Protein AF-A0A135UTM7-F1 (afdb_monomer)

Structure (mmCIF, N/CA/C/O backbone):
data_AF-A0A135UTM7-F1
#
_entry.id   AF-A0A135UTM7-F1
#
loop_
_atom_site.group_PDB
_atom_site.id
_atom_site.type_symbol
_atom_site.label_atom_id
_atom_site.label_alt_id
_atom_site.label_comp_id
_atom_site.label_asym_id
_atom_site.label_entity_id
_atom_site.label_seq_id
_atom_site.pdbx_PDB_ins_code
_atom_site.Cartn_x
_atom_site.Cartn_y
_atom_site.Cartn_z
_atom_site.occupancy
_atom_site.B_iso_or_equiv
_atom_site.auth_seq_id
_atom_site.auth_comp_id
_atom_site.auth_asym_id
_atom_site.auth_atom_id
_atom_site.pdbx_PDB_model_num
ATOM 1 N N . MET A 1 1 ? -27.491 -19.494 -9.020 1.00 25.34 1 MET A N 1
ATOM 2 C CA . MET A 1 1 ? -27.901 -18.731 -7.825 1.00 25.34 1 MET A CA 1
ATOM 3 C C . MET A 1 1 ? -26.887 -19.062 -6.753 1.00 25.34 1 MET A C 1
ATOM 5 O O . MET A 1 1 ? -26.919 -20.177 -6.249 1.00 25.34 1 MET A O 1
ATOM 9 N N . ALA A 1 2 ? -25.905 -18.185 -6.548 1.00 28.70 2 ALA A N 1
ATOM 10 C CA . ALA A 1 2 ? -24.864 -18.401 -5.553 1.00 28.70 2 ALA A CA 1
ATOM 11 C C . ALA A 1 2 ? -25.503 -18.359 -4.160 1.00 28.70 2 ALA A C 1
ATOM 13 O O . ALA A 1 2 ? -26.287 -17.459 -3.862 1.00 28.70 2 ALA A O 1
ATOM 14 N N . THR A 1 3 ? -25.227 -19.368 -3.343 1.00 30.42 3 THR A N 1
ATOM 15 C CA . THR A 1 3 ? -25.544 -19.354 -1.917 1.00 30.42 3 THR A CA 1
ATOM 16 C C . THR A 1 3 ? -24.767 -18.208 -1.286 1.00 30.42 3 THR A C 1
ATOM 18 O O . THR A 1 3 ? -23.543 -18.277 -1.216 1.00 30.42 3 THR A O 1
ATOM 21 N N . VAL A 1 4 ? -25.468 -17.151 -0.880 1.00 45.25 4 VAL A N 1
ATOM 22 C CA . VAL A 1 4 ? -24.912 -16.091 -0.036 1.00 45.25 4 VAL A CA 1
ATOM 23 C C . VAL A 1 4 ? -24.339 -16.777 1.206 1.00 45.25 4 VAL A C 1
ATOM 25 O O . VAL A 1 4 ? -25.068 -17.490 1.900 1.00 45.25 4 VAL A O 1
ATOM 28 N N . SER A 1 5 ? -23.028 -16.666 1.429 1.00 53.22 5 SER A N 1
ATOM 29 C CA . SER A 1 5 ? -22.392 -17.202 2.633 1.00 53.22 5 SER A CA 1
ATOM 30 C C . SER A 1 5 ? -23.008 -16.542 3.864 1.00 53.22 5 SER A C 1
ATOM 32 O O . SER A 1 5 ? -23.357 -15.360 3.821 1.00 53.22 5 SER A O 1
ATOM 34 N N . ALA A 1 6 ? -23.146 -17.285 4.963 1.00 70.12 6 ALA A N 1
ATOM 35 C CA . ALA A 1 6 ? -23.599 -16.712 6.227 1.00 70.12 6 ALA A CA 1
ATOM 36 C C . ALA A 1 6 ? -22.775 -15.448 6.560 1.00 70.12 6 ALA A C 1
ATOM 38 O O . ALA A 1 6 ? -21.557 -15.447 6.419 1.00 70.12 6 ALA A O 1
ATOM 39 N N . GLY A 1 7 ? -23.448 -14.353 6.929 1.00 85.00 7 GLY A N 1
ATOM 40 C CA . GLY A 1 7 ? -22.798 -13.103 7.339 1.00 85.00 7 GLY A CA 1
ATOM 41 C C . GLY A 1 7 ? -22.418 -12.107 6.230 1.00 85.00 7 GLY A C 1
ATOM 42 O O . GLY A 1 7 ? -22.007 -11.004 6.581 1.00 85.00 7 GLY A O 1
ATOM 43 N N . ILE A 1 8 ? -22.595 -12.419 4.937 1.00 95.25 8 ILE A N 1
ATOM 44 C CA . ILE A 1 8 ? -22.481 -11.434 3.836 1.00 95.25 8 ILE A CA 1
ATOM 45 C C . ILE A 1 8 ? -23.877 -11.067 3.328 1.00 95.25 8 ILE A C 1
ATOM 47 O O . ILE A 1 8 ? -24.720 -11.939 3.139 1.00 95.25 8 ILE A O 1
ATOM 51 N N . TYR A 1 9 ? -24.132 -9.786 3.084 1.00 95.50 9 TYR A N 1
ATOM 52 C CA . TYR A 1 9 ? -25.436 -9.272 2.681 1.00 95.50 9 TYR A CA 1
ATOM 53 C C . TYR A 1 9 ? -25.312 -8.274 1.529 1.00 95.50 9 TYR A C 1
ATOM 55 O O . TYR A 1 9 ? -24.349 -7.518 1.451 1.00 95.50 9 TYR A O 1
ATOM 63 N N . THR A 1 10 ? -26.320 -8.238 0.659 1.00 93.31 10 THR A N 1
ATOM 64 C CA . THR A 1 10 ? -26.512 -7.189 -0.362 1.00 93.31 10 THR A CA 1
ATOM 65 C C . THR A 1 10 ? -27.584 -6.171 0.047 1.00 93.31 10 THR A C 1
ATOM 67 O O . THR A 1 10 ? -27.657 -5.076 -0.509 1.00 93.31 10 THR A O 1
ATOM 70 N N . GLU A 1 11 ? -28.401 -6.513 1.044 1.00 91.75 11 GLU A N 1
ATOM 71 C CA . GLU A 1 11 ? -29.414 -5.658 1.661 1.00 91.75 11 GLU A CA 1
ATOM 72 C C . GLU A 1 11 ? -29.211 -5.663 3.176 1.00 91.75 11 GLU A C 1
ATOM 74 O O . GLU A 1 11 ? -28.950 -6.717 3.755 1.00 91.75 11 GLU A O 1
ATOM 79 N N . LEU A 1 12 ? -29.333 -4.500 3.825 1.00 94.25 12 LEU A N 1
ATOM 80 C CA . LEU A 1 12 ? -29.115 -4.378 5.266 1.00 94.25 12 LEU A CA 1
ATOM 81 C C . LEU A 1 12 ? -30.178 -5.180 6.048 1.00 94.25 12 LEU A C 1
ATOM 83 O O . LEU A 1 12 ? -31.363 -4.834 5.991 1.00 94.25 12 LEU A O 1
ATOM 87 N N . PRO A 1 13 ? -29.787 -6.193 6.842 1.00 93.12 13 PRO A N 1
ATOM 88 C CA . PRO A 1 13 ? -30.712 -6.888 7.728 1.00 93.12 13 PRO A CA 1
ATOM 89 C C . PRO A 1 13 ? -31.282 -5.949 8.797 1.00 93.12 13 PRO A C 1
ATOM 91 O O . PRO A 1 13 ? -30.566 -5.136 9.381 1.00 93.12 13 PRO A O 1
ATOM 94 N N . THR A 1 14 ? -32.567 -6.093 9.131 1.00 88.00 14 THR A N 1
ATOM 95 C CA . THR A 1 14 ? -33.247 -5.205 10.095 1.00 88.00 14 THR A CA 1
ATOM 96 C C . THR A 1 14 ? -32.632 -5.233 11.496 1.00 88.00 14 THR A C 1
ATOM 98 O O . THR A 1 14 ? -32.719 -4.249 12.225 1.00 88.00 14 THR A O 1
ATOM 101 N N . ASN A 1 15 ? -32.012 -6.350 11.887 1.00 89.31 15 ASN A N 1
ATOM 102 C CA . ASN A 1 15 ? -31.317 -6.499 13.167 1.00 89.31 15 ASN A CA 1
ATOM 103 C C . ASN A 1 15 ? -29.926 -5.838 13.193 1.00 89.31 15 ASN A C 1
ATOM 105 O O . ASN A 1 15 ? -29.310 -5.820 14.251 1.00 89.31 15 ASN A O 1
ATOM 109 N N . LEU A 1 16 ? -29.447 -5.298 12.066 1.00 95.00 16 LEU A N 1
ATOM 110 C CA . LEU A 1 16 ? -28.157 -4.610 11.941 1.00 95.00 16 LEU A CA 1
ATOM 111 C C . LEU A 1 16 ? -28.304 -3.091 11.767 1.00 95.00 16 LEU A C 1
ATOM 113 O O . LEU A 1 16 ? -27.368 -2.425 11.341 1.00 95.00 16 LEU A O 1
ATOM 117 N N . ALA A 1 17 ? -29.460 -2.516 12.121 1.00 94.69 17 ALA A N 1
ATOM 118 C CA . ALA A 1 17 ? -29.649 -1.061 12.145 1.00 94.69 17 ALA A CA 1
ATOM 119 C C . ALA A 1 17 ? -28.778 -0.354 13.211 1.00 94.69 17 ALA A C 1
ATOM 121 O O . ALA A 1 17 ? -28.575 0.860 13.145 1.00 94.69 17 ALA A O 1
ATOM 122 N N . GLU A 1 18 ? -28.262 -1.102 14.189 1.00 97.75 18 GLU A N 1
ATOM 123 C CA . GLU A 1 18 ? -27.358 -0.616 15.228 1.00 97.75 18 GLU A CA 1
ATOM 124 C C . GLU A 1 18 ? -26.367 -1.716 15.641 1.00 97.75 18 GLU A C 1
ATOM 126 O O . GLU A 1 18 ? -26.767 -2.789 16.098 1.00 97.75 18 GLU A O 1
ATOM 131 N N . VAL A 1 19 ? -25.070 -1.434 15.525 1.00 97.31 19 VAL A N 1
ATOM 132 C CA . VAL A 1 19 ? -23.962 -2.351 15.850 1.00 97.31 19 VAL A CA 1
ATOM 133 C C . VAL A 1 19 ? -22.944 -1.670 16.771 1.00 97.31 19 VAL A C 1
ATOM 135 O O . VAL A 1 19 ? -23.064 -0.480 17.056 1.00 97.31 19 VAL A O 1
ATOM 138 N N . ASP A 1 20 ? -21.952 -2.399 17.280 1.00 89.50 20 ASP A N 1
ATOM 139 C CA . ASP A 1 20 ? -20.900 -1.809 18.117 1.00 89.50 20 ASP A CA 1
ATOM 140 C C . ASP A 1 20 ? -19.867 -1.067 17.279 1.00 89.50 20 ASP A C 1
ATOM 142 O O . ASP A 1 20 ? -19.514 0.068 17.613 1.00 89.50 20 ASP A O 1
ATOM 146 N N . VAL A 1 21 ? -19.423 -1.695 16.189 1.00 95.00 21 VAL A N 1
ATOM 147 C CA . VAL A 1 21 ? -18.366 -1.176 15.320 1.00 95.00 21 VAL A CA 1
ATOM 148 C C . VAL A 1 21 ? -18.820 -1.181 13.865 1.00 95.00 21 VAL A C 1
ATOM 150 O O . VAL A 1 21 ? -19.297 -2.197 13.359 1.00 95.00 21 VAL A O 1
ATOM 153 N N . ILE A 1 22 ? -18.642 -0.052 13.180 1.00 98.75 22 ILE A N 1
ATOM 154 C CA . ILE A 1 22 ? -18.841 0.061 11.730 1.00 98.75 22 ILE A CA 1
ATOM 155 C C . ILE A 1 22 ? -17.487 0.279 11.062 1.00 98.75 22 ILE A C 1
ATOM 157 O O . ILE A 1 22 ? -16.768 1.206 11.427 1.00 98.75 22 ILE A O 1
ATOM 161 N N . ILE A 1 23 ? -17.168 -0.530 10.054 1.00 98.56 23 ILE A N 1
ATOM 162 C CA . ILE A 1 23 ? -16.003 -0.350 9.184 1.00 98.56 23 ILE A CA 1
ATOM 163 C C . ILE A 1 23 ? -16.496 0.129 7.812 1.00 98.56 23 ILE A C 1
ATOM 165 O O . ILE A 1 23 ? -17.133 -0.622 7.072 1.00 98.56 23 ILE A O 1
ATOM 169 N N . ALA A 1 24 ? -16.231 1.389 7.475 1.00 98.44 24 ALA A N 1
ATOM 170 C CA . ALA A 1 24 ? -16.593 1.993 6.197 1.00 98.44 24 ALA A CA 1
ATOM 171 C C . ALA A 1 24 ? -15.480 1.749 5.164 1.00 98.44 24 ALA A C 1
ATOM 173 O O . ALA A 1 24 ? -14.514 2.506 5.087 1.00 98.44 24 ALA A O 1
ATOM 174 N N . GLY A 1 25 ? -15.629 0.689 4.370 1.00 97.94 25 GLY A N 1
ATOM 175 C CA . GLY A 1 25 ? -14.664 0.227 3.374 1.00 97.94 25 GLY A CA 1
ATOM 176 C C . GLY A 1 25 ? -14.127 -1.164 3.705 1.00 97.94 25 GLY A C 1
ATOM 177 O O . GLY A 1 25 ? -13.442 -1.366 4.708 1.00 97.94 25 GLY A O 1
ATOM 178 N N . GLY A 1 26 ? -14.391 -2.129 2.826 1.00 96.88 26 GLY A N 1
ATOM 179 C CA . GLY A 1 26 ? -13.933 -3.514 2.928 1.00 96.88 26 GLY A CA 1
ATOM 180 C C . GLY A 1 26 ? -12.567 -3.743 2.282 1.00 96.88 26 GLY A C 1
ATOM 181 O O . GLY A 1 26 ? -12.312 -4.816 1.744 1.00 96.88 26 GLY A O 1
ATOM 182 N N . GLY A 1 27 ? -11.691 -2.733 2.279 1.00 95.44 27 GLY A N 1
ATOM 183 C CA . GLY A 1 27 ? -10.343 -2.824 1.716 1.00 95.44 27 GLY A CA 1
ATOM 184 C C . GLY A 1 27 ? -9.378 -3.661 2.566 1.00 95.44 27 GLY A C 1
ATOM 185 O O . GLY A 1 27 ? -9.784 -4.324 3.520 1.00 95.44 27 GLY A O 1
ATOM 186 N N . THR A 1 28 ? -8.080 -3.599 2.241 1.00 95.44 28 THR A N 1
ATOM 187 C CA . THR A 1 28 ? -7.017 -4.345 2.942 1.00 95.44 28 THR A CA 1
ATOM 188 C C . THR A 1 28 ? -7.076 -4.182 4.463 1.00 95.44 28 THR A C 1
ATOM 190 O O . THR A 1 28 ? -7.268 -5.157 5.184 1.00 95.44 28 THR A O 1
ATOM 193 N N . ALA A 1 29 ? -6.942 -2.946 4.947 1.00 92.88 29 ALA A N 1
ATOM 194 C CA . ALA A 1 29 ? -6.885 -2.660 6.376 1.00 92.88 29 ALA A CA 1
ATOM 195 C C . ALA A 1 29 ? -8.243 -2.883 7.064 1.00 92.88 29 ALA A C 1
ATOM 197 O O . ALA A 1 29 ? -8.295 -3.554 8.092 1.00 92.88 29 ALA A O 1
ATOM 198 N N . GLY A 1 30 ? -9.345 -2.415 6.464 1.00 95.00 30 GLY A N 1
ATOM 199 C CA . GLY A 1 30 ? -10.694 -2.587 7.019 1.00 95.00 30 GLY A CA 1
ATOM 200 C C . GLY A 1 30 ? -11.085 -4.056 7.218 1.00 95.00 30 GLY A C 1
ATOM 201 O O . GLY A 1 30 ? -11.624 -4.416 8.263 1.00 95.00 30 GLY A O 1
ATOM 202 N N . SER A 1 31 ? -10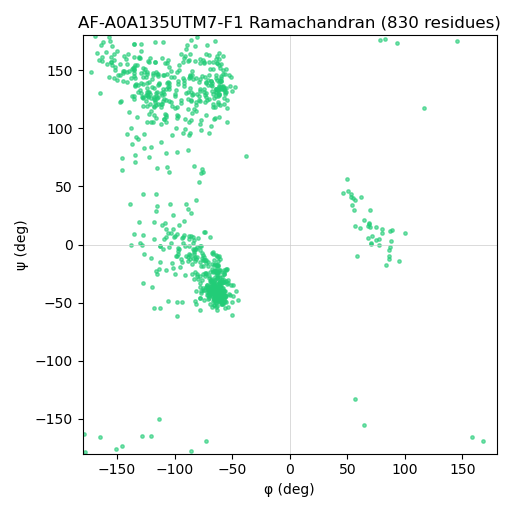.737 -4.926 6.265 1.00 95.56 31 SER A N 1
ATOM 203 C CA . SER A 1 31 ? -10.988 -6.371 6.370 1.00 95.56 31 SER A CA 1
ATOM 204 C C . SER A 1 31 ? -10.213 -7.019 7.517 1.00 95.56 31 SER A C 1
ATOM 206 O O . SER A 1 31 ? -10.767 -7.853 8.234 1.00 95.56 31 SER A O 1
ATOM 208 N N . ILE A 1 32 ? -8.945 -6.638 7.717 1.00 92.62 32 ILE A N 1
ATOM 209 C CA . ILE A 1 32 ? -8.130 -7.183 8.811 1.00 92.62 32 ILE A CA 1
ATOM 210 C C . ILE A 1 32 ? -8.635 -6.663 10.156 1.00 92.62 32 ILE A C 1
ATOM 212 O O . ILE A 1 32 ? -8.833 -7.471 11.056 1.00 92.62 32 ILE A O 1
ATOM 216 N N . VAL A 1 33 ? -8.905 -5.357 10.286 1.00 89.12 33 VAL A N 1
ATOM 217 C CA . VAL A 1 33 ? -9.458 -4.769 11.521 1.00 89.12 33 VAL A CA 1
ATOM 218 C C . VAL A 1 33 ? -10.750 -5.481 11.919 1.00 89.12 33 VAL A C 1
ATOM 220 O O . VAL A 1 33 ? -10.875 -5.921 13.057 1.00 89.12 33 VAL A O 1
ATOM 223 N N . ALA A 1 34 ? -11.685 -5.656 10.980 1.00 93.31 34 ALA A N 1
ATOM 224 C CA . ALA A 1 34 ? -12.944 -6.345 11.245 1.00 93.31 34 ALA A CA 1
ATOM 225 C C . ALA A 1 34 ? -12.735 -7.793 11.709 1.00 93.31 34 ALA A C 1
ATOM 227 O O . ALA A 1 34 ? -13.348 -8.221 12.683 1.00 93.31 34 ALA A O 1
ATOM 228 N N . SER A 1 35 ? -11.848 -8.524 11.030 1.00 89.56 35 SER A N 1
ATOM 229 C CA . SER A 1 35 ? -11.559 -9.927 11.339 1.00 89.56 35 SER A CA 1
ATOM 230 C C . SER A 1 35 ? -10.911 -10.074 12.714 1.00 89.56 35 SER A C 1
ATOM 232 O O . SER A 1 35 ? -11.370 -10.867 13.526 1.00 89.56 35 SER A O 1
ATOM 234 N N . ARG A 1 36 ? -9.901 -9.250 13.020 1.00 83.81 36 ARG A N 1
ATOM 235 C CA . ARG A 1 36 ? -9.210 -9.275 14.316 1.00 83.81 36 ARG A CA 1
ATOM 236 C C . ARG A 1 36 ? -10.121 -8.875 15.468 1.00 83.81 36 ARG A C 1
ATOM 238 O O . ARG A 1 36 ? -10.077 -9.512 16.510 1.00 83.81 36 ARG A O 1
ATOM 245 N N . LEU A 1 37 ? -10.964 -7.858 15.291 1.00 80.44 37 LEU A N 1
ATOM 246 C CA . LEU A 1 37 ? -11.943 -7.483 16.314 1.00 80.44 37 LEU A CA 1
ATOM 247 C C . LEU A 1 37 ? -12.968 -8.595 16.555 1.00 80.44 37 LEU A C 1
ATOM 249 O O . LEU A 1 37 ? -13.348 -8.822 17.699 1.00 80.44 37 LEU A O 1
ATOM 253 N N . ALA A 1 38 ? -13.403 -9.284 15.497 1.00 84.00 38 ALA A N 1
ATOM 254 C CA . ALA A 1 38 ? -14.339 -10.395 15.624 1.00 84.00 38 ALA A CA 1
ATOM 255 C C . ALA A 1 38 ? -13.722 -11.595 16.353 1.00 84.00 38 ALA A C 1
ATOM 257 O O . ALA A 1 38 ? -14.421 -12.242 17.129 1.00 84.00 38 ALA A O 1
ATOM 258 N N . GLU A 1 39 ? -12.438 -11.866 16.105 1.00 78.19 39 GLU A N 1
ATOM 259 C CA . GLU A 1 39 ? -11.661 -12.894 16.801 1.00 78.19 39 GLU A CA 1
ATOM 260 C C . GLU A 1 39 ? -11.465 -12.563 18.283 1.00 78.19 39 GLU A C 1
ATOM 262 O O . GLU A 1 39 ? -11.683 -13.442 19.107 1.00 78.19 39 GLU A O 1
ATOM 267 N N . VAL A 1 40 ? -11.092 -11.315 18.597 1.00 72.12 40 VAL A N 1
ATOM 268 C CA . VAL A 1 40 ? -10.666 -10.905 19.949 1.00 72.12 40 VAL A CA 1
ATOM 269 C C . VAL A 1 40 ? -11.830 -10.631 20.912 1.00 72.12 40 VAL A C 1
ATOM 271 O O . VAL A 1 40 ? -11.692 -10.694 22.133 1.00 72.12 40 VAL A O 1
ATOM 274 N N . ASP A 1 41 ? -12.995 -10.241 20.391 1.00 73.62 41 ASP A N 1
ATOM 275 C CA . ASP A 1 41 ? -14.168 -9.988 21.228 1.00 73.62 41 ASP A CA 1
ATOM 276 C C . ASP A 1 41 ? -15.450 -10.493 20.545 1.00 73.62 41 ASP A C 1
ATOM 278 O O . ASP A 1 41 ? -16.096 -9.761 19.780 1.00 73.62 41 ASP A O 1
ATOM 282 N N . PRO A 1 42 ? -15.889 -11.728 20.860 1.00 78.06 42 PRO A N 1
ATOM 283 C CA . PRO A 1 42 ? -17.103 -12.304 20.286 1.00 78.06 42 PRO A CA 1
ATOM 284 C C . PRO A 1 42 ? -18.386 -11.580 20.729 1.00 78.06 42 PRO A C 1
ATOM 286 O O . PRO A 1 42 ? -19.467 -11.874 20.214 1.00 78.06 42 PRO A O 1
ATOM 289 N N . THR A 1 43 ? -18.308 -10.641 21.682 1.00 79.69 43 THR A N 1
ATOM 290 C CA . THR A 1 43 ? -19.454 -9.834 22.126 1.00 79.69 43 THR A CA 1
ATOM 291 C C . THR A 1 43 ? -19.695 -8.600 21.254 1.00 79.69 43 THR A C 1
ATOM 293 O O . THR A 1 43 ? -20.793 -8.038 21.295 1.00 79.69 43 THR A O 1
ATOM 296 N N . LEU A 1 44 ? -18.714 -8.183 20.442 1.00 82.56 44 LEU A N 1
ATOM 297 C CA . LEU A 1 44 ? -18.854 -7.047 19.532 1.00 82.56 44 LEU A CA 1
ATOM 298 C C . LEU A 1 44 ? -19.646 -7.425 18.291 1.00 82.56 44 LEU A C 1
ATOM 300 O O . LEU A 1 44 ? -19.208 -8.269 17.520 1.00 82.56 44 LEU A O 1
ATOM 304 N N . SER A 1 45 ? -20.732 -6.708 18.015 1.00 93.56 45 SER A N 1
ATOM 305 C CA . SER A 1 45 ? -21.336 -6.719 16.677 1.00 93.56 45 SER A CA 1
ATOM 306 C C . SER A 1 45 ? -20.590 -5.770 15.737 1.00 93.56 45 SER A C 1
ATOM 308 O O . SER A 1 45 ? -20.465 -4.572 16.012 1.00 93.56 45 SER A O 1
ATOM 310 N N . ILE A 1 46 ? -20.096 -6.308 14.624 1.00 96.88 46 ILE 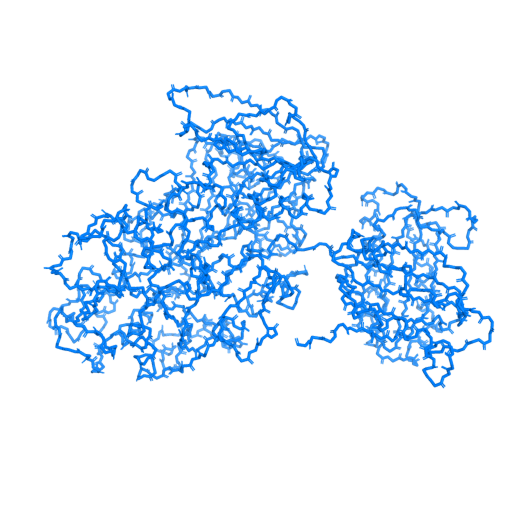A N 1
ATOM 311 C CA . ILE A 1 46 ? -19.216 -5.612 13.684 1.00 96.88 46 ILE A CA 1
ATOM 312 C C . ILE A 1 46 ? -19.850 -5.639 12.296 1.00 96.88 46 ILE A C 1
ATOM 314 O O . ILE A 1 46 ? -20.213 -6.705 11.800 1.00 96.88 46 ILE A O 1
ATOM 318 N N . LEU A 1 47 ? -19.976 -4.473 11.660 1.00 98.69 47 LEU A N 1
ATOM 319 C CA . LEU A 1 47 ? -20.482 -4.345 10.294 1.00 98.69 47 LEU A CA 1
ATOM 320 C C . LEU A 1 47 ? -19.438 -3.699 9.383 1.00 98.69 47 LEU A C 1
ATOM 322 O O . LEU A 1 47 ? -19.131 -2.516 9.523 1.00 98.69 47 LEU A O 1
ATOM 326 N N . VAL A 1 48 ? -18.948 -4.457 8.407 1.00 98.75 48 VAL A N 1
ATOM 327 C CA . VAL A 1 48 ? -18.148 -3.943 7.289 1.00 98.75 48 VAL A CA 1
ATOM 328 C C . VAL A 1 48 ? -19.085 -3.519 6.168 1.00 98.75 48 VAL A C 1
ATOM 330 O O . VAL A 1 48 ? -19.966 -4.286 5.790 1.00 98.75 48 VAL A O 1
ATOM 333 N N . ILE A 1 49 ? -18.910 -2.318 5.624 1.00 98.75 49 ILE A N 1
ATOM 334 C CA . ILE A 1 49 ? -19.712 -1.804 4.509 1.00 98.75 49 ILE A CA 1
ATOM 335 C C . ILE A 1 49 ? -18.788 -1.545 3.325 1.00 98.75 49 ILE A C 1
ATOM 337 O O . ILE A 1 49 ? -17.865 -0.738 3.425 1.00 98.75 49 ILE A O 1
ATOM 341 N N . GLU A 1 50 ? -19.035 -2.225 2.210 1.00 98.56 50 GLU A N 1
ATOM 342 C CA . GLU A 1 50 ? -18.228 -2.163 0.992 1.00 98.56 50 GLU A CA 1
ATOM 343 C C . GLU A 1 50 ? -19.097 -1.762 -0.203 1.00 98.56 50 GLU A C 1
ATOM 345 O O . GLU A 1 50 ? -20.198 -2.279 -0.390 1.00 98.56 50 GLU A O 1
ATOM 350 N N . GLN A 1 51 ? -18.602 -0.838 -1.030 1.00 97.19 51 GLN A N 1
ATOM 351 C CA . GLN A 1 51 ? -19.357 -0.344 -2.181 1.00 97.19 51 GLN A CA 1
ATOM 352 C C . GLN A 1 51 ? -19.351 -1.308 -3.365 1.00 97.19 51 GLN A C 1
ATOM 354 O O . GLN A 1 51 ? -20.275 -1.258 -4.178 1.00 97.19 51 GLN A O 1
ATOM 359 N N . GLY A 1 52 ? -18.319 -2.139 -3.481 1.00 96.81 52 GLY A N 1
ATOM 360 C CA . GLY A 1 52 ? -18.182 -3.177 -4.490 1.00 96.81 52 GLY A CA 1
ATOM 361 C C . GLY A 1 52 ? -18.845 -4.495 -4.112 1.00 96.81 52 GLY A C 1
ATOM 362 O O . GLY A 1 52 ? -19.359 -4.655 -3.008 1.00 96.81 52 GLY A O 1
ATOM 363 N N . GLN A 1 53 ? -18.810 -5.451 -5.038 1.00 96.12 53 GLN A N 1
ATOM 364 C CA . GLN A 1 53 ? -19.307 -6.812 -4.822 1.00 96.12 53 GLN A CA 1
ATOM 365 C C . GLN A 1 53 ? -18.402 -7.646 -3.893 1.00 96.12 53 GLN A C 1
ATOM 367 O O . GLN A 1 53 ? -17.290 -7.246 -3.537 1.00 96.12 53 GLN A O 1
ATOM 372 N N . ASP A 1 54 ? -18.877 -8.831 -3.510 1.00 97.12 54 ASP A N 1
ATOM 373 C CA . ASP A 1 54 ? -18.045 -9.854 -2.869 1.00 97.12 54 ASP A CA 1
ATOM 374 C C . ASP A 1 54 ? -17.022 -10.427 -3.869 1.00 97.12 54 ASP A C 1
ATOM 376 O O . ASP A 1 54 ? -17.332 -10.661 -5.037 1.00 97.12 54 ASP A O 1
ATOM 380 N N . SER A 1 55 ? -15.798 -10.677 -3.409 1.00 96.75 55 SER A N 1
ATOM 381 C CA . SER A 1 55 ? -14.697 -11.180 -4.232 1.00 96.75 55 SER A CA 1
ATOM 382 C C . SER A 1 55 ? -14.614 -12.706 -4.321 1.00 96.75 55 SER A C 1
ATOM 384 O O . SER A 1 55 ? -13.894 -13.207 -5.187 1.00 96.75 55 SER A O 1
ATOM 386 N N . PHE A 1 56 ? -15.366 -13.455 -3.500 1.00 94.94 56 PHE A N 1
ATOM 387 C CA . PHE A 1 56 ? -15.183 -14.906 -3.317 1.00 94.94 56 PHE A CA 1
ATOM 388 C C . PHE A 1 56 ? -15.276 -15.755 -4.599 1.00 94.94 56 PHE A C 1
ATOM 390 O O . PHE A 1 56 ? -14.618 -16.784 -4.721 1.00 94.94 56 PHE A O 1
ATOM 397 N N . ASN A 1 57 ? -16.101 -15.344 -5.567 1.00 91.69 57 ASN A N 1
ATOM 398 C CA . ASN A 1 57 ? -16.343 -16.092 -6.811 1.00 91.69 57 ASN A CA 1
ATOM 399 C C . ASN A 1 57 ? -15.923 -15.324 -8.075 1.00 91.69 57 ASN A C 1
ATOM 401 O O . ASN A 1 57 ? -16.384 -15.637 -9.174 1.00 91.69 57 ASN A O 1
ATOM 405 N N . VAL A 1 58 ? -15.061 -14.313 -7.942 1.00 96.69 58 VAL A N 1
ATOM 406 C CA . VAL A 1 58 ? -14.635 -13.485 -9.076 1.00 96.69 58 VAL A CA 1
ATOM 407 C C . VAL A 1 58 ? -13.378 -14.073 -9.714 1.00 96.69 58 VAL A C 1
ATOM 409 O O . VAL A 1 58 ? -12.281 -14.001 -9.165 1.00 96.69 58 VAL A O 1
ATOM 412 N N . THR A 1 59 ? -13.518 -14.651 -10.908 1.00 96.06 59 THR A N 1
ATOM 413 C CA . THR A 1 59 ? -12.449 -15.388 -11.611 1.00 96.06 59 THR A CA 1
ATOM 414 C C . THR A 1 59 ? -11.136 -14.599 -11.726 1.00 96.06 59 THR A C 1
ATOM 416 O O . THR A 1 59 ? -10.064 -15.145 -11.475 1.00 96.06 59 THR A O 1
ATOM 419 N N . ASN A 1 60 ? -11.203 -13.309 -12.065 1.00 96.00 60 ASN A N 1
ATOM 420 C CA . ASN A 1 60 ? -10.045 -12.414 -12.202 1.00 96.00 60 ASN A CA 1
ATOM 421 C C . ASN A 1 60 ? -9.417 -11.954 -10.875 1.00 96.00 60 ASN A C 1
ATOM 423 O O . ASN A 1 60 ? -8.294 -11.443 -10.882 1.00 96.00 60 ASN A O 1
ATOM 427 N N . VAL A 1 61 ? -10.099 -12.166 -9.748 1.00 97.69 61 VAL A N 1
ATOM 428 C CA . VAL A 1 61 ? -9.496 -12.056 -8.413 1.00 97.69 61 VAL A CA 1
ATOM 429 C C . VAL A 1 61 ? -8.755 -13.350 -8.099 1.00 97.69 61 VAL A C 1
ATOM 431 O O . VAL A 1 61 ? -7.571 -13.330 -7.771 1.00 97.69 61 VAL A O 1
ATOM 434 N N . ILE A 1 62 ? -9.433 -14.486 -8.262 1.00 97.00 62 ILE A N 1
ATOM 435 C CA . ILE A 1 62 ? -8.953 -15.791 -7.807 1.00 97.00 62 ILE A CA 1
ATOM 436 C C . ILE A 1 62 ? -7.682 -16.240 -8.551 1.00 97.00 62 ILE A C 1
ATOM 438 O O . ILE A 1 62 ? -6.776 -16.792 -7.918 1.00 97.00 62 ILE A O 1
ATOM 442 N N . TYR A 1 63 ? -7.620 -16.051 -9.876 1.00 98.19 63 TYR A N 1
ATOM 443 C CA . TYR A 1 63 ? -6.495 -16.483 -10.713 1.00 98.19 63 TYR A CA 1
ATOM 444 C C . TYR A 1 63 ? -5.512 -15.328 -10.980 1.00 98.19 63 TYR A C 1
ATOM 446 O O . TYR A 1 63 ? -5.853 -14.406 -11.727 1.00 98.19 63 TYR A O 1
ATOM 454 N N . PRO A 1 64 ? -4.282 -15.385 -10.432 1.00 98.31 64 PRO A N 1
ATOM 455 C CA . PRO A 1 64 ? -3.247 -14.369 -10.601 1.00 98.31 64 PRO A CA 1
ATOM 456 C C . PRO A 1 64 ? -3.041 -13.852 -12.026 1.00 98.31 64 PRO A C 1
ATOM 458 O O . PRO A 1 64 ? -3.047 -12.640 -12.220 1.00 98.31 64 PRO A O 1
ATOM 461 N N . ALA A 1 65 ? -2.929 -14.725 -13.030 1.00 97.94 65 ALA A N 1
ATOM 462 C CA . ALA A 1 65 ? -2.603 -14.320 -14.405 1.00 97.94 65 ALA A CA 1
ATOM 463 C C . ALA A 1 65 ? -3.698 -13.479 -15.090 1.00 97.94 65 ALA A C 1
ATOM 465 O O . ALA A 1 65 ? -3.509 -12.988 -16.200 1.00 97.94 65 ALA A O 1
ATOM 466 N N . LEU A 1 66 ? -4.856 -13.322 -14.446 1.00 97.25 66 LEU A N 1
ATOM 467 C CA . LEU A 1 66 ? -5.986 -12.546 -14.945 1.00 97.25 66 LEU A CA 1
ATOM 468 C C . LEU A 1 66 ? -6.066 -11.146 -14.336 1.00 97.25 66 LEU A C 1
ATOM 470 O O . LEU A 1 66 ? -7.052 -10.455 -14.587 1.00 97.25 66 LEU A O 1
ATOM 474 N N . PHE A 1 67 ? -5.070 -10.715 -13.552 1.00 96.81 67 PHE A N 1
ATOM 475 C CA . PHE A 1 67 ? -5.157 -9.460 -12.804 1.00 96.81 67 PHE A CA 1
ATOM 476 C C . PHE A 1 67 ? -5.456 -8.239 -13.689 1.00 96.81 67 PHE A C 1
ATOM 478 O O . PHE A 1 67 ? -6.153 -7.332 -13.245 1.00 96.81 67 PHE A O 1
ATOM 485 N N . GLU A 1 68 ? -4.996 -8.227 -14.944 1.00 94.94 68 GLU A N 1
ATOM 486 C CA . GLU A 1 68 ? -5.265 -7.140 -15.893 1.00 94.94 68 GLU A CA 1
ATOM 487 C C . GLU A 1 68 ? -6.760 -6.990 -16.215 1.00 94.94 68 GLU A C 1
ATOM 489 O O . GLU A 1 68 ? -7.223 -5.875 -16.453 1.00 94.94 68 GLU A O 1
ATOM 494 N N . ARG A 1 69 ? -7.551 -8.078 -16.156 1.00 95.25 69 ARG A N 1
ATOM 495 C CA . ARG A 1 69 ? -9.011 -8.022 -16.363 1.00 95.25 69 ARG A CA 1
ATOM 496 C C . ARG A 1 69 ? -9.700 -7.104 -15.360 1.00 95.25 69 ARG A C 1
ATOM 498 O O . ARG A 1 69 ? -10.718 -6.516 -15.707 1.00 95.25 69 ARG A O 1
ATOM 505 N N . ASN A 1 70 ? -9.130 -6.941 -14.163 1.00 95.94 70 ASN A N 1
ATOM 506 C CA . ASN A 1 70 ? -9.700 -6.091 -13.119 1.00 95.94 70 ASN A CA 1
ATOM 507 C C . ASN A 1 70 ? -9.757 -4.607 -13.511 1.00 95.94 70 ASN A C 1
ATOM 509 O O . ASN A 1 70 ? -10.550 -3.865 -12.937 1.00 95.94 70 ASN A O 1
ATOM 513 N N . THR A 1 71 ? -8.932 -4.166 -14.464 1.00 92.81 71 THR A N 1
ATOM 514 C CA . THR A 1 71 ? -8.853 -2.763 -14.904 1.00 92.81 71 THR A CA 1
ATOM 515 C C . THR A 1 71 ? -9.222 -2.582 -16.376 1.00 92.81 71 THR A C 1
ATOM 517 O O . THR A 1 71 ? -9.112 -1.476 -16.903 1.00 92.81 71 THR A O 1
ATOM 520 N N . LEU A 1 72 ? -9.655 -3.646 -17.064 1.00 90.38 72 LEU A N 1
ATOM 521 C CA . LEU A 1 72 ? -10.167 -3.530 -18.429 1.00 90.38 72 LEU A CA 1
ATOM 522 C C . LEU A 1 72 ? -11.482 -2.728 -18.457 1.00 90.38 72 LEU A C 1
ATOM 524 O O . LEU A 1 72 ? -12.205 -2.675 -17.456 1.00 90.38 72 LEU A O 1
ATOM 528 N N . PRO A 1 73 ? -11.837 -2.131 -19.612 1.00 84.44 73 PRO A N 1
ATOM 529 C CA . PRO A 1 73 ? -13.120 -1.458 -19.772 1.00 84.44 73 PRO A CA 1
ATOM 530 C C . PRO A 1 73 ? -14.295 -2.360 -19.370 1.00 84.44 73 PRO A C 1
ATOM 532 O O . PRO A 1 73 ? -14.352 -3.523 -19.771 1.00 84.44 73 PRO A O 1
ATOM 535 N N . ASN A 1 74 ? -15.259 -1.795 -18.637 1.00 82.75 74 ASN A N 1
ATOM 536 C CA . ASN A 1 74 ? -16.435 -2.475 -18.066 1.00 82.75 74 ASN A CA 1
ATOM 537 C C . ASN A 1 74 ? -16.161 -3.420 -16.886 1.00 82.75 74 ASN A C 1
ATOM 539 O O . ASN A 1 74 ? -17.086 -4.104 -16.456 1.00 82.75 74 ASN A O 1
ATOM 543 N N . SER A 1 75 ? -14.936 -3.460 -16.357 1.00 88.06 75 SER A N 1
ATOM 544 C CA . SER A 1 75 ? -14.692 -4.117 -15.075 1.00 88.06 75 SER A CA 1
ATOM 545 C C . SER A 1 75 ? -15.486 -3.433 -13.959 1.00 88.06 75 SER A C 1
ATOM 547 O O . SER A 1 75 ? -15.517 -2.205 -13.868 1.00 88.06 75 SER A O 1
ATOM 549 N N . ASP A 1 76 ? -16.097 -4.238 -13.098 1.00 89.69 76 ASP A N 1
ATOM 550 C CA . ASP A 1 76 ? -16.830 -3.837 -11.897 1.00 89.69 76 ASP A CA 1
ATOM 551 C C . ASP A 1 76 ? -16.020 -4.086 -10.610 1.00 89.69 76 ASP A C 1
ATOM 553 O O . ASP A 1 76 ? -16.551 -3.977 -9.506 1.00 89.69 76 ASP A O 1
ATOM 557 N N . THR A 1 77 ? -14.728 -4.417 -10.736 1.00 95.88 77 THR A N 1
ATOM 558 C CA . THR A 1 77 ? -13.840 -4.711 -9.598 1.00 95.88 77 THR A CA 1
ATOM 559 C C . THR A 1 77 ? -12.949 -3.536 -9.191 1.00 95.88 77 THR A C 1
ATOM 561 O O . THR A 1 77 ? -12.253 -3.612 -8.175 1.00 95.88 77 THR A O 1
ATOM 564 N N . ALA A 1 78 ? -12.901 -2.474 -9.999 1.00 96.31 78 ALA A N 1
ATOM 565 C CA . ALA A 1 78 ? -12.028 -1.320 -9.806 1.00 96.31 78 ALA A CA 1
ATOM 566 C C . ALA A 1 78 ? -12.809 -0.000 -9.836 1.00 96.31 78 ALA A C 1
ATOM 568 O O . ALA A 1 78 ? -13.831 0.130 -10.507 1.00 96.31 78 ALA A O 1
ATOM 569 N N . LEU A 1 79 ? -12.286 0.993 -9.124 1.00 95.50 79 LEU A N 1
ATOM 570 C CA . LEU A 1 79 ? -12.697 2.392 -9.204 1.00 95.50 79 LEU A CA 1
ATOM 571 C C . LEU A 1 79 ? -11.660 3.158 -10.020 1.00 95.50 79 LEU A C 1
ATOM 573 O O . LEU A 1 79 ? -10.466 2.881 -9.910 1.00 95.50 79 LEU A O 1
ATOM 577 N N . PHE A 1 80 ? -12.112 4.132 -10.806 1.00 96.12 80 PHE A N 1
ATOM 578 C CA . PHE A 1 80 ? -11.269 4.901 -11.719 1.00 96.12 80 PHE A CA 1
ATOM 579 C C . PHE A 1 80 ? -11.333 6.387 -11.364 1.00 96.12 80 PHE A C 1
ATOM 581 O O . PHE A 1 80 ? -12.320 7.064 -11.652 1.00 96.12 80 PHE A O 1
ATOM 588 N N . TRP A 1 81 ? -10.265 6.897 -10.755 1.00 96.94 81 TRP A N 1
ATOM 589 C CA . TRP A 1 81 ? -10.145 8.284 -10.317 1.00 96.94 81 TRP A CA 1
ATOM 590 C C . TRP A 1 81 ? -9.479 9.108 -11.412 1.00 96.94 81 TRP A C 1
ATOM 592 O O . TRP A 1 81 ? -8.256 9.133 -11.550 1.00 96.94 81 TRP A O 1
ATOM 602 N N . LYS A 1 82 ? -10.298 9.762 -12.234 1.00 97.44 82 LYS A N 1
ATOM 603 C CA . LYS A 1 82 ? -9.826 10.690 -13.263 1.00 97.44 82 LYS A CA 1
ATOM 604 C C . LYS A 1 82 ? -9.347 11.996 -12.626 1.00 97.44 82 LYS A C 1
ATOM 606 O O . LYS A 1 82 ? -10.127 12.647 -11.941 1.00 97.44 82 LYS A O 1
ATOM 611 N N . ALA A 1 83 ? -8.097 12.370 -12.870 1.00 97.81 83 ALA A N 1
ATOM 612 C CA . ALA A 1 83 ? -7.508 13.625 -12.425 1.00 97.81 83 ALA A CA 1
ATOM 613 C C . ALA A 1 83 ? -7.771 14.772 -13.409 1.00 97.81 83 ALA A C 1
ATOM 615 O O . ALA A 1 83 ? -8.078 14.567 -14.587 1.00 97.81 83 ALA A O 1
ATOM 616 N N . ASN A 1 84 ? -7.567 15.991 -12.922 1.00 97.75 84 ASN A N 1
ATOM 617 C CA . ASN A 1 84 ? -7.542 17.203 -13.717 1.00 97.75 84 ASN A CA 1
ATOM 618 C C . ASN A 1 84 ? -6.453 17.157 -14.792 1.00 97.75 84 ASN A C 1
ATOM 620 O O . ASN A 1 84 ? -5.408 16.513 -14.656 1.00 97.75 84 ASN A O 1
ATOM 624 N N . LYS A 1 85 ? -6.682 17.932 -15.851 1.00 97.06 85 LYS A N 1
ATOM 625 C CA . LYS A 1 85 ? -5.721 18.127 -16.931 1.00 97.06 85 LYS A CA 1
ATOM 626 C C . LYS A 1 85 ? -4.430 18.770 -16.408 1.00 97.06 85 LYS A C 1
ATOM 628 O O . LYS A 1 85 ? -4.484 19.829 -15.786 1.00 97.06 85 LYS A O 1
ATOM 633 N N . SER A 1 86 ? -3.276 18.175 -16.716 1.00 95.75 86 SER A N 1
ATOM 634 C CA . SER A 1 86 ? -1.965 18.681 -16.281 1.00 95.75 86 SER A CA 1
ATOM 635 C C . SER A 1 86 ? -1.065 19.064 -17.465 1.00 95.75 86 SER A C 1
ATOM 637 O O . SER A 1 86 ? -0.676 18.185 -18.241 1.00 95.75 86 SER A O 1
ATOM 639 N N . PRO A 1 87 ? -0.649 20.342 -17.590 1.00 93.62 87 PRO A N 1
ATOM 640 C CA . PRO A 1 87 ? 0.309 20.768 -18.614 1.00 93.62 87 PRO A CA 1
ATOM 641 C C . PRO A 1 87 ? 1.663 20.056 -18.513 1.00 93.62 87 PRO A C 1
ATOM 643 O O . PRO A 1 87 ? 2.276 19.735 -19.531 1.00 93.62 87 PRO A O 1
ATOM 646 N N . GLN A 1 88 ? 2.111 19.749 -17.289 1.00 94.00 88 GLN A N 1
ATOM 647 C CA . GLN A 1 88 ? 3.364 19.028 -17.045 1.00 94.00 88 GLN A CA 1
ATOM 648 C C . GLN A 1 88 ? 3.314 17.592 -17.587 1.00 94.00 88 GLN A C 1
ATOM 650 O O . GLN A 1 88 ? 4.351 17.020 -17.907 1.00 94.00 88 GLN A O 1
ATOM 655 N N . LEU A 1 89 ? 2.116 17.029 -17.759 1.00 96.69 89 LEU A N 1
ATOM 656 C CA . LEU A 1 89 ? 1.883 15.679 -18.276 1.00 96.69 89 LEU A CA 1
ATOM 657 C C . LEU A 1 89 ? 1.407 15.691 -19.731 1.00 96.69 89 LEU A C 1
ATOM 659 O O . LEU A 1 89 ? 0.572 14.873 -20.115 1.00 96.69 89 LEU A O 1
ATOM 663 N N . ALA A 1 90 ? 1.909 16.642 -20.527 1.00 96.56 90 ALA A N 1
ATOM 664 C CA . ALA A 1 90 ? 1.519 16.828 -21.923 1.00 96.56 90 ALA A CA 1
ATOM 665 C C . ALA A 1 90 ? -0.005 16.954 -22.089 1.00 96.56 90 ALA A C 1
ATOM 667 O O . ALA A 1 90 ? -0.597 16.368 -22.995 1.00 96.56 90 ALA A O 1
ATOM 668 N N . ASP A 1 91 ? -0.638 17.727 -21.198 1.00 96.62 91 ASP A N 1
ATOM 669 C CA . ASP A 1 91 ? -2.063 18.042 -21.264 1.00 96.62 91 ASP A CA 1
ATOM 670 C C . ASP A 1 91 ? -2.989 16.813 -21.101 1.00 96.62 91 ASP A C 1
ATOM 672 O O . ASP A 1 91 ? -4.160 16.846 -21.490 1.00 96.62 91 ASP A O 1
ATOM 676 N N . ARG A 1 92 ? -2.490 15.725 -20.501 1.00 97.38 92 ARG A N 1
ATOM 677 C CA . ARG A 1 92 ? -3.292 14.535 -20.181 1.00 97.38 92 ARG A CA 1
ATOM 678 C C . ARG A 1 92 ? -4.149 14.733 -18.933 1.00 97.38 92 ARG A C 1
ATOM 680 O O . ARG A 1 92 ? -3.846 15.560 -18.074 1.00 97.38 92 ARG A O 1
ATOM 687 N N . GLU A 1 93 ? -5.182 13.902 -18.831 1.00 96.69 93 GLU A N 1
ATOM 688 C CA . GLU A 1 93 ? -6.009 13.683 -17.640 1.00 96.69 93 GLU A CA 1
ATOM 689 C C . GLU A 1 93 ? -5.731 12.256 -17.130 1.00 96.69 93 GLU A C 1
ATOM 691 O O . GLU A 1 93 ? -6.373 11.308 -17.594 1.00 96.69 93 GLU A O 1
ATOM 696 N N . PRO A 1 94 ? -4.718 12.057 -16.265 1.00 95.81 94 PRO A N 1
ATOM 697 C CA . PRO A 1 94 ? -4.382 10.733 -15.758 1.00 95.81 94 PRO A CA 1
ATOM 698 C C . PRO A 1 94 ? -5.560 10.079 -15.039 1.00 95.81 94 PRO A C 1
ATOM 700 O O . PRO A 1 94 ? -6.378 10.753 -14.416 1.00 95.81 94 PRO A O 1
ATOM 703 N N . VAL A 1 95 ? -5.613 8.752 -15.084 1.00 95.56 95 VAL A N 1
ATOM 704 C CA . VAL A 1 95 ? -6.558 7.957 -14.301 1.00 95.56 95 VAL A CA 1
ATOM 705 C C . VAL A 1 95 ? -5.759 7.123 -13.314 1.00 95.56 95 VAL A C 1
ATOM 707 O O . VAL A 1 95 ? -4.781 6.485 -13.702 1.00 95.56 95 VAL A O 1
ATOM 710 N N . VAL A 1 96 ? -6.170 7.145 -12.049 1.00 96.56 96 VAL A N 1
ATOM 711 C CA . VAL A 1 96 ? -5.629 6.274 -11.004 1.00 96.56 96 VAL A CA 1
ATOM 712 C C . VAL A 1 96 ? -6.672 5.222 -10.664 1.00 96.56 96 VAL A C 1
ATOM 714 O O . VAL A 1 96 ? -7.806 5.569 -10.340 1.00 96.56 96 VAL A O 1
ATOM 717 N N . GLU A 1 97 ? -6.321 3.941 -10.745 1.00 95.00 97 GLU A N 1
ATOM 718 C CA . GLU A 1 97 ? -7.244 2.858 -10.405 1.00 95.00 97 GLU A CA 1
ATOM 719 C C . GLU A 1 97 ? -7.032 2.351 -8.974 1.00 95.00 97 GLU A C 1
ATOM 721 O O . GLU A 1 97 ? -5.902 2.135 -8.530 1.00 95.00 97 GLU A O 1
ATOM 726 N N . THR A 1 98 ? -8.128 2.092 -8.262 1.00 96.12 98 THR A N 1
ATOM 727 C CA . THR A 1 98 ? -8.118 1.436 -6.943 1.00 96.12 98 THR A CA 1
ATOM 728 C C . THR A 1 98 ? -9.097 0.269 -6.904 1.00 96.12 98 THR A C 1
ATOM 730 O O . THR A 1 98 ? -9.951 0.138 -7.775 1.00 96.12 98 THR A O 1
ATOM 733 N N . GLY A 1 99 ? -9.008 -0.584 -5.880 1.00 96.69 99 GLY A N 1
ATOM 734 C CA . GLY A 1 99 ? -10.006 -1.638 -5.669 1.00 96.69 99 GLY A CA 1
ATOM 735 C C . GLY A 1 99 ? -11.402 -1.058 -5.435 1.00 96.69 99 GLY A C 1
ATOM 736 O O . GLY A 1 99 ? -11.547 -0.102 -4.677 1.00 96.69 99 GLY A O 1
ATOM 737 N N . GLY A 1 100 ? -12.401 -1.643 -6.089 1.00 96.50 100 GLY A N 1
ATOM 738 C CA . GLY A 1 100 ? -13.829 -1.353 -5.934 1.00 96.50 100 GLY A CA 1
ATOM 739 C C . GLY A 1 100 ? -14.611 -2.634 -5.664 1.00 96.50 100 GLY A C 1
ATOM 740 O O . GLY A 1 100 ? -15.618 -2.888 -6.312 1.00 96.50 100 GLY A O 1
ATOM 741 N N . ILE A 1 101 ? -14.069 -3.483 -4.791 1.00 98.06 101 ILE A N 1
ATOM 742 C CA . ILE A 1 101 ? -14.542 -4.832 -4.465 1.00 98.06 101 ILE A CA 1
ATOM 743 C C . ILE A 1 101 ? -14.064 -5.201 -3.054 1.00 98.06 101 ILE A C 1
ATOM 745 O O . ILE A 1 101 ? -13.059 -4.654 -2.589 1.00 98.06 101 ILE A O 1
ATOM 749 N N . LEU A 1 102 ? -14.730 -6.143 -2.380 1.00 98.38 102 LEU A N 1
ATOM 750 C CA . LEU A 1 102 ? -14.288 -6.657 -1.080 1.00 98.38 102 LEU A CA 1
ATOM 751 C C . LEU A 1 102 ? -12.848 -7.206 -1.145 1.00 98.38 102 LEU A C 1
ATOM 753 O O . LEU A 1 102 ? -12.499 -8.000 -2.019 1.00 98.38 102 LEU A O 1
ATOM 757 N N . GLY A 1 103 ? -12.001 -6.769 -0.214 1.00 97.00 103 GLY A N 1
ATOM 758 C CA . GLY A 1 103 ? -10.546 -6.958 -0.218 1.00 97.00 103 GLY A CA 1
ATOM 759 C C . GLY A 1 103 ? -9.774 -5.776 -0.825 1.00 97.00 103 GLY A C 1
ATOM 760 O O . GLY A 1 103 ? -8.558 -5.660 -0.635 1.00 97.00 103 GLY A O 1
ATOM 761 N N . GLY A 1 104 ? -10.452 -4.862 -1.522 1.00 97.31 104 GLY A N 1
ATOM 762 C CA . GLY A 1 104 ? -9.882 -3.648 -2.101 1.00 97.31 104 GLY A CA 1
ATOM 763 C C . GLY A 1 104 ? -8.713 -3.929 -3.045 1.00 97.31 104 GLY A C 1
ATOM 764 O O . GLY A 1 104 ? -8.772 -4.808 -3.903 1.00 97.31 104 GLY A O 1
ATOM 765 N N . GLY A 1 105 ? -7.617 -3.181 -2.884 1.00 97.06 105 GLY A N 1
ATOM 766 C CA . GLY A 1 105 ? -6.421 -3.343 -3.715 1.00 97.06 105 GLY A CA 1
ATOM 767 C C . GLY A 1 105 ? -5.838 -4.760 -3.677 1.00 97.06 105 GLY A C 1
ATOM 768 O O . GLY A 1 105 ? -5.335 -5.226 -4.695 1.00 97.06 105 GLY A O 1
ATOM 769 N N . SER A 1 106 ? -5.948 -5.484 -2.557 1.00 97.88 106 SER A N 1
ATOM 770 C CA . SER A 1 106 ? -5.422 -6.854 -2.459 1.00 97.88 106 SER A CA 1
ATOM 771 C C . SER A 1 106 ? -6.074 -7.828 -3.448 1.00 97.88 106 SER A C 1
ATOM 773 O O . SER A 1 106 ? -5.389 -8.702 -3.982 1.00 97.88 106 SER A O 1
ATOM 775 N N . ALA A 1 107 ? -7.357 -7.619 -3.763 1.00 98.12 107 ALA A N 1
ATOM 776 C CA . ALA A 1 107 ? -8.130 -8.451 -4.679 1.00 98.12 107 ALA A CA 1
ATOM 777 C C . ALA A 1 107 ? -7.771 -8.214 -6.158 1.00 98.12 107 ALA A C 1
ATOM 779 O O . ALA A 1 107 ? -7.928 -9.118 -6.975 1.00 98.12 107 ALA A O 1
ATOM 780 N N . ILE A 1 108 ? -7.253 -7.031 -6.511 1.00 97.56 108 ILE A N 1
ATOM 781 C CA . ILE A 1 108 ? -7.042 -6.647 -7.919 1.00 97.56 108 ILE A CA 1
ATOM 782 C C . ILE A 1 108 ? -5.592 -6.316 -8.296 1.00 97.56 108 ILE A C 1
ATOM 784 O O . ILE A 1 108 ? -5.282 -6.187 -9.478 1.00 97.56 108 ILE A O 1
ATOM 788 N N . ASN A 1 109 ? -4.694 -6.157 -7.318 1.00 97.38 109 ASN A N 1
ATOM 789 C CA . ASN A 1 109 ? -3.312 -5.738 -7.563 1.00 97.38 109 ASN A CA 1
ATOM 790 C C . ASN A 1 109 ? -2.505 -6.768 -8.377 1.00 97.38 109 ASN A C 1
ATOM 792 O O . ASN A 1 109 ? -2.929 -7.899 -8.628 1.00 97.38 109 ASN A O 1
ATOM 796 N N . TRP A 1 110 ? -1.274 -6.392 -8.715 1.00 97.06 110 TRP A N 1
ATOM 797 C CA . TRP A 1 110 ? -0.337 -7.215 -9.486 1.00 97.06 110 TRP A CA 1
ATOM 798 C C . TRP A 1 110 ? 0.379 -8.283 -8.637 1.00 97.06 110 TRP A C 1
ATOM 800 O O . TRP A 1 110 ? 1.287 -8.960 -9.113 1.00 97.06 110 TRP A O 1
ATOM 810 N N . MET A 1 111 ? -0.000 -8.433 -7.363 1.00 98.25 111 MET A N 1
ATOM 811 C CA . MET A 1 111 ? 0.538 -9.396 -6.390 1.00 98.25 111 MET A CA 1
ATOM 812 C C . MET A 1 111 ? 2.048 -9.304 -6.158 1.00 98.25 111 MET A C 1
ATOM 814 O O . MET A 1 111 ? 2.623 -10.227 -5.594 1.00 98.25 111 MET A O 1
ATOM 818 N N . VAL A 1 112 ? 2.702 -8.216 -6.562 1.00 97.56 112 VAL A N 1
ATOM 819 C CA . VAL A 1 112 ? 4.139 -8.019 -6.346 1.00 97.56 112 VAL A CA 1
ATOM 820 C C . VAL A 1 112 ? 4.400 -7.866 -4.847 1.00 97.56 112 VAL A C 1
ATOM 822 O O . VAL A 1 112 ? 3.878 -6.942 -4.221 1.00 97.56 112 VAL A O 1
ATOM 825 N N . TYR A 1 113 ? 5.186 -8.778 -4.273 1.00 97.75 113 TYR A N 1
ATOM 826 C CA . TYR A 1 113 ? 5.595 -8.700 -2.874 1.00 97.75 113 TYR A CA 1
ATOM 827 C C . TYR A 1 113 ? 6.828 -7.814 -2.745 1.00 97.75 113 TYR A C 1
ATOM 829 O O . TYR A 1 113 ? 7.906 -8.170 -3.216 1.00 97.75 113 TYR A O 1
ATOM 837 N N . THR A 1 114 ? 6.659 -6.668 -2.095 1.00 95.94 114 THR A N 1
ATOM 838 C CA . THR A 1 114 ? 7.746 -5.728 -1.826 1.00 95.94 114 THR A CA 1
ATOM 839 C C . THR A 1 114 ? 7.552 -5.144 -0.434 1.00 95.94 114 THR A C 1
ATOM 841 O O . THR A 1 114 ? 6.425 -4.826 -0.052 1.00 95.94 114 THR A O 1
ATOM 844 N N . ARG A 1 115 ? 8.641 -4.986 0.318 1.00 94.81 115 ARG A N 1
ATOM 845 C CA . ARG A 1 115 ? 8.644 -4.354 1.642 1.00 94.81 115 ARG A CA 1
ATOM 846 C C . ARG A 1 115 ? 9.341 -3.007 1.604 1.00 94.81 115 ARG A C 1
ATOM 848 O O . ARG A 1 115 ? 10.297 -2.817 0.840 1.00 94.81 115 ARG A O 1
ATOM 855 N N . GLY A 1 116 ? 8.821 -2.095 2.427 1.00 93.50 116 GLY A N 1
ATOM 856 C CA . GLY A 1 116 ? 9.467 -0.819 2.708 1.00 93.50 116 GLY A CA 1
ATOM 857 C C . GLY A 1 116 ? 10.824 -1.043 3.364 1.00 93.50 116 GLY A C 1
ATOM 858 O O . GLY A 1 116 ? 11.143 -2.143 3.824 1.00 93.50 116 GLY A O 1
ATOM 859 N N . GLN A 1 117 ? 11.627 0.003 3.371 1.00 94.31 117 GLN A N 1
ATOM 860 C CA . GLN A 1 117 ? 12.932 0.016 4.006 1.00 94.31 117 GLN A CA 1
ATOM 861 C C . GLN A 1 117 ? 12.810 0.420 5.465 1.00 94.31 117 GLN A C 1
ATOM 863 O O . GLN A 1 117 ? 11.848 1.073 5.858 1.00 94.31 117 GLN A O 1
ATOM 868 N N . TRP A 1 118 ? 13.812 0.056 6.262 1.00 93.25 118 TRP A N 1
ATOM 869 C CA . TRP A 1 118 ? 13.888 0.434 7.673 1.00 93.25 118 TRP A CA 1
ATOM 870 C C . TRP A 1 118 ? 13.682 1.946 7.854 1.00 93.25 118 TRP A C 1
ATOM 872 O O . TRP A 1 118 ? 12.800 2.377 8.592 1.00 93.25 118 TRP A O 1
ATOM 882 N N . ASP A 1 119 ? 14.413 2.745 7.072 1.00 93.75 119 ASP A N 1
ATOM 883 C CA . ASP A 1 119 ? 14.366 4.211 7.109 1.00 93.75 119 ASP A CA 1
ATOM 884 C C . ASP A 1 119 ? 12.997 4.791 6.708 1.00 93.75 119 ASP A C 1
ATOM 886 O O . ASP A 1 119 ? 12.724 5.957 6.993 1.00 93.75 119 ASP A O 1
ATOM 890 N N . ASP A 1 120 ? 12.133 4.021 6.038 1.00 94.56 120 ASP A N 1
ATOM 891 C CA . ASP A 1 120 ? 10.804 4.497 5.647 1.00 94.56 120 ASP A CA 1
ATOM 892 C C . ASP A 1 120 ? 9.904 4.635 6.873 1.00 94.56 120 ASP A C 1
ATOM 894 O O . ASP A 1 120 ? 9.277 5.675 7.067 1.00 94.56 120 ASP A O 1
ATOM 898 N N . PHE A 1 121 ? 9.886 3.612 7.727 1.00 91.06 121 PHE A N 1
ATOM 899 C CA . PHE A 1 121 ? 9.080 3.599 8.947 1.00 91.06 121 PHE A CA 1
ATOM 900 C C . PHE A 1 121 ? 9.633 4.582 9.986 1.00 91.06 121 PHE A C 1
ATOM 902 O O . PHE A 1 121 ? 8.873 5.349 10.572 1.00 91.06 121 PHE A O 1
ATOM 909 N N . GLU A 1 122 ? 10.962 4.666 10.122 1.00 88.94 122 GLU A N 1
ATOM 910 C CA . GLU A 1 122 ? 11.607 5.681 10.971 1.00 88.94 122 GLU A CA 1
ATOM 911 C C . GLU A 1 122 ? 11.252 7.110 10.533 1.00 88.94 122 GLU A C 1
ATOM 913 O O . GLU A 1 122 ? 11.026 7.991 11.365 1.00 88.94 122 GLU A O 1
ATOM 918 N N . SER A 1 123 ? 11.138 7.354 9.220 1.00 89.44 123 SER A N 1
ATOM 919 C CA . SER A 1 123 ? 10.829 8.690 8.695 1.00 89.44 123 SER A CA 1
ATOM 920 C C . SER A 1 123 ? 9.424 9.191 9.033 1.00 89.44 123 SER A C 1
ATOM 922 O O . SER A 1 123 ? 9.174 10.395 8.956 1.00 89.44 123 SER A O 1
ATOM 924 N N . TRP A 1 124 ? 8.509 8.306 9.444 1.00 87.94 124 TRP A N 1
ATOM 925 C CA . TRP A 1 124 ? 7.186 8.712 9.920 1.00 87.94 124 TRP A CA 1
ATOM 926 C C . TRP A 1 124 ? 7.243 9.396 11.289 1.00 87.94 124 TRP A C 1
ATOM 928 O O . TRP A 1 124 ? 6.297 10.102 11.637 1.00 87.94 124 TRP A O 1
ATOM 938 N N . ASN A 1 125 ? 8.337 9.222 12.046 1.00 82.50 125 ASN A N 1
ATOM 939 C CA . ASN A 1 125 ? 8.622 9.924 13.301 1.00 82.50 125 ASN A CA 1
ATOM 940 C C . ASN A 1 125 ? 7.414 9.965 14.260 1.00 82.50 125 ASN A C 1
ATOM 942 O O . ASN A 1 125 ? 7.058 11.008 14.812 1.00 82.50 125 ASN A O 1
ATOM 946 N N . THR A 1 126 ? 6.742 8.823 14.400 1.00 78.38 126 THR A N 1
ATOM 947 C CA . THR A 1 126 ? 5.523 8.675 15.195 1.00 78.38 126 THR A CA 1
ATOM 948 C C . THR A 1 126 ? 5.656 7.445 16.090 1.00 78.38 126 THR A C 1
ATOM 950 O O . THR A 1 126 ? 6.038 6.376 15.622 1.00 78.38 126 THR A O 1
ATOM 953 N N . SER A 1 127 ? 5.351 7.594 17.382 1.00 76.06 127 SER A N 1
ATOM 954 C CA . SER A 1 127 ? 5.424 6.498 18.363 1.00 76.06 127 SER A CA 1
ATOM 955 C C . SER A 1 127 ? 4.498 5.345 17.977 1.00 76.06 127 SER A C 1
ATOM 957 O O . SER A 1 127 ? 3.348 5.599 17.631 1.00 76.06 127 SER A O 1
ATOM 959 N N . GLY A 1 128 ? 4.962 4.098 18.082 1.00 72.69 128 GLY A N 1
ATOM 960 C CA . GLY A 1 128 ? 4.215 2.909 17.654 1.00 72.69 128 GLY A CA 1
ATOM 961 C C . GLY A 1 128 ? 4.401 2.549 16.176 1.00 72.69 128 GLY A C 1
ATOM 962 O O . GLY A 1 128 ? 3.843 1.552 15.720 1.00 72.69 128 GLY A O 1
ATOM 963 N N . TRP A 1 129 ? 5.168 3.346 15.425 1.00 83.00 129 TRP A N 1
ATOM 964 C CA . TRP A 1 129 ? 5.307 3.234 13.972 1.00 83.00 129 TRP A CA 1
ATOM 965 C C . TRP A 1 129 ? 6.757 3.159 13.483 1.00 83.00 129 TRP A C 1
ATOM 967 O O . TRP A 1 129 ? 6.985 3.203 12.273 1.00 83.00 129 TRP A O 1
ATOM 977 N N . SER A 1 130 ? 7.730 3.035 14.391 1.00 85.12 130 SER A N 1
ATOM 978 C CA . SER A 1 130 ? 9.125 2.765 14.018 1.00 85.12 130 SER A CA 1
ATOM 979 C C . SER A 1 130 ? 9.264 1.406 13.324 1.00 85.12 130 SER A C 1
ATOM 981 O O . SER A 1 130 ? 8.393 0.534 13.424 1.00 85.12 130 SER A O 1
ATOM 983 N N . ALA A 1 131 ? 10.376 1.188 12.618 1.00 85.50 131 ALA A N 1
ATOM 984 C CA . ALA A 1 131 ? 10.610 -0.091 11.951 1.00 85.50 131 ALA A CA 1
ATOM 985 C C . ALA A 1 131 ? 10.677 -1.248 12.961 1.00 85.50 131 ALA A C 1
ATOM 987 O O . ALA A 1 131 ? 10.171 -2.337 12.688 1.00 85.50 131 ALA A O 1
ATOM 988 N N . GLU A 1 132 ? 11.257 -0.996 14.137 1.00 83.75 132 GLU A N 1
ATOM 989 C CA . GLU A 1 132 ? 11.341 -1.964 15.230 1.00 83.75 132 GLU A CA 1
ATOM 990 C C . GLU A 1 132 ? 9.956 -2.333 15.779 1.00 83.75 132 GLU A C 1
ATOM 992 O O . GLU A 1 132 ? 9.657 -3.517 15.943 1.00 83.75 132 GLU A O 1
ATOM 997 N N . GLU A 1 133 ? 9.081 -1.347 15.994 1.00 80.31 133 GLU A N 1
ATOM 998 C CA . GLU A 1 133 ? 7.715 -1.568 16.488 1.00 80.31 133 GLU A CA 1
ATOM 999 C C . GLU A 1 133 ? 6.823 -2.274 15.455 1.00 80.31 133 GLU A C 1
ATOM 1001 O O . GLU A 1 133 ? 5.983 -3.099 15.819 1.00 80.31 133 GLU A O 1
ATOM 1006 N N . LEU A 1 134 ? 7.023 -2.003 14.160 1.00 85.25 134 LEU A N 1
ATOM 1007 C CA . LEU A 1 134 ? 6.245 -2.623 13.086 1.00 85.25 134 LEU A CA 1
ATOM 1008 C C . LEU A 1 134 ? 6.755 -4.014 12.693 1.00 85.25 134 LEU A C 1
ATOM 1010 O O . LEU A 1 134 ? 5.977 -4.813 12.170 1.00 85.25 134 LEU A O 1
ATOM 1014 N N . LEU A 1 135 ? 8.026 -4.351 12.936 1.00 86.56 135 LEU A N 1
ATOM 1015 C CA . LEU A 1 135 ? 8.613 -5.625 12.507 1.00 86.56 135 LEU A CA 1
ATOM 1016 C C . LEU A 1 135 ? 7.848 -6.874 12.989 1.00 86.56 135 LEU A C 1
ATOM 1018 O O . LEU A 1 135 ? 7.616 -7.766 12.167 1.00 86.56 135 LEU A O 1
ATOM 1022 N N . PRO A 1 136 ? 7.397 -6.980 14.253 1.00 82.19 136 PRO A N 1
ATOM 1023 C CA . PRO A 1 136 ? 6.573 -8.105 14.691 1.00 82.19 136 PRO A CA 1
ATOM 1024 C C . PRO A 1 136 ? 5.276 -8.247 13.886 1.00 82.19 136 PRO A C 1
ATOM 1026 O O . PRO A 1 136 ? 4.870 -9.362 13.564 1.00 82.19 136 PRO A O 1
ATOM 1029 N N . LEU A 1 137 ? 4.655 -7.128 13.504 1.00 83.19 137 LEU A N 1
ATOM 1030 C CA . LEU A 1 137 ? 3.441 -7.109 12.686 1.00 83.19 137 LEU A CA 1
ATOM 1031 C C . LEU A 1 137 ? 3.748 -7.520 11.244 1.00 83.19 137 LEU A C 1
ATOM 1033 O O . LEU A 1 137 ? 3.048 -8.380 10.706 1.00 83.19 137 LEU A O 1
ATOM 1037 N N . LEU A 1 138 ? 4.857 -7.004 10.684 1.00 89.12 138 LEU A N 1
ATOM 1038 C CA . LEU A 1 138 ? 5.379 -7.406 9.373 1.00 89.12 138 LEU A CA 1
ATOM 1039 C C . LEU A 1 138 ? 5.466 -8.932 9.266 1.00 89.12 138 LEU A C 1
ATOM 1041 O O . LEU A 1 138 ? 5.022 -9.509 8.276 1.00 89.12 138 LEU A O 1
ATOM 1045 N N . ARG A 1 139 ? 5.978 -9.575 10.321 1.00 87.50 139 ARG A N 1
ATOM 1046 C CA . ARG A 1 139 ? 6.112 -11.033 10.418 1.00 87.50 139 ARG A CA 1
ATOM 1047 C C . ARG A 1 139 ? 4.780 -11.737 10.690 1.00 87.50 139 ARG A C 1
ATOM 1049 O O . ARG A 1 139 ? 4.530 -12.792 10.124 1.00 87.50 139 ARG A O 1
ATOM 1056 N N . LYS A 1 140 ? 3.901 -11.181 11.528 1.00 84.06 140 LYS A N 1
ATOM 1057 C CA . LYS A 1 140 ? 2.626 -11.822 11.914 1.00 84.06 140 LYS A CA 1
ATOM 1058 C C . LYS A 1 140 ? 1.681 -12.052 10.730 1.00 84.06 140 LYS A C 1
ATOM 1060 O O . LYS A 1 140 ? 0.852 -12.959 10.776 1.00 84.06 140 LYS A O 1
ATOM 1065 N N . VAL A 1 141 ? 1.763 -11.228 9.688 1.00 88.62 141 VAL A N 1
ATOM 1066 C CA . VAL A 1 141 ? 0.849 -11.324 8.540 1.00 88.62 141 VAL A CA 1
ATOM 1067 C C . VAL A 1 141 ? 1.275 -12.376 7.515 1.00 88.62 141 VAL A C 1
ATOM 1069 O O . VAL A 1 141 ? 0.413 -12.949 6.848 1.00 88.62 141 VAL A O 1
ATOM 1072 N N . GLU A 1 142 ? 2.569 -12.649 7.370 1.00 93.00 142 GLU A N 1
ATOM 1073 C CA . GLU A 1 142 ? 3.074 -13.453 6.256 1.00 93.00 142 GLU A CA 1
ATOM 1074 C C . GLU A 1 142 ? 3.512 -14.871 6.645 1.00 93.00 142 GLU A C 1
ATOM 1076 O O . GLU A 1 142 ? 4.058 -15.113 7.721 1.00 93.00 142 GLU A O 1
ATOM 1081 N N . THR A 1 143 ? 3.322 -15.802 5.712 1.00 95.50 143 THR A N 1
ATOM 1082 C CA . THR A 1 143 ? 4.140 -17.011 5.590 1.00 95.50 143 THR A CA 1
ATOM 1083 C C . THR A 1 143 ? 5.021 -16.844 4.357 1.00 95.50 143 THR A C 1
ATOM 1085 O O . THR A 1 143 ? 4.553 -16.958 3.217 1.00 95.50 143 THR A O 1
ATOM 1088 N N . TYR A 1 144 ? 6.302 -16.573 4.584 1.00 97.69 144 TYR A N 1
ATOM 1089 C CA . TYR A 1 144 ? 7.311 -16.366 3.557 1.00 97.69 144 TYR A CA 1
ATOM 1090 C C . TYR A 1 144 ? 7.912 -17.701 3.099 1.00 97.69 144 TYR A C 1
ATOM 1092 O O . TYR A 1 144 ? 8.414 -18.485 3.897 1.00 97.69 144 TYR A O 1
ATOM 1100 N N . HIS A 1 145 ? 7.862 -17.971 1.793 1.00 96.81 145 HIS A N 1
ATOM 1101 C CA . HIS A 1 145 ? 8.415 -19.186 1.166 1.00 96.81 145 HIS A CA 1
ATOM 1102 C C . HIS A 1 145 ? 9.712 -18.902 0.398 1.00 96.81 145 HIS A C 1
ATOM 1104 O O . HIS A 1 145 ? 10.152 -19.733 -0.398 1.00 96.81 145 HIS A O 1
ATOM 1110 N N . GLY A 1 146 ? 10.272 -17.700 0.549 1.00 94.19 146 GLY A N 1
ATOM 1111 C CA . GLY A 1 146 ? 11.448 -17.269 -0.190 1.00 94.19 146 GLY A CA 1
ATOM 1112 C C . GLY A 1 146 ? 12.766 -17.544 0.515 1.00 94.19 146 GLY A C 1
ATOM 1113 O O . GLY A 1 146 ? 12.821 -17.733 1.726 1.00 94.19 146 GLY A O 1
ATOM 1114 N N . ALA A 1 147 ? 13.839 -17.541 -0.271 1.00 92.75 147 ALA A N 1
ATOM 1115 C CA . ALA A 1 147 ? 15.197 -17.516 0.254 1.00 92.75 147 ALA A CA 1
ATOM 1116 C C . ALA A 1 147 ? 15.485 -16.162 0.919 1.00 92.75 147 ALA A C 1
ATOM 1118 O O . ALA A 1 147 ? 15.058 -15.115 0.424 1.00 92.75 147 ALA A O 1
ATOM 1119 N N . THR A 1 148 ? 16.193 -16.201 2.042 1.00 92.62 148 THR A N 1
ATOM 1120 C CA . THR A 1 148 ? 16.703 -15.019 2.734 1.00 92.62 148 THR A CA 1
ATOM 1121 C C . THR A 1 148 ? 17.896 -15.410 3.598 1.00 92.62 148 THR A C 1
ATOM 1123 O O . THR A 1 148 ? 17.907 -16.468 4.230 1.00 92.62 148 THR A O 1
ATOM 1126 N N . THR A 1 149 ? 18.884 -14.524 3.695 1.00 85.38 149 THR A N 1
ATOM 1127 C CA . THR A 1 149 ? 19.988 -14.663 4.651 1.00 85.38 149 THR A CA 1
ATOM 1128 C C . THR A 1 149 ? 19.628 -14.145 6.045 1.00 85.38 149 THR A C 1
ATOM 1130 O O . THR A 1 149 ? 20.445 -14.249 6.959 1.00 85.38 149 THR A O 1
ATOM 1133 N N . ASN A 1 150 ? 18.451 -13.530 6.217 1.00 86.75 150 ASN A N 1
ATOM 1134 C CA . ASN A 1 150 ? 18.008 -12.959 7.485 1.00 86.75 150 ASN A CA 1
ATOM 1135 C C . ASN A 1 150 ? 16.551 -13.332 7.796 1.00 86.75 150 ASN A C 1
ATOM 1137 O O . ASN A 1 150 ? 15.636 -12.510 7.700 1.00 86.75 150 ASN A O 1
ATOM 1141 N N . GLU A 1 151 ? 16.356 -14.571 8.247 1.00 87.50 151 GLU A N 1
ATOM 1142 C CA . GLU A 1 151 ? 15.039 -15.115 8.603 1.00 87.50 151 GLU A CA 1
ATOM 1143 C C . GLU A 1 151 ? 14.311 -14.289 9.675 1.00 87.50 151 GLU A C 1
ATOM 1145 O O . GLU A 1 151 ? 13.082 -14.265 9.695 1.00 87.50 151 GLU A O 1
ATOM 1150 N N . SER A 1 152 ? 15.044 -13.549 10.520 1.00 86.00 152 SER A N 1
ATOM 1151 C CA . SER A 1 152 ? 14.453 -12.705 11.570 1.00 86.00 152 SER A CA 1
ATOM 1152 C C . SER A 1 152 ? 13.583 -11.571 11.025 1.00 86.00 152 SER A C 1
ATOM 1154 O O . SER A 1 152 ? 12.757 -11.026 11.757 1.00 86.00 152 SER A O 1
ATOM 1156 N N . THR A 1 153 ? 13.737 -11.233 9.742 1.00 86.69 153 THR A N 1
ATOM 1157 C CA . THR A 1 153 ? 12.952 -10.181 9.097 1.00 86.69 153 THR A CA 1
ATOM 1158 C C . THR A 1 153 ? 11.620 -10.679 8.547 1.00 86.69 153 THR A C 1
ATOM 1160 O O . THR A 1 153 ? 10.773 -9.841 8.250 1.00 86.69 153 THR A O 1
ATOM 1163 N N . HIS A 1 154 ? 11.390 -11.993 8.453 1.00 94.06 154 HIS A N 1
ATOM 1164 C CA . HIS A 1 154 ? 10.208 -12.584 7.818 1.00 94.06 154 HIS A CA 1
ATOM 1165 C C . HIS A 1 154 ? 9.326 -13.390 8.779 1.00 94.06 154 HIS A C 1
ATOM 1167 O O . HIS A 1 154 ? 9.742 -13.818 9.864 1.00 94.06 154 HIS A O 1
ATOM 1173 N N . GLY A 1 155 ? 8.061 -13.532 8.390 1.00 90.69 155 GLY A N 1
ATOM 1174 C CA . GLY A 1 155 ? 7.079 -14.400 9.037 1.00 90.69 155 GLY A CA 1
ATOM 1175 C C . GLY A 1 155 ? 6.960 -15.754 8.349 1.00 90.69 155 GLY A C 1
ATOM 1176 O O . GLY A 1 155 ? 7.143 -15.844 7.138 1.00 90.69 155 GLY A O 1
ATOM 1177 N N . TYR A 1 156 ? 6.617 -16.802 9.101 1.00 92.38 156 TYR A N 1
ATOM 1178 C CA . TYR A 1 156 ? 6.453 -18.160 8.558 1.00 92.38 156 TYR A CA 1
ATOM 1179 C C . TYR A 1 156 ? 5.117 -18.819 8.925 1.00 92.38 156 TYR A C 1
ATOM 1181 O O . TYR A 1 156 ? 4.820 -19.904 8.433 1.00 92.38 156 TYR A O 1
ATOM 1189 N N . ASP A 1 157 ? 4.260 -18.134 9.683 1.00 85.81 157 ASP A N 1
ATOM 1190 C CA . ASP A 1 157 ? 3.005 -18.692 10.211 1.00 85.81 157 ASP A CA 1
ATOM 1191 C C . ASP A 1 157 ? 1.781 -17.796 9.939 1.00 85.81 157 ASP A C 1
ATOM 1193 O O . ASP A 1 157 ? 0.670 -18.105 10.371 1.00 85.81 157 ASP A O 1
ATOM 1197 N N . GLY A 1 158 ? 1.972 -16.663 9.254 1.00 86.81 158 GLY A N 1
ATOM 1198 C CA . GLY A 1 158 ? 0.902 -15.720 8.951 1.00 86.81 158 GLY A CA 1
ATOM 1199 C C . GLY A 1 158 ? -0.043 -16.197 7.835 1.00 86.81 158 GLY A C 1
ATOM 1200 O O . GLY A 1 158 ? 0.324 -16.998 6.981 1.00 86.81 158 GLY A O 1
ATOM 1201 N N . PRO A 1 159 ? -1.282 -15.684 7.776 1.00 87.88 159 PRO A N 1
ATOM 1202 C CA . PRO A 1 159 ? -2.296 -16.177 6.838 1.00 87.88 159 PRO A CA 1
ATOM 1203 C C . PRO A 1 159 ? -2.038 -15.810 5.365 1.00 87.88 159 PRO A C 1
ATOM 1205 O O . PRO A 1 159 ? -2.682 -16.367 4.471 1.00 87.88 159 PRO A O 1
ATOM 1208 N N . ILE A 1 160 ? -1.140 -14.857 5.085 1.00 95.81 160 ILE A N 1
ATOM 1209 C CA . ILE A 1 160 ? -0.816 -14.415 3.724 1.00 95.81 160 ILE A CA 1
ATOM 1210 C C . ILE A 1 160 ? 0.439 -15.134 3.227 1.00 95.81 160 ILE A C 1
ATOM 1212 O O . ILE A 1 160 ? 1.552 -14.843 3.661 1.00 95.81 160 ILE A O 1
ATOM 1216 N N . HIS A 1 161 ? 0.290 -16.029 2.251 1.00 97.50 161 HIS A N 1
ATOM 1217 C CA . HIS A 1 161 ? 1.442 -16.709 1.661 1.00 97.50 161 HIS A CA 1
ATOM 1218 C C . HIS A 1 161 ? 2.194 -15.805 0.670 1.00 97.50 161 HIS A C 1
ATOM 1220 O O . HIS A 1 161 ? 1.608 -15.199 -0.230 1.00 97.50 161 HIS A O 1
ATOM 1226 N N . VAL A 1 162 ? 3.519 -15.772 0.787 1.00 98.31 162 VAL A N 1
ATOM 1227 C CA . VAL A 1 162 ? 4.419 -15.090 -0.151 1.00 98.31 162 VAL A CA 1
ATOM 1228 C C . VAL A 1 162 ? 5.332 -16.127 -0.786 1.00 98.31 162 VAL A C 1
ATOM 1230 O O . VAL A 1 162 ? 6.171 -16.713 -0.110 1.00 98.31 162 VAL A O 1
ATOM 1233 N N . SER A 1 163 ? 5.170 -16.392 -2.081 1.00 98.19 163 SER A N 1
ATOM 1234 C CA . SER A 1 163 ? 5.884 -17.484 -2.754 1.00 98.19 163 SER A CA 1
ATOM 1235 C C . SER A 1 163 ? 6.241 -17.150 -4.203 1.00 98.19 163 SER A C 1
ATOM 1237 O O . SER A 1 163 ? 6.057 -16.019 -4.645 1.00 98.19 163 SER A O 1
ATOM 1239 N N . LYS A 1 164 ? 6.779 -18.120 -4.949 1.00 97.44 164 LYS A N 1
ATOM 1240 C CA . LYS A 1 164 ? 6.916 -18.052 -6.413 1.00 97.44 164 LYS A CA 1
ATOM 1241 C C . LYS A 1 164 ? 5.626 -18.471 -7.148 1.00 97.44 164 LYS A C 1
ATOM 1243 O O . LYS A 1 164 ? 5.594 -18.496 -8.372 1.00 97.44 164 LYS A O 1
ATOM 1248 N N . GLY A 1 165 ? 4.533 -18.758 -6.445 1.00 97.12 165 GLY A N 1
ATOM 1249 C CA . GLY A 1 165 ? 3.304 -19.277 -7.048 1.00 97.12 165 GLY A CA 1
ATOM 1250 C C . GLY A 1 165 ? 3.508 -20.662 -7.667 1.00 97.12 165 GLY A C 1
ATOM 1251 O O . GLY A 1 165 ? 4.402 -21.406 -7.268 1.00 97.12 165 GLY A O 1
ATOM 1252 N N . THR A 1 166 ? 2.677 -21.016 -8.647 1.00 97.88 166 THR A N 1
ATOM 1253 C CA . THR A 1 166 ? 2.705 -22.349 -9.282 1.00 97.88 166 THR A CA 1
ATOM 1254 C C . THR A 1 166 ? 3.489 -22.401 -10.592 1.00 97.88 166 THR A C 1
ATOM 1256 O O . THR A 1 166 ? 3.649 -23.487 -11.153 1.00 97.88 166 THR A O 1
ATOM 1259 N N . HIS A 1 167 ? 3.964 -21.254 -11.088 1.00 98.31 167 HIS A N 1
ATOM 1260 C CA . HIS A 1 167 ? 4.664 -21.120 -12.367 1.00 98.31 167 HIS A CA 1
ATOM 1261 C C . HIS A 1 167 ? 5.648 -19.939 -12.360 1.00 98.31 167 HIS A C 1
ATOM 1263 O O . HIS A 1 167 ? 5.459 -18.980 -11.611 1.00 98.31 167 HIS A O 1
ATOM 1269 N N . GLN A 1 168 ? 6.702 -20.028 -13.176 1.00 97.25 168 GLN A N 1
ATOM 1270 C CA . GLN A 1 168 ? 7.803 -19.059 -13.291 1.00 97.25 168 GLN A CA 1
ATOM 1271 C C . GLN A 1 168 ? 8.414 -19.111 -14.701 1.00 97.25 168 GLN A C 1
ATOM 1273 O O . GLN A 1 168 ? 8.273 -20.117 -15.399 1.00 97.25 168 GLN A O 1
ATOM 1278 N N . ALA A 1 169 ? 9.183 -18.086 -15.070 1.00 98.25 169 ALA A N 1
ATOM 1279 C CA . ALA A 1 169 ? 10.003 -18.029 -16.279 1.00 98.25 169 ALA A CA 1
ATOM 1280 C C . ALA A 1 169 ? 11.501 -17.833 -15.936 1.00 98.25 169 ALA A C 1
ATOM 1282 O O . ALA A 1 169 ? 12.007 -16.706 -15.965 1.00 98.25 169 ALA A O 1
ATOM 1283 N N . PRO A 1 170 ? 12.253 -18.914 -15.634 1.00 98.19 170 PRO A N 1
ATOM 1284 C CA . PRO A 1 170 ? 13.642 -18.819 -15.172 1.00 98.19 170 PRO A CA 1
ATOM 1285 C C . PRO A 1 170 ? 14.592 -18.100 -16.138 1.00 98.19 170 PRO A C 1
ATOM 1287 O O . PRO A 1 170 ? 15.523 -17.436 -15.690 1.00 98.19 170 PRO A O 1
ATOM 1290 N N . ARG A 1 171 ? 14.365 -18.197 -17.458 1.00 98.44 171 ARG A N 1
ATOM 1291 C CA . ARG A 1 171 ? 15.185 -17.497 -18.463 1.00 98.44 171 ARG A CA 1
ATOM 1292 C C . ARG A 1 171 ? 15.041 -15.980 -18.364 1.00 98.44 171 ARG A C 1
ATOM 1294 O O . ARG A 1 171 ? 16.036 -15.269 -18.461 1.00 98.44 171 ARG A O 1
ATOM 1301 N N . ALA A 1 172 ? 13.824 -15.491 -18.139 1.00 98.44 172 ALA A N 1
ATOM 1302 C CA . ALA A 1 172 ? 13.563 -14.069 -17.948 1.00 98.44 172 ALA A CA 1
ATOM 1303 C C . ALA A 1 172 ? 14.074 -13.570 -16.591 1.00 98.44 172 ALA A C 1
ATOM 1305 O O . ALA A 1 172 ? 14.730 -12.532 -16.540 1.00 98.44 172 ALA A O 1
ATOM 1306 N N . GLU A 1 173 ? 13.839 -14.342 -15.520 1.00 98.44 173 GLU A N 1
ATOM 1307 C CA . GLU A 1 173 ? 14.365 -14.050 -14.179 1.00 98.44 173 GLU A CA 1
ATOM 1308 C C . GLU A 1 173 ? 15.887 -13.872 -14.228 1.00 98.44 173 GLU A C 1
ATOM 1310 O O . GLU A 1 173 ? 16.417 -12.831 -13.840 1.00 98.44 173 GLU A O 1
ATOM 1315 N N . ARG A 1 174 ? 16.589 -14.862 -14.792 1.00 98.19 174 ARG A N 1
ATOM 1316 C CA . ARG A 1 174 ? 18.045 -14.843 -14.902 1.00 98.19 174 ARG A CA 1
ATOM 1317 C C . ARG A 1 174 ? 18.543 -13.766 -15.861 1.00 98.19 174 ARG A C 1
ATOM 1319 O O . ARG A 1 174 ? 19.510 -13.082 -15.546 1.00 98.19 174 ARG A O 1
ATOM 1326 N N . GLY A 1 175 ? 17.856 -13.573 -16.989 1.00 98.25 175 GLY A N 1
ATOM 1327 C CA . GLY A 1 175 ? 18.190 -12.549 -17.976 1.00 98.25 175 GLY A CA 1
ATOM 1328 C C . GLY A 1 175 ? 18.222 -11.141 -17.381 1.00 98.25 175 GLY A C 1
ATOM 1329 O O . GLY A 1 175 ? 19.176 -10.409 -17.636 1.00 98.25 175 GLY A O 1
ATOM 1330 N N . TRP A 1 176 ? 17.233 -10.779 -16.556 1.00 98.62 176 TRP A N 1
ATOM 1331 C CA . TRP A 1 176 ? 17.201 -9.478 -15.878 1.00 98.62 176 TRP A CA 1
ATOM 1332 C C . TRP A 1 176 ? 18.358 -9.305 -14.893 1.00 98.62 176 TRP A C 1
ATOM 1334 O O . TRP A 1 176 ? 19.069 -8.300 -14.946 1.00 98.62 176 TRP A O 1
ATOM 1344 N N . ILE A 1 177 ? 18.563 -10.290 -14.013 1.00 98.69 177 ILE A N 1
ATOM 1345 C CA . ILE A 1 177 ? 19.572 -10.201 -12.952 1.00 98.69 177 ILE A CA 1
ATOM 1346 C C . ILE A 1 177 ? 20.985 -10.209 -13.560 1.00 98.69 177 ILE A C 1
ATOM 1348 O O . ILE A 1 177 ? 21.802 -9.365 -13.200 1.00 98.69 177 ILE A O 1
ATOM 1352 N N . ASP A 1 178 ? 21.265 -11.073 -14.543 1.00 98.50 178 ASP A N 1
ATOM 1353 C CA . ASP A 1 178 ? 22.555 -11.089 -15.251 1.00 98.50 178 ASP A CA 1
ATOM 1354 C C . ASP A 1 178 ? 22.795 -9.795 -16.026 1.00 98.50 178 ASP A C 1
ATOM 1356 O O . ASP A 1 178 ? 23.893 -9.243 -15.972 1.00 98.50 178 ASP A O 1
ATOM 1360 N N . GLY A 1 179 ? 21.764 -9.266 -16.694 1.00 98.00 179 GLY A N 1
ATOM 1361 C CA . GLY A 1 179 ? 21.851 -7.979 -17.379 1.00 98.00 179 GLY A CA 1
ATOM 1362 C C . GLY A 1 179 ? 22.169 -6.828 -16.420 1.00 98.00 179 GLY A C 1
ATOM 1363 O O . GLY A 1 179 ? 22.928 -5.925 -16.774 1.00 98.00 179 GLY A O 1
ATOM 1364 N N . ALA A 1 180 ? 21.636 -6.868 -15.194 1.00 98.06 180 ALA A N 1
ATOM 1365 C CA . ALA A 1 180 ? 21.944 -5.899 -14.146 1.00 98.06 180 ALA A CA 1
ATOM 1366 C C . ALA A 1 180 ? 23.377 -6.058 -13.621 1.00 98.06 180 ALA A C 1
ATOM 1368 O O . ALA A 1 180 ? 24.076 -5.056 -13.459 1.00 98.06 180 ALA A O 1
ATOM 1369 N N . VAL A 1 181 ? 23.838 -7.295 -13.417 1.00 98.19 181 VAL A N 1
ATOM 1370 C CA . VAL A 1 181 ? 25.216 -7.592 -13.000 1.00 98.19 181 VAL A CA 1
ATOM 1371 C C . VAL A 1 181 ? 26.227 -7.139 -14.049 1.00 98.19 181 VAL A C 1
ATOM 1373 O O . VAL A 1 181 ? 27.201 -6.463 -13.720 1.00 98.19 181 VAL A O 1
ATOM 1376 N N . GLU A 1 182 ? 25.976 -7.423 -15.325 1.00 96.88 182 GLU A N 1
ATOM 1377 C CA . GLU A 1 182 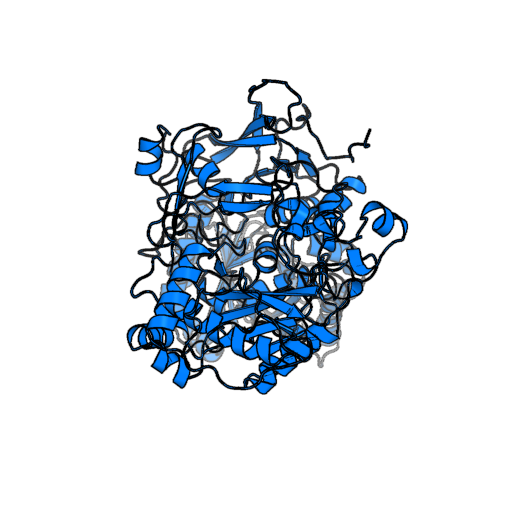? 26.818 -6.949 -16.426 1.00 96.88 182 GLU A CA 1
ATOM 1378 C C . GLU A 1 182 ? 26.786 -5.414 -16.556 1.00 96.88 182 GLU A C 1
ATOM 1380 O O . GLU A 1 182 ? 27.783 -4.798 -16.937 1.00 96.88 182 GLU A O 1
ATOM 1385 N N . ALA A 1 183 ? 25.672 -4.773 -16.189 1.00 94.31 183 ALA A N 1
ATOM 1386 C CA . ALA A 1 183 ? 25.565 -3.316 -16.094 1.00 94.31 183 ALA A CA 1
ATOM 1387 C C . ALA A 1 183 ? 26.230 -2.719 -14.832 1.00 94.31 183 ALA A C 1
ATOM 1389 O O . ALA A 1 183 ? 26.248 -1.497 -14.686 1.00 94.31 183 ALA A O 1
ATOM 1390 N N . GLY A 1 184 ? 26.805 -3.545 -13.949 1.00 94.38 184 GLY A N 1
ATOM 1391 C CA . GLY A 1 184 ? 27.591 -3.113 -12.789 1.00 94.38 184 GLY A CA 1
ATOM 1392 C C . GLY A 1 184 ? 26.856 -3.122 -11.445 1.00 94.38 184 GLY A C 1
ATOM 1393 O O . GLY A 1 184 ? 27.397 -2.599 -10.470 1.00 94.38 184 GLY A O 1
ATOM 1394 N N . TRP A 1 185 ? 25.655 -3.699 -11.366 1.00 96.44 185 TRP A N 1
ATOM 1395 C CA . TRP A 1 185 ? 24.914 -3.862 -10.110 1.00 96.44 185 TRP A CA 1
ATOM 1396 C C . TRP A 1 185 ? 25.223 -5.196 -9.424 1.00 96.44 185 TRP A C 1
ATOM 1398 O O . TRP A 1 185 ? 25.722 -6.134 -10.037 1.00 96.44 185 TRP A O 1
ATOM 1408 N N . SER A 1 186 ? 24.907 -5.299 -8.136 1.00 96.69 186 SER A N 1
ATOM 1409 C CA . SER A 1 186 ? 25.042 -6.556 -7.397 1.00 96.69 186 SER A CA 1
ATOM 1410 C C . SER A 1 186 ? 23.796 -7.425 -7.540 1.00 96.69 186 SER A C 1
ATOM 1412 O O . SER A 1 186 ? 22.675 -6.912 -7.556 1.00 96.69 186 SER A O 1
ATOM 1414 N N . GLU A 1 187 ? 23.990 -8.742 -7.565 1.00 97.69 187 GLU A N 1
ATOM 1415 C CA . GLU A 1 187 ? 22.915 -9.691 -7.286 1.00 97.69 187 GLU A CA 1
ATOM 1416 C C . GLU A 1 187 ? 22.677 -9.772 -5.772 1.00 97.69 187 GLU A C 1
ATOM 1418 O O . GLU A 1 187 ? 23.622 -9.903 -4.989 1.00 97.69 187 GLU A O 1
ATOM 1423 N N . THR A 1 188 ? 21.414 -9.692 -5.366 1.00 95.38 188 THR A N 1
ATOM 1424 C CA . THR A 1 188 ? 20.974 -9.733 -3.971 1.00 95.38 188 THR A CA 1
ATOM 1425 C C . THR A 1 188 ? 19.883 -10.786 -3.825 1.00 95.38 188 THR A C 1
ATOM 1427 O O . THR A 1 188 ? 18.881 -10.733 -4.530 1.00 95.38 188 THR A O 1
ATOM 1430 N N . GLU A 1 189 ? 20.052 -11.719 -2.887 1.00 93.56 189 GLU A N 1
ATOM 1431 C CA . GLU A 1 189 ? 19.085 -12.803 -2.656 1.00 93.56 189 GLU A CA 1
ATOM 1432 C C . GLU A 1 189 ? 17.724 -12.278 -2.174 1.00 93.56 189 GLU A C 1
ATOM 1434 O O . GLU A 1 189 ? 16.686 -12.703 -2.679 1.00 93.56 189 GLU A O 1
ATOM 1439 N N . ASP A 1 190 ? 17.738 -11.325 -1.235 1.00 95.12 190 ASP A N 1
ATOM 1440 C CA . ASP A 1 190 ? 16.535 -10.781 -0.607 1.00 95.12 190 ASP A CA 1
ATOM 1441 C C . ASP A 1 190 ? 16.592 -9.252 -0.436 1.00 95.12 190 ASP A C 1
ATOM 1443 O O . ASP A 1 190 ? 17.182 -8.688 0.495 1.00 95.12 190 ASP A O 1
ATOM 1447 N N . LEU A 1 191 ? 15.910 -8.571 -1.357 1.00 95.25 191 LEU A N 1
ATOM 1448 C CA . LEU A 1 191 ? 15.713 -7.121 -1.356 1.00 95.25 191 LEU A CA 1
ATOM 1449 C C . LEU A 1 191 ? 14.529 -6.668 -0.477 1.00 95.25 191 LEU A C 1
ATOM 1451 O O . LEU A 1 191 ? 14.243 -5.471 -0.412 1.00 95.25 191 LEU A O 1
ATOM 1455 N N . GLN A 1 192 ? 13.843 -7.598 0.197 1.00 94.81 192 GLN A N 1
ATOM 1456 C CA . GLN A 1 192 ? 12.697 -7.353 1.085 1.00 94.81 192 GLN A CA 1
ATOM 1457 C C . GLN A 1 192 ? 13.049 -7.537 2.572 1.00 94.81 192 GLN A C 1
ATOM 1459 O O . GLN A 1 192 ? 12.163 -7.523 3.428 1.00 94.81 192 GLN A O 1
ATOM 1464 N N . SER A 1 193 ? 14.346 -7.608 2.880 1.00 91.12 193 SER A N 1
ATOM 1465 C CA . SER A 1 193 ? 14.928 -7.708 4.226 1.00 91.12 193 SER A CA 1
ATOM 1466 C C . SER A 1 193 ? 14.892 -6.404 5.044 1.00 91.12 193 SER A C 1
ATOM 1468 O O . SER A 1 193 ? 15.574 -6.297 6.059 1.00 91.12 193 SER A O 1
ATOM 1470 N N . LEU A 1 194 ? 14.161 -5.379 4.584 1.00 91.00 194 LEU A N 1
ATOM 1471 C CA . LEU A 1 194 ? 14.152 -3.982 5.061 1.00 91.00 194 LEU A CA 1
ATOM 1472 C C . LEU A 1 194 ? 15.491 -3.230 5.025 1.00 91.00 194 LEU A C 1
ATOM 1474 O O . LEU A 1 194 ? 15.485 -2.036 5.299 1.00 91.00 194 LEU A O 1
ATOM 1478 N N . HIS A 1 195 ? 16.622 -3.890 4.766 1.00 89.62 195 HIS A N 1
ATOM 1479 C CA . HIS A 1 195 ? 17.960 -3.280 4.817 1.00 89.62 195 HIS A CA 1
ATOM 1480 C C . HIS A 1 195 ? 18.654 -3.184 3.459 1.00 89.62 195 HIS A C 1
ATOM 1482 O O . HIS A 1 195 ? 19.593 -2.407 3.279 1.00 89.62 195 HIS A O 1
ATOM 1488 N N . SER A 1 196 ? 18.213 -4.000 2.504 1.00 89.00 196 SER A N 1
ATOM 1489 C CA . SER A 1 196 ? 18.855 -4.125 1.202 1.00 89.00 196 SER A CA 1
ATOM 1490 C C . SER A 1 196 ? 18.184 -3.206 0.175 1.00 89.00 196 SER A C 1
ATOM 1492 O O . SER A 1 196 ? 16.974 -3.264 -0.055 1.00 89.00 196 SER A O 1
ATOM 1494 N N . SER A 1 197 ? 18.980 -2.344 -0.461 1.00 88.62 197 SER A N 1
ATOM 1495 C CA . SER A 1 197 ? 18.478 -1.197 -1.236 1.00 88.62 197 SER A CA 1
ATOM 1496 C C . SER A 1 197 ? 19.195 -0.950 -2.568 1.00 88.62 197 SER A C 1
ATOM 1498 O O . SER A 1 197 ? 18.848 -0.002 -3.272 1.00 88.62 197 SER A O 1
ATOM 1500 N N . ASN A 1 198 ? 20.204 -1.756 -2.916 1.00 95.50 198 ASN A N 1
ATOM 1501 C CA . ASN A 1 198 ? 21.041 -1.501 -4.088 1.00 95.50 198 ASN A CA 1
ATOM 1502 C C . ASN A 1 198 ? 21.516 -2.783 -4.793 1.00 95.50 198 ASN A C 1
ATOM 1504 O O . ASN A 1 198 ? 22.676 -3.178 -4.672 1.00 95.50 198 ASN A O 1
ATOM 1508 N N . GLY A 1 199 ? 20.612 -3.435 -5.517 1.00 96.56 199 GLY A N 1
ATOM 1509 C CA . GLY A 1 199 ? 20.885 -4.665 -6.253 1.00 96.56 199 GLY A CA 1
ATOM 1510 C C . GLY A 1 199 ? 19.680 -5.165 -7.047 1.00 96.56 199 GLY A C 1
ATOM 1511 O O . GLY A 1 199 ? 18.614 -4.543 -7.057 1.00 96.56 199 GLY A O 1
ATOM 1512 N N . SER A 1 200 ? 19.865 -6.305 -7.705 1.00 98.25 200 SER A N 1
ATOM 1513 C CA . SER A 1 200 ? 18.840 -7.030 -8.459 1.00 98.25 200 SER A CA 1
ATOM 1514 C C . SER A 1 200 ? 18.715 -8.459 -7.947 1.00 98.25 200 SER A C 1
ATOM 1516 O O . SER A 1 200 ? 19.709 -9.040 -7.521 1.00 98.25 200 SER A O 1
ATOM 1518 N N . GLY A 1 201 ? 17.519 -9.038 -7.981 1.00 97.44 201 GLY A N 1
ATOM 1519 C CA . GLY A 1 201 ? 17.334 -10.396 -7.488 1.00 97.44 201 GLY A CA 1
ATOM 1520 C C . GLY A 1 201 ? 15.986 -11.024 -7.820 1.00 97.44 201 GLY A C 1
ATOM 1521 O O . GLY A 1 201 ? 15.122 -10.388 -8.442 1.00 97.44 201 GLY A O 1
ATOM 1522 N N . PRO A 1 202 ? 15.791 -12.282 -7.389 1.00 97.19 202 PRO A N 1
ATOM 1523 C CA . PRO A 1 202 ? 14.520 -12.974 -7.518 1.00 97.19 202 PRO A CA 1
ATOM 1524 C C . PRO A 1 202 ? 13.421 -12.219 -6.760 1.00 97.19 202 PRO A C 1
ATOM 1526 O O . PRO A 1 202 ? 13.624 -11.740 -5.648 1.00 97.19 202 PRO A O 1
ATOM 1529 N N . TRP A 1 203 ? 12.225 -12.155 -7.338 1.00 97.44 203 TRP A N 1
ATOM 1530 C CA . TRP A 1 203 ? 11.064 -11.528 -6.710 1.00 97.44 203 TRP A CA 1
ATOM 1531 C C . TRP A 1 203 ? 9.957 -12.534 -6.428 1.00 97.44 203 TRP A C 1
ATOM 1533 O O . TRP A 1 203 ? 9.759 -13.496 -7.177 1.00 97.44 203 TRP A O 1
ATOM 1543 N N . TYR A 1 204 ? 9.232 -12.290 -5.341 1.00 97.81 204 TYR A N 1
ATOM 1544 C CA . TYR A 1 204 ? 8.137 -13.128 -4.867 1.00 97.81 204 TYR A CA 1
ATOM 1545 C C . TYR A 1 204 ? 6.797 -12.414 -5.048 1.00 97.81 204 TYR A C 1
ATOM 1547 O O . TYR A 1 204 ? 6.721 -11.257 -5.481 1.00 97.81 204 TYR A O 1
ATOM 1555 N N . ARG A 1 205 ? 5.716 -13.134 -4.756 1.00 98.00 205 ARG A N 1
ATOM 1556 C CA . ARG A 1 205 ? 4.352 -12.670 -4.988 1.00 98.00 205 ARG A CA 1
ATOM 1557 C C . ARG A 1 205 ? 3.371 -13.196 -3.952 1.00 98.00 205 ARG A C 1
ATOM 1559 O O . ARG A 1 205 ? 3.571 -14.261 -3.373 1.00 98.00 205 ARG A O 1
ATOM 1566 N N . TYR A 1 206 ? 2.279 -12.459 -3.785 1.00 98.56 206 TYR A N 1
ATOM 1567 C CA . TYR A 1 206 ? 1.120 -12.812 -2.962 1.00 98.56 206 TYR A CA 1
ATOM 1568 C C . TYR A 1 206 ? 0.256 -13.882 -3.643 1.00 98.56 206 TYR A C 1
ATOM 1570 O O . TYR A 1 206 ? -0.897 -13.648 -4.015 1.00 98.56 206 TYR A O 1
ATOM 1578 N N . VAL A 1 207 ? 0.848 -15.054 -3.860 1.00 98.62 207 VAL A N 1
ATOM 1579 C CA . VAL A 1 207 ? 0.219 -16.219 -4.484 1.00 98.62 207 VAL A CA 1
ATOM 1580 C C . VAL A 1 207 ? 0.568 -17.450 -3.666 1.00 98.62 207 VAL A C 1
ATOM 1582 O O . VAL A 1 207 ? 1.710 -17.627 -3.240 1.00 98.62 207 VAL A O 1
ATOM 1585 N N . SER A 1 208 ? -0.420 -18.308 -3.455 1.00 97.19 208 SER A N 1
ATOM 1586 C CA . SER A 1 208 ? -0.237 -19.582 -2.773 1.00 97.19 208 SER A CA 1
ATOM 1587 C C . SER A 1 208 ? 0.692 -20.510 -3.571 1.00 97.19 208 SER A C 1
ATOM 1589 O O . SER A 1 208 ? 0.503 -20.675 -4.782 1.00 97.19 208 SER A O 1
ATOM 1591 N N . PRO A 1 209 ? 1.676 -21.152 -2.915 1.00 96.19 209 PRO A N 1
ATOM 1592 C CA . PRO A 1 209 ? 2.581 -22.086 -3.581 1.00 96.19 209 PRO A CA 1
ATOM 1593 C C . PRO A 1 209 ? 1.915 -23.424 -3.938 1.00 96.19 209 PRO A C 1
ATOM 1595 O O . PRO A 1 209 ? 2.472 -24.192 -4.720 1.00 96.19 209 PRO A O 1
ATOM 1598 N N . THR A 1 210 ? 0.754 -23.742 -3.355 1.00 93.12 210 THR A N 1
ATOM 1599 C CA . THR A 1 210 ? 0.120 -25.063 -3.490 1.00 93.12 210 THR A CA 1
ATOM 1600 C C . THR A 1 210 ? -0.967 -25.087 -4.558 1.00 93.12 210 THR A C 1
ATOM 1602 O O . THR A 1 210 ? -0.963 -25.963 -5.419 1.00 93.12 210 THR A O 1
ATOM 1605 N N . ASP A 1 211 ? -1.890 -24.129 -4.514 1.00 94.25 211 ASP A N 1
ATOM 1606 C CA . ASP A 1 211 ? -3.078 -24.075 -5.376 1.00 94.25 211 ASP A CA 1
ATOM 1607 C C . ASP A 1 211 ? -3.060 -22.911 -6.381 1.00 94.25 211 ASP A C 1
ATOM 1609 O O . ASP A 1 211 ? -3.987 -22.779 -7.182 1.00 94.25 211 ASP A O 1
ATOM 1613 N N . GLY A 1 212 ? -2.012 -22.077 -6.359 1.00 97.50 212 GLY A N 1
ATOM 1614 C CA . GLY A 1 212 ? -1.823 -20.975 -7.303 1.00 97.50 212 GLY A CA 1
ATOM 1615 C C . GLY A 1 212 ? -2.834 -19.840 -7.146 1.00 97.50 212 GLY A C 1
ATOM 1616 O O . GLY A 1 212 ? -2.976 -19.024 -8.053 1.00 97.50 212 GLY A O 1
ATOM 1617 N N . ARG A 1 213 ? -3.561 -19.776 -6.025 1.00 97.69 213 ARG A N 1
ATOM 1618 C CA . ARG A 1 213 ? -4.585 -18.752 -5.783 1.00 97.69 213 ARG A CA 1
ATOM 1619 C C . ARG A 1 213 ? -3.972 -17.475 -5.222 1.00 97.69 213 ARG A C 1
ATOM 1621 O O . ARG A 1 213 ? -3.016 -17.518 -4.438 1.00 97.69 213 ARG A O 1
ATOM 1628 N N . ARG A 1 214 ? -4.551 -16.333 -5.596 1.00 98.56 214 ARG A N 1
ATOM 1629 C CA . ARG A 1 214 ? -4.233 -15.021 -5.014 1.00 98.56 214 ARG A CA 1
ATOM 1630 C C . ARG A 1 214 ? -4.337 -15.050 -3.482 1.00 98.56 214 ARG A C 1
ATOM 1632 O O . ARG A 1 214 ? -5.174 -15.751 -2.922 1.00 98.56 214 ARG A O 1
ATOM 1639 N N . GLN A 1 215 ? -3.478 -14.283 -2.813 1.00 97.94 215 GLN A N 1
ATOM 1640 C CA . GLN A 1 215 ? -3.472 -14.106 -1.357 1.00 97.94 215 GLN A CA 1
ATOM 1641 C C . GLN A 1 215 ? -3.997 -12.712 -0.975 1.00 97.94 215 GLN A C 1
ATOM 1643 O O . GLN A 1 215 ? -3.253 -11.846 -0.505 1.00 97.94 215 GLN A O 1
ATOM 1648 N N . ASP A 1 216 ? -5.281 -12.471 -1.238 1.00 97.56 216 ASP A N 1
ATOM 1649 C CA . ASP A 1 216 ? -5.984 -11.250 -0.832 1.00 97.56 216 ASP A CA 1
ATOM 1650 C C . ASP A 1 216 ? -6.589 -11.373 0.572 1.00 97.56 216 ASP A C 1
ATOM 1652 O O . ASP A 1 216 ? -6.848 -12.472 1.068 1.00 97.56 216 ASP A O 1
ATOM 1656 N N . VAL A 1 217 ? -6.836 -10.237 1.226 1.00 95.81 217 VAL A N 1
ATOM 1657 C CA . VAL A 1 217 ? -7.287 -10.253 2.624 1.00 95.81 217 VAL A CA 1
ATOM 1658 C C . VAL A 1 217 ? -8.707 -10.775 2.801 1.00 95.81 217 VAL A C 1
ATOM 1660 O O . VAL A 1 217 ? -9.005 -11.318 3.860 1.00 95.81 217 VAL A O 1
ATOM 1663 N N . ALA A 1 218 ? -9.587 -10.646 1.804 1.00 96.12 218 ALA A N 1
ATOM 1664 C CA . ALA A 1 218 ? -10.960 -11.118 1.947 1.00 96.12 218 ALA A CA 1
ATOM 1665 C C . ALA A 1 218 ? -10.955 -12.646 2.062 1.00 96.12 218 ALA A C 1
ATOM 1667 O O . ALA A 1 218 ? -11.466 -13.190 3.039 1.00 96.12 218 ALA A O 1
ATOM 1668 N N . HIS A 1 219 ? -10.242 -13.322 1.158 1.00 95.75 219 HIS A N 1
ATOM 1669 C CA . HIS A 1 219 ? -10.116 -14.778 1.176 1.00 95.75 219 HIS A CA 1
ATOM 1670 C C . HIS A 1 219 ? -9.283 -15.320 2.338 1.00 95.75 219 HIS A C 1
ATOM 1672 O O . HIS A 1 219 ? -9.402 -16.506 2.645 1.00 95.75 219 HIS A O 1
ATOM 1678 N N . ARG A 1 220 ? -8.374 -14.522 2.915 1.00 94.31 220 ARG A N 1
ATOM 1679 C CA . ARG A 1 220 ? -7.453 -14.979 3.973 1.00 94.31 220 ARG A CA 1
ATOM 1680 C C . ARG A 1 220 ? -7.885 -14.612 5.393 1.00 94.31 220 ARG A C 1
ATOM 1682 O O . ARG A 1 220 ? -7.506 -15.326 6.311 1.00 94.31 220 ARG A O 1
ATOM 1689 N N . TYR A 1 221 ? -8.680 -13.557 5.566 1.00 90.00 221 TYR A N 1
ATOM 1690 C CA . TYR A 1 221 ? -9.158 -13.097 6.874 1.00 90.00 221 TYR A CA 1
ATOM 1691 C C . TYR A 1 221 ? -10.686 -13.164 6.993 1.00 90.00 221 TYR A C 1
ATOM 1693 O O . TYR A 1 221 ? -11.189 -13.821 7.893 1.00 90.00 221 TYR A O 1
ATOM 1701 N N . LEU A 1 222 ? -11.442 -12.549 6.077 1.00 93.31 222 LEU A N 1
ATOM 1702 C CA . LEU A 1 222 ? -12.899 -12.411 6.238 1.00 93.31 222 LEU A CA 1
ATOM 1703 C C . LEU A 1 222 ? -13.682 -13.687 5.910 1.00 93.31 222 LEU A C 1
ATOM 1705 O O . LEU A 1 222 ? -14.469 -14.167 6.725 1.00 93.31 222 LEU A O 1
ATOM 1709 N N . HIS A 1 223 ? -13.513 -14.230 4.700 1.00 95.25 223 HIS A N 1
ATOM 1710 C CA . HIS A 1 223 ? -14.309 -15.363 4.220 1.00 95.25 223 HIS A CA 1
ATOM 1711 C C . HIS A 1 223 ? -14.191 -16.602 5.115 1.00 95.25 223 HIS A C 1
ATOM 1713 O O . HIS A 1 223 ? -15.237 -17.191 5.385 1.00 95.25 223 HIS A O 1
ATOM 1719 N N . PRO A 1 224 ? -13.000 -16.992 5.625 1.00 91.31 224 PRO A N 1
ATOM 1720 C CA . PRO A 1 224 ? -12.892 -18.129 6.537 1.00 91.31 224 PRO A CA 1
ATOM 1721 C C . PRO A 1 224 ? -13.744 -17.973 7.806 1.00 91.31 224 PRO A C 1
ATOM 1723 O O . PRO A 1 224 ? -14.448 -18.913 8.173 1.00 91.31 224 PRO A O 1
ATOM 1726 N N . LEU A 1 225 ? -13.745 -16.786 8.428 1.00 90.19 225 LEU A N 1
ATOM 1727 C CA . LEU A 1 225 ? -14.524 -16.506 9.643 1.00 90.19 225 LEU A CA 1
ATOM 1728 C C . LEU A 1 225 ? -16.035 -16.527 9.369 1.00 90.19 225 LEU A C 1
ATOM 1730 O O . LEU A 1 225 ? -16.813 -17.106 10.124 1.00 90.19 225 LEU A O 1
ATOM 1734 N N . LEU A 1 226 ? -16.459 -15.932 8.253 1.00 93.25 226 LEU A N 1
ATOM 1735 C CA . LEU A 1 226 ? -17.869 -15.881 7.853 1.00 93.25 226 LEU A CA 1
ATOM 1736 C C . LEU A 1 226 ? -18.410 -17.273 7.483 1.00 93.25 226 LEU A C 1
ATOM 1738 O O . LEU A 1 226 ? -19.546 -17.620 7.805 1.00 93.25 226 LEU A O 1
ATOM 1742 N N . GLN A 1 227 ? -17.594 -18.092 6.815 1.00 90.44 227 GLN A N 1
ATOM 1743 C CA . GLN A 1 227 ? -17.985 -19.423 6.345 1.00 90.44 227 GLN A CA 1
ATOM 1744 C C . GLN A 1 227 ? -17.939 -20.495 7.436 1.00 90.44 227 GLN A C 1
ATOM 1746 O O . GLN A 1 227 ? -18.672 -21.479 7.318 1.00 90.44 227 GLN A O 1
ATOM 1751 N N . SER A 1 228 ? -17.125 -20.326 8.486 1.00 88.75 228 SER A N 1
ATOM 1752 C CA . SER A 1 228 ? -17.103 -21.268 9.614 1.00 88.75 228 SER A CA 1
ATOM 1753 C C . SER A 1 228 ? -18.426 -21.266 10.386 1.00 88.75 228 SER A C 1
ATOM 1755 O O . SER A 1 228 ? -18.840 -22.296 10.916 1.00 88.75 228 SER A O 1
ATOM 1757 N N . GLY A 1 229 ? -19.110 -20.116 10.427 1.00 85.62 229 GLY A N 1
ATOM 1758 C CA . GLY A 1 229 ? -20.304 -19.900 11.244 1.00 85.62 229 GLY A CA 1
ATOM 1759 C C . GLY A 1 229 ? -20.010 -19.725 12.739 1.00 85.62 229 GLY A C 1
ATOM 1760 O O . GLY A 1 229 ? -20.948 -19.587 13.522 1.00 85.62 229 GLY A O 1
ATOM 1761 N N . GLU A 1 230 ? -18.733 -19.712 13.136 1.00 86.50 230 GLU A N 1
ATOM 1762 C CA . GLU A 1 230 ? -18.287 -19.551 14.528 1.00 86.50 230 GLU A CA 1
ATOM 1763 C C . GLU A 1 230 ? -18.249 -18.081 14.973 1.00 86.50 230 GLU A C 1
ATOM 1765 O O . GLU A 1 230 ? -18.241 -17.807 16.170 1.00 86.50 230 GLU A O 1
ATOM 1770 N N . TYR A 1 231 ? -18.316 -17.145 14.019 1.00 89.75 231 TYR A N 1
ATOM 1771 C CA . TYR A 1 231 ? -18.259 -15.697 14.244 1.00 89.75 231 TYR A CA 1
ATOM 1772 C C . TYR A 1 231 ? -19.583 -15.016 13.858 1.00 89.75 231 TYR A C 1
ATOM 1774 O O . TYR A 1 231 ? -19.636 -14.233 12.905 1.00 89.75 231 TYR A O 1
ATOM 1782 N N . PRO A 1 232 ? -20.698 -15.298 14.567 1.00 92.56 232 PRO A N 1
ATOM 1783 C CA . PRO A 1 232 ? -22.008 -14.721 14.255 1.00 92.56 232 PRO A CA 1
ATOM 1784 C C . PRO A 1 232 ? -22.077 -13.209 14.507 1.00 92.56 232 PRO A C 1
ATOM 1786 O O . PRO A 1 232 ? -23.091 -12.587 14.203 1.00 92.56 232 PRO A O 1
ATOM 1789 N N . ASN A 1 233 ? -21.032 -12.639 15.100 1.00 92.12 233 ASN A N 1
ATOM 1790 C CA . ASN A 1 233 ? -20.884 -11.243 15.470 1.00 92.12 233 ASN A CA 1
ATOM 1791 C C . ASN A 1 233 ? -20.242 -10.388 14.352 1.00 92.12 233 ASN A C 1
ATOM 1793 O O . ASN A 1 233 ? -20.273 -9.159 14.428 1.00 92.12 233 ASN A O 1
ATOM 1797 N N . LEU A 1 234 ? -19.715 -11.021 13.295 1.00 96.00 234 LEU A N 1
ATOM 1798 C CA . LEU A 1 234 ? -19.139 -10.367 12.120 1.00 96.00 234 LEU A CA 1
ATOM 1799 C C . LEU A 1 234 ? -20.128 -10.346 10.946 1.00 96.00 234 LEU A C 1
ATOM 1801 O O . LEU A 1 234 ? -20.694 -11.367 10.547 1.00 96.00 234 LEU A O 1
ATOM 1805 N N . HIS A 1 235 ? -20.312 -9.168 10.357 1.00 98.12 235 HIS A N 1
ATOM 1806 C CA . HIS A 1 235 ? -21.222 -8.944 9.242 1.00 98.12 235 HIS A CA 1
ATOM 1807 C C . HIS A 1 235 ? -20.566 -8.102 8.150 1.00 98.12 235 HIS A C 1
ATOM 1809 O O . HIS A 1 235 ? -19.848 -7.146 8.437 1.00 98.12 235 HIS A O 1
ATOM 1815 N N . VAL A 1 236 ? -20.862 -8.415 6.889 1.00 98.50 236 VAL A N 1
ATOM 1816 C CA . VAL A 1 236 ? -20.393 -7.661 5.721 1.00 98.50 236 VAL A CA 1
ATOM 1817 C C . VAL A 1 236 ? -21.586 -7.285 4.851 1.00 98.50 236 VAL A C 1
ATOM 1819 O O . VAL A 1 236 ? -22.364 -8.145 4.451 1.00 98.50 236 VAL A O 1
ATOM 1822 N N . LEU A 1 237 ? -21.730 -6.004 4.538 1.00 98.31 237 LEU A N 1
ATOM 1823 C CA . LEU A 1 237 ? -22.724 -5.463 3.620 1.00 98.31 237 LEU A CA 1
ATOM 1824 C C . LEU A 1 237 ? -22.006 -4.944 2.371 1.00 98.31 237 LEU A C 1
ATOM 1826 O O . LEU A 1 237 ? -21.373 -3.891 2.406 1.00 98.31 237 LEU A O 1
ATOM 1830 N N . VAL A 1 238 ? -22.089 -5.702 1.281 1.00 98.06 238 VAL A N 1
ATOM 1831 C CA . VAL A 1 238 ? -21.479 -5.360 -0.013 1.00 98.06 238 VAL A CA 1
ATOM 1832 C C . VAL A 1 238 ? -22.431 -4.527 -0.875 1.00 98.06 238 VAL A C 1
ATOM 1834 O O . VAL A 1 238 ? -23.608 -4.345 -0.544 1.00 98.06 238 VAL A O 1
ATOM 1837 N N . GLU A 1 239 ? -21.923 -4.021 -2.000 1.00 96.19 239 GLU A N 1
ATOM 1838 C CA . GLU A 1 239 ? -22.674 -3.264 -3.006 1.00 96.19 239 GLU A CA 1
ATOM 1839 C C . GLU A 1 239 ? -23.425 -2.057 -2.403 1.00 96.19 239 GLU A C 1
ATOM 1841 O O . GLU A 1 239 ? -24.529 -1.695 -2.825 1.00 96.19 239 GLU A O 1
ATOM 1846 N N . THR A 1 240 ? -22.831 -1.441 -1.377 1.00 97.00 240 THR A N 1
ATOM 1847 C CA . THR A 1 240 ? -23.444 -0.398 -0.549 1.00 97.00 240 THR A CA 1
ATOM 1848 C C . THR A 1 240 ? -22.470 0.753 -0.324 1.00 97.00 240 THR A C 1
ATOM 1850 O O . THR A 1 240 ? -21.360 0.580 0.169 1.00 97.00 240 THR A O 1
ATOM 1853 N N . GLN A 1 241 ? -22.891 1.965 -0.667 1.00 97.81 241 GLN A N 1
ATOM 1854 C CA . GLN A 1 241 ? -22.086 3.170 -0.505 1.00 97.81 241 GLN A CA 1
ATOM 1855 C C . GLN A 1 241 ? -22.321 3.807 0.863 1.00 97.81 241 GLN A C 1
ATOM 1857 O O . GLN A 1 241 ? -23.466 4.078 1.232 1.00 97.81 241 GLN A O 1
ATOM 1862 N N . VAL A 1 242 ? -21.233 4.121 1.568 1.00 98.56 242 VAL A N 1
ATOM 1863 C CA . VAL A 1 242 ? -21.251 5.003 2.740 1.00 98.56 242 VAL A CA 1
ATOM 1864 C C . VAL A 1 242 ? -21.208 6.453 2.266 1.00 98.56 242 VAL A C 1
ATOM 1866 O O . VAL A 1 242 ? -20.253 6.888 1.624 1.00 98.56 242 VAL A O 1
ATOM 1869 N N . LEU A 1 243 ? -22.268 7.204 2.555 1.00 98.25 243 LEU A N 1
ATOM 1870 C CA . LEU A 1 243 ? -22.447 8.570 2.070 1.00 98.25 243 LEU A CA 1
ATOM 1871 C C . LEU A 1 243 ? -21.693 9.576 2.938 1.00 98.25 243 LEU A C 1
ATOM 1873 O O . LEU A 1 243 ? -20.973 10.423 2.404 1.00 98.25 243 LEU A O 1
ATOM 1877 N N . ARG A 1 244 ? -21.866 9.454 4.259 1.00 98.44 244 ARG A N 1
ATOM 1878 C CA . ARG A 1 244 ? -21.278 10.305 5.301 1.00 98.44 244 ARG A CA 1
ATOM 1879 C C . ARG A 1 244 ? -21.352 9.632 6.671 1.00 98.44 244 ARG A C 1
ATOM 1881 O O . ARG A 1 244 ? -22.205 8.772 6.910 1.00 98.44 244 ARG A O 1
ATOM 1888 N N . ILE A 1 245 ? -20.486 10.076 7.566 1.00 98.81 245 ILE A N 1
ATOM 1889 C CA . ILE A 1 245 ? -20.475 9.764 8.992 1.00 98.81 245 ILE A CA 1
ATOM 1890 C C . ILE A 1 245 ? -21.444 10.716 9.701 1.00 98.81 245 ILE A C 1
ATOM 1892 O O . ILE A 1 245 ? -21.599 11.878 9.324 1.00 98.81 245 ILE A O 1
ATOM 1896 N N . LEU A 1 246 ? -22.147 10.197 10.702 1.00 98.56 246 LEU A N 1
ATOM 1897 C CA . LEU A 1 246 ? -23.116 10.938 11.498 1.00 98.56 246 LEU A CA 1
ATOM 1898 C C . LEU A 1 246 ? -22.490 11.288 12.847 1.00 98.56 246 LEU A C 1
ATOM 1900 O O . LEU A 1 246 ? -22.087 10.388 13.581 1.00 98.56 246 LEU A O 1
ATOM 1904 N N . PHE A 1 247 ? -22.448 12.577 13.173 1.00 98.12 247 PHE A N 1
ATOM 1905 C CA . PHE A 1 247 ? -21.922 13.084 14.439 1.00 98.12 247 PHE A CA 1
ATOM 1906 C C . PHE A 1 247 ? -23.054 13.516 15.378 1.00 98.12 247 PHE A C 1
ATOM 1908 O O . PHE A 1 247 ? -24.038 14.117 14.939 1.00 98.12 247 PHE A O 1
ATOM 1915 N N . GLU A 1 248 ? -22.926 13.196 16.667 1.00 92.69 248 GLU A N 1
ATOM 1916 C CA . GLU A 1 248 ? -23.895 13.535 17.715 1.00 92.69 248 GLU A CA 1
ATOM 1917 C C . GLU A 1 248 ? -23.194 14.081 18.974 1.00 92.69 248 GLU A C 1
ATOM 1919 O O . GLU A 1 248 ? -22.072 13.691 19.297 1.00 92.69 248 GLU A O 1
ATOM 1924 N N . GLY A 1 249 ? -23.895 14.939 19.724 1.00 88.56 249 GLY A N 1
ATOM 1925 C CA . GLY A 1 249 ? -23.408 15.509 20.987 1.00 88.56 249 GLY A CA 1
ATOM 1926 C C . GLY A 1 249 ? -22.497 16.729 20.820 1.00 88.56 249 GLY A C 1
ATOM 1927 O O . GLY A 1 249 ? -22.203 17.150 19.707 1.00 88.56 249 GLY A O 1
ATOM 1928 N N . GLU A 1 250 ? -22.082 17.317 21.945 1.00 82.44 250 GLU A N 1
ATOM 1929 C CA . GLU A 1 250 ? -21.224 18.516 21.967 1.00 82.44 250 GLU A CA 1
ATOM 1930 C C . GLU A 1 250 ? -19.773 18.218 21.555 1.00 82.44 250 GLU A C 1
ATOM 1932 O O . GLU A 1 250 ? -19.085 19.099 21.052 1.00 82.44 250 GLU A O 1
ATOM 1937 N N . GLU A 1 251 ? -19.329 16.970 21.715 1.00 82.38 251 GLU A N 1
ATOM 1938 C CA . GLU A 1 251 ? -17.978 16.502 21.369 1.00 82.38 251 GLU A CA 1
ATOM 1939 C C . GLU A 1 251 ? -17.868 15.947 19.941 1.00 82.38 251 GLU A C 1
ATOM 1941 O O . GLU A 1 251 ? -16.852 15.351 19.590 1.00 82.38 251 GLU A O 1
ATOM 1946 N N . ASN A 1 252 ? -18.920 16.084 19.121 1.00 93.19 252 ASN A N 1
ATOM 1947 C CA . ASN A 1 252 ? -18.971 15.523 17.769 1.00 93.19 252 ASN A CA 1
ATOM 1948 C C . ASN A 1 252 ? -18.564 14.036 17.741 1.00 93.19 252 ASN A C 1
ATOM 1950 O O . ASN A 1 252 ? -17.648 13.635 17.022 1.00 93.19 252 ASN A O 1
ATOM 1954 N N . ARG A 1 253 ? -19.242 13.191 18.526 1.00 95.44 253 ARG A N 1
ATOM 1955 C CA . ARG A 1 253 ? -18.973 11.747 18.530 1.00 95.44 253 ARG A CA 1
ATOM 1956 C C . ARG A 1 253 ? -19.529 11.110 17.263 1.00 95.44 253 ARG A C 1
ATOM 1958 O O . ARG A 1 253 ? -20.719 11.264 16.978 1.00 95.44 253 ARG A O 1
ATOM 1965 N N . ALA A 1 254 ? -18.723 10.340 16.536 1.00 96.19 254 ALA A N 1
ATOM 1966 C CA . ALA A 1 254 ? -19.200 9.524 15.425 1.00 96.19 254 ALA A CA 1
ATOM 1967 C C . ALA A 1 254 ? -20.159 8.438 15.945 1.00 96.19 254 ALA A C 1
ATOM 1969 O O . ALA A 1 254 ? -19.770 7.488 16.624 1.00 96.19 254 ALA A O 1
ATOM 1970 N N . ALA A 1 255 ? -21.443 8.604 15.641 1.00 96.56 255 ALA A N 1
ATOM 1971 C CA . ALA A 1 255 ? -22.541 7.793 16.160 1.00 96.56 255 ALA A CA 1
ATOM 1972 C C . ALA A 1 255 ? -23.101 6.802 15.130 1.00 96.56 255 ALA A C 1
ATOM 1974 O O . ALA A 1 255 ? -24.011 6.031 15.438 1.00 96.56 255 ALA A O 1
ATOM 1975 N N . GLY A 1 256 ? -22.589 6.815 13.900 1.00 98.31 256 GLY A N 1
ATOM 1976 C CA . GLY A 1 256 ? -23.039 5.933 12.834 1.00 98.31 256 GLY A CA 1
ATOM 1977 C C . GLY A 1 256 ? -22.716 6.463 11.446 1.00 98.31 256 GLY A C 1
ATOM 1978 O O . GLY A 1 256 ? -21.944 7.406 11.284 1.00 98.31 256 GLY A O 1
ATOM 1979 N N . VAL A 1 257 ? -23.348 5.869 10.440 1.00 98.81 257 VAL A N 1
ATOM 1980 C CA . VAL A 1 257 ? -23.195 6.247 9.033 1.00 98.81 257 VAL A CA 1
ATOM 1981 C C . VAL A 1 257 ? -24.541 6.306 8.321 1.00 98.81 257 VAL A C 1
ATOM 1983 O O . VAL A 1 257 ? -25.492 5.606 8.679 1.00 98.81 257 VAL A O 1
ATOM 1986 N N . GLU A 1 258 ? -24.618 7.135 7.286 1.00 98.62 258 GLU A N 1
ATOM 1987 C CA . GLU A 1 258 ? -25.695 7.094 6.300 1.00 98.62 258 GLU A CA 1
ATOM 1988 C C . GLU A 1 258 ? -25.226 6.337 5.056 1.00 98.62 258 GLU A C 1
ATOM 1990 O O . GLU A 1 258 ? -24.135 6.589 4.544 1.00 98.62 258 GLU A O 1
ATOM 1995 N N . ILE A 1 259 ? -26.052 5.413 4.569 1.00 98.00 259 ILE A N 1
ATOM 1996 C CA . ILE A 1 259 ? -25.730 4.510 3.463 1.00 98.00 259 ILE A CA 1
ATOM 1997 C C . ILE A 1 259 ? -26.818 4.502 2.394 1.00 98.00 259 ILE A C 1
ATOM 1999 O O . ILE A 1 259 ? -27.974 4.828 2.674 1.00 98.00 259 ILE A O 1
ATOM 2003 N N . ARG A 1 260 ? -26.462 4.053 1.189 1.00 95.19 260 ARG A N 1
ATOM 2004 C CA . ARG A 1 260 ? -27.413 3.650 0.142 1.00 95.19 260 ARG A CA 1
ATOM 2005 C C . ARG A 1 260 ? -26.902 2.435 -0.629 1.00 95.19 260 ARG A C 1
ATOM 2007 O O . ARG A 1 260 ? -25.694 2.206 -0.693 1.00 95.19 260 ARG A O 1
ATOM 2014 N N . ARG A 1 261 ? -27.807 1.719 -1.297 1.00 94.00 261 ARG A N 1
ATOM 2015 C CA . ARG A 1 261 ? -27.448 0.714 -2.310 1.00 94.00 261 ARG A CA 1
ATOM 2016 C C . ARG A 1 261 ? -26.611 1.379 -3.409 1.00 94.00 261 ARG A C 1
ATOM 2018 O O . ARG A 1 261 ? -26.984 2.444 -3.896 1.00 94.00 261 ARG A O 1
ATOM 2025 N N . ASN A 1 262 ? -25.494 0.776 -3.805 1.00 93.69 262 ASN A N 1
ATOM 2026 C CA . ASN A 1 262 ? -24.673 1.315 -4.883 1.00 93.69 262 ASN A CA 1
ATOM 2027 C C . ASN A 1 262 ? -25.445 1.228 -6.219 1.00 93.69 262 ASN A C 1
ATOM 2029 O O . ASN A 1 262 ? -25.798 0.120 -6.642 1.00 93.69 262 ASN A O 1
ATOM 2033 N N . PRO A 1 263 ? -25.688 2.358 -6.917 1.00 90.81 263 PRO A N 1
ATOM 2034 C CA . PRO A 1 263 ? -26.419 2.363 -8.184 1.00 90.81 263 PRO A CA 1
ATOM 2035 C C . PRO A 1 263 ? -25.801 1.475 -9.272 1.00 90.81 263 PRO A C 1
ATOM 2037 O O . PRO A 1 263 ? -26.530 0.996 -10.139 1.00 90.81 263 PRO A O 1
ATOM 2040 N N . ALA A 1 264 ? -24.490 1.209 -9.217 1.00 89.06 264 ALA A N 1
ATOM 2041 C CA . ALA A 1 264 ? -23.811 0.311 -10.155 1.00 89.06 264 ALA A CA 1
ATOM 2042 C C . ALA A 1 264 ? -24.320 -1.145 -10.079 1.00 89.06 264 ALA A C 1
ATOM 2044 O O . ALA A 1 264 ? -24.285 -1.854 -11.081 1.00 89.06 264 ALA A O 1
ATOM 2045 N N . PHE A 1 265 ? -24.853 -1.570 -8.926 1.00 89.25 265 PHE A N 1
ATOM 2046 C CA . PHE A 1 265 ? -25.321 -2.941 -8.669 1.00 89.25 265 PHE A CA 1
ATOM 2047 C C . PHE A 1 265 ? -26.850 -3.041 -8.493 1.00 89.25 265 PHE A C 1
ATOM 2049 O O . PHE A 1 265 ? -27.417 -4.123 -8.313 1.00 89.25 265 PHE A O 1
ATOM 2056 N N . ALA A 1 266 ? -27.563 -1.916 -8.566 1.00 75.50 266 ALA A N 1
ATOM 2057 C CA . ALA A 1 266 ? -29.014 -1.852 -8.437 1.00 75.50 266 ALA A CA 1
ATOM 2058 C C . ALA A 1 266 ? -29.686 -2.052 -9.811 1.00 75.50 266 ALA A C 1
ATOM 2060 O O . ALA A 1 266 ? -30.053 -1.077 -10.454 1.00 75.50 266 ALA A O 1
ATOM 2061 N N . GLN A 1 267 ? -29.835 -3.306 -10.274 1.00 65.56 267 GLN A N 1
ATOM 2062 C CA . GLN A 1 267 ? -30.393 -3.744 -11.580 1.00 65.56 267 GLN A CA 1
ATOM 2063 C C . GLN A 1 267 ? -31.608 -2.930 -12.110 1.00 65.56 267 GLN A C 1
ATOM 2065 O O . GLN A 1 267 ? -32.754 -3.371 -12.049 1.00 65.56 267 GLN A O 1
ATOM 2070 N N . GLY A 1 268 ? -31.382 -1.727 -12.646 1.00 56.31 268 GLY A N 1
ATOM 2071 C CA . GLY A 1 268 ? -32.433 -0.813 -13.109 1.00 56.31 268 GLY A CA 1
ATOM 2072 C C . GLY A 1 268 ? -33.289 -0.156 -12.012 1.00 56.31 268 GLY A C 1
ATOM 2073 O O . GLY A 1 268 ? -34.189 0.619 -12.344 1.00 56.31 268 GLY A O 1
ATOM 2074 N N . SER A 1 269 ? -33.022 -0.416 -10.727 1.00 58.41 269 SER A N 1
ATOM 2075 C CA . SER A 1 269 ? -33.696 0.261 -9.615 1.00 58.41 269 SER A CA 1
ATOM 2076 C C . SER A 1 269 ? -33.047 1.624 -9.380 1.00 58.41 269 SER A C 1
ATOM 2078 O O . SER A 1 269 ? -31.862 1.707 -9.076 1.00 58.41 269 SER A O 1
ATOM 2080 N N . ARG A 1 270 ? -33.825 2.706 -9.502 1.00 57.81 270 ARG A N 1
ATOM 2081 C CA . ARG A 1 270 ? -33.407 4.066 -9.105 1.00 57.81 270 ARG A CA 1
ATOM 2082 C C . ARG A 1 270 ? -33.672 4.340 -7.622 1.00 57.81 270 ARG A C 1
ATOM 2084 O O . ARG A 1 270 ? -33.955 5.480 -7.253 1.00 57.81 270 ARG A O 1
ATOM 2091 N N . ASP A 1 271 ? -33.691 3.298 -6.797 1.00 65.12 271 ASP A N 1
ATOM 2092 C CA . ASP A 1 271 ? -33.899 3.464 -5.367 1.00 65.12 271 ASP A CA 1
ATOM 2093 C C . ASP A 1 271 ? -32.672 4.137 -4.738 1.00 65.12 271 ASP A C 1
ATOM 2095 O O . ASP A 1 271 ? -31.671 3.500 -4.427 1.00 65.12 271 ASP A O 1
ATOM 2099 N N . ASN A 1 272 ? -32.772 5.458 -4.599 1.00 76.50 272 ASN A N 1
ATOM 2100 C CA . ASN A 1 272 ? -31.812 6.311 -3.906 1.00 76.50 272 ASN A CA 1
ATOM 2101 C C . ASN A 1 272 ? -32.194 6.500 -2.428 1.00 76.50 272 ASN A C 1
ATOM 2103 O O . ASN A 1 272 ? -31.792 7.492 -1.816 1.00 76.50 272 ASN A O 1
ATOM 2107 N N . SER A 1 273 ? -33.015 5.610 -1.858 1.00 88.12 273 SER A N 1
ATOM 2108 C CA . SER A 1 273 ? -33.319 5.663 -0.434 1.00 88.12 273 SER A CA 1
ATOM 2109 C C . SER A 1 273 ? -32.040 5.518 0.384 1.00 88.12 273 SER A C 1
ATOM 2111 O O . SER A 1 273 ? -31.166 4.691 0.108 1.00 88.12 273 SER A O 1
ATOM 2113 N N . THR A 1 274 ? -31.920 6.378 1.391 1.00 94.81 274 THR A N 1
ATOM 2114 C CA . THR A 1 274 ? -30.825 6.319 2.346 1.00 94.81 274 THR A CA 1
ATOM 2115 C C . THR A 1 274 ? -31.302 5.654 3.625 1.00 94.81 274 THR A C 1
ATOM 2117 O O . THR A 1 274 ? -32.448 5.812 4.051 1.00 94.81 274 THR A O 1
ATOM 2120 N N . THR A 1 275 ? -30.412 4.890 4.245 1.00 95.88 275 THR A N 1
ATOM 2121 C CA . THR A 1 275 ? -30.635 4.261 5.548 1.00 95.88 275 THR A CA 1
ATOM 2122 C C . THR A 1 275 ? -29.530 4.693 6.498 1.00 95.88 275 THR A C 1
ATOM 2124 O O . THR A 1 275 ? -28.409 4.962 6.074 1.00 95.88 275 THR A O 1
ATOM 2127 N N . ARG A 1 276 ? -29.838 4.789 7.792 1.00 98.00 276 ARG A N 1
ATOM 2128 C CA . ARG A 1 276 ? -28.848 5.091 8.829 1.00 98.00 276 ARG A CA 1
ATOM 2129 C C . ARG A 1 276 ? -28.534 3.833 9.616 1.00 98.00 276 ARG A C 1
ATOM 2131 O O . ARG A 1 276 ? -29.459 3.129 10.015 1.00 98.00 276 ARG A O 1
ATOM 2138 N N . VAL A 1 277 ? -27.252 3.604 9.869 1.00 98.62 277 VAL A N 1
ATOM 2139 C CA . VAL A 1 277 ? -26.767 2.538 10.746 1.00 98.62 277 VAL A CA 1
ATOM 2140 C C . VAL A 1 277 ? -26.026 3.177 11.905 1.00 98.62 277 VAL A C 1
ATOM 2142 O O . VAL A 1 277 ? -25.121 3.980 11.686 1.00 98.62 277 VAL A O 1
ATOM 2145 N N . LYS A 1 278 ? -26.423 2.854 13.134 1.00 98.50 278 LYS A N 1
ATOM 2146 C CA . LYS A 1 278 ? -25.807 3.399 14.347 1.00 98.50 278 LYS A CA 1
ATOM 2147 C C . LYS A 1 278 ? -24.608 2.566 14.797 1.00 98.50 278 LYS A C 1
ATOM 2149 O O . LYS A 1 278 ? -24.644 1.340 14.723 1.00 98.50 278 LYS A O 1
ATOM 2154 N N . ALA A 1 279 ? -23.589 3.245 15.312 1.00 95.44 279 ALA A N 1
ATOM 2155 C CA . ALA A 1 279 ? -22.434 2.659 15.977 1.00 95.44 279 ALA A CA 1
ATOM 2156 C C . ALA A 1 279 ? -22.477 2.993 17.476 1.00 95.44 279 ALA A C 1
ATOM 2158 O O . ALA A 1 279 ? -22.466 4.164 17.877 1.00 95.44 279 ALA A O 1
ATOM 2159 N N . ARG A 1 280 ? -22.512 1.963 18.326 1.00 93.00 280 ARG A N 1
ATOM 2160 C CA . ARG A 1 280 ? -22.478 2.146 19.783 1.00 93.00 280 ARG A CA 1
ATOM 2161 C C . ARG A 1 280 ? -21.100 2.592 20.245 1.00 93.00 280 ARG A C 1
ATOM 2163 O O . ARG A 1 280 ? -21.021 3.489 21.079 1.00 93.00 280 ARG A O 1
ATOM 2170 N N . LYS A 1 281 ? -20.032 2.021 19.680 1.00 84.25 281 LYS A N 1
ATOM 2171 C CA . LYS A 1 281 ? -18.660 2.218 20.162 1.00 84.25 281 LYS A CA 1
ATOM 2172 C C . LYS A 1 281 ? -17.787 2.996 19.179 1.00 84.25 281 LYS A C 1
ATOM 2174 O O . LYS A 1 281 ? -17.208 3.999 19.582 1.00 84.25 281 LYS A O 1
ATOM 2179 N N . LEU A 1 282 ? -17.687 2.552 17.923 1.00 90.50 282 LEU A N 1
ATOM 2180 C CA . LEU A 1 282 ? -16.648 3.041 17.010 1.00 90.50 282 LEU A CA 1
ATOM 2181 C C . LEU A 1 282 ? -17.087 3.030 15.540 1.00 90.50 282 LEU A C 1
ATOM 2183 O O . LEU A 1 282 ? -17.708 2.077 15.068 1.00 90.50 282 LEU A O 1
ATOM 2187 N N . VAL A 1 283 ? -16.687 4.060 14.799 1.00 97.88 283 VAL A N 1
ATOM 2188 C CA . VAL A 1 283 ? -16.648 4.060 13.333 1.00 97.88 283 VAL A CA 1
ATOM 2189 C C . VAL A 1 283 ? -15.185 4.057 12.886 1.00 97.88 283 VAL A C 1
ATOM 2191 O O . VAL A 1 283 ? -14.373 4.828 13.392 1.00 97.88 283 VAL A O 1
ATOM 2194 N N . VAL A 1 284 ? -14.839 3.198 11.931 1.00 97.81 284 VAL A N 1
ATOM 2195 C CA . VAL A 1 284 ? -13.517 3.162 11.293 1.00 97.81 284 VAL A CA 1
ATOM 2196 C C . VAL A 1 284 ? -13.680 3.472 9.810 1.00 97.81 284 VAL A C 1
ATOM 2198 O O . VAL A 1 284 ? -14.409 2.770 9.110 1.00 97.81 284 VAL A O 1
ATOM 2201 N N . SER A 1 285 ? -13.006 4.511 9.321 1.00 97.88 285 SER A N 1
ATOM 2202 C CA . SER A 1 285 ? -12.896 4.784 7.887 1.00 97.88 285 SER A CA 1
ATOM 2203 C C . SER A 1 285 ? -11.734 3.993 7.291 1.00 97.88 285 SER A C 1
ATOM 2205 O O . SER A 1 285 ? -10.591 4.136 7.724 1.00 97.88 285 SER A O 1
ATOM 2207 N N . SER A 1 286 ? -12.033 3.179 6.283 1.00 97.25 286 SER A N 1
ATOM 2208 C CA . SER A 1 286 ? -11.083 2.327 5.558 1.00 97.25 286 SER A CA 1
ATOM 2209 C C . SER A 1 286 ? -11.367 2.338 4.048 1.00 97.25 286 SER A C 1
ATOM 2211 O O . SER A 1 286 ? -11.212 1.326 3.358 1.00 97.25 286 SER A O 1
ATOM 2213 N N . ALA A 1 287 ? -11.811 3.483 3.523 1.00 96.94 287 ALA A N 1
ATOM 2214 C CA . ALA A 1 287 ? -12.194 3.680 2.124 1.00 96.94 287 ALA A CA 1
ATOM 2215 C C . ALA A 1 287 ? -11.002 4.029 1.203 1.00 96.94 287 ALA A C 1
ATOM 2217 O O . ALA A 1 287 ? -11.181 4.325 0.018 1.00 96.94 287 ALA A O 1
ATOM 2218 N N . GLY A 1 288 ? -9.777 3.965 1.730 1.00 96.38 288 GLY A N 1
ATOM 2219 C CA . GLY A 1 288 ? -8.531 4.176 1.003 1.00 96.38 288 GLY A CA 1
ATOM 2220 C C . GLY A 1 288 ? -8.216 5.649 0.755 1.00 96.38 288 GLY A C 1
ATOM 2221 O O . GLY A 1 288 ? -9.020 6.539 1.020 1.00 96.38 288 GLY A O 1
ATOM 2222 N N . SER A 1 289 ? -7.044 5.905 0.173 1.00 97.00 289 SER A N 1
ATOM 2223 C CA . SER A 1 289 ? -6.467 7.248 -0.000 1.00 97.00 289 SER A CA 1
ATOM 2224 C C . SER A 1 289 ? -7.295 8.206 -0.868 1.00 97.00 289 SER A C 1
ATOM 2226 O O . SER A 1 289 ? -7.024 9.398 -0.884 1.00 97.00 289 SER A O 1
ATOM 2228 N N . PHE A 1 290 ? -8.316 7.712 -1.566 1.00 98.00 290 PHE A N 1
ATOM 2229 C CA . PHE A 1 290 ? -9.286 8.538 -2.288 1.00 98.00 290 PHE A CA 1
ATOM 2230 C C . PHE A 1 290 ? -10.640 8.596 -1.576 1.00 98.00 290 PHE A C 1
ATOM 2232 O O . PHE A 1 290 ? -11.201 9.671 -1.385 1.00 98.00 290 PHE A O 1
ATOM 2239 N N . GLY A 1 291 ? -11.179 7.443 -1.168 1.00 97.81 291 GLY A N 1
ATOM 2240 C CA . GLY A 1 291 ? -12.516 7.371 -0.585 1.00 97.81 291 GLY A CA 1
ATOM 2241 C C . GLY A 1 291 ? -12.604 7.976 0.815 1.00 97.81 291 GLY A C 1
ATOM 2242 O O . GLY A 1 291 ? -13.596 8.635 1.119 1.00 97.81 291 GLY A O 1
ATOM 2243 N N . THR A 1 292 ? -11.576 7.789 1.648 1.00 98.50 292 THR A N 1
ATOM 2244 C CA . THR A 1 292 ? -11.542 8.282 3.033 1.00 98.50 292 THR A CA 1
ATOM 2245 C C . THR A 1 292 ? -11.595 9.811 3.131 1.00 98.50 292 THR A C 1
ATOM 2247 O O . THR A 1 292 ? -12.506 10.293 3.806 1.00 98.50 292 THR A O 1
ATOM 2250 N N . PRO A 1 293 ? -10.731 10.604 2.460 1.00 98.50 293 PRO A N 1
ATOM 2251 C CA . PRO A 1 293 ? -10.816 12.064 2.561 1.00 98.50 293 PRO A CA 1
ATOM 2252 C C . PRO A 1 293 ? -12.163 12.600 2.060 1.00 98.50 293 PRO A C 1
ATOM 2254 O O . PRO A 1 293 ? -12.802 13.392 2.744 1.00 98.50 293 PRO A O 1
ATOM 2257 N N . LEU A 1 294 ? -12.674 12.076 0.939 1.00 98.62 294 LEU A N 1
ATOM 2258 C CA . LEU A 1 294 ? -13.985 12.470 0.414 1.00 98.62 294 LEU A CA 1
ATOM 2259 C C . LEU A 1 294 ? -15.140 12.110 1.365 1.00 98.62 294 LEU A C 1
ATOM 2261 O O . LEU A 1 294 ? -16.139 12.828 1.431 1.00 98.62 294 LEU A O 1
ATOM 2265 N N . LEU A 1 295 ? -15.041 10.985 2.082 1.00 98.69 295 LEU A N 1
ATOM 2266 C CA . LEU A 1 295 ? -16.015 10.607 3.104 1.00 98.69 295 LEU A CA 1
ATOM 2267 C C . LEU A 1 295 ? -15.981 11.585 4.282 1.00 98.69 295 LEU A C 1
ATOM 2269 O O . LEU A 1 295 ? -17.044 12.024 4.722 1.00 98.69 295 LEU A O 1
ATOM 2273 N N . LEU A 1 296 ? -14.794 11.937 4.778 1.00 98.75 296 LEU A N 1
ATOM 2274 C CA . LEU A 1 296 ? -14.632 12.894 5.875 1.00 98.75 296 LEU A CA 1
ATOM 2275 C C . LEU A 1 296 ? -15.172 14.274 5.500 1.00 98.75 296 LEU A C 1
ATOM 2277 O O . LEU A 1 296 ? -15.996 14.820 6.236 1.00 98.75 296 LEU A O 1
ATOM 2281 N N . GLU A 1 297 ? -14.820 14.781 4.319 1.00 98.69 297 GLU A N 1
ATOM 2282 C CA . GLU A 1 297 ? -15.266 16.096 3.864 1.00 98.69 297 GLU A CA 1
ATOM 2283 C C . GLU A 1 297 ? -16.787 16.159 3.730 1.00 98.69 297 GLU A C 1
ATOM 2285 O O . GLU A 1 297 ? -17.408 17.055 4.293 1.00 98.69 297 GLU A O 1
ATOM 2290 N N . ARG A 1 298 ? -17.43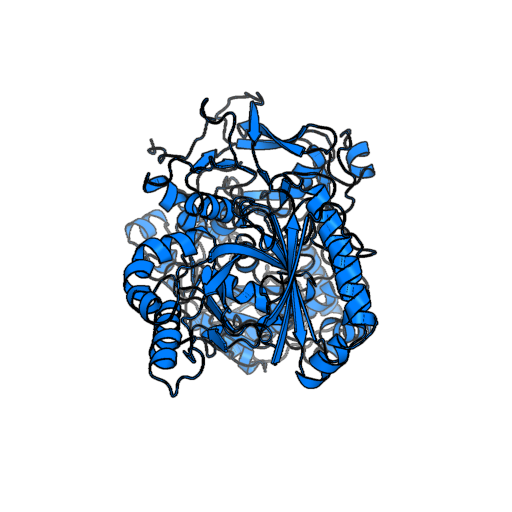1 15.163 3.097 1.00 98.56 298 ARG A N 1
ATOM 2291 C CA . ARG A 1 298 ? -18.910 15.073 3.045 1.00 98.56 298 ARG A CA 1
ATOM 2292 C C . ARG A 1 298 ? -19.566 14.920 4.420 1.00 98.56 298 ARG A C 1
ATOM 2294 O O . ARG A 1 298 ? -20.769 15.150 4.556 1.00 98.56 298 ARG A O 1
ATOM 2301 N N . SER A 1 299 ? -18.796 14.531 5.432 1.00 98.62 299 SER A N 1
ATOM 2302 C CA . SER A 1 299 ? -19.232 14.442 6.828 1.00 98.62 299 SER A CA 1
ATOM 2303 C C . SER A 1 299 ? -18.982 15.733 7.617 1.00 98.62 299 SER A C 1
ATOM 2305 O O . SER A 1 299 ? -19.348 15.797 8.787 1.00 98.62 299 SER A O 1
ATOM 2307 N N . GLY A 1 300 ? -18.393 16.758 6.991 1.00 98.25 300 GLY A N 1
ATOM 2308 C CA . GLY A 1 300 ? -18.074 18.043 7.610 1.00 98.25 300 GLY A CA 1
ATOM 2309 C C . GLY A 1 300 ? -16.700 18.107 8.279 1.00 98.25 300 GLY A C 1
ATOM 2310 O O . GLY A 1 300 ? -16.450 19.049 9.025 1.00 98.25 300 GLY A O 1
ATOM 2311 N N . VAL A 1 301 ? -15.815 17.138 8.041 1.00 98.12 301 VAL A N 1
ATOM 2312 C CA . VAL A 1 301 ? -14.456 17.108 8.601 1.00 98.12 301 VAL A CA 1
ATOM 2313 C C . VAL A 1 301 ? -13.447 17.368 7.484 1.00 98.12 301 VAL A C 1
ATOM 2315 O O . VAL A 1 301 ? -13.261 16.518 6.617 1.00 98.12 301 VAL A O 1
ATOM 2318 N N . GLY A 1 302 ? -12.821 18.545 7.479 1.00 97.00 302 GLY A N 1
ATOM 2319 C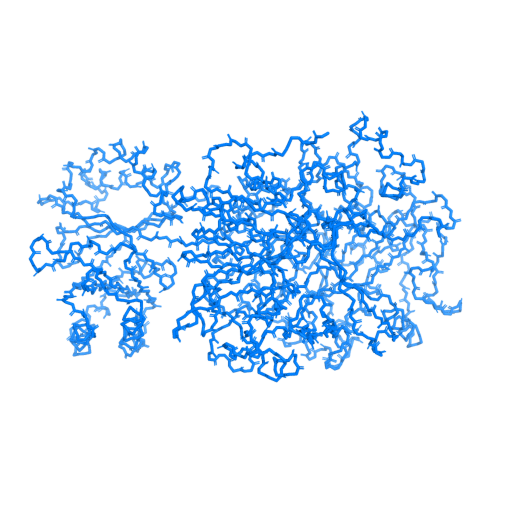 CA . GLY A 1 302 ? -11.891 18.953 6.419 1.00 97.00 302 GLY A CA 1
ATOM 2320 C C . GLY A 1 302 ? -11.522 20.437 6.466 1.00 97.00 302 GLY A C 1
ATOM 2321 O O . GLY A 1 302 ? -11.847 21.123 7.439 1.00 97.00 302 GLY A O 1
ATOM 2322 N N . ASP A 1 303 ? -10.864 20.943 5.417 1.00 96.12 303 ASP A N 1
ATOM 2323 C CA . ASP A 1 303 ? -10.555 22.373 5.272 1.00 96.12 303 ASP A CA 1
ATOM 2324 C C . ASP A 1 303 ? -11.862 23.190 5.200 1.00 96.12 303 ASP A C 1
ATOM 2326 O O . ASP A 1 303 ? -12.659 22.987 4.274 1.00 96.12 303 ASP A O 1
ATOM 2330 N N . PRO A 1 304 ? -12.100 24.150 6.116 1.00 96.25 304 PRO A N 1
ATOM 2331 C CA . PRO A 1 304 ? -13.285 25.003 6.082 1.00 96.25 304 PRO A CA 1
ATOM 2332 C C . PRO A 1 304 ? -13.547 25.674 4.727 1.00 96.25 304 PRO A C 1
ATOM 2334 O O . PRO A 1 304 ? -14.707 25.812 4.344 1.00 96.25 304 PRO A O 1
ATOM 2337 N N . ALA A 1 305 ? -12.508 26.054 3.978 1.00 96.62 305 ALA A N 1
ATOM 2338 C CA . ALA A 1 305 ? -12.656 26.668 2.660 1.00 96.62 305 ALA A CA 1
ATOM 2339 C C . ALA A 1 305 ? -13.152 25.668 1.601 1.00 96.62 305 ALA A C 1
ATOM 2341 O O . ALA A 1 305 ? -13.979 26.020 0.752 1.00 96.62 305 ALA A O 1
ATOM 2342 N N . VAL A 1 306 ? -12.681 24.418 1.659 1.00 97.69 306 VAL A N 1
ATOM 2343 C CA . VAL A 1 306 ? -13.172 23.324 0.805 1.00 97.69 306 VAL A CA 1
ATOM 2344 C C . VAL A 1 306 ? -14.630 23.017 1.142 1.00 97.69 306 VAL A C 1
ATOM 2346 O O . VAL A 1 306 ? -15.475 22.984 0.245 1.00 97.69 306 VAL A O 1
ATOM 2349 N N . LEU A 1 307 ? -14.943 22.873 2.433 1.00 98.44 307 LEU A N 1
ATOM 2350 C CA . LEU A 1 307 ? -16.293 22.569 2.913 1.00 98.44 307 LEU A CA 1
ATOM 2351 C C . LEU A 1 307 ? -17.294 23.674 2.549 1.00 98.44 307 LEU A C 1
ATOM 2353 O O . LEU A 1 307 ? -18.367 23.376 2.020 1.00 98.44 307 LEU A O 1
ATOM 2357 N N . GLU A 1 308 ? -16.936 24.945 2.753 1.00 98.00 308 GLU A N 1
ATOM 2358 C CA . GLU A 1 308 ? -17.775 26.093 2.388 1.00 98.00 308 GLU A CA 1
ATOM 2359 C C . GLU A 1 308 ? -18.061 26.111 0.882 1.00 98.00 308 GLU A C 1
ATOM 2361 O O . GLU A 1 308 ? -19.218 26.231 0.470 1.00 98.00 308 GLU A O 1
ATOM 2366 N N . LYS A 1 309 ? -17.026 25.929 0.049 1.00 97.75 309 LYS A N 1
ATOM 2367 C CA . LYS A 1 309 ? -17.164 25.884 -1.415 1.00 97.75 309 LYS A CA 1
ATOM 2368 C C . LYS A 1 309 ? -18.068 24.737 -1.875 1.00 97.75 309 LYS A C 1
ATOM 2370 O O . LYS A 1 309 ? -18.816 24.910 -2.837 1.00 97.75 309 LYS A O 1
ATOM 2375 N N . ALA A 1 310 ? -18.013 23.597 -1.190 1.00 98.12 310 ALA A N 1
ATOM 2376 C CA . ALA A 1 310 ? -18.854 22.435 -1.450 1.00 98.12 310 ALA A CA 1
ATOM 2377 C C . ALA A 1 310 ? -20.258 22.530 -0.818 1.00 98.12 310 ALA A C 1
ATOM 2379 O O . ALA A 1 310 ? -21.086 21.646 -1.034 1.00 98.12 310 ALA A O 1
ATOM 2380 N N . GLY A 1 311 ? -20.562 23.582 -0.048 1.00 98.12 311 GLY A N 1
ATOM 2381 C CA . GLY A 1 311 ? -21.853 23.745 0.626 1.00 98.12 311 GLY A CA 1
ATOM 2382 C C . GLY A 1 311 ? -22.079 22.761 1.780 1.00 98.12 311 GLY A C 1
ATOM 2383 O O . GLY A 1 311 ? -23.222 22.388 2.052 1.00 98.12 311 GLY A O 1
ATOM 2384 N N . ILE A 1 312 ? -21.006 22.329 2.444 1.00 98.44 312 ILE A N 1
ATOM 2385 C CA . ILE A 1 312 ? -21.026 21.389 3.567 1.00 98.44 312 ILE A CA 1
ATOM 2386 C C . ILE A 1 312 ? -20.795 22.155 4.872 1.00 98.44 312 ILE A C 1
ATOM 2388 O O . ILE A 1 312 ? -19.904 22.993 4.972 1.00 98.44 312 ILE A O 1
ATOM 2392 N N . ALA A 1 313 ? -21.604 21.865 5.892 1.00 96.94 313 ALA A N 1
ATOM 2393 C CA . ALA A 1 313 ? -21.413 22.443 7.216 1.00 96.94 313 ALA A CA 1
ATOM 2394 C C . ALA A 1 313 ? -20.186 21.825 7.903 1.00 96.94 313 ALA A C 1
ATOM 2396 O O . ALA A 1 313 ? -20.069 20.602 7.977 1.00 96.94 313 ALA A O 1
ATOM 2397 N N . THR A 1 314 ? -19.305 22.670 8.437 1.00 97.50 314 THR A N 1
ATOM 2398 C CA . THR A 1 314 ? -18.129 22.229 9.191 1.00 97.50 314 THR A CA 1
ATOM 2399 C C . THR A 1 314 ? -18.534 21.631 10.538 1.00 97.50 314 THR A C 1
ATOM 2401 O O . THR A 1 314 ? -19.216 22.277 11.334 1.00 97.50 314 THR A O 1
ATOM 2404 N N . VAL A 1 315 ? -18.085 20.403 10.777 1.00 97.12 315 VAL A N 1
ATOM 2405 C CA . VAL A 1 315 ? -18.091 19.697 12.064 1.00 97.12 315 VAL A CA 1
ATOM 2406 C C . VAL A 1 315 ? -16.754 19.912 12.764 1.00 97.12 315 VAL A C 1
ATOM 2408 O O . VAL A 1 315 ? -16.745 20.326 13.917 1.00 97.12 315 VAL A O 1
ATOM 2411 N N . GLU A 1 316 ? -15.645 19.692 12.052 1.00 95.69 316 GLU A N 1
ATOM 2412 C CA . GLU A 1 316 ? -14.292 19.942 12.555 1.00 95.69 316 GLU A CA 1
ATOM 2413 C C . GLU A 1 316 ? -13.381 20.450 11.433 1.00 95.69 316 GLU A C 1
ATOM 2415 O O . GLU A 1 316 ? -13.455 20.000 10.286 1.00 95.69 316 GLU A O 1
ATOM 2420 N N . SER A 1 317 ? -12.521 21.407 11.780 1.00 94.50 317 SER A N 1
ATOM 2421 C CA . SER A 1 317 ? -11.557 22.014 10.863 1.00 94.50 317 SER A CA 1
ATOM 2422 C C . SER A 1 317 ? -10.265 21.199 10.833 1.00 94.50 317 SER A C 1
ATOM 2424 O O . SER A 1 317 ? -9.450 21.310 11.749 1.00 94.50 317 SER A O 1
ATOM 2426 N N . LEU A 1 318 ? -10.052 20.447 9.754 1.00 93.06 318 LEU A N 1
ATOM 2427 C CA . LEU A 1 318 ? -8.822 19.693 9.494 1.00 93.06 318 LEU A CA 1
ATOM 2428 C C . LEU A 1 318 ? -8.367 19.935 8.054 1.00 93.06 318 LEU A C 1
ATOM 2430 O O . LEU A 1 318 ? -8.789 19.244 7.130 1.00 93.06 318 LEU A O 1
ATOM 2434 N N . ASP A 1 319 ? -7.501 20.926 7.870 1.00 88.25 319 ASP A N 1
ATOM 2435 C CA . ASP A 1 319 ? -6.961 21.321 6.566 1.00 88.25 319 ASP A CA 1
ATOM 2436 C C . ASP A 1 319 ? -6.151 20.216 5.880 1.00 88.25 319 ASP A C 1
ATOM 2438 O O . ASP A 1 319 ? -6.082 20.175 4.654 1.00 88.25 319 ASP A O 1
ATOM 2442 N N . GLY A 1 320 ? -5.613 19.257 6.636 1.00 89.44 320 GLY A N 1
ATOM 2443 C CA . GLY A 1 320 ? -4.880 18.142 6.048 1.00 89.44 320 GLY A CA 1
ATOM 2444 C C . GLY A 1 320 ? -5.709 17.052 5.374 1.00 89.44 320 GLY A C 1
ATOM 2445 O O . GLY A 1 320 ? -5.138 16.185 4.711 1.00 89.44 320 GLY A O 1
ATOM 2446 N N . VAL A 1 321 ? -7.037 17.070 5.502 1.00 97.19 321 VAL A N 1
ATOM 2447 C CA . VAL A 1 321 ? -7.903 16.096 4.823 1.00 97.19 321 VAL A CA 1
ATOM 2448 C C . VAL A 1 321 ? -7.938 16.390 3.321 1.00 97.19 321 VAL A C 1
ATOM 2450 O O . VAL A 1 321 ? -8.277 17.489 2.900 1.00 97.19 321 VAL A O 1
ATOM 2453 N N . GLY A 1 322 ? -7.593 15.390 2.509 1.00 97.38 322 GLY A N 1
ATOM 2454 C CA . GLY A 1 322 ? -7.595 15.471 1.045 1.00 97.38 322 GLY A CA 1
ATOM 2455 C C . GLY A 1 322 ? -6.306 16.027 0.438 1.00 97.38 322 GLY A C 1
ATOM 2456 O O . GLY A 1 322 ? -6.086 15.866 -0.761 1.00 97.38 322 GLY A O 1
ATOM 2457 N N . ASN A 1 323 ? -5.420 16.608 1.245 1.00 95.56 323 ASN A N 1
ATOM 2458 C CA . ASN A 1 323 ? -4.164 17.205 0.794 1.00 95.56 323 ASN A CA 1
ATOM 2459 C C . ASN A 1 323 ? -2.991 16.215 0.785 1.00 95.56 323 ASN A C 1
ATOM 2461 O O . ASN A 1 323 ? -3.081 15.108 1.304 1.00 95.56 323 ASN A O 1
ATOM 2465 N N . ASP A 1 324 ? -1.882 16.623 0.165 1.00 93.75 324 ASP A N 1
ATOM 2466 C CA . ASP A 1 324 ? -0.619 15.877 0.099 1.00 93.75 324 ASP A CA 1
ATOM 2467 C C . ASP A 1 324 ? -0.742 14.447 -0.452 1.00 93.75 324 ASP A C 1
ATOM 2469 O O . ASP A 1 324 ? -0.076 13.517 0.005 1.00 93.75 324 ASP A O 1
ATOM 2473 N N . PHE A 1 325 ? -1.573 14.272 -1.482 1.00 96.94 325 PHE A N 1
ATOM 2474 C CA . PHE A 1 325 ? -1.646 13.019 -2.226 1.00 96.94 325 PHE A CA 1
ATOM 2475 C C . PHE A 1 325 ? -0.253 12.632 -2.736 1.00 96.94 325 PHE A C 1
ATOM 2477 O O . PHE A 1 325 ? 0.396 13.390 -3.465 1.00 96.94 325 PHE A O 1
ATOM 2484 N N . GLN A 1 326 ? 0.177 11.428 -2.373 1.00 96.88 326 GLN A N 1
ATOM 2485 C CA . GLN A 1 326 ? 1.423 10.807 -2.800 1.00 96.88 326 GLN A CA 1
ATOM 2486 C C . GLN A 1 326 ? 1.114 9.525 -3.563 1.00 96.88 326 GLN A C 1
ATOM 2488 O O . GLN A 1 326 ? 0.190 8.793 -3.221 1.00 96.88 326 GLN A O 1
ATOM 2493 N N . ASP A 1 327 ? 1.927 9.214 -4.566 1.00 97.62 327 ASP A N 1
ATOM 2494 C CA . ASP A 1 327 ? 1.861 7.953 -5.298 1.00 97.62 327 ASP A CA 1
ATOM 2495 C C . ASP A 1 327 ? 3.230 7.653 -5.898 1.00 97.62 327 ASP A C 1
ATOM 2497 O O . ASP A 1 327 ? 4.000 8.565 -6.194 1.00 97.62 327 ASP A O 1
ATOM 2501 N N . HIS A 1 328 ? 3.513 6.379 -6.125 1.00 97.56 328 HIS A N 1
ATOM 2502 C CA . HIS A 1 328 ? 4.573 6.006 -7.046 1.00 97.56 328 HIS A CA 1
ATOM 2503 C C . HIS A 1 328 ? 4.060 6.150 -8.475 1.00 97.56 328 HIS A C 1
ATOM 2505 O O . HIS A 1 328 ? 2.921 5.798 -8.781 1.00 97.56 328 HIS A O 1
ATOM 2511 N N . HIS A 1 329 ? 4.919 6.612 -9.372 1.00 94.56 329 HIS A N 1
ATOM 2512 C CA . HIS A 1 329 ? 4.572 6.754 -10.778 1.00 94.56 329 HIS A CA 1
ATOM 2513 C C . HIS A 1 329 ? 5.689 6.226 -11.674 1.00 94.56 329 HIS A C 1
ATOM 2515 O O . HIS A 1 329 ? 6.877 6.333 -11.348 1.00 94.56 329 HIS A O 1
ATOM 2521 N N . PHE A 1 330 ? 5.300 5.632 -12.800 1.00 95.19 330 PHE A N 1
ATOM 2522 C CA . PHE A 1 330 ? 6.181 4.843 -13.658 1.00 95.19 330 PHE A CA 1
ATOM 2523 C C . PHE A 1 330 ? 5.859 5.026 -15.141 1.00 95.19 330 PHE A C 1
ATOM 2525 O O . PHE A 1 330 ? 4.775 5.483 -15.505 1.00 95.19 330 PHE A O 1
ATOM 2532 N N . VAL A 1 331 ? 6.808 4.649 -15.995 1.00 97.00 331 VAL A N 1
ATOM 2533 C CA . VAL A 1 331 ? 6.611 4.483 -17.442 1.00 97.00 331 VAL A CA 1
ATOM 2534 C C . VAL A 1 331 ? 7.012 3.054 -17.791 1.00 97.00 331 VAL A C 1
ATOM 2536 O O . VAL A 1 331 ? 8.067 2.603 -17.354 1.00 97.00 331 VAL A O 1
ATOM 2539 N N . GLY A 1 332 ? 6.176 2.333 -18.538 1.00 97.38 332 GLY A N 1
ATOM 2540 C CA . GLY A 1 332 ? 6.503 0.988 -19.014 1.00 97.38 332 GLY A CA 1
ATOM 2541 C C . GLY A 1 332 ? 7.285 1.029 -20.328 1.00 97.38 332 GLY A C 1
ATOM 2542 O O . GLY A 1 332 ? 6.846 1.701 -21.259 1.00 97.38 332 GLY A O 1
ATOM 2543 N N . TYR A 1 333 ? 8.395 0.292 -20.425 1.00 98.38 333 TYR A N 1
ATOM 2544 C CA . TYR A 1 333 ? 9.192 0.175 -21.656 1.00 98.38 333 TYR A CA 1
ATOM 2545 C C . TYR A 1 333 ? 9.187 -1.264 -22.164 1.00 98.38 333 TYR A C 1
ATOM 2547 O O . TYR A 1 333 ? 9.423 -2.195 -21.395 1.00 98.38 333 TYR A O 1
ATOM 2555 N N . VAL A 1 334 ? 8.889 -1.455 -23.449 1.00 98.31 334 VAL A N 1
ATOM 2556 C CA . VAL A 1 334 ? 8.516 -2.767 -23.996 1.00 98.31 334 VAL A CA 1
ATOM 2557 C C . VAL A 1 334 ? 9.603 -3.316 -24.911 1.00 98.31 334 VAL A C 1
ATOM 2559 O O . VAL A 1 334 ? 10.046 -2.651 -25.847 1.00 98.31 334 VAL A O 1
ATOM 2562 N N . TYR A 1 335 ? 9.976 -4.573 -24.688 1.00 98.56 335 TYR A N 1
ATOM 2563 C CA . TYR A 1 335 ? 11.049 -5.255 -25.399 1.00 98.56 335 TYR A CA 1
ATOM 2564 C C . TYR A 1 335 ? 10.556 -6.537 -26.053 1.00 98.56 335 TYR A C 1
ATOM 2566 O O . TYR A 1 335 ? 9.792 -7.306 -25.467 1.00 98.56 335 TYR A O 1
ATOM 2574 N N . ARG A 1 336 ? 11.030 -6.770 -27.275 1.00 98.44 336 ARG A N 1
ATOM 2575 C CA . ARG A 1 336 ? 10.831 -8.005 -28.030 1.00 98.44 336 ARG A CA 1
ATOM 2576 C C . ARG A 1 336 ? 11.790 -9.069 -27.511 1.00 98.44 336 ARG A C 1
ATOM 2578 O O . ARG A 1 336 ? 12.956 -8.763 -27.250 1.00 98.44 336 ARG A O 1
ATOM 2585 N N . THR A 1 337 ? 11.339 -10.317 -27.400 1.00 98.62 337 THR A N 1
ATOM 2586 C CA . THR A 1 337 ? 12.156 -11.412 -26.854 1.00 98.62 337 THR A CA 1
ATOM 2587 C C . THR A 1 337 ? 12.078 -12.695 -27.678 1.00 98.62 337 THR A C 1
ATOM 2589 O O . THR A 1 337 ? 11.297 -12.796 -28.621 1.00 98.62 337 THR A O 1
ATOM 2592 N N . ASN A 1 338 ? 12.909 -13.681 -27.331 1.00 98.00 338 ASN A N 1
ATOM 2593 C CA . ASN A 1 338 ? 12.797 -15.067 -27.801 1.00 98.00 338 ASN A CA 1
ATOM 2594 C C . ASN A 1 338 ? 12.166 -16.002 -26.743 1.00 98.00 338 ASN A C 1
ATOM 2596 O O . ASN A 1 338 ? 12.492 -17.194 -26.701 1.00 98.00 338 ASN A O 1
ATOM 2600 N N . LEU A 1 339 ? 11.353 -15.456 -25.837 1.00 98.38 339 LEU A N 1
ATOM 2601 C CA . LEU A 1 339 ? 10.591 -16.249 -24.875 1.00 98.38 339 LEU A CA 1
ATOM 2602 C C . LEU A 1 339 ? 9.468 -17.025 -25.573 1.00 98.38 339 LEU A C 1
ATOM 2604 O O . LEU A 1 339 ? 9.009 -16.657 -26.655 1.00 98.38 339 LEU A O 1
ATOM 2608 N N . GLU A 1 340 ? 9.024 -18.099 -24.933 1.00 97.44 340 GLU A N 1
ATOM 2609 C CA . GLU A 1 340 ? 7.878 -18.896 -25.374 1.00 97.44 340 GLU A CA 1
ATOM 2610 C C . GLU A 1 340 ? 6.572 -18.447 -24.686 1.00 97.44 340 GLU A C 1
ATOM 2612 O O . GLU A 1 340 ? 6.590 -17.760 -23.665 1.00 97.44 340 GLU A O 1
ATOM 2617 N N . GLN A 1 341 ? 5.405 -18.850 -25.210 1.00 95.12 341 GLN A N 1
ATOM 2618 C CA . GLN A 1 341 ? 4.099 -18.462 -24.640 1.00 95.12 341 GLN A CA 1
ATOM 2619 C C . GLN A 1 341 ? 3.913 -18.897 -23.174 1.00 95.12 341 GLN A C 1
ATOM 2621 O O . GLN A 1 341 ? 3.201 -18.249 -22.405 1.00 95.12 341 GLN A O 1
ATOM 2626 N N . ASN A 1 342 ? 4.523 -20.005 -22.753 1.00 96.12 342 ASN A N 1
ATOM 2627 C CA . ASN A 1 342 ? 4.510 -20.428 -21.350 1.00 96.12 342 ASN A CA 1
ATOM 2628 C C . ASN A 1 342 ? 5.441 -19.572 -20.469 1.00 96.12 342 ASN A C 1
ATOM 2630 O O . ASN A 1 342 ? 5.357 -19.662 -19.253 1.00 96.12 342 ASN A O 1
ATOM 2634 N N . GLU A 1 343 ? 6.298 -18.731 -21.042 1.00 98.12 343 GLU A N 1
ATOM 2635 C CA . GLU A 1 343 ? 7.213 -17.835 -20.329 1.00 98.12 343 GLU A CA 1
ATOM 2636 C C . GLU A 1 343 ? 6.704 -16.384 -20.272 1.00 98.12 343 GLU A C 1
ATOM 2638 O O . GLU A 1 343 ? 7.417 -15.514 -19.775 1.00 98.12 343 GLU A O 1
ATOM 2643 N N . THR A 1 344 ? 5.479 -16.106 -20.735 1.00 97.56 344 THR A N 1
ATOM 2644 C CA . THR A 1 344 ? 4.808 -14.796 -20.639 1.00 97.56 344 THR A CA 1
ATOM 2645 C C . THR A 1 344 ? 3.325 -14.939 -20.316 1.00 97.56 344 THR A C 1
ATOM 2647 O O . THR A 1 344 ? 2.742 -16.006 -20.473 1.00 97.56 344 THR A O 1
ATOM 2650 N N . ILE A 1 345 ? 2.670 -13.862 -19.890 1.00 97.12 345 ILE A N 1
ATOM 2651 C CA . ILE A 1 345 ? 1.205 -13.826 -19.728 1.00 97.12 345 ILE A CA 1
ATOM 2652 C C . ILE A 1 345 ? 0.488 -13.108 -20.883 1.00 97.12 345 ILE A C 1
ATOM 2654 O O . ILE A 1 345 ? -0.706 -12.815 -20.797 1.00 97.12 345 ILE A O 1
ATOM 2658 N N . ASN A 1 346 ? 1.192 -12.864 -21.994 1.00 95.69 346 ASN A N 1
ATOM 2659 C CA . ASN A 1 346 ? 0.656 -12.156 -23.154 1.00 95.69 346 ASN A CA 1
ATOM 2660 C C . ASN A 1 346 ? -0.600 -12.848 -23.706 1.00 95.69 346 ASN A C 1
ATOM 2662 O O . ASN A 1 346 ? -0.598 -14.039 -24.015 1.00 95.69 346 ASN A O 1
ATOM 2666 N N . GLY A 1 347 ? -1.689 -12.087 -23.835 1.00 93.69 347 GLY A N 1
ATOM 2667 C CA . GLY A 1 347 ? -2.966 -12.564 -24.378 1.00 93.69 347 GLY A CA 1
ATOM 2668 C C . GLY A 1 347 ? -3.886 -13.288 -23.385 1.00 93.69 347 GLY A C 1
ATOM 2669 O O . GLY A 1 347 ? -5.090 -13.327 -23.635 1.00 93.69 347 GLY A O 1
ATOM 2670 N N . ILE A 1 348 ? -3.395 -13.773 -22.232 1.00 95.69 348 ILE A N 1
ATOM 2671 C CA . ILE A 1 348 ? -4.218 -14.525 -21.256 1.00 95.69 348 ILE A CA 1
ATOM 2672 C C . ILE A 1 348 ? -5.405 -13.675 -20.775 1.00 95.69 348 ILE A C 1
ATOM 2674 O O . ILE A 1 348 ? -6.568 -14.080 -20.862 1.00 95.69 348 ILE A O 1
ATOM 2678 N N . ALA A 1 349 ? -5.139 -12.448 -20.320 1.00 92.44 349 ALA A N 1
ATOM 2679 C CA . ALA A 1 349 ? -6.181 -11.567 -19.800 1.00 92.44 349 ALA A CA 1
ATOM 2680 C C . ALA A 1 349 ? -7.264 -11.226 -20.841 1.00 92.44 349 ALA A C 1
ATOM 2682 O O . ALA A 1 349 ? -8.392 -10.921 -20.461 1.00 92.44 349 ALA A O 1
ATOM 2683 N N . ARG A 1 350 ? -6.975 -11.335 -22.141 1.00 92.38 350 ARG A N 1
ATOM 2684 C CA . ARG A 1 350 ? -7.900 -10.976 -23.228 1.00 92.38 350 ARG A CA 1
ATOM 2685 C C . ARG A 1 350 ? -8.458 -12.173 -24.007 1.00 92.38 350 ARG A C 1
ATOM 2687 O O . ARG A 1 350 ? -9.211 -11.954 -24.948 1.00 92.38 350 ARG A O 1
ATOM 2694 N N . ASN A 1 351 ? -8.151 -13.409 -23.599 1.00 94.12 351 ASN A N 1
ATOM 2695 C CA . ASN A 1 351 ? -8.461 -14.624 -24.367 1.00 94.12 351 ASN A CA 1
ATOM 2696 C C . ASN A 1 351 ? -7.927 -14.569 -25.813 1.00 94.12 351 ASN A C 1
ATOM 2698 O O . ASN A 1 351 ? -8.610 -14.953 -26.761 1.00 94.12 351 ASN A O 1
ATOM 2702 N N . ASP A 1 352 ? -6.718 -14.044 -25.981 1.00 93.50 352 ASP A N 1
ATOM 2703 C CA . ASP A 1 352 ? -6.089 -13.811 -27.281 1.00 93.50 352 ASP A CA 1
ATOM 2704 C C . ASP A 1 352 ? -4.810 -14.651 -27.430 1.00 93.50 352 ASP A C 1
ATOM 2706 O O . ASP A 1 352 ? -4.403 -15.341 -26.497 1.00 93.50 352 ASP A O 1
ATOM 2710 N N . ARG A 1 353 ? -4.171 -14.640 -28.606 1.00 92.12 353 ARG A N 1
ATOM 2711 C CA . ARG A 1 353 ? -2.915 -15.357 -28.906 1.00 92.12 353 ARG A CA 1
ATOM 2712 C C . ARG A 1 353 ? -2.990 -16.867 -28.624 1.00 92.12 353 ARG A C 1
ATOM 2714 O O . ARG A 1 353 ? -1.990 -17.504 -28.305 1.00 92.12 353 ARG A O 1
ATOM 2721 N N . GLY A 1 354 ? -4.188 -17.444 -28.754 1.00 92.31 354 GLY A N 1
ATOM 2722 C CA . GLY A 1 354 ? -4.457 -18.863 -28.489 1.00 92.31 354 GLY A CA 1
ATOM 2723 C C . GLY A 1 354 ? -4.632 -19.218 -27.007 1.00 92.31 354 GLY A C 1
ATOM 2724 O O . GLY A 1 354 ? -4.609 -20.398 -26.665 1.00 92.31 354 GLY A O 1
ATOM 2725 N N . ARG A 1 355 ? -4.803 -18.226 -26.124 1.00 93.81 355 ARG A N 1
ATOM 2726 C CA . ARG A 1 355 ? -4.893 -18.399 -24.667 1.00 93.81 355 ARG A CA 1
ATOM 2727 C C . ARG A 1 355 ? -6.347 -18.426 -24.187 1.00 93.81 355 ARG A C 1
ATOM 2729 O O . ARG A 1 355 ? -6.856 -17.426 -23.699 1.00 93.81 355 ARG A O 1
ATOM 2736 N N . ASP A 1 356 ? -7.024 -19.563 -24.325 1.00 96.31 356 ASP A N 1
ATOM 2737 C CA . ASP A 1 356 ? -8.391 -19.745 -23.811 1.00 96.31 356 ASP A CA 1
ATOM 2738 C C . ASP A 1 356 ? -8.377 -19.979 -22.290 1.00 96.31 356 ASP A C 1
ATOM 2740 O O . ASP A 1 356 ? -7.983 -21.046 -21.814 1.00 96.31 356 ASP A O 1
ATOM 2744 N N . VAL A 1 357 ? -8.812 -18.979 -21.518 1.00 97.00 357 VAL A N 1
ATOM 2745 C CA . VAL A 1 357 ? -8.791 -19.045 -20.051 1.00 97.00 357 VAL A CA 1
ATOM 2746 C C . VAL A 1 357 ? -9.736 -20.100 -19.487 1.00 97.00 357 VAL A C 1
ATOM 2748 O O . VAL A 1 357 ? -9.381 -20.729 -18.493 1.00 97.00 357 VAL A O 1
ATOM 2751 N N . ASP A 1 358 ? -10.892 -20.350 -20.103 1.00 97.50 358 ASP A N 1
ATOM 2752 C CA . ASP A 1 358 ? -11.815 -21.377 -19.608 1.00 97.50 358 ASP A CA 1
ATOM 2753 C C . ASP A 1 358 ? -11.200 -22.770 -19.791 1.00 97.50 358 ASP A C 1
ATOM 2755 O O . ASP A 1 358 ? -11.269 -23.613 -18.891 1.00 97.50 358 ASP A O 1
ATOM 2759 N N . ALA A 1 359 ? -10.513 -22.990 -20.916 1.00 98.00 359 ALA A N 1
ATOM 2760 C CA . ALA A 1 359 ? -9.748 -24.211 -21.150 1.00 98.00 359 ALA A CA 1
ATOM 2761 C C . ALA A 1 359 ? -8.562 -24.352 -20.178 1.00 98.00 359 ALA A C 1
ATOM 2763 O O . ALA A 1 359 ? -8.348 -25.436 -19.631 1.00 98.00 359 ALA A O 1
ATOM 2764 N N . MET A 1 360 ? -7.820 -23.269 -19.917 1.00 98.00 360 MET A N 1
ATOM 2765 C CA . MET A 1 360 ? -6.716 -23.259 -18.946 1.00 98.00 360 MET A CA 1
ATOM 2766 C C . MET A 1 360 ? -7.208 -23.575 -17.526 1.00 98.00 360 MET A C 1
ATOM 2768 O O . MET A 1 360 ? -6.600 -24.385 -16.824 1.00 98.00 360 MET A O 1
ATOM 2772 N N . ILE A 1 361 ? -8.341 -22.996 -17.112 1.00 97.81 361 ILE A N 1
ATOM 2773 C CA . ILE A 1 361 ? -8.976 -23.284 -15.821 1.00 97.81 361 ILE A CA 1
ATOM 2774 C C . ILE A 1 361 ? -9.387 -24.758 -15.752 1.00 97.81 361 ILE A C 1
ATOM 2776 O O . ILE A 1 361 ? -9.057 -25.438 -14.781 1.00 97.81 361 ILE A O 1
ATOM 2780 N N . ALA A 1 362 ? -10.058 -25.275 -16.785 1.00 98.00 362 ALA A N 1
ATOM 2781 C CA . ALA A 1 362 ? -10.484 -26.673 -16.837 1.00 98.00 362 ALA A CA 1
ATOM 2782 C C . ALA A 1 362 ? -9.300 -27.658 -16.778 1.00 98.00 362 ALA A C 1
ATOM 2784 O O . ALA A 1 362 ? -9.431 -28.754 -16.231 1.00 98.00 362 ALA A O 1
ATOM 2785 N N . ALA A 1 363 ? -8.141 -27.260 -17.307 1.00 97.62 363 ALA A N 1
ATOM 2786 C CA . ALA A 1 363 ? -6.908 -28.039 -17.276 1.00 97.62 363 ALA A CA 1
ATOM 2787 C C . ALA A 1 363 ? -6.103 -27.899 -15.968 1.00 97.62 363 ALA A C 1
ATOM 2789 O O . ALA A 1 363 ? -5.100 -28.595 -15.813 1.00 97.62 363 ALA A O 1
ATOM 2790 N N . ASN A 1 364 ? -6.521 -27.037 -15.030 1.00 96.69 364 ASN A N 1
ATOM 2791 C CA . ASN A 1 364 ? -5.711 -26.606 -13.883 1.00 96.69 364 ASN A CA 1
ATOM 2792 C C . ASN A 1 364 ? -4.313 -26.129 -14.314 1.00 96.69 364 ASN A C 1
ATOM 2794 O O . ASN A 1 364 ? -3.297 -26.530 -13.739 1.00 96.69 364 ASN A O 1
ATOM 2798 N N . ASP A 1 365 ? -4.264 -25.308 -15.364 1.00 97.81 365 ASP A N 1
ATOM 2799 C CA . ASP A 1 365 ? -3.014 -24.778 -15.890 1.00 97.81 365 ASP A CA 1
ATOM 2800 C C . ASP A 1 365 ? -2.293 -23.946 -14.820 1.00 97.81 365 ASP A C 1
ATOM 2802 O O . ASP A 1 365 ? -2.804 -22.941 -14.315 1.00 97.81 365 ASP A O 1
ATOM 2806 N N . LYS A 1 366 ? -1.073 -24.373 -14.480 1.00 97.81 366 LYS A N 1
ATOM 2807 C CA . LYS A 1 366 ? -0.245 -23.752 -13.444 1.00 97.81 366 LYS A CA 1
ATOM 2808 C C . LYS A 1 366 ? 0.132 -22.314 -13.770 1.00 97.81 366 LYS A C 1
ATOM 2810 O O . LYS A 1 366 ? 0.391 -21.547 -12.842 1.00 97.81 366 LYS A O 1
ATOM 2815 N N . GLN A 1 367 ? 0.141 -21.940 -15.046 1.00 97.88 367 GLN A N 1
ATOM 2816 C CA . GLN A 1 367 ? 0.457 -20.586 -15.475 1.00 97.88 367 GLN A CA 1
ATOM 2817 C C . GLN A 1 367 ? -0.575 -19.563 -14.989 1.00 97.88 367 GLN A C 1
ATOM 2819 O O . GLN A 1 367 ? -0.243 -18.390 -14.844 1.00 97.88 367 GLN A O 1
ATOM 2824 N N . LEU A 1 368 ? -1.801 -19.993 -14.660 1.00 98.12 368 LEU A N 1
ATOM 2825 C CA . LEU A 1 368 ? -2.806 -19.111 -14.064 1.00 98.12 368 LEU A CA 1
ATOM 2826 C C . LEU A 1 368 ? -2.432 -18.641 -12.651 1.00 98.12 368 LEU A C 1
ATOM 2828 O O . LEU A 1 368 ? -2.900 -17.584 -12.235 1.00 98.12 368 LEU A O 1
ATOM 2832 N N . GLY A 1 369 ? -1.576 -19.381 -11.938 1.00 98.12 369 GLY A N 1
ATOM 2833 C CA . GLY A 1 369 ? -1.057 -19.026 -10.613 1.00 98.12 369 GLY A CA 1
ATOM 2834 C C . GLY A 1 369 ? 0.242 -18.218 -10.648 1.00 98.12 369 GLY A C 1
ATOM 2835 O O . GLY A 1 369 ? 1.112 -18.395 -9.793 1.00 98.12 369 GLY A O 1
ATOM 2836 N N . TRP A 1 370 ? 0.395 -17.353 -11.651 1.00 98.19 370 TRP A N 1
ATOM 2837 C CA . TRP A 1 370 ? 1.562 -16.497 -11.857 1.00 98.19 370 TRP A CA 1
ATOM 2838 C C . TRP A 1 370 ? 1.147 -15.078 -12.253 1.00 98.19 370 TRP A C 1
ATOM 2840 O O . TRP A 1 370 ? 0.100 -14.876 -12.855 1.00 98.19 370 TRP A O 1
ATOM 2850 N N . ASN A 1 371 ? 1.964 -14.083 -11.904 1.00 97.50 371 ASN A N 1
ATOM 2851 C CA . ASN A 1 371 ? 1.717 -12.669 -12.211 1.00 97.50 371 ASN A CA 1
ATOM 2852 C C . ASN A 1 371 ? 2.647 -12.112 -13.302 1.00 97.50 371 ASN A C 1
ATOM 2854 O O . ASN A 1 371 ? 2.659 -10.906 -13.531 1.00 97.50 371 ASN A O 1
ATOM 2858 N N . GLY A 1 372 ? 3.463 -12.961 -13.933 1.00 97.75 372 GLY A N 1
ATOM 2859 C CA . GLY A 1 372 ? 4.418 -12.523 -14.947 1.00 97.75 372 GLY A CA 1
ATOM 2860 C C . GLY A 1 372 ? 5.685 -11.860 -14.394 1.00 97.75 372 GLY A C 1
ATOM 2861 O O . GLY A 1 372 ? 6.463 -11.363 -15.191 1.00 97.75 372 GLY A O 1
ATOM 2862 N N . HIS A 1 373 ? 5.916 -11.792 -13.078 1.00 98.00 373 HIS A N 1
ATOM 2863 C CA . HIS A 1 373 ? 6.988 -10.966 -12.499 1.00 98.00 373 HIS A CA 1
ATOM 2864 C C . HIS A 1 373 ? 7.919 -11.765 -11.584 1.00 98.00 373 HIS A C 1
ATOM 2866 O O . HIS A 1 373 ? 7.629 -11.931 -10.395 1.00 98.00 373 HIS A O 1
ATOM 2872 N N . ASP A 1 374 ? 9.037 -12.251 -12.129 1.00 98.06 374 ASP A N 1
ATOM 2873 C CA . ASP A 1 374 ? 9.979 -13.149 -11.441 1.00 98.06 374 ASP A CA 1
ATOM 2874 C C . ASP A 1 374 ? 11.252 -12.481 -10.905 1.00 98.06 374 ASP A C 1
ATOM 2876 O O . ASP A 1 374 ? 11.847 -13.014 -9.968 1.00 98.06 374 ASP A O 1
ATOM 2880 N N . ALA A 1 375 ? 11.631 -11.309 -11.421 1.00 97.75 375 ALA A N 1
ATOM 2881 C CA . ALA A 1 375 ? 12.806 -10.555 -10.983 1.00 97.75 375 ALA A CA 1
ATOM 2882 C C . ALA A 1 375 ? 12.524 -9.051 -10.913 1.00 97.75 375 ALA A C 1
ATOM 2884 O O . ALA A 1 375 ? 11.733 -8.511 -11.689 1.00 97.75 375 ALA A O 1
ATOM 2885 N N . SER A 1 376 ? 13.199 -8.372 -9.988 1.00 97.69 376 SER A N 1
ATOM 2886 C CA . SER A 1 376 ? 13.172 -6.913 -9.873 1.00 97.69 376 SER A CA 1
ATOM 2887 C C . SER A 1 376 ? 14.415 -6.415 -9.143 1.00 97.69 376 SER A C 1
ATOM 2889 O O . SER A 1 376 ? 15.298 -7.188 -8.759 1.00 97.69 376 SER A O 1
ATOM 2891 N N . SER A 1 377 ? 14.509 -5.102 -9.006 1.00 98.19 377 SER A N 1
ATOM 2892 C CA . SER A 1 377 ? 15.685 -4.412 -8.507 1.00 98.19 377 SER A CA 1
ATOM 2893 C C . SER A 1 377 ? 15.311 -3.206 -7.664 1.00 98.19 377 SER A C 1
ATOM 2895 O O . SER A 1 377 ? 14.326 -2.531 -7.945 1.00 98.19 377 SER A O 1
ATOM 2897 N N . LYS A 1 378 ? 16.152 -2.887 -6.682 1.00 98.19 378 LYS A N 1
ATOM 2898 C CA . LYS A 1 378 ? 16.168 -1.607 -5.962 1.00 98.19 378 LYS A CA 1
ATOM 2899 C C . LYS A 1 378 ? 17.516 -0.961 -6.250 1.00 98.19 378 LYS A C 1
ATOM 2901 O O . LYS A 1 378 ? 18.532 -1.608 -6.024 1.00 98.19 378 LYS A O 1
ATOM 2906 N N . PHE A 1 379 ? 17.541 0.266 -6.764 1.00 97.88 379 PHE A N 1
ATOM 2907 C CA . PHE A 1 379 ? 18.780 0.892 -7.227 1.00 97.88 379 PHE A CA 1
ATOM 2908 C C . PHE A 1 379 ? 19.007 2.288 -6.659 1.00 97.88 379 PHE A C 1
ATOM 2910 O O . PHE A 1 379 ? 18.074 3.071 -6.451 1.00 97.88 379 PHE A O 1
ATOM 2917 N N . ARG A 1 380 ? 20.288 2.609 -6.471 1.00 97.69 380 ARG A N 1
ATOM 2918 C CA . ARG A 1 380 ? 20.808 3.917 -6.071 1.00 97.69 380 ARG A CA 1
ATOM 2919 C C . ARG A 1 380 ? 21.809 4.410 -7.121 1.00 97.69 380 ARG A C 1
ATOM 2921 O O . ARG A 1 380 ? 22.751 3.676 -7.399 1.00 97.69 380 ARG A O 1
ATOM 2928 N N . PRO A 1 381 ? 21.662 5.625 -7.674 1.00 97.19 381 PRO A N 1
ATOM 2929 C CA . PRO A 1 381 ? 22.579 6.156 -8.681 1.00 97.19 381 PRO A CA 1
ATOM 2930 C C . PRO A 1 381 ? 24.023 6.215 -8.162 1.00 97.19 381 PRO A C 1
ATOM 2932 O O . PRO A 1 381 ? 24.272 6.470 -6.981 1.00 97.19 381 PRO A O 1
ATOM 2935 N N . SER A 1 382 ? 24.987 5.999 -9.056 1.00 96.19 382 SER A N 1
ATOM 2936 C CA . SER A 1 382 ? 26.405 6.175 -8.738 1.00 96.19 382 SER A CA 1
ATOM 2937 C C . SER A 1 382 ? 26.750 7.663 -8.545 1.00 96.19 382 SER A C 1
ATOM 2939 O O . SER A 1 382 ? 26.025 8.534 -9.029 1.00 96.19 382 SER A O 1
ATOM 2941 N N . PRO A 1 383 ? 27.892 8.011 -7.919 1.00 96.81 383 PRO A N 1
ATOM 2942 C CA . PRO A 1 383 ? 28.351 9.402 -7.860 1.00 96.81 383 PRO A CA 1
ATOM 2943 C C . PRO A 1 383 ? 28.460 10.082 -9.234 1.00 96.81 383 PRO A C 1
ATOM 2945 O O . PRO A 1 383 ? 28.213 11.281 -9.350 1.00 96.81 383 PRO A O 1
ATOM 2948 N N . ALA A 1 384 ? 28.801 9.321 -10.281 1.00 96.44 384 ALA A N 1
ATOM 2949 C CA . ALA A 1 384 ? 28.847 9.832 -11.647 1.00 96.44 384 ALA A CA 1
ATOM 2950 C C . ALA A 1 384 ? 27.441 10.144 -12.183 1.00 96.44 384 ALA A C 1
ATOM 2952 O O . ALA A 1 384 ? 27.246 11.206 -12.771 1.00 96.44 384 ALA A O 1
ATOM 2953 N N . ASP A 1 385 ? 26.462 9.272 -11.921 1.00 96.81 385 ASP A N 1
ATOM 2954 C CA . ASP A 1 385 ? 25.061 9.500 -12.296 1.00 96.81 385 ASP A CA 1
ATOM 2955 C C . ASP A 1 385 ? 24.493 10.736 -11.593 1.00 96.81 385 ASP A C 1
ATOM 2957 O O . ASP A 1 385 ? 23.908 11.603 -12.238 1.00 96.81 385 ASP A O 1
ATOM 2961 N N . ILE A 1 386 ? 24.720 10.863 -10.280 1.00 97.88 386 ILE A N 1
ATOM 2962 C CA . ILE A 1 386 ? 24.253 12.009 -9.485 1.00 97.88 386 ILE A CA 1
ATOM 2963 C C . ILE A 1 386 ? 24.852 13.307 -10.041 1.00 97.88 386 ILE A C 1
ATOM 2965 O O . ILE A 1 386 ? 24.128 14.276 -10.269 1.00 97.88 386 ILE A O 1
ATOM 2969 N N . SER A 1 387 ? 26.158 13.313 -10.335 1.00 97.38 387 SER A N 1
ATOM 2970 C CA . SER A 1 387 ? 26.814 14.475 -10.935 1.00 97.38 387 SER A CA 1
ATOM 2971 C C . SER A 1 387 ? 26.272 14.798 -12.332 1.00 97.38 387 SER A C 1
ATOM 2973 O O . SER A 1 387 ? 26.182 15.977 -12.678 1.00 97.38 387 SER A O 1
ATOM 2975 N N . ALA A 1 388 ? 25.925 13.788 -13.134 1.00 95.94 388 ALA A N 1
ATOM 2976 C CA . ALA A 1 388 ? 25.369 13.968 -14.475 1.00 95.94 388 ALA A CA 1
ATOM 2977 C C . ALA A 1 388 ? 23.936 14.531 -14.456 1.00 95.94 388 ALA A C 1
ATOM 2979 O O . ALA A 1 388 ? 23.555 15.253 -15.375 1.00 95.94 388 ALA A O 1
ATOM 2980 N N . LEU A 1 389 ? 23.162 14.262 -13.399 1.00 96.62 389 LEU A N 1
ATOM 2981 C CA . LEU A 1 389 ? 21.816 14.820 -13.193 1.00 96.62 389 LEU A CA 1
ATOM 2982 C C . LEU A 1 389 ? 21.825 16.287 -12.717 1.00 96.62 389 LEU A C 1
ATOM 2984 O O . LEU A 1 389 ? 20.779 16.945 -12.682 1.00 96.62 389 LEU A O 1
ATOM 2988 N N . GLY A 1 390 ? 23.007 16.825 -12.414 1.00 97.12 390 GLY A N 1
ATOM 2989 C CA . GLY A 1 390 ? 23.238 18.244 -12.170 1.00 97.12 390 GLY A CA 1
ATOM 2990 C C . GLY A 1 390 ? 23.155 18.668 -10.697 1.00 97.12 390 GLY A C 1
ATOM 2991 O O . GLY A 1 390 ? 22.789 17.886 -9.818 1.00 97.12 390 GLY A O 1
ATOM 2992 N N . PRO A 1 391 ? 23.499 19.935 -10.405 1.00 97.75 391 PRO A N 1
ATOM 2993 C CA . PRO A 1 391 ? 23.707 20.416 -9.037 1.00 97.75 391 PRO A CA 1
ATOM 2994 C C . PRO A 1 391 ? 22.439 20.410 -8.177 1.00 97.75 391 PRO A C 1
ATOM 2996 O O . PRO A 1 391 ? 22.524 20.121 -6.988 1.00 97.75 391 PRO A O 1
ATOM 2999 N N . ASP A 1 392 ? 21.266 20.679 -8.760 1.00 97.94 392 ASP A N 1
ATOM 3000 C CA . ASP A 1 392 ? 20.003 20.623 -8.011 1.00 97.94 392 ASP A CA 1
ATOM 3001 C C . ASP A 1 392 ? 19.684 19.189 -7.561 1.00 97.94 392 ASP A C 1
ATOM 3003 O O . ASP A 1 392 ? 19.238 18.973 -6.437 1.00 97.94 392 ASP A O 1
ATOM 3007 N N . PHE A 1 393 ? 19.962 18.198 -8.419 1.00 98.06 393 PHE A N 1
ATOM 3008 C CA . PHE A 1 393 ? 19.781 16.790 -8.071 1.00 98.06 393 PHE A CA 1
ATOM 3009 C C . PHE A 1 393 ? 20.789 16.344 -7.017 1.00 98.06 393 PHE A C 1
ATOM 3011 O O . PHE A 1 393 ? 20.410 15.683 -6.057 1.00 98.06 393 PHE A O 1
ATOM 3018 N N . GLN A 1 394 ? 22.052 16.760 -7.145 1.00 98.19 394 GLN A N 1
ATOM 3019 C CA . GLN A 1 394 ? 23.068 16.529 -6.117 1.00 98.19 394 GLN A CA 1
ATOM 3020 C C . GLN A 1 394 ? 22.633 17.092 -4.757 1.00 98.19 394 GLN A C 1
ATOM 3022 O O . GLN A 1 394 ? 22.799 16.418 -3.747 1.00 98.19 394 GLN A O 1
ATOM 3027 N N . ALA A 1 395 ? 22.058 18.297 -4.718 1.00 98.06 395 ALA A N 1
ATOM 3028 C CA . ALA A 1 395 ? 21.586 18.901 -3.475 1.00 98.06 395 ALA A CA 1
ATOM 3029 C C . ALA A 1 395 ? 20.421 18.114 -2.848 1.00 98.06 395 ALA A C 1
ATOM 3031 O O . ALA A 1 395 ? 20.424 17.883 -1.640 1.00 98.06 395 ALA A O 1
ATOM 3032 N N . ALA A 1 396 ? 19.456 17.666 -3.658 1.00 97.50 396 ALA A N 1
ATOM 3033 C CA . ALA A 1 396 ? 18.359 16.815 -3.192 1.00 97.50 396 ALA A CA 1
ATOM 3034 C C . ALA A 1 396 ? 18.867 15.446 -2.699 1.00 97.50 396 ALA A C 1
ATOM 3036 O O . ALA A 1 396 ? 18.481 14.979 -1.630 1.00 97.50 396 ALA A O 1
ATOM 3037 N N . TRP A 1 397 ? 19.798 14.833 -3.434 1.00 97.75 397 TRP A N 1
ATOM 3038 C CA . TRP A 1 397 ? 20.453 13.585 -3.047 1.00 97.75 397 TRP A CA 1
ATOM 3039 C C . TRP A 1 397 ? 21.196 13.707 -1.713 1.00 97.75 397 TRP A C 1
ATOM 3041 O O . TRP A 1 397 ? 21.041 12.859 -0.833 1.00 97.75 397 TRP A O 1
ATOM 3051 N N . ASP A 1 398 ? 21.993 14.765 -1.557 1.00 97.94 398 ASP A N 1
ATOM 3052 C CA . ASP A 1 398 ? 22.761 15.029 -0.342 1.00 97.94 398 ASP A CA 1
ATOM 3053 C C . ASP A 1 398 ? 21.855 15.223 0.877 1.00 97.94 398 ASP A C 1
ATOM 3055 O O . ASP A 1 398 ? 22.239 14.822 1.972 1.00 97.94 398 ASP A O 1
ATOM 3059 N N . ARG A 1 399 ? 20.661 15.798 0.685 1.00 96.44 399 ARG A N 1
ATOM 3060 C CA . ARG A 1 399 ? 19.672 16.009 1.746 1.00 96.44 399 ARG A CA 1
ATOM 3061 C C . ARG A 1 399 ? 18.957 14.718 2.152 1.00 96.44 399 ARG A C 1
ATOM 3063 O O . ARG A 1 399 ? 18.860 14.450 3.343 1.00 96.44 399 ARG A O 1
ATOM 3070 N N . ASP A 1 400 ? 18.471 13.938 1.182 1.00 95.19 400 ASP A N 1
ATOM 3071 C CA . ASP A 1 400 ? 17.450 12.910 1.454 1.00 95.19 400 ASP A CA 1
ATOM 3072 C C . ASP A 1 400 ? 17.933 11.460 1.284 1.00 95.19 400 ASP A C 1
ATOM 3074 O O . ASP A 1 400 ? 17.267 10.527 1.733 1.00 95.19 400 ASP A O 1
ATOM 3078 N N . PHE A 1 401 ? 19.079 11.236 0.630 1.00 96.06 401 PHE A N 1
ATOM 3079 C CA . PHE A 1 401 ? 19.543 9.886 0.276 1.00 96.06 401 PHE A CA 1
ATOM 3080 C C . PHE A 1 401 ? 20.964 9.571 0.732 1.00 96.06 401 PHE A C 1
ATOM 3082 O O . PHE A 1 401 ? 21.270 8.408 1.017 1.00 96.06 401 PHE A O 1
ATOM 3089 N N . LYS A 1 402 ? 21.859 10.563 0.761 1.00 95.12 402 LYS A N 1
ATOM 3090 C CA . LYS A 1 402 ? 23.288 10.358 1.029 1.00 95.12 402 LYS A CA 1
ATOM 3091 C C . LYS A 1 402 ? 23.546 9.688 2.376 1.00 95.12 402 LYS A C 1
ATOM 3093 O O . LYS A 1 402 ? 24.286 8.707 2.413 1.00 95.12 402 LYS A O 1
ATOM 3098 N N . ASP A 1 403 ? 22.892 10.177 3.425 1.00 94.38 403 ASP A N 1
ATOM 3099 C CA . ASP A 1 403 ? 23.055 9.683 4.796 1.00 94.38 403 ASP A CA 1
ATOM 3100 C C . ASP A 1 403 ? 22.024 8.597 5.172 1.00 94.38 403 ASP A C 1
ATOM 3102 O O . ASP A 1 403 ? 22.010 8.111 6.299 1.00 94.38 403 ASP A O 1
ATOM 3106 N N . SER A 1 404 ? 21.211 8.154 4.204 1.00 93.19 404 SER A N 1
ATOM 3107 C CA . SER A 1 404 ? 20.208 7.090 4.348 1.00 93.19 404 SER A CA 1
ATOM 3108 C C . SER A 1 404 ? 20.493 5.965 3.346 1.00 93.19 404 SER A C 1
ATOM 3110 O O . SER A 1 404 ? 19.835 5.873 2.303 1.00 93.19 404 SER A O 1
ATOM 3112 N N . PRO A 1 405 ? 21.513 5.115 3.586 1.00 91.25 405 PRO A N 1
ATOM 3113 C CA . PRO A 1 405 ? 21.979 4.114 2.620 1.00 91.25 405 PRO A CA 1
ATOM 3114 C C . PRO A 1 405 ? 20.917 3.058 2.278 1.00 91.25 405 PRO A C 1
ATOM 3116 O O . PRO A 1 405 ? 21.003 2.409 1.235 1.00 91.25 405 PRO A O 1
ATOM 3119 N N . ASN A 1 406 ? 19.892 2.910 3.115 1.00 91.44 406 ASN A N 1
ATOM 3120 C CA . ASN A 1 406 ? 18.802 1.966 2.924 1.00 91.44 406 ASN A CA 1
ATOM 3121 C C . ASN A 1 406 ? 17.717 2.473 1.953 1.00 91.44 406 ASN A C 1
ATOM 3123 O O . ASN A 1 406 ? 16.901 1.702 1.470 1.00 91.44 406 ASN A O 1
ATOM 3127 N N . ARG A 1 407 ? 17.719 3.758 1.587 1.00 95.31 407 ARG A N 1
ATOM 3128 C CA . ARG A 1 407 ? 16.706 4.333 0.688 1.00 95.31 407 ARG A CA 1
ATOM 3129 C C . ARG A 1 407 ? 17.094 4.139 -0.789 1.00 95.31 407 ARG A C 1
ATOM 3131 O O . ARG A 1 407 ? 18.026 4.799 -1.250 1.00 95.31 407 ARG A O 1
ATOM 3138 N N . PRO A 1 408 ? 16.462 3.251 -1.578 1.00 97.19 408 PRO A N 1
ATOM 3139 C CA . PRO A 1 408 ? 16.688 3.211 -3.026 1.00 97.19 408 PRO A CA 1
ATOM 3140 C C . PRO A 1 408 ? 16.098 4.458 -3.690 1.00 97.19 408 PRO A C 1
ATOM 3142 O O . PRO A 1 408 ? 15.100 4.972 -3.205 1.00 97.19 408 PRO A O 1
ATOM 3145 N N . LEU A 1 409 ? 16.647 4.919 -4.816 1.00 97.50 409 LEU A N 1
ATOM 3146 C CA . LEU A 1 409 ? 16.007 5.970 -5.626 1.00 97.50 409 LEU A CA 1
ATOM 3147 C C . LEU A 1 409 ? 14.852 5.409 -6.468 1.00 97.50 409 LEU A C 1
ATOM 3149 O O . LEU A 1 409 ? 13.880 6.104 -6.769 1.00 97.50 409 LEU A O 1
ATOM 3153 N N . MET A 1 410 ? 14.995 4.159 -6.907 1.00 97.81 410 MET A N 1
ATOM 3154 C CA . MET A 1 410 ? 14.094 3.559 -7.880 1.00 97.81 410 MET A CA 1
ATOM 3155 C C . MET A 1 410 ? 13.969 2.061 -7.667 1.00 97.81 410 MET A C 1
ATOM 3157 O O . MET A 1 410 ? 14.944 1.387 -7.325 1.00 97.81 410 MET A O 1
ATOM 3161 N N . ILE A 1 411 ? 12.772 1.549 -7.933 1.00 98.00 411 ILE A N 1
ATOM 3162 C CA . ILE A 1 411 ? 12.535 0.123 -8.141 1.00 98.00 411 ILE A CA 1
ATOM 3163 C C . ILE A 1 411 ? 12.312 -0.110 -9.634 1.00 98.00 411 ILE A C 1
ATOM 3165 O O . ILE A 1 411 ? 11.669 0.703 -10.297 1.00 98.00 411 ILE A O 1
ATOM 3169 N N . MET A 1 412 ? 12.863 -1.200 -10.167 1.00 97.12 412 MET A N 1
ATOM 3170 C CA . MET A 1 412 ? 12.721 -1.584 -11.574 1.00 97.12 412 MET A CA 1
ATOM 3171 C C . MET A 1 412 ? 12.364 -3.064 -11.679 1.00 97.12 412 MET A C 1
ATOM 3173 O O . MET A 1 412 ? 13.210 -3.918 -11.413 1.00 97.12 412 MET A O 1
ATOM 3177 N N . GLY A 1 413 ? 11.127 -3.358 -12.075 1.00 92.94 413 GLY A N 1
ATOM 3178 C CA . GLY A 1 413 ? 10.658 -4.729 -12.297 1.00 92.94 413 GLY A CA 1
ATOM 3179 C C . GLY A 1 413 ? 10.706 -5.146 -13.764 1.00 92.94 413 GLY A C 1
ATOM 3180 O O . GLY A 1 413 ? 10.483 -4.308 -14.644 1.00 92.94 413 GLY A O 1
ATOM 3181 N N . LEU A 1 414 ? 10.939 -6.439 -14.015 1.00 98.06 414 LEU A N 1
ATOM 3182 C CA . LEU A 1 414 ? 10.693 -7.074 -15.311 1.00 98.06 414 LEU A CA 1
ATOM 3183 C C . LEU A 1 414 ? 9.358 -7.825 -15.256 1.00 98.06 414 LEU A C 1
ATOM 3185 O O . LEU A 1 414 ? 9.197 -8.778 -14.494 1.00 98.06 414 LEU A O 1
ATOM 3189 N N . PHE A 1 415 ? 8.412 -7.407 -16.090 1.00 98.19 415 PHE A N 1
ATOM 3190 C CA . PHE A 1 415 ? 7.142 -8.090 -16.289 1.00 98.19 415 PHE A CA 1
ATOM 3191 C C . PHE A 1 415 ? 7.162 -8.832 -17.618 1.00 98.19 415 PHE A C 1
ATOM 3193 O O . PHE A 1 415 ? 7.319 -8.231 -18.678 1.00 98.19 415 PHE A O 1
ATOM 3200 N N . ASN A 1 416 ? 6.918 -10.133 -17.580 1.00 98.31 416 ASN A N 1
ATOM 3201 C CA . ASN A 1 416 ? 6.768 -10.991 -18.745 1.00 98.31 416 ASN A CA 1
ATOM 3202 C C . ASN A 1 416 ? 5.370 -10.834 -19.358 1.00 98.31 416 ASN A C 1
ATOM 3204 O O . ASN A 1 416 ? 4.604 -11.791 -19.489 1.00 98.31 416 ASN A O 1
ATOM 3208 N N . ALA A 1 417 ? 5.025 -9.589 -19.654 1.00 96.25 417 ALA A N 1
ATOM 3209 C CA . ALA A 1 417 ? 3.729 -9.146 -20.119 1.00 96.25 417 ALA A CA 1
ATOM 3210 C C . ALA A 1 417 ? 3.897 -7.885 -20.972 1.00 96.25 417 ALA A C 1
ATOM 3212 O O . ALA A 1 417 ? 4.780 -7.059 -20.722 1.00 96.25 417 ALA A O 1
ATOM 3213 N N . TYR A 1 418 ? 3.001 -7.708 -21.932 1.00 95.62 418 TYR A N 1
ATOM 3214 C CA . TYR A 1 418 ? 2.745 -6.471 -22.644 1.00 95.62 418 TYR A CA 1
ATOM 3215 C C . TYR A 1 418 ? 1.404 -5.897 -22.179 1.00 95.62 418 TYR A C 1
ATOM 3217 O O . TYR A 1 418 ? 0.347 -6.437 -22.497 1.00 95.62 418 TYR A O 1
ATOM 3225 N N . PHE A 1 419 ? 1.449 -4.770 -21.466 1.00 90.88 419 PHE A N 1
ATOM 3226 C CA . PHE A 1 419 ? 0.275 -4.120 -20.864 1.00 90.88 419 PHE A CA 1
ATOM 3227 C C . PHE A 1 419 ? -0.532 -3.250 -21.843 1.00 90.88 419 PHE A C 1
ATOM 3229 O O . PHE A 1 419 ? -1.009 -2.169 -21.498 1.00 90.88 419 PHE A O 1
ATOM 3236 N N . GLY A 1 420 ? -0.668 -3.705 -23.086 1.00 89.00 420 GLY A N 1
ATOM 3237 C CA . GLY A 1 420 ? -1.425 -3.028 -24.134 1.00 89.00 420 GLY A CA 1
ATOM 3238 C C . GLY A 1 420 ? -2.431 -3.952 -24.808 1.00 89.00 420 GLY A C 1
ATOM 3239 O O . GLY A 1 420 ? -2.784 -5.013 -24.297 1.00 89.00 420 GLY A O 1
ATOM 3240 N N . ASP A 1 421 ? -2.930 -3.533 -25.967 1.00 88.88 421 ASP A N 1
ATOM 3241 C CA . ASP A 1 421 ? -3.741 -4.406 -26.809 1.00 88.88 421 ASP A CA 1
ATOM 3242 C C . ASP A 1 421 ? -2.819 -5.323 -27.624 1.00 88.88 421 ASP A C 1
ATOM 3244 O O . ASP A 1 421 ? -2.078 -4.797 -28.455 1.00 88.88 421 ASP A O 1
ATOM 3248 N N . PRO A 1 422 ? -2.827 -6.657 -27.437 1.00 88.31 422 PRO A N 1
ATOM 3249 C CA . PRO A 1 422 ? -1.937 -7.548 -28.176 1.00 88.31 422 PRO A CA 1
ATOM 3250 C C . PRO A 1 422 ? -2.080 -7.436 -29.700 1.00 88.31 422 PRO A C 1
ATOM 3252 O O . PRO A 1 422 ? -1.124 -7.736 -30.410 1.00 88.31 422 PRO A O 1
ATOM 3255 N N . ALA A 1 423 ? -3.213 -6.934 -30.210 1.00 87.50 423 ALA A N 1
ATOM 3256 C CA . ALA A 1 423 ? -3.396 -6.633 -31.630 1.00 87.50 423 ALA A CA 1
ATOM 3257 C C . ALA A 1 423 ? -2.481 -5.503 -32.153 1.00 87.50 423 ALA A C 1
ATOM 3259 O O . ALA A 1 423 ? -2.329 -5.351 -33.364 1.00 87.50 423 ALA A O 1
ATOM 3260 N N . ALA A 1 424 ? -1.886 -4.701 -31.265 1.00 90.12 424 ALA A N 1
ATOM 3261 C CA . ALA A 1 424 ? -0.906 -3.671 -31.601 1.00 90.12 424 ALA A CA 1
ATOM 3262 C C . ALA A 1 424 ? 0.527 -4.218 -31.747 1.00 90.12 424 ALA A C 1
ATOM 3264 O O . ALA A 1 424 ? 1.417 -3.473 -32.163 1.00 90.12 424 ALA A O 1
ATOM 3265 N N . LEU A 1 425 ? 0.768 -5.487 -31.398 1.00 93.25 425 LEU A N 1
ATOM 3266 C CA . LEU A 1 425 ? 2.078 -6.112 -31.563 1.00 93.25 425 LEU A CA 1
ATOM 3267 C C . LEU A 1 425 ? 2.353 -6.390 -33.054 1.00 93.25 425 LEU A C 1
ATOM 3269 O O . LEU A 1 425 ? 1.450 -6.812 -33.778 1.00 93.25 425 LEU A O 1
ATOM 3273 N N . PRO A 1 426 ? 3.587 -6.157 -33.536 1.00 93.62 426 PRO A N 1
ATOM 3274 C CA . PRO A 1 426 ? 3.914 -6.281 -34.956 1.00 93.62 426 PRO A CA 1
ATOM 3275 C C . PRO A 1 426 ? 4.069 -7.735 -35.429 1.00 93.62 426 PRO A C 1
ATOM 3277 O O . PRO A 1 426 ? 4.032 -7.984 -36.634 1.00 93.62 426 PRO A O 1
ATOM 3280 N N . ASP A 1 427 ? 4.265 -8.682 -34.510 1.00 93.88 427 ASP A N 1
ATOM 3281 C CA . ASP A 1 427 ? 4.477 -10.097 -34.803 1.00 93.88 427 ASP A CA 1
ATOM 3282 C C . ASP A 1 427 ? 3.970 -11.016 -33.665 1.00 93.88 427 ASP A C 1
ATOM 3284 O O . ASP A 1 427 ? 3.338 -10.590 -32.690 1.00 93.88 427 ASP A O 1
ATOM 3288 N N . ASP A 1 428 ? 4.205 -12.317 -33.825 1.00 92.44 428 ASP A N 1
ATOM 3289 C CA . ASP A 1 428 ? 3.881 -13.361 -32.857 1.00 92.44 428 ASP A CA 1
ATOM 3290 C C . ASP A 1 428 ? 4.993 -13.595 -31.822 1.00 92.44 428 ASP A C 1
ATOM 3292 O O . ASP A 1 428 ? 4.868 -14.507 -31.004 1.00 92.44 428 ASP A O 1
ATOM 3296 N N . ALA A 1 429 ? 6.044 -12.765 -31.791 1.00 96.00 429 ALA A N 1
ATOM 3297 C CA . ALA A 1 429 ? 7.061 -12.855 -30.755 1.00 96.00 429 ALA A CA 1
ATOM 3298 C C . ALA A 1 429 ? 6.462 -12.537 -29.383 1.00 96.00 429 ALA A C 1
ATOM 3300 O O . ALA A 1 429 ? 5.405 -11.910 -29.252 1.00 96.00 429 ALA A O 1
ATOM 3301 N N . GLU A 1 430 ? 7.157 -12.979 -28.345 1.00 97.31 430 GLU A N 1
ATOM 3302 C CA . GLU A 1 430 ? 6.788 -12.689 -26.973 1.00 97.31 430 GLU A CA 1
ATOM 3303 C C . GLU A 1 430 ? 7.483 -11.420 -26.481 1.00 97.31 430 GLU A C 1
ATOM 3305 O O . GLU A 1 430 ? 8.660 -11.168 -26.765 1.00 97.31 430 GLU A O 1
ATOM 3310 N N . TYR A 1 431 ? 6.734 -10.606 -25.743 1.00 97.88 431 TYR A N 1
ATOM 3311 C CA . TYR A 1 431 ? 7.160 -9.290 -25.284 1.00 97.88 431 TYR A CA 1
ATOM 3312 C C . TYR A 1 431 ? 7.184 -9.217 -23.762 1.00 97.88 431 TYR A C 1
ATOM 3314 O O . TYR A 1 431 ? 6.360 -9.834 -23.081 1.00 97.88 431 TYR A O 1
ATOM 3322 N N . VAL A 1 432 ? 8.121 -8.427 -23.247 1.00 98.38 432 VAL A N 1
ATOM 3323 C CA . VAL A 1 432 ? 8.273 -8.126 -21.821 1.00 98.38 432 VAL A CA 1
ATOM 3324 C C . VAL A 1 432 ? 8.277 -6.614 -21.613 1.00 98.38 432 VAL A C 1
ATOM 3326 O O . VAL A 1 432 ? 8.699 -5.865 -22.495 1.00 98.38 432 VAL A O 1
ATOM 3329 N N . THR A 1 433 ? 7.818 -6.155 -20.453 1.00 98.44 433 THR A N 1
ATOM 3330 C CA . THR A 1 433 ? 7.779 -4.740 -20.074 1.00 98.44 433 THR A CA 1
ATOM 3331 C C . THR A 1 433 ? 8.653 -4.519 -18.849 1.00 98.44 433 THR A C 1
ATOM 3333 O O . THR A 1 433 ? 8.471 -5.177 -17.826 1.00 98.44 433 THR A O 1
ATOM 3336 N N . THR A 1 434 ? 9.582 -3.572 -18.918 1.00 98.31 434 THR A N 1
ATOM 3337 C CA . THR A 1 434 ? 10.247 -3.055 -17.720 1.00 98.31 434 THR A CA 1
ATOM 3338 C C . THR A 1 434 ? 9.417 -1.918 -17.136 1.00 98.31 434 THR A C 1
ATOM 3340 O O . THR A 1 434 ? 8.808 -1.137 -17.869 1.00 98.31 434 THR A O 1
ATOM 3343 N N . ALA A 1 435 ? 9.389 -1.811 -15.812 1.00 96.25 435 ALA A N 1
ATOM 3344 C CA . ALA A 1 435 ? 8.663 -0.757 -15.112 1.00 96.25 435 ALA A CA 1
ATOM 3345 C C . ALA A 1 435 ? 9.562 -0.109 -14.045 1.00 96.25 435 ALA A C 1
ATOM 3347 O O . ALA A 1 435 ? 9.624 -0.609 -12.923 1.00 96.25 435 ALA A O 1
ATOM 3348 N N . PRO A 1 436 ? 10.300 0.964 -14.380 1.00 97.62 436 PRO A N 1
ATOM 3349 C CA . PRO A 1 436 ? 10.988 1.809 -13.407 1.00 97.62 436 PRO A CA 1
ATOM 3350 C C . PRO A 1 436 ? 10.033 2.800 -12.722 1.00 97.62 436 PRO A C 1
ATOM 3352 O O . PRO A 1 436 ? 9.408 3.621 -13.397 1.00 97.62 436 PRO A O 1
ATOM 3355 N N . TRP A 1 437 ? 9.970 2.794 -11.388 1.00 95.81 437 TRP A N 1
ATOM 3356 C CA . TRP A 1 437 ? 9.254 3.817 -10.613 1.00 95.81 437 TRP A CA 1
ATOM 3357 C C . TRP A 1 437 ? 10.104 4.421 -9.504 1.00 95.81 437 TRP A C 1
ATOM 3359 O O . TRP A 1 437 ? 10.833 3.727 -8.792 1.00 95.81 437 TRP A O 1
ATOM 3369 N N . VAL A 1 438 ? 9.982 5.740 -9.356 1.00 96.50 438 VAL A N 1
ATOM 3370 C CA . VAL A 1 438 ? 10.631 6.507 -8.285 1.00 96.50 438 VAL A CA 1
ATOM 3371 C C . VAL A 1 438 ? 9.993 6.123 -6.953 1.00 96.50 438 VAL A C 1
ATOM 3373 O O . VAL A 1 438 ? 8.776 5.982 -6.885 1.00 96.50 438 VAL A O 1
ATOM 3376 N N . THR A 1 439 ? 10.808 5.931 -5.919 1.00 96.38 439 THR A N 1
ATOM 3377 C CA . THR A 1 439 ? 10.398 5.420 -4.594 1.00 96.38 439 THR A CA 1
ATOM 3378 C C . THR A 1 439 ? 10.004 6.511 -3.604 1.00 96.38 439 THR A C 1
ATOM 3380 O O . THR A 1 439 ? 9.202 6.273 -2.712 1.00 96.38 439 THR A O 1
ATOM 3383 N N . TYR A 1 440 ? 10.537 7.723 -3.760 1.00 96.81 440 TYR A N 1
ATOM 3384 C CA . TYR A 1 440 ? 10.171 8.871 -2.926 1.00 96.81 440 TYR A CA 1
ATOM 3385 C C . TYR A 1 440 ? 9.937 10.109 -3.792 1.00 96.81 440 TYR A C 1
ATOM 3387 O O . TYR A 1 440 ? 10.773 11.013 -3.795 1.00 96.81 440 TYR A O 1
ATOM 3395 N N . PRO A 1 441 ? 8.844 10.149 -4.575 1.00 96.50 441 PRO A N 1
ATOM 3396 C CA . PRO A 1 441 ? 8.544 11.316 -5.391 1.00 96.50 441 PRO A CA 1
ATOM 3397 C C . PRO A 1 441 ? 8.373 12.572 -4.538 1.00 96.50 441 PRO A C 1
ATOM 3399 O O . PRO A 1 441 ? 7.815 12.516 -3.437 1.00 96.50 441 PRO A O 1
ATOM 3402 N N . TYR A 1 442 ? 8.826 13.709 -5.054 1.00 96.00 442 TYR A N 1
ATOM 3403 C CA . TYR A 1 442 ? 8.628 15.021 -4.432 1.00 96.00 442 TYR A CA 1
ATOM 3404 C C . TYR A 1 442 ? 7.284 15.637 -4.805 1.00 96.00 442 TYR A C 1
ATOM 3406 O O . TYR A 1 442 ? 6.745 16.435 -4.039 1.00 96.00 442 TYR A O 1
ATOM 3414 N N . ALA A 1 443 ? 6.729 15.244 -5.950 1.00 94.94 443 ALA A N 1
ATOM 3415 C CA . ALA A 1 443 ? 5.388 15.587 -6.388 1.00 94.94 443 ALA A CA 1
ATOM 3416 C C . ALA A 1 443 ? 4.343 15.372 -5.282 1.00 94.94 443 ALA A C 1
ATOM 3418 O O . ALA A 1 443 ? 4.334 14.335 -4.610 1.00 94.94 443 ALA A O 1
ATOM 3419 N N . ARG A 1 444 ? 3.440 16.346 -5.123 1.00 96.19 444 ARG A N 1
ATOM 3420 C CA . ARG A 1 444 ? 2.282 16.284 -4.223 1.00 96.19 444 ARG A CA 1
ATOM 3421 C C . ARG A 1 444 ? 1.028 16.757 -4.931 1.00 96.19 444 ARG A C 1
ATOM 3423 O O . ARG A 1 444 ? 1.061 17.729 -5.685 1.00 96.19 444 ARG A O 1
ATOM 3430 N N . GLY A 1 445 ? -0.061 16.041 -4.694 1.00 96.56 445 GLY A N 1
ATOM 3431 C CA . GLY A 1 445 ? -1.380 16.346 -5.225 1.00 96.56 445 GLY A CA 1
ATOM 3432 C C . GLY A 1 445 ? -2.415 16.572 -4.128 1.00 96.56 445 GLY A C 1
ATOM 3433 O O . GLY A 1 445 ? -2.082 16.690 -2.950 1.00 96.56 445 GLY A O 1
ATOM 3434 N N . HIS A 1 446 ? -3.684 16.549 -4.518 1.00 97.75 446 HIS A N 1
ATOM 3435 C CA . HIS A 1 446 ? -4.822 16.647 -3.606 1.00 97.75 446 HIS A CA 1
ATOM 3436 C C . HIS A 1 446 ? -6.062 16.004 -4.215 1.00 97.75 446 HIS A C 1
ATOM 3438 O O . HIS A 1 446 ? -6.175 15.944 -5.441 1.00 97.75 446 HIS A O 1
ATOM 3444 N N . ILE A 1 447 ? -7.011 15.587 -3.378 1.00 98.44 447 ILE A N 1
ATOM 3445 C CA . ILE A 1 447 ? -8.381 15.269 -3.773 1.00 98.44 447 ILE A CA 1
ATOM 3446 C C . ILE A 1 447 ? -9.394 15.870 -2.793 1.00 98.44 447 ILE A C 1
ATOM 3448 O O . ILE A 1 447 ? -9.320 15.607 -1.598 1.00 98.44 447 ILE A O 1
ATOM 3452 N N . HIS A 1 448 ? -10.371 16.612 -3.320 1.00 98.50 448 HIS A N 1
ATOM 3453 C CA . HIS A 1 448 ? -11.409 17.281 -2.533 1.00 98.50 448 HIS A CA 1
ATOM 3454 C C . HIS A 1 448 ? -12.806 17.106 -3.132 1.00 98.50 448 HIS A C 1
ATOM 3456 O O . HIS A 1 448 ? -12.982 17.027 -4.351 1.00 98.50 448 HIS A O 1
ATOM 3462 N N . THR A 1 449 ? -13.830 17.104 -2.287 1.00 97.94 449 THR A N 1
ATOM 3463 C CA . THR A 1 449 ? -15.228 17.162 -2.710 1.00 97.94 449 THR A CA 1
ATOM 3464 C C . THR A 1 449 ? -15.573 18.536 -3.292 1.00 97.94 449 THR A C 1
ATOM 3466 O O . THR A 1 449 ? -15.075 19.567 -2.840 1.00 97.94 449 THR A O 1
ATOM 3469 N N . THR A 1 450 ? -16.455 18.580 -4.296 1.00 98.12 450 THR A N 1
ATOM 3470 C CA . THR A 1 450 ? -16.965 19.853 -4.855 1.00 98.12 450 THR A CA 1
ATOM 3471 C C . THR A 1 450 ? -18.435 20.118 -4.535 1.00 98.12 450 THR A C 1
ATOM 3473 O O . THR A 1 450 ? -18.950 21.189 -4.855 1.00 98.12 450 THR A O 1
ATOM 3476 N N . GLY A 1 451 ? -19.099 19.168 -3.876 1.00 97.81 451 GLY A N 1
ATOM 3477 C CA . GLY A 1 451 ? -20.487 19.265 -3.439 1.00 97.81 451 GLY A CA 1
ATOM 3478 C C . GLY A 1 451 ? -20.783 18.343 -2.249 1.00 97.81 451 GLY A C 1
ATOM 3479 O O . GLY A 1 451 ? -19.903 17.593 -1.813 1.00 97.81 451 GLY A O 1
ATOM 3480 N N . PRO A 1 452 ? -22.000 18.396 -1.683 1.00 96.69 452 PRO A N 1
ATOM 3481 C CA . PRO A 1 452 ? -22.334 17.663 -0.464 1.00 96.69 452 PRO A CA 1
ATOM 3482 C C . PRO A 1 452 ? -22.698 16.187 -0.696 1.00 96.69 452 PRO A C 1
ATOM 3484 O O . PRO A 1 452 ? -22.824 15.429 0.266 1.00 96.69 452 PRO A O 1
ATOM 3487 N N . ASN A 1 453 ? -22.903 15.756 -1.941 1.00 95.62 453 ASN A N 1
ATOM 3488 C CA . ASN A 1 453 ? -23.381 14.419 -2.282 1.00 95.62 453 ASN A CA 1
ATOM 3489 C C . ASN A 1 453 ? -22.252 13.542 -2.828 1.00 95.62 453 ASN A C 1
ATOM 3491 O O . ASN A 1 453 ? -21.316 14.016 -3.458 1.00 95.62 453 ASN A O 1
ATOM 3495 N N . ILE A 1 454 ? -22.381 12.225 -2.659 1.00 94.44 454 ILE A N 1
ATOM 3496 C CA . ILE A 1 454 ? -21.404 11.258 -3.189 1.00 94.44 454 ILE A CA 1
ATOM 3497 C C . ILE A 1 454 ? -21.310 11.258 -4.727 1.00 94.44 454 ILE A C 1
ATOM 3499 O O . ILE A 1 454 ? -20.293 10.847 -5.272 1.00 94.44 454 ILE A O 1
ATOM 3503 N N . ASP A 1 455 ? -22.373 11.692 -5.414 1.00 94.19 455 ASP A N 1
ATOM 3504 C CA . ASP A 1 455 ? -22.435 11.760 -6.882 1.00 94.19 455 ASP A CA 1
ATOM 3505 C C . ASP A 1 455 ? -21.883 13.079 -7.442 1.00 94.19 455 ASP A C 1
ATOM 3507 O O . ASP A 1 455 ? -21.764 13.229 -8.663 1.00 94.19 455 ASP A O 1
ATOM 3511 N N . ASP A 1 456 ? -21.587 14.048 -6.571 1.00 96.44 456 ASP A N 1
ATOM 3512 C CA . ASP A 1 456 ? -20.953 15.286 -6.996 1.00 96.44 456 ASP A CA 1
ATOM 3513 C C . ASP A 1 456 ? -19.530 14.989 -7.483 1.00 96.44 456 ASP A C 1
ATOM 3515 O O . ASP A 1 456 ? -18.876 14.032 -7.062 1.00 96.44 456 ASP A O 1
ATOM 3519 N N . GLN A 1 457 ? -19.047 15.805 -8.419 1.00 95.44 457 GLN A N 1
ATOM 3520 C CA . GLN A 1 457 ? -17.677 15.663 -8.901 1.00 95.44 457 GLN A CA 1
ATOM 3521 C C . GLN A 1 457 ? -16.687 15.919 -7.755 1.00 95.44 457 GLN A C 1
ATOM 3523 O O . GLN A 1 457 ? -16.980 16.633 -6.791 1.00 95.44 457 GLN A O 1
ATOM 3528 N N . TYR A 1 458 ? -15.489 15.374 -7.887 1.00 97.62 458 TYR A N 1
ATOM 3529 C CA . TYR A 1 458 ? -14.361 15.697 -7.024 1.00 97.62 458 TYR A CA 1
ATOM 3530 C C . TYR A 1 458 ? -13.335 16.522 -7.813 1.00 97.62 458 TYR A C 1
ATOM 3532 O O . TYR A 1 458 ? -13.278 16.465 -9.042 1.00 97.62 458 TYR A O 1
ATOM 3540 N N . ASP A 1 459 ? -12.529 17.296 -7.100 1.00 98.31 459 ASP A N 1
ATOM 3541 C CA . ASP A 1 459 ? -11.359 17.991 -7.622 1.00 98.31 459 ASP A CA 1
ATOM 3542 C C . ASP A 1 459 ? -10.121 17.157 -7.287 1.00 98.31 459 ASP A C 1
ATOM 3544 O O . ASP A 1 459 ? -9.768 17.055 -6.117 1.00 98.31 459 ASP A O 1
ATOM 3548 N N . PHE A 1 460 ? -9.489 16.528 -8.282 1.00 98.50 460 PHE A N 1
ATOM 3549 C CA . PHE A 1 460 ? -8.320 15.665 -8.079 1.00 98.50 460 PHE A CA 1
ATOM 3550 C C . PHE A 1 460 ? -7.144 16.114 -8.942 1.00 98.50 460 PHE A C 1
ATOM 3552 O O . PHE A 1 460 ? -7.232 16.136 -10.169 1.00 98.50 460 PHE A O 1
ATOM 3559 N N . THR A 1 461 ? -6.007 16.393 -8.312 1.00 97.75 461 THR A N 1
ATOM 3560 C CA . THR A 1 461 ? -4.740 16.688 -8.988 1.00 97.75 461 THR A CA 1
ATOM 3561 C C . THR A 1 461 ? -3.681 15.688 -8.541 1.00 97.75 461 THR A C 1
ATOM 3563 O O . THR A 1 461 ? -3.478 15.509 -7.347 1.00 97.75 461 THR A O 1
ATOM 3566 N N . THR A 1 462 ? -2.975 15.046 -9.481 1.00 96.75 462 THR A N 1
ATOM 3567 C CA . THR A 1 462 ? -1.929 14.059 -9.139 1.00 96.75 462 THR A CA 1
ATOM 3568 C C . THR A 1 462 ? -0.630 14.695 -8.650 1.00 96.75 462 THR A C 1
ATOM 3570 O O . THR A 1 462 ? 0.108 14.072 -7.896 1.00 96.75 462 THR A O 1
ATOM 3573 N N . GLY A 1 463 ? -0.306 15.895 -9.139 1.00 95.81 463 GLY A N 1
ATOM 3574 C CA . GLY A 1 463 ? 0.964 16.572 -8.867 1.00 95.81 463 GLY A CA 1
ATOM 3575 C C . GLY A 1 463 ? 2.195 15.951 -9.537 1.00 95.81 463 GLY A C 1
ATOM 3576 O O . GLY A 1 463 ? 3.292 16.461 -9.351 1.00 95.81 463 GLY A O 1
ATOM 3577 N N . TRP A 1 464 ? 2.058 14.869 -10.314 1.00 96.69 464 TRP A N 1
ATOM 3578 C CA . TRP A 1 464 ? 3.211 14.144 -10.864 1.00 96.69 464 TRP A CA 1
ATOM 3579 C C . TRP A 1 464 ? 4.127 15.035 -11.706 1.00 96.69 464 TRP A C 1
ATOM 3581 O O . TRP A 1 464 ? 3.658 15.763 -12.586 1.00 96.69 464 TRP A O 1
ATOM 3591 N N . LEU A 1 465 ? 5.439 14.907 -11.463 1.00 96.00 465 LEU A N 1
ATOM 3592 C CA . LEU A 1 465 ? 6.509 15.712 -12.071 1.00 96.00 465 LEU A CA 1
ATOM 3593 C C . LEU A 1 465 ? 6.413 17.218 -11.769 1.00 96.00 465 LEU A C 1
ATOM 3595 O O . LEU A 1 465 ? 7.028 18.016 -12.478 1.00 96.00 465 LEU A O 1
ATOM 3599 N N . LEU A 1 466 ? 5.590 17.609 -10.793 1.00 94.50 466 LEU A N 1
ATOM 3600 C CA . LEU A 1 466 ? 5.369 18.989 -10.383 1.00 94.50 466 LEU A CA 1
ATOM 3601 C C . LEU A 1 466 ? 6.097 19.256 -9.057 1.00 94.50 466 LEU A C 1
ATOM 3603 O O . LEU A 1 466 ? 5.487 19.543 -8.031 1.00 94.50 466 LEU A O 1
ATOM 3607 N N . ASP A 1 467 ? 7.418 19.127 -9.087 1.00 94.81 467 ASP A N 1
ATOM 3608 C CA . ASP A 1 467 ? 8.301 19.309 -7.941 1.00 94.81 467 ASP A CA 1
ATOM 3609 C C . ASP A 1 467 ? 9.349 20.407 -8.180 1.00 94.81 467 ASP A C 1
ATOM 3611 O O . ASP A 1 467 ? 9.632 20.818 -9.312 1.00 94.81 467 ASP A O 1
ATOM 3615 N N . GLU A 1 468 ? 9.928 20.934 -7.099 1.00 91.25 468 GLU A N 1
ATOM 3616 C CA . GLU A 1 468 ? 10.935 21.985 -7.222 1.00 91.25 468 GLU A CA 1
ATOM 3617 C C . GLU A 1 468 ? 12.191 21.440 -7.918 1.00 91.25 468 GLU A C 1
ATOM 3619 O O . GLU A 1 468 ? 12.797 20.482 -7.456 1.00 91.25 468 GLU A O 1
ATOM 3624 N N . LYS A 1 469 ? 12.633 22.104 -8.994 1.00 95.00 469 LYS A N 1
ATOM 3625 C CA . LYS A 1 469 ? 13.839 21.745 -9.771 1.00 95.00 469 LYS A CA 1
ATOM 3626 C C . LYS A 1 469 ? 13.749 20.438 -10.573 1.00 95.00 469 LYS A C 1
ATOM 3628 O O . LYS A 1 469 ? 14.803 19.958 -11.011 1.00 95.00 469 LYS A O 1
ATOM 3633 N N . ASP A 1 470 ? 12.549 19.908 -10.822 1.00 95.88 470 ASP A N 1
ATOM 3634 C CA . ASP A 1 470 ? 12.318 18.738 -11.685 1.00 95.88 470 ASP A CA 1
ATOM 3635 C C . ASP A 1 470 ? 13.121 17.487 -11.243 1.00 95.88 470 ASP A C 1
ATOM 3637 O O . ASP A 1 470 ? 13.676 16.756 -12.072 1.00 95.88 470 ASP A O 1
ATOM 3641 N N . ILE A 1 471 ? 13.255 17.251 -9.936 1.00 97.88 471 ILE A N 1
ATOM 3642 C CA . ILE A 1 471 ? 13.969 16.100 -9.363 1.00 97.88 471 ILE A CA 1
ATOM 3643 C C . ILE A 1 471 ? 13.284 14.787 -9.745 1.00 97.88 471 ILE A C 1
ATOM 3645 O O . ILE A 1 471 ? 13.971 13.834 -10.133 1.00 97.88 471 ILE A O 1
ATOM 3649 N N . ASP A 1 472 ? 11.951 14.735 -9.726 1.00 97.62 472 ASP A N 1
ATOM 3650 C CA . ASP A 1 472 ? 11.211 13.538 -10.143 1.00 97.62 472 ASP A CA 1
ATOM 3651 C C . ASP A 1 472 ? 11.459 13.235 -11.625 1.00 97.62 472 ASP A C 1
ATOM 3653 O O . ASP A 1 472 ? 11.757 12.097 -12.001 1.00 97.62 472 ASP A O 1
ATOM 3657 N N . LEU A 1 473 ? 11.421 14.259 -12.483 1.00 97.75 473 LEU A N 1
ATOM 3658 C CA . LEU A 1 473 ? 11.692 14.107 -13.915 1.00 97.75 473 LEU A CA 1
ATOM 3659 C C . LEU A 1 473 ? 13.132 13.641 -14.176 1.00 97.75 473 LEU A C 1
ATOM 3661 O O . LEU A 1 473 ? 13.343 12.722 -14.968 1.00 97.75 473 LEU A O 1
ATOM 3665 N N . LYS A 1 474 ? 14.120 14.225 -13.488 1.00 97.88 474 LYS A N 1
ATOM 3666 C CA . LYS A 1 474 ? 15.531 13.802 -13.561 1.00 97.88 474 LYS A CA 1
ATOM 3667 C C . LYS A 1 474 ? 15.706 12.341 -13.143 1.00 97.88 474 LYS A C 1
ATOM 3669 O O . LYS A 1 474 ? 16.424 11.596 -13.812 1.00 97.88 474 LYS A O 1
ATOM 3674 N N . SER A 1 475 ? 14.990 11.912 -12.105 1.00 98.31 475 SER A N 1
ATOM 3675 C CA . SER A 1 475 ? 14.971 10.515 -11.661 1.00 98.31 475 SER A CA 1
ATOM 3676 C C . SER A 1 475 ? 14.422 9.582 -12.745 1.00 98.31 475 SER A C 1
ATOM 3678 O O . SER A 1 475 ? 14.998 8.523 -12.987 1.00 98.31 475 SER A O 1
ATOM 3680 N N . HIS A 1 476 ? 13.367 9.985 -13.463 1.00 98.38 476 HIS A N 1
ATOM 3681 C CA . HIS A 1 476 ? 12.813 9.215 -14.588 1.00 98.38 476 HIS A CA 1
ATOM 3682 C C . HIS A 1 476 ? 13.741 9.147 -15.805 1.00 98.38 476 HIS A C 1
ATOM 3684 O O . HIS A 1 476 ? 13.821 8.097 -16.443 1.00 98.38 476 HIS A O 1
ATOM 3690 N N . ILE A 1 477 ? 14.490 10.213 -16.110 1.00 98.25 477 ILE A N 1
ATOM 3691 C CA . ILE A 1 477 ? 15.509 10.190 -17.177 1.00 98.25 477 ILE A CA 1
ATOM 3692 C C . ILE A 1 477 ? 16.589 9.152 -16.852 1.00 98.25 477 ILE A C 1
ATOM 3694 O O . ILE A 1 477 ? 16.936 8.327 -17.703 1.00 98.25 477 ILE A O 1
ATOM 3698 N N . TRP A 1 478 ? 17.099 9.159 -15.615 1.00 98.50 478 TRP A N 1
ATOM 3699 C CA . TRP A 1 478 ? 18.042 8.138 -15.155 1.00 98.50 478 TRP A CA 1
ATOM 3700 C C . TRP A 1 478 ? 17.419 6.739 -15.190 1.00 98.50 478 TRP A C 1
ATOM 3702 O O . TRP A 1 478 ? 18.047 5.797 -15.677 1.00 98.50 478 TRP A O 1
ATOM 3712 N N . GLY A 1 479 ? 16.162 6.616 -14.761 1.00 98.31 479 GLY A N 1
ATOM 3713 C CA . GLY A 1 479 ? 15.416 5.365 -14.782 1.00 98.31 479 GLY A CA 1
ATOM 3714 C C . GLY A 1 479 ? 15.316 4.745 -16.170 1.00 98.31 479 GLY A C 1
ATOM 3715 O O . GLY A 1 479 ? 15.630 3.567 -16.336 1.00 98.31 479 GLY A O 1
ATOM 3716 N N . TYR A 1 480 ? 14.965 5.547 -17.180 1.00 98.56 480 TYR A N 1
ATOM 3717 C CA . TYR A 1 480 ? 14.904 5.116 -18.577 1.00 98.56 480 TYR A CA 1
ATOM 3718 C C . TYR A 1 480 ? 16.251 4.590 -19.086 1.00 98.56 480 TYR A C 1
ATOM 3720 O O . TYR A 1 480 ? 16.314 3.502 -19.665 1.00 98.56 480 TYR A O 1
ATOM 3728 N N . LYS A 1 481 ? 17.331 5.354 -18.873 1.00 98.19 481 LYS A N 1
ATOM 3729 C CA . LYS A 1 481 ? 18.670 4.995 -19.362 1.00 98.19 481 LYS A CA 1
ATOM 3730 C C . LYS A 1 481 ? 19.176 3.716 -18.691 1.00 98.19 481 LYS A C 1
ATOM 3732 O O . LYS A 1 481 ? 19.680 2.829 -19.379 1.00 98.19 481 LYS A O 1
ATOM 3737 N N . THR A 1 482 ? 18.973 3.596 -17.379 1.00 98.06 482 THR A N 1
ATOM 3738 C CA . THR A 1 482 ? 19.399 2.438 -16.583 1.00 98.06 482 THR A CA 1
ATOM 3739 C C . THR A 1 482 ? 18.647 1.172 -16.979 1.00 98.06 482 THR A C 1
ATOM 3741 O O . THR A 1 482 ? 19.280 0.175 -17.323 1.00 98.06 482 THR A O 1
ATOM 3744 N N . GLN A 1 483 ? 17.308 1.202 -17.019 1.00 98.19 483 GLN A N 1
ATOM 3745 C CA . GLN A 1 483 ? 16.537 0.009 -17.384 1.00 98.19 483 GLN A CA 1
ATOM 3746 C C . GLN A 1 483 ? 16.848 -0.456 -18.814 1.00 98.19 483 GLN A C 1
ATOM 3748 O O . GLN A 1 483 ? 16.953 -1.655 -19.055 1.00 98.19 483 GLN A O 1
ATOM 3753 N N . ARG A 1 484 ? 17.075 0.476 -19.756 1.00 98.38 484 ARG A N 1
ATOM 3754 C CA . ARG A 1 484 ? 17.393 0.136 -21.150 1.00 98.38 484 ARG A CA 1
ATOM 3755 C C . ARG A 1 484 ? 18.763 -0.515 -21.276 1.00 98.38 484 ARG A C 1
ATOM 3757 O O . ARG A 1 484 ? 18.924 -1.451 -22.054 1.00 98.38 484 ARG A O 1
ATOM 3764 N N . ALA A 1 485 ? 19.742 -0.053 -20.498 1.00 97.69 485 ALA A N 1
ATOM 3765 C CA . ALA A 1 485 ? 21.062 -0.671 -20.453 1.00 97.69 485 ALA A CA 1
ATOM 3766 C C . ALA A 1 485 ? 20.998 -2.126 -19.957 1.00 97.69 485 ALA A C 1
ATOM 3768 O O . ALA A 1 485 ? 21.683 -2.980 -20.523 1.00 97.69 485 ALA A O 1
ATOM 3769 N N . ILE A 1 486 ? 20.155 -2.410 -18.959 1.00 98.44 486 ILE A N 1
ATOM 3770 C CA . ILE A 1 486 ? 19.921 -3.764 -18.433 1.00 98.44 486 ILE A CA 1
ATOM 3771 C C . ILE A 1 486 ? 19.174 -4.618 -19.462 1.00 98.44 486 ILE A C 1
ATOM 3773 O O . ILE A 1 486 ? 19.635 -5.698 -19.825 1.00 98.44 486 ILE A O 1
ATOM 3777 N N . ALA A 1 487 ? 18.054 -4.117 -19.989 1.00 98.38 487 ALA A N 1
ATOM 3778 C CA . ALA A 1 487 ? 17.187 -4.868 -20.892 1.00 98.38 487 ALA A CA 1
ATOM 3779 C C . ALA A 1 487 ? 17.920 -5.353 -22.154 1.00 98.38 487 ALA A C 1
ATOM 3781 O O . ALA A 1 487 ? 17.740 -6.493 -22.575 1.00 98.38 487 ALA A O 1
ATOM 3782 N N . ARG A 1 488 ? 18.804 -4.523 -22.724 1.00 98.38 488 ARG A N 1
ATOM 3783 C CA . ARG A 1 488 ? 19.601 -4.881 -23.910 1.00 98.38 488 ARG A CA 1
ATOM 3784 C C . ARG A 1 488 ? 20.637 -5.980 -23.655 1.00 98.38 488 ARG A C 1
ATOM 3786 O O . ARG A 1 488 ? 21.071 -6.615 -24.610 1.00 98.38 488 ARG A O 1
ATOM 3793 N N . ARG A 1 489 ? 21.035 -6.209 -22.400 1.00 98.31 489 ARG A N 1
ATOM 3794 C CA . ARG A 1 489 ? 22.005 -7.248 -22.001 1.00 98.31 489 ARG A CA 1
ATOM 3795 C C . ARG A 1 489 ? 21.356 -8.596 -21.705 1.00 98.31 489 ARG A C 1
ATOM 3797 O O . ARG A 1 489 ? 22.054 -9.601 -21.635 1.00 98.31 489 ARG A O 1
ATOM 3804 N N . MET A 1 490 ? 20.033 -8.646 -21.553 1.00 98.38 490 MET A N 1
ATOM 3805 C CA . MET A 1 490 ? 19.342 -9.900 -21.265 1.00 98.38 490 MET A CA 1
ATOM 3806 C C . MET A 1 490 ? 19.527 -10.892 -22.418 1.00 98.38 490 MET A C 1
ATOM 3808 O O . MET A 1 490 ? 19.264 -10.542 -23.566 1.00 98.38 490 MET A O 1
ATOM 3812 N N . GLU A 1 491 ? 19.871 -12.151 -22.121 1.00 98.00 491 GLU A N 1
ATOM 3813 C CA . GLU A 1 491 ? 19.979 -13.243 -23.116 1.00 98.00 491 GLU A CA 1
ATOM 3814 C C . GLU A 1 491 ? 18.741 -13.332 -24.027 1.00 98.00 491 GLU A C 1
ATOM 3816 O O . GLU A 1 491 ? 18.837 -13.580 -25.233 1.00 98.00 491 GLU A O 1
ATOM 3821 N N . ILE A 1 492 ? 17.576 -13.043 -23.446 1.00 98.38 492 ILE A N 1
ATOM 3822 C CA . ILE A 1 492 ? 16.274 -13.107 -24.103 1.00 98.38 492 ILE A CA 1
ATOM 3823 C C . ILE A 1 492 ? 15.986 -11.934 -25.052 1.00 98.38 492 ILE A C 1
ATOM 3825 O O . ILE A 1 492 ? 15.028 -12.004 -25.818 1.00 98.38 492 ILE A O 1
ATOM 3829 N N . PHE A 1 493 ? 16.783 -10.860 -25.034 1.00 98.69 493 PHE A N 1
ATOM 3830 C CA . PHE A 1 493 ? 16.535 -9.633 -25.798 1.00 98.69 493 PHE A CA 1
ATOM 3831 C C . PHE A 1 493 ? 16.578 -9.873 -27.311 1.00 98.69 493 PHE A C 1
ATOM 3833 O O . PHE A 1 493 ? 17.518 -10.476 -27.831 1.00 98.69 493 PHE A O 1
ATOM 3840 N N . ARG A 1 494 ? 15.568 -9.382 -28.034 1.00 98.44 494 ARG A N 1
ATOM 3841 C CA . ARG A 1 494 ? 15.469 -9.437 -29.505 1.00 98.44 494 ARG A CA 1
ATOM 3842 C C . ARG A 1 494 ? 15.029 -8.118 -30.139 1.00 98.44 494 ARG A C 1
ATOM 3844 O O . ARG A 1 494 ? 14.750 -8.101 -31.337 1.00 98.44 494 ARG A O 1
ATOM 3851 N N . GLY A 1 495 ? 14.971 -7.038 -29.365 1.00 98.12 495 GLY A N 1
ATOM 3852 C CA . GLY A 1 495 ? 14.665 -5.699 -29.854 1.00 98.12 495 GLY A CA 1
ATOM 3853 C C . GLY A 1 495 ? 13.857 -4.847 -28.876 1.00 98.12 495 GLY A C 1
ATOM 3854 O O . GLY A 1 495 ? 13.415 -5.303 -27.824 1.00 98.12 495 GLY A O 1
ATOM 3855 N N . GLU A 1 496 ? 13.658 -3.594 -29.252 1.00 98.12 496 GLU A N 1
ATOM 3856 C CA . GLU A 1 496 ? 12.938 -2.545 -28.531 1.00 98.12 496 GLU A CA 1
ATOM 3857 C C . GLU A 1 496 ? 11.661 -2.223 -29.314 1.00 98.12 496 GLU A C 1
ATOM 3859 O O . GLU A 1 496 ? 11.733 -1.851 -30.485 1.00 98.12 496 GLU A O 1
ATOM 3864 N N . LEU A 1 497 ? 10.481 -2.370 -28.706 1.00 97.19 497 LEU A N 1
ATOM 3865 C CA . LEU A 1 497 ? 9.229 -2.060 -29.396 1.00 97.19 497 LEU A CA 1
ATOM 3866 C C . LEU A 1 497 ? 9.094 -0.538 -29.521 1.00 97.19 497 LEU A C 1
ATOM 3868 O O . LEU A 1 497 ? 8.853 0.140 -28.523 1.00 97.19 497 LEU A O 1
ATOM 3872 N N . ALA A 1 498 ? 9.186 0.001 -30.740 1.00 95.25 498 ALA A N 1
ATOM 3873 C CA . ALA A 1 498 ? 9.197 1.448 -30.980 1.00 95.25 498 ALA A CA 1
ATOM 3874 C C . ALA A 1 498 ? 7.999 2.192 -30.357 1.00 95.25 498 ALA A C 1
ATOM 3876 O O . ALA A 1 498 ? 8.146 3.319 -29.888 1.00 95.25 498 ALA A O 1
ATOM 3877 N N . LEU A 1 499 ? 6.821 1.555 -30.302 1.00 91.88 499 LEU A N 1
ATOM 3878 C CA . LEU A 1 499 ? 5.621 2.115 -29.669 1.00 91.88 499 LEU A CA 1
ATOM 3879 C C . LEU A 1 499 ? 5.809 2.395 -28.167 1.00 91.88 499 LEU A C 1
ATOM 3881 O O . LEU A 1 499 ? 5.241 3.353 -27.651 1.00 91.88 499 LEU A O 1
ATOM 3885 N N . GLY A 1 500 ? 6.594 1.566 -27.477 1.00 93.94 500 GLY A N 1
ATOM 3886 C CA . GLY A 1 500 ? 6.843 1.649 -26.038 1.00 93.94 500 GLY A CA 1
ATOM 3887 C C . GLY A 1 500 ? 8.120 2.401 -25.666 1.00 93.94 500 GLY A C 1
ATOM 3888 O O . GLY A 1 500 ? 8.607 2.219 -24.557 1.00 93.94 500 GLY A O 1
ATOM 3889 N N . HIS A 1 501 ? 8.705 3.182 -26.580 1.00 98.19 501 HIS A N 1
ATOM 3890 C CA . HIS A 1 501 ? 9.977 3.877 -26.365 1.00 98.19 501 HIS A CA 1
ATOM 3891 C C . HIS A 1 501 ? 9.940 5.343 -26.839 1.00 98.19 501 HIS A C 1
ATOM 3893 O O . HIS A 1 501 ? 9.081 5.726 -27.641 1.00 98.19 501 HIS A O 1
ATOM 3899 N N . PRO A 1 502 ? 10.873 6.196 -26.366 1.00 98.38 502 PRO A N 1
ATOM 3900 C CA . PRO A 1 502 ? 11.014 7.553 -26.875 1.00 98.38 502 PRO A CA 1
ATOM 3901 C C . PRO A 1 502 ? 11.321 7.569 -28.380 1.00 98.38 502 PRO A C 1
ATOM 3903 O O . PRO A 1 502 ? 12.087 6.755 -28.896 1.00 98.38 502 PRO A O 1
ATOM 3906 N N . LYS A 1 503 ? 10.721 8.528 -29.089 1.00 97.12 503 LYS A N 1
ATOM 3907 C CA . LYS A 1 503 ? 10.787 8.651 -30.553 1.00 97.12 503 LYS A CA 1
ATOM 3908 C C . LYS A 1 503 ? 12.068 9.362 -30.999 1.00 97.12 503 LYS A C 1
ATOM 3910 O O . LYS A 1 503 ? 12.013 10.496 -31.469 1.00 97.12 503 LYS A O 1
ATOM 3915 N N . PHE A 1 504 ? 13.219 8.722 -30.802 1.00 97.81 504 PHE A N 1
ATOM 3916 C CA . PHE A 1 504 ? 14.513 9.282 -31.206 1.00 97.81 504 PHE A CA 1
ATOM 3917 C C . PHE A 1 504 ? 14.609 9.471 -32.723 1.00 97.81 504 PHE A C 1
ATOM 3919 O O . PHE A 1 504 ? 13.958 8.770 -33.500 1.00 97.81 504 PHE A O 1
ATOM 3926 N N . SER A 1 505 ? 15.481 10.383 -33.155 1.00 95.19 505 SER A N 1
ATOM 3927 C CA . SER A 1 505 ? 15.855 10.490 -34.566 1.00 95.19 505 SER A CA 1
ATOM 3928 C C . SER A 1 505 ? 16.527 9.201 -35.050 1.00 95.19 505 SER A C 1
ATOM 3930 O O . SER A 1 505 ? 17.397 8.661 -34.371 1.00 95.19 505 SER A O 1
ATOM 3932 N N . ASN A 1 506 ? 16.216 8.762 -36.273 1.00 92.56 506 ASN A N 1
ATOM 3933 C CA . ASN A 1 506 ? 16.837 7.584 -36.898 1.00 92.56 506 ASN A CA 1
ATOM 3934 C C . ASN A 1 506 ? 18.357 7.724 -37.108 1.00 92.56 506 ASN A C 1
ATOM 3936 O O . ASN A 1 506 ? 19.027 6.742 -37.412 1.00 92.56 506 ASN A O 1
ATOM 3940 N N . THR A 1 507 ? 18.904 8.938 -36.998 1.00 93.56 507 THR A N 1
ATOM 3941 C CA . THR A 1 507 ? 20.351 9.194 -37.076 1.00 93.56 507 THR A CA 1
ATOM 3942 C C . THR A 1 507 ? 21.025 9.269 -35.706 1.00 93.56 507 THR A C 1
ATOM 3944 O O . THR A 1 507 ? 22.237 9.457 -35.651 1.00 93.56 507 THR A O 1
ATOM 3947 N N . SER A 1 508 ? 20.261 9.187 -34.612 1.00 96.56 508 SER A N 1
ATOM 3948 C CA . SER A 1 508 ? 20.792 9.205 -33.248 1.00 96.56 508 SER A CA 1
ATOM 3949 C C . SER A 1 508 ? 21.421 7.858 -32.891 1.00 96.56 508 SER A C 1
ATOM 3951 O O . SER A 1 508 ? 20.905 6.804 -33.261 1.00 96.56 508 SER A O 1
ATOM 3953 N N . SER A 1 509 ? 22.494 7.879 -32.098 1.00 94.12 509 SER A N 1
ATOM 3954 C CA . SER A 1 509 ? 23.033 6.683 -31.435 1.00 94.12 509 SER A CA 1
ATOM 3955 C C . SER A 1 509 ? 22.034 6.040 -30.469 1.00 94.12 509 SER A C 1
ATOM 3957 O O . SER A 1 509 ? 22.155 4.856 -30.165 1.00 94.12 509 SER A O 1
ATOM 3959 N N . ALA A 1 510 ? 21.040 6.800 -29.998 1.00 97.19 510 ALA A N 1
ATOM 3960 C CA . ALA A 1 510 ? 19.986 6.324 -29.112 1.00 97.19 510 ALA A CA 1
ATOM 3961 C C . ALA A 1 510 ? 18.769 5.737 -29.848 1.00 97.19 510 ALA A C 1
ATOM 3963 O O . ALA A 1 510 ? 17.841 5.280 -29.169 1.00 97.19 510 ALA A O 1
ATOM 3964 N N . ALA A 1 511 ? 18.761 5.726 -31.190 1.00 97.12 511 ALA A N 1
ATOM 3965 C CA . ALA A 1 511 ? 17.678 5.165 -31.997 1.00 97.12 511 ALA A CA 1
ATOM 3966 C C . ALA A 1 511 ? 17.318 3.735 -31.565 1.00 97.12 511 ALA A C 1
ATOM 3968 O O . ALA A 1 511 ? 18.179 2.958 -31.143 1.00 97.12 511 ALA A O 1
ATOM 3969 N N . VAL A 1 512 ? 16.027 3.403 -31.628 1.00 96.56 512 VAL A N 1
ATOM 3970 C CA . VAL A 1 512 ? 15.552 2.086 -31.197 1.00 96.56 512 VAL A CA 1
ATOM 3971 C C . VAL A 1 512 ? 15.989 0.984 -32.159 1.00 96.56 512 VAL A C 1
ATOM 3973 O O . VAL A 1 512 ? 15.994 1.176 -33.374 1.00 96.56 512 VAL A O 1
ATOM 3976 N N . ILE A 1 513 ? 16.343 -0.180 -31.615 1.00 96.06 513 ILE A N 1
ATOM 3977 C CA . ILE A 1 513 ? 16.651 -1.382 -32.402 1.00 96.06 513 ILE A CA 1
ATOM 3978 C C . ILE A 1 513 ? 15.445 -2.315 -32.330 1.00 96.06 513 ILE A C 1
ATOM 3980 O O . ILE A 1 513 ? 15.337 -3.095 -31.391 1.00 96.06 513 ILE A O 1
ATOM 3984 N N . GLU A 1 514 ? 14.536 -2.252 -33.305 1.00 95.31 514 GLU A N 1
ATOM 3985 C CA . GLU A 1 514 ? 13.286 -3.037 -33.270 1.00 95.31 514 GLU A CA 1
ATOM 3986 C C . GLU A 1 514 ? 13.503 -4.552 -33.398 1.00 95.31 514 GLU A C 1
ATOM 3988 O O . GLU A 1 514 ? 12.731 -5.339 -32.849 1.00 95.31 514 GLU A O 1
ATOM 3993 N N . VAL A 1 515 ? 14.569 -4.970 -34.092 1.00 96.31 515 VAL A N 1
ATOM 3994 C CA . VAL A 1 515 ? 14.927 -6.382 -34.282 1.00 96.31 515 VAL A CA 1
ATOM 3995 C C . VAL A 1 515 ? 16.431 -6.574 -34.104 1.00 96.31 515 VAL A C 1
ATOM 3997 O O . VAL A 1 515 ? 17.233 -5.901 -34.751 1.00 96.31 515 VAL A O 1
ATOM 4000 N N . ALA A 1 516 ? 16.804 -7.524 -33.251 1.00 96.81 516 ALA A N 1
ATOM 4001 C CA . ALA A 1 516 ? 18.174 -7.965 -33.014 1.00 96.81 516 ALA A CA 1
ATOM 4002 C C . ALA A 1 516 ? 18.246 -9.500 -32.938 1.00 96.81 516 ALA A C 1
ATOM 4004 O O . ALA A 1 516 ? 17.292 -10.156 -32.521 1.00 96.81 516 ALA A O 1
ATOM 4005 N N . GLU A 1 517 ? 19.400 -10.070 -33.293 1.00 95.50 517 GLU A N 1
ATOM 4006 C CA . GLU A 1 517 ? 19.649 -11.522 -33.216 1.00 95.50 517 GLU A CA 1
ATOM 4007 C C . GLU A 1 517 ? 19.887 -12.016 -31.773 1.00 95.50 517 GLU A C 1
ATOM 4009 O O . GLU A 1 517 ? 19.746 -13.205 -31.481 1.00 95.50 517 GLU A O 1
ATOM 4014 N N . GLY A 1 518 ? 20.223 -11.107 -30.854 1.00 96.62 518 GLY A N 1
ATOM 4015 C CA . GLY A 1 518 ? 20.528 -11.399 -29.456 1.00 96.62 518 GLY A CA 1
ATOM 4016 C C . GLY A 1 518 ? 20.840 -10.129 -28.653 1.00 96.62 518 GLY A C 1
ATOM 4017 O O . GLY A 1 518 ? 20.520 -9.031 -29.120 1.00 96.62 518 GLY A O 1
ATOM 4018 N N . PRO A 1 519 ? 21.473 -10.267 -27.472 1.00 97.44 519 PRO A N 1
ATOM 4019 C CA . PRO A 1 519 ? 21.846 -9.142 -26.615 1.00 97.44 519 PRO A CA 1
ATOM 4020 C C . PRO A 1 519 ? 22.719 -8.107 -27.331 1.00 97.44 519 PRO A C 1
ATOM 4022 O O . PRO A 1 519 ? 23.558 -8.451 -28.165 1.00 97.44 519 PRO A O 1
ATOM 4025 N N . VAL A 1 520 ? 22.561 -6.836 -26.960 1.00 96.31 520 VAL A N 1
ATOM 4026 C CA . VAL A 1 520 ? 23.348 -5.712 -27.477 1.00 96.31 520 VAL A CA 1
ATOM 4027 C C . VAL A 1 520 ? 24.000 -4.965 -26.316 1.00 96.31 520 VAL A C 1
ATOM 4029 O O . VAL A 1 520 ? 23.351 -4.214 -25.587 1.00 96.31 520 VAL A O 1
ATOM 4032 N N . THR A 1 521 ? 25.305 -5.154 -26.151 1.00 92.12 521 THR A N 1
ATOM 4033 C CA . THR A 1 521 ? 26.044 -4.706 -24.960 1.00 92.12 521 THR A CA 1
ATOM 4034 C C . THR A 1 521 ? 26.696 -3.329 -25.116 1.00 92.12 521 THR A C 1
ATOM 4036 O O . THR A 1 521 ? 27.080 -2.720 -24.113 1.00 92.12 521 THR A O 1
ATOM 4039 N N . ASP A 1 522 ? 26.757 -2.795 -26.341 1.00 90.88 522 ASP A N 1
ATOM 4040 C CA . ASP A 1 522 ? 27.302 -1.464 -26.622 1.00 90.88 522 ASP A CA 1
ATOM 4041 C C . ASP A 1 522 ? 26.607 -0.377 -25.787 1.00 90.88 522 ASP A C 1
ATOM 4043 O O . ASP A 1 522 ? 25.376 -0.337 -25.661 1.00 90.88 522 ASP A O 1
ATOM 4047 N N . SER A 1 523 ? 27.409 0.521 -25.211 1.00 89.50 523 SER A N 1
ATOM 4048 C CA . SER A 1 523 ? 26.912 1.681 -24.473 1.00 89.50 523 SER A CA 1
ATOM 4049 C C . SER A 1 523 ? 26.214 2.665 -25.409 1.00 89.50 523 SER A C 1
ATOM 4051 O O . SER A 1 523 ? 26.715 2.956 -26.494 1.00 89.50 523 SER A O 1
ATOM 4053 N N . ILE A 1 524 ? 25.094 3.229 -24.960 1.00 95.00 524 ILE A N 1
ATOM 4054 C CA . ILE A 1 524 ? 24.363 4.257 -25.705 1.00 95.00 524 ILE A CA 1
ATOM 4055 C C . ILE A 1 524 ? 24.816 5.632 -25.218 1.00 95.00 524 ILE A C 1
ATOM 4057 O O . ILE A 1 524 ? 24.655 5.960 -24.041 1.00 95.00 524 ILE A O 1
ATOM 4061 N N . GLU A 1 525 ? 25.334 6.449 -26.129 1.00 94.12 525 GLU A N 1
ATOM 4062 C CA . GLU A 1 525 ? 25.519 7.878 -25.886 1.00 94.12 525 GLU A CA 1
ATOM 4063 C C . GLU A 1 525 ? 24.208 8.618 -26.170 1.00 94.12 525 GLU A C 1
ATOM 4065 O O . GLU A 1 525 ? 23.600 8.429 -27.227 1.00 94.12 525 GLU A O 1
ATOM 4070 N N . TYR A 1 526 ? 23.780 9.450 -25.217 1.00 97.00 526 TYR A N 1
ATOM 4071 C CA . TYR A 1 526 ? 22.579 10.278 -25.316 1.00 97.00 526 TYR A CA 1
ATOM 4072 C C . TYR A 1 526 ? 22.980 11.743 -25.465 1.00 97.00 526 TYR A C 1
ATOM 4074 O O . TYR A 1 526 ? 23.718 12.280 -24.637 1.00 97.00 526 TYR A O 1
ATOM 4082 N N . SER A 1 527 ? 22.479 12.392 -26.509 1.00 96.94 527 SER A N 1
ATOM 4083 C CA . SER A 1 527 ? 22.596 13.835 -26.695 1.00 96.94 527 SER A CA 1
ATOM 4084 C C . SER A 1 527 ? 21.521 14.596 -25.906 1.00 96.94 527 SER A C 1
ATOM 4086 O O . SER A 1 527 ? 20.557 14.019 -25.405 1.00 96.94 527 SER A O 1
ATOM 4088 N N . ALA A 1 528 ? 21.636 15.925 -25.851 1.00 95.94 528 ALA A N 1
ATOM 4089 C CA . ALA A 1 528 ? 20.599 16.772 -25.259 1.00 95.94 528 ALA A CA 1
ATOM 4090 C C . ALA A 1 528 ? 19.247 16.692 -26.007 1.00 95.94 528 ALA A C 1
ATOM 4092 O O . ALA A 1 528 ? 18.195 16.878 -25.399 1.00 95.94 528 ALA A O 1
ATOM 4093 N N . GLU A 1 529 ? 19.259 16.408 -27.316 1.00 97.75 529 GLU A N 1
ATOM 4094 C CA . GLU A 1 529 ? 18.037 16.198 -28.107 1.00 97.75 529 GLU A CA 1
ATOM 4095 C C . GLU A 1 529 ? 17.370 14.858 -27.756 1.00 97.75 529 GLU A C 1
ATOM 4097 O O . GLU A 1 529 ? 16.142 14.774 -27.645 1.00 97.75 529 GLU A O 1
ATOM 4102 N N . ASP A 1 530 ? 18.174 13.826 -27.491 1.00 98.38 530 ASP A N 1
ATOM 4103 C CA . ASP A 1 530 ? 17.671 12.542 -27.002 1.00 98.38 530 ASP A CA 1
ATOM 4104 C C . ASP A 1 530 ? 17.057 12.692 -25.604 1.00 98.38 530 ASP A C 1
ATOM 4106 O O . ASP A 1 530 ? 15.975 12.164 -25.354 1.00 98.38 530 ASP A O 1
ATOM 4110 N N . ASP A 1 531 ? 17.681 13.472 -24.716 1.00 97.81 531 ASP A N 1
ATOM 4111 C CA . ASP A 1 531 ? 17.130 13.768 -23.387 1.00 97.81 531 ASP A CA 1
ATOM 4112 C C . ASP A 1 531 ? 15.796 14.521 -23.469 1.00 97.81 531 ASP A C 1
ATOM 4114 O O . ASP A 1 531 ? 14.846 14.169 -22.767 1.00 97.81 531 ASP A O 1
ATOM 4118 N N . ALA A 1 532 ? 15.666 15.494 -24.376 1.00 98.00 532 ALA A N 1
ATOM 4119 C CA . ALA A 1 532 ? 14.389 16.163 -24.629 1.00 98.00 532 ALA A CA 1
ATOM 4120 C C . ALA A 1 532 ? 13.310 15.185 -25.136 1.00 98.00 532 ALA A C 1
ATOM 4122 O O . ALA A 1 532 ? 12.145 15.277 -24.742 1.00 98.00 532 ALA A O 1
ATOM 4123 N N . THR A 1 533 ? 13.703 14.213 -25.962 1.00 98.38 533 THR A N 1
ATOM 4124 C CA . THR A 1 533 ? 12.812 13.159 -26.468 1.00 98.38 533 THR A CA 1
ATOM 4125 C C . THR A 1 533 ? 12.3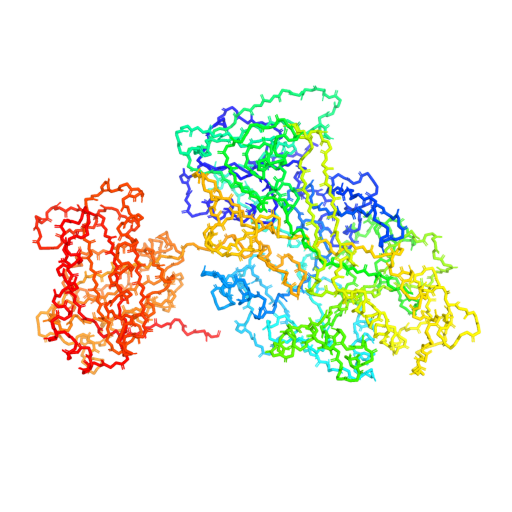62 12.216 -25.347 1.00 98.38 533 THR A C 1
ATOM 4127 O O . THR A 1 533 ? 11.182 11.866 -25.274 1.00 98.38 533 THR A O 1
ATOM 4130 N N . ILE A 1 534 ? 13.272 11.842 -24.440 1.00 98.62 534 ILE A N 1
ATOM 4131 C CA . ILE A 1 534 ? 12.967 11.045 -23.242 1.00 98.62 534 ILE A CA 1
ATOM 4132 C C . ILE A 1 534 ? 11.975 11.793 -22.348 1.00 98.62 534 ILE A C 1
ATOM 4134 O O . ILE A 1 534 ? 10.958 11.223 -21.961 1.00 98.62 534 ILE A O 1
ATOM 4138 N N . ILE A 1 535 ? 12.223 13.078 -22.075 1.00 98.38 535 ILE A N 1
ATOM 4139 C CA . ILE A 1 535 ? 11.330 13.927 -21.272 1.00 98.38 535 ILE A CA 1
ATOM 4140 C C . ILE A 1 535 ? 9.925 13.954 -21.869 1.00 98.38 535 ILE A C 1
ATOM 4142 O O . ILE A 1 535 ? 8.949 13.739 -21.150 1.00 98.38 535 ILE A O 1
ATOM 4146 N N . GLN A 1 536 ? 9.807 14.191 -23.178 1.00 98.31 536 GLN A N 1
ATOM 4147 C CA . GLN A 1 536 ? 8.503 14.235 -23.831 1.00 98.31 536 GLN A CA 1
ATOM 4148 C C . GLN A 1 536 ? 7.773 12.892 -23.715 1.00 98.31 536 GLN A C 1
ATOM 4150 O O . GLN A 1 536 ? 6.597 12.865 -23.352 1.00 98.31 536 GLN A O 1
ATOM 4155 N N . HIS A 1 537 ? 8.478 11.779 -23.935 1.00 98.50 537 HIS A N 1
ATOM 4156 C CA . HIS A 1 537 ? 7.905 10.444 -23.779 1.00 98.50 537 HIS A CA 1
ATOM 4157 C C . HIS A 1 537 ? 7.425 10.183 -22.342 1.00 98.50 537 HIS A C 1
ATOM 4159 O O . HIS A 1 537 ? 6.324 9.665 -22.158 1.00 98.50 537 HIS A O 1
ATOM 4165 N N . ILE A 1 538 ? 8.195 10.586 -21.325 1.00 98.38 538 ILE A N 1
ATOM 4166 C CA . ILE A 1 538 ? 7.790 10.472 -19.916 1.00 98.38 538 ILE A CA 1
ATOM 4167 C C . ILE A 1 538 ? 6.497 11.258 -19.671 1.00 98.38 538 ILE A C 1
ATOM 4169 O O . ILE A 1 538 ? 5.536 10.707 -19.140 1.00 98.38 538 ILE A O 1
ATOM 4173 N N . ARG A 1 539 ? 6.422 12.523 -20.101 1.00 97.81 539 ARG A N 1
ATOM 4174 C CA . ARG A 1 539 ? 5.225 13.362 -19.905 1.00 97.81 539 ARG A CA 1
ATOM 4175 C C . ARG A 1 539 ? 3.975 12.754 -20.545 1.00 97.81 539 ARG A C 1
ATOM 4177 O O . ARG A 1 539 ? 2.902 12.772 -19.938 1.00 97.81 539 ARG A O 1
ATOM 4184 N N . GLU A 1 540 ? 4.127 12.171 -21.731 1.00 97.50 540 GLU A N 1
ATOM 4185 C CA . GLU A 1 540 ? 3.052 11.527 -22.494 1.00 97.50 540 GLU A CA 1
ATOM 4186 C C . GLU A 1 540 ? 2.595 10.178 -21.914 1.00 97.50 540 GLU A C 1
ATOM 4188 O O . GLU A 1 540 ? 1.445 9.797 -22.130 1.00 97.50 540 GLU A O 1
ATOM 4193 N N . ASN A 1 541 ? 3.448 9.461 -21.173 1.00 96.81 541 ASN A N 1
ATOM 4194 C CA . ASN A 1 541 ? 3.192 8.054 -20.828 1.00 96.81 541 ASN A CA 1
ATOM 4195 C C . ASN A 1 541 ? 3.254 7.727 -19.333 1.00 96.81 541 ASN A C 1
ATOM 4197 O O . ASN A 1 541 ? 2.868 6.625 -18.951 1.00 96.81 541 ASN A O 1
ATOM 4201 N N . ILE A 1 542 ? 3.689 8.652 -18.473 1.00 96.81 542 ILE A N 1
ATOM 4202 C CA . ILE A 1 542 ? 3.771 8.388 -17.034 1.00 96.81 542 ILE A CA 1
ATOM 4203 C C . ILE A 1 542 ? 2.394 8.051 -16.451 1.00 96.81 542 ILE A C 1
ATOM 4205 O O . ILE A 1 542 ? 1.393 8.709 -16.764 1.00 96.81 542 ILE A O 1
ATOM 4209 N N . GLY A 1 543 ? 2.347 7.005 -15.637 1.00 95.56 543 GLY A N 1
ATOM 4210 C CA . GLY A 1 543 ? 1.139 6.470 -15.023 1.00 95.56 543 GLY A CA 1
ATOM 4211 C C . GLY A 1 543 ? 1.345 6.149 -13.548 1.00 95.56 543 GLY A C 1
ATOM 4212 O O . GLY A 1 543 ? 2.459 6.212 -13.032 1.00 95.56 543 GLY A O 1
ATOM 4213 N N . THR A 1 544 ? 0.250 5.797 -12.881 1.00 95.69 544 THR A N 1
ATOM 4214 C CA . THR A 1 544 ? 0.246 5.391 -11.471 1.00 95.69 544 THR A CA 1
ATOM 4215 C C . THR A 1 544 ? 0.827 3.989 -11.310 1.00 95.69 544 THR A C 1
ATOM 4217 O O . THR A 1 544 ? 0.567 3.105 -12.127 1.00 95.69 544 THR A O 1
ATOM 4220 N N . SER A 1 545 ? 1.549 3.744 -10.219 1.00 94.31 545 SER A N 1
ATOM 4221 C CA . SER A 1 545 ? 1.862 2.381 -9.768 1.00 94.31 545 SER A CA 1
ATOM 4222 C C . SER A 1 545 ? 0.774 1.802 -8.852 1.00 94.31 545 SER A C 1
ATOM 4224 O O . SER A 1 545 ? 0.929 0.694 -8.345 1.00 94.31 545 SER A O 1
ATOM 4226 N N . ARG A 1 546 ? -0.335 2.528 -8.654 1.00 94.62 546 ARG A N 1
ATOM 4227 C CA . ARG A 1 546 ? -1.470 2.212 -7.774 1.00 94.62 546 ARG A CA 1
ATOM 4228 C C . ARG A 1 546 ? -1.057 2.130 -6.307 1.00 94.62 546 ARG A C 1
ATOM 4230 O O . ARG A 1 546 ? -1.521 1.262 -5.567 1.00 94.62 546 ARG A O 1
ATOM 4237 N N . HIS A 1 547 ? -0.194 3.054 -5.886 1.00 96.94 547 HIS A N 1
ATOM 4238 C CA . HIS A 1 547 ? 0.314 3.171 -4.522 1.00 96.94 547 HIS A CA 1
ATOM 4239 C C . HIS A 1 547 ? -0.102 4.494 -3.841 1.00 96.94 547 HIS A C 1
ATOM 4241 O O . HIS A 1 547 ? 0.736 5.114 -3.176 1.00 96.94 547 HIS A O 1
ATOM 4247 N N . PRO A 1 548 ? -1.373 4.937 -3.968 1.00 96.38 548 PRO A N 1
ATOM 4248 C CA . PRO A 1 548 ? -1.794 6.220 -3.434 1.00 96.38 548 PRO A CA 1
ATOM 4249 C C . PRO A 1 548 ? -1.760 6.209 -1.904 1.00 96.38 548 PRO A C 1
ATOM 4251 O O . PRO A 1 548 ? -2.252 5.264 -1.277 1.00 96.38 548 PRO A O 1
ATOM 4254 N N . LEU A 1 549 ? -1.242 7.269 -1.292 1.00 95.00 549 LEU A N 1
ATOM 4255 C CA . LEU A 1 549 ? -1.227 7.443 0.159 1.00 95.00 549 LEU A CA 1
ATOM 4256 C C . LEU A 1 549 ? -1.170 8.907 0.596 1.00 95.00 549 LEU A C 1
ATOM 4258 O O . LEU A 1 549 ? -0.972 9.796 -0.227 1.00 95.00 549 LEU A O 1
ATOM 4262 N N . GLY A 1 550 ? -1.338 9.133 1.900 1.00 94.38 550 GLY A N 1
ATOM 4263 C CA . GLY A 1 550 ? -1.023 10.414 2.542 1.00 94.38 550 GLY A CA 1
ATOM 4264 C C . GLY A 1 550 ? -2.132 11.468 2.527 1.00 94.38 550 GLY A C 1
ATOM 4265 O O . GLY A 1 550 ? -1.877 12.609 2.871 1.00 94.38 550 GLY A O 1
ATOM 4266 N N . THR A 1 551 ? -3.368 11.128 2.167 1.00 97.06 551 THR A N 1
ATOM 4267 C CA . THR A 1 551 ? -4.468 12.108 2.104 1.00 97.06 551 THR A CA 1
ATOM 4268 C C . THR A 1 551 ? -5.150 12.416 3.442 1.00 97.06 551 THR A C 1
ATOM 4270 O O . THR A 1 551 ? -6.045 13.254 3.494 1.00 97.06 551 THR A O 1
ATOM 4273 N N . CYS A 1 552 ? -4.770 11.738 4.528 1.00 96.12 552 CYS A N 1
ATOM 4274 C CA . CYS A 1 552 ? -5.233 11.974 5.901 1.00 96.12 552 CYS A CA 1
ATOM 4275 C C . CYS A 1 552 ? -4.082 11.693 6.884 1.00 96.12 552 CYS A C 1
ATOM 4277 O O . CYS A 1 552 ? -4.139 10.743 7.665 1.00 96.12 552 CYS A O 1
ATOM 4279 N N . LYS A 1 553 ? -3.005 12.479 6.806 1.00 92.88 553 LYS A N 1
ATOM 4280 C CA . LYS A 1 553 ? -1.716 12.147 7.432 1.00 92.88 553 LYS A CA 1
ATOM 4281 C C . LYS A 1 553 ? -1.760 12.067 8.953 1.00 92.88 553 LYS A C 1
ATOM 4283 O O . LYS A 1 553 ? -2.412 12.857 9.637 1.00 92.88 553 LYS A O 1
ATOM 4288 N N . MET A 1 554 ? -0.987 11.115 9.455 1.00 91.06 554 MET A N 1
ATOM 4289 C CA . MET A 1 554 ? -0.674 10.938 10.862 1.00 91.06 554 MET A CA 1
ATOM 4290 C C . MET A 1 554 ? 0.555 11.750 11.244 1.00 91.06 554 MET A C 1
ATOM 4292 O O . MET A 1 554 ? 1.616 11.588 10.640 1.00 91.06 554 MET A O 1
ATOM 4296 N N . ALA A 1 555 ? 0.407 12.599 12.255 1.00 82.69 555 ALA A N 1
ATOM 4297 C CA . ALA A 1 555 ? 1.503 13.320 12.894 1.00 82.69 555 ALA A CA 1
ATOM 4298 C C . ALA A 1 555 ? 1.026 13.917 14.233 1.00 82.69 555 ALA A C 1
ATOM 4300 O O . ALA A 1 555 ? -0.173 14.131 14.408 1.00 82.69 555 ALA A O 1
ATOM 4301 N N . PRO A 1 556 ? 1.932 14.243 15.174 1.00 74.81 556 PRO A N 1
ATOM 4302 C CA . PRO A 1 556 ? 1.571 14.993 16.380 1.00 74.81 556 PRO A CA 1
ATOM 4303 C C . PRO A 1 556 ? 0.931 16.345 16.037 1.00 74.81 556 PRO A C 1
ATOM 4305 O O . PRO A 1 556 ? 1.479 17.067 15.204 1.00 74.81 556 PRO A O 1
ATOM 4308 N N . ARG A 1 557 ? -0.170 16.728 16.700 1.00 69.88 557 ARG A N 1
ATOM 4309 C CA . ARG A 1 557 ? -0.973 17.938 16.391 1.00 69.88 557 ARG A CA 1
ATOM 4310 C C . ARG A 1 557 ? -0.157 19.238 16.340 1.00 69.88 557 ARG A C 1
ATOM 4312 O O . ARG A 1 557 ? -0.488 20.164 15.609 1.00 69.88 557 ARG A O 1
ATOM 4319 N N . GLU A 1 558 ? 0.911 19.321 17.121 1.00 66.56 558 GLU A N 1
ATOM 4320 C CA . GLU A 1 558 ? 1.835 20.454 17.199 1.00 66.56 558 GLU A CA 1
ATOM 4321 C C . GLU A 1 558 ? 2.890 20.504 16.077 1.00 66.56 558 GLU A C 1
ATOM 4323 O O . GLU A 1 558 ? 3.693 21.446 16.029 1.00 66.56 558 GLU A O 1
ATOM 4328 N N . THR A 1 559 ? 2.911 19.520 15.174 1.00 65.38 559 THR A N 1
ATOM 4329 C CA . THR A 1 559 ? 3.882 19.455 14.076 1.00 65.38 559 THR A CA 1
ATOM 4330 C C . THR A 1 559 ? 3.614 20.584 13.085 1.00 65.38 559 THR A C 1
ATOM 4332 O O . THR A 1 559 ? 2.695 20.541 12.273 1.00 65.38 559 THR A O 1
ATOM 4335 N N . ARG A 1 560 ? 4.424 21.645 13.164 1.00 47.34 560 ARG A N 1
ATOM 4336 C CA . ARG A 1 560 ? 4.266 22.827 12.308 1.00 47.34 560 ARG A CA 1
ATOM 4337 C C . ARG A 1 560 ? 4.485 22.481 10.837 1.00 47.34 560 ARG A C 1
ATOM 4339 O O . ARG A 1 560 ? 5.509 21.899 10.496 1.00 47.34 560 ARG A O 1
ATOM 4346 N N . GLY A 1 561 ? 3.590 22.966 9.975 1.00 56.59 561 GLY A N 1
ATOM 4347 C CA . GLY A 1 561 ? 3.722 22.844 8.520 1.00 56.59 561 GLY A CA 1
ATOM 4348 C C . GLY A 1 561 ? 3.430 21.445 7.980 1.00 56.59 561 GLY A C 1
ATOM 4349 O O . GLY A 1 561 ? 3.798 21.157 6.845 1.00 56.59 561 GLY A O 1
ATOM 4350 N N . VAL A 1 562 ? 2.806 20.584 8.787 1.00 59.34 562 VAL A N 1
ATOM 4351 C CA . VAL A 1 562 ? 2.243 19.317 8.329 1.00 59.34 562 VAL A CA 1
ATOM 4352 C C . VAL A 1 562 ? 0.731 19.460 8.321 1.00 59.34 562 VAL A C 1
ATOM 4354 O O . VAL A 1 562 ? 0.143 19.955 9.274 1.00 59.34 562 VAL A O 1
ATOM 4357 N N . ASP A 1 563 ? 0.141 19.014 7.227 1.00 73.25 563 ASP A N 1
ATOM 4358 C CA . ASP A 1 563 ? -1.288 18.854 7.016 1.00 73.25 563 ASP A CA 1
ATOM 4359 C C . ASP A 1 563 ? -1.738 17.576 7.747 1.00 73.25 563 ASP A C 1
ATOM 4361 O O . ASP A 1 563 ? -1.496 16.473 7.256 1.00 73.25 563 ASP A O 1
ATOM 4365 N N . ILE A 1 564 ? -2.294 17.700 8.958 1.00 81.81 564 ILE A N 1
ATOM 4366 C CA . ILE A 1 564 ? -2.548 16.567 9.875 1.00 81.81 564 ILE A CA 1
ATOM 4367 C C . ILE A 1 564 ? -4.038 16.230 9.930 1.00 81.81 564 ILE A C 1
ATOM 4369 O O . ILE A 1 564 ? -4.875 17.123 10.028 1.00 81.81 564 ILE A O 1
ATOM 4373 N N . ALA A 1 565 ? -4.365 14.937 9.950 1.00 85.12 565 ALA A N 1
ATOM 4374 C CA . ALA A 1 565 ? -5.730 14.457 10.162 1.00 85.12 565 ALA A CA 1
ATOM 4375 C C . ALA A 1 565 ? -5.881 13.570 11.408 1.00 85.12 565 ALA A C 1
ATOM 4377 O O . ALA A 1 565 ? -6.908 13.654 12.085 1.00 85.12 565 ALA A O 1
ATOM 4378 N N . VAL A 1 566 ? -4.883 12.732 11.722 1.00 87.06 566 VAL A N 1
ATOM 4379 C CA . 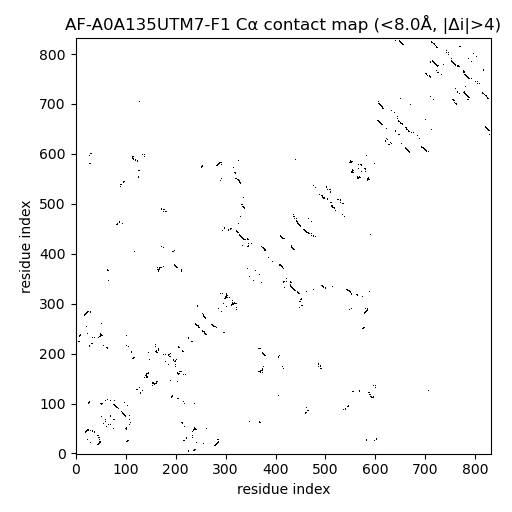VAL A 1 566 ? -4.991 11.727 12.796 1.00 87.06 566 VAL A CA 1
ATOM 4380 C C . VAL A 1 566 ? -3.796 11.701 13.744 1.00 87.06 566 VAL A C 1
ATOM 4382 O O . VAL A 1 566 ? -2.681 12.064 13.365 1.00 87.06 566 VAL A O 1
ATOM 4385 N N . ASP A 1 567 ? -4.032 11.238 14.970 1.00 84.00 567 ASP A N 1
ATOM 4386 C CA . ASP A 1 567 ? -2.977 10.965 15.948 1.00 84.00 567 ASP A CA 1
ATOM 4387 C C . ASP A 1 567 ? -2.285 9.605 15.720 1.00 84.00 567 ASP A C 1
ATOM 4389 O O . ASP A 1 567 ? -2.626 8.844 14.813 1.00 84.00 567 ASP A O 1
ATOM 4393 N N . HIS A 1 568 ? -1.292 9.294 16.561 1.00 82.81 568 HIS A N 1
ATOM 4394 C CA . HIS A 1 568 ? -0.527 8.042 16.503 1.00 82.81 568 HIS A CA 1
ATOM 4395 C C . HIS A 1 568 ? -1.356 6.765 16.735 1.00 82.81 568 HIS A C 1
ATOM 4397 O O . HIS A 1 568 ? -0.919 5.683 16.346 1.00 82.81 568 HIS A O 1
ATOM 4403 N N . GLU A 1 569 ? -2.552 6.879 17.318 1.00 78.88 569 GLU A N 1
ATOM 4404 C CA . GLU A 1 569 ? -3.506 5.780 17.503 1.00 78.88 569 GLU A CA 1
ATOM 4405 C C . GLU A 1 569 ? -4.591 5.763 16.417 1.00 78.88 569 GLU A C 1
ATOM 4407 O O . GLU A 1 569 ? -5.571 5.009 16.511 1.00 78.88 569 GLU A O 1
ATOM 4412 N N . LEU A 1 570 ? -4.422 6.588 15.381 1.00 89.19 570 LEU A N 1
ATOM 4413 C CA . LEU A 1 570 ? -5.316 6.737 14.242 1.00 89.19 570 LEU A CA 1
ATOM 4414 C C . LEU A 1 570 ? -6.663 7.400 14.560 1.00 89.19 570 LEU A C 1
ATOM 4416 O O . LEU A 1 570 ? -7.582 7.302 13.741 1.00 89.19 570 LEU A O 1
ATOM 4420 N N . ASN A 1 571 ? -6.810 8.061 15.714 1.00 86.88 571 ASN A N 1
ATOM 4421 C CA . ASN A 1 571 ? -8.004 8.852 16.016 1.00 86.88 571 ASN A CA 1
ATOM 4422 C C . ASN A 1 571 ? -8.025 10.109 15.147 1.00 86.88 571 ASN A C 1
ATOM 4424 O O . ASN A 1 571 ? -7.004 10.781 14.999 1.00 86.88 571 ASN A O 1
ATOM 4428 N N . VAL A 1 572 ? -9.194 10.457 14.608 1.00 91.44 572 VAL A N 1
ATOM 4429 C CA . VAL A 1 572 ? -9.372 11.729 13.894 1.00 91.44 572 VAL A CA 1
ATOM 4430 C C . VAL A 1 572 ? -9.394 12.871 14.900 1.00 91.44 572 VAL A C 1
ATOM 4432 O O . VAL A 1 572 ? -10.170 12.847 15.854 1.00 91.44 572 VAL A O 1
ATOM 4435 N N . TYR A 1 573 ? -8.547 13.879 14.698 1.00 88.69 573 TYR A N 1
ATOM 4436 C CA . TYR A 1 573 ? -8.473 15.013 15.614 1.00 88.69 573 TYR A CA 1
ATOM 4437 C C . TYR A 1 573 ? -9.803 15.773 15.700 1.00 88.69 573 TYR A C 1
ATOM 4439 O O . TYR A 1 573 ? -10.480 15.973 14.699 1.00 88.69 573 TYR A O 1
ATOM 4447 N N . GLY A 1 574 ? -10.152 16.227 16.909 1.00 86.12 574 GLY A N 1
ATOM 4448 C CA . GLY A 1 574 ? -11.302 17.111 17.153 1.00 86.12 574 GLY A CA 1
ATOM 4449 C C . GLY A 1 574 ? -12.677 16.436 17.147 1.00 86.12 574 GLY A C 1
ATOM 4450 O O . GLY A 1 574 ? -13.678 17.099 17.401 1.00 86.12 574 GLY A O 1
ATOM 4451 N N . VAL A 1 575 ? -12.731 15.123 16.920 1.00 89.62 575 VAL A N 1
ATOM 4452 C CA . VAL A 1 575 ? -13.944 14.301 17.028 1.00 89.62 575 VAL A CA 1
ATOM 4453 C C . VAL A 1 575 ? -13.655 13.053 17.862 1.00 89.62 575 VAL A C 1
ATOM 4455 O O . VAL A 1 575 ? -12.501 12.660 18.027 1.00 89.62 575 VAL A O 1
ATOM 4458 N N . SER A 1 576 ? -14.694 12.399 18.382 1.00 86.12 576 SER A N 1
ATOM 4459 C CA . SER A 1 576 ? -14.552 11.154 19.150 1.00 86.12 576 SER A CA 1
ATOM 4460 C C . SER A 1 576 ? -15.243 9.968 18.471 1.00 86.12 576 SER A C 1
ATOM 4462 O O . SER A 1 576 ? -16.139 10.127 17.641 1.00 86.12 576 SER A O 1
ATOM 4464 N N . GLY A 1 577 ? -14.812 8.742 18.788 1.00 84.31 577 GLY A N 1
ATOM 4465 C CA . GLY A 1 577 ? -15.403 7.519 18.226 1.00 84.31 577 GLY A CA 1
ATOM 4466 C C . GLY A 1 577 ? -15.151 7.303 16.727 1.00 84.31 577 GLY A C 1
ATOM 4467 O O . GLY A 1 577 ? -15.864 6.509 16.112 1.00 84.31 577 GLY A O 1
ATOM 4468 N N . LEU A 1 578 ? -14.157 7.983 16.141 1.00 94.81 578 LEU A N 1
ATOM 4469 C CA . LEU A 1 578 ? -13.768 7.850 14.736 1.00 94.81 578 LEU A CA 1
ATOM 4470 C C . LEU A 1 578 ? -12.266 7.577 14.591 1.00 94.81 578 LEU A C 1
ATOM 4472 O O . LEU A 1 578 ? -11.442 8.357 15.070 1.00 94.81 578 LEU A O 1
ATOM 4476 N N . LYS A 1 579 ? -11.921 6.507 13.868 1.00 95.50 579 LYS A N 1
ATOM 4477 C CA . LYS A 1 579 ? -10.542 6.188 13.464 1.00 95.50 579 LYS A CA 1
ATOM 4478 C C . LYS A 1 579 ? -10.403 6.075 11.946 1.00 95.50 579 LYS A C 1
ATOM 4480 O O . LYS A 1 579 ? -11.378 5.762 11.262 1.00 95.50 579 LYS A O 1
ATOM 4485 N N . ILE A 1 580 ? -9.190 6.261 11.425 1.00 95.88 580 ILE A N 1
ATOM 4486 C CA . ILE A 1 580 ? -8.853 5.976 10.020 1.00 95.88 580 ILE A CA 1
ATOM 4487 C C . ILE A 1 580 ? -7.844 4.835 9.946 1.00 95.88 580 ILE A C 1
ATOM 4489 O O . ILE A 1 580 ? -6.730 4.957 10.438 1.00 95.88 580 ILE A O 1
ATOM 4493 N N . ALA A 1 581 ? -8.189 3.749 9.263 1.00 91.88 581 ALA A N 1
ATOM 4494 C CA . ALA A 1 581 ? -7.297 2.611 9.076 1.00 91.88 581 ALA A CA 1
ATOM 4495 C C . ALA A 1 581 ? -7.182 2.272 7.589 1.00 91.88 581 ALA A C 1
ATOM 4497 O O . ALA A 1 581 ? -7.890 1.398 7.090 1.00 91.88 581 ALA A O 1
ATOM 4498 N N . ASP A 1 582 ? -6.305 2.982 6.873 1.00 95.75 582 ASP A N 1
ATOM 4499 C CA . ASP A 1 582 ? -5.891 2.670 5.501 1.00 95.75 582 ASP A CA 1
ATOM 4500 C C . ASP A 1 582 ? -4.613 3.450 5.088 1.00 95.75 582 ASP A C 1
ATOM 4502 O O . ASP A 1 582 ? -3.851 3.965 5.918 1.00 95.75 582 ASP A O 1
ATOM 4506 N N . LEU A 1 583 ? -4.318 3.479 3.784 1.00 95.88 583 LEU A N 1
ATOM 4507 C CA . LEU A 1 583 ? -3.154 4.165 3.223 1.00 95.88 583 LEU A CA 1
ATOM 4508 C C . LEU A 1 583 ? -3.324 5.689 3.114 1.00 95.88 583 LEU A C 1
ATOM 4510 O O . LEU A 1 583 ? -2.363 6.349 2.759 1.00 95.88 583 LEU A O 1
ATOM 4514 N N . SER A 1 584 ? -4.451 6.293 3.484 1.00 96.81 584 SER A N 1
ATOM 4515 C CA . SER A 1 584 ? -4.533 7.759 3.615 1.00 96.81 584 SER A CA 1
ATOM 4516 C C . SER A 1 584 ? -3.626 8.293 4.741 1.00 96.81 584 SER A C 1
ATOM 4518 O O . SER A 1 584 ? -3.154 9.420 4.676 1.00 96.81 584 SER A O 1
ATOM 4520 N N . VAL A 1 585 ? -3.300 7.452 5.725 1.00 94.62 585 VAL A N 1
ATOM 4521 C CA . VAL A 1 585 ? -2.608 7.802 6.978 1.00 94.62 585 VAL A CA 1
ATOM 4522 C C . VAL A 1 585 ? -1.082 8.033 6.926 1.00 94.62 585 VAL A C 1
ATOM 4524 O O . VAL A 1 585 ? -0.619 8.895 7.669 1.00 94.62 585 VAL A O 1
ATOM 4527 N N . PRO A 1 586 ? -0.243 7.273 6.180 1.00 92.50 586 PRO A N 1
ATOM 4528 C CA . PRO A 1 586 ? 1.210 7.429 6.280 1.00 92.50 586 PRO A CA 1
ATOM 4529 C C . PRO A 1 586 ? 1.647 8.859 5.949 1.00 92.50 586 PRO A C 1
ATOM 4531 O O . PRO A 1 586 ? 1.192 9.431 4.962 1.00 92.50 586 PRO A O 1
ATOM 4534 N N . ALA A 1 587 ? 2.568 9.402 6.746 1.00 87.62 587 ALA A N 1
ATOM 4535 C CA . ALA A 1 587 ? 3.097 10.750 6.549 1.00 87.62 587 ALA A CA 1
ATOM 4536 C C . ALA A 1 587 ? 3.921 10.879 5.256 1.00 87.62 587 ALA A C 1
ATOM 4538 O O . ALA A 1 587 ? 3.911 11.923 4.601 1.00 87.62 587 ALA A O 1
ATOM 4539 N N . GLN A 1 588 ? 4.647 9.817 4.898 1.00 91.12 588 GLN A N 1
ATOM 4540 C CA . GLN A 1 588 ? 5.549 9.773 3.751 1.00 91.12 588 GLN A CA 1
ATOM 4541 C C . GLN A 1 588 ? 5.478 8.422 3.040 1.00 91.12 588 GLN A C 1
ATOM 4543 O O . GLN A 1 588 ? 5.142 7.398 3.644 1.00 91.12 588 GLN A O 1
ATOM 4548 N N . GLN A 1 589 ? 5.833 8.434 1.756 1.00 93.38 589 GLN A N 1
ATOM 4549 C CA . GLN A 1 589 ? 5.936 7.246 0.920 1.00 93.38 589 GLN A CA 1
ATOM 4550 C C . GLN A 1 589 ? 6.972 6.234 1.441 1.00 93.38 589 GLN A C 1
ATOM 4552 O O . GLN A 1 589 ? 7.960 6.597 2.077 1.00 93.38 589 GLN A O 1
ATOM 4557 N N . VAL A 1 590 ? 6.735 4.958 1.137 1.00 94.94 590 VAL A N 1
ATOM 4558 C CA . VAL A 1 590 ? 7.636 3.833 1.419 1.00 94.94 590 VAL A CA 1
ATOM 4559 C C . VAL A 1 590 ? 8.227 3.321 0.111 1.00 94.94 590 VAL A C 1
ATOM 4561 O O . VAL A 1 590 ? 7.522 3.276 -0.887 1.00 94.94 590 VAL A O 1
ATOM 4564 N N . ALA A 1 591 ? 9.469 2.846 0.079 1.00 95.75 591 ALA A N 1
ATOM 4565 C CA . ALA A 1 591 ? 10.077 2.271 -1.123 1.00 95.75 591 ALA A CA 1
ATOM 4566 C C . ALA A 1 591 ? 9.577 0.841 -1.405 1.00 95.75 591 ALA A C 1
ATOM 4568 O O . ALA A 1 591 ? 10.348 -0.125 -1.408 1.00 95.75 591 ALA A O 1
ATOM 4569 N N . ALA A 1 592 ? 8.270 0.699 -1.639 1.00 95.19 592 ALA A N 1
ATOM 4570 C CA . ALA A 1 592 ? 7.621 -0.583 -1.865 1.00 95.19 592 ALA A CA 1
ATOM 4571 C C . ALA A 1 592 ? 6.326 -0.503 -2.673 1.00 95.19 592 ALA A C 1
ATOM 4573 O O . ALA A 1 592 ? 5.645 0.518 -2.731 1.00 95.19 592 ALA A O 1
ATOM 4574 N N . ASN A 1 593 ? 5.925 -1.648 -3.226 1.00 96.06 593 ASN A N 1
ATOM 4575 C CA . ASN A 1 593 ? 4.519 -1.886 -3.518 1.00 96.06 593 ASN A CA 1
ATOM 4576 C C . ASN A 1 593 ? 3.731 -1.902 -2.202 1.00 96.06 593 ASN A C 1
ATOM 4578 O O . ASN A 1 593 ? 4.074 -2.622 -1.266 1.00 96.06 593 ASN A O 1
ATOM 4582 N N . THR A 1 594 ? 2.667 -1.108 -2.114 1.00 95.19 594 THR A N 1
ATOM 4583 C CA . THR A 1 594 ? 2.091 -0.714 -0.816 1.00 95.19 594 THR A CA 1
ATOM 4584 C C . THR A 1 594 ? 1.112 -1.719 -0.208 1.00 95.19 594 THR A C 1
ATOM 4586 O O . THR A 1 594 ? 0.539 -1.440 0.844 1.00 95.19 594 THR A O 1
ATOM 4589 N N . TYR A 1 595 ? 0.937 -2.912 -0.798 1.00 95.88 595 TYR A N 1
ATOM 4590 C CA . TYR A 1 595 ? 0.110 -3.948 -0.169 1.00 95.88 595 TYR A CA 1
ATOM 4591 C C . TYR A 1 595 ? 0.704 -4.375 1.178 1.00 95.88 595 TYR A C 1
ATOM 4593 O O . TYR A 1 595 ? -0.032 -4.415 2.158 1.00 95.88 595 TYR A O 1
ATOM 4601 N N . ASN A 1 596 ? 2.028 -4.569 1.270 1.00 91.94 596 ASN A N 1
ATOM 4602 C CA . ASN A 1 596 ? 2.679 -4.849 2.551 1.00 91.94 596 ASN A CA 1
ATOM 4603 C C . ASN A 1 596 ? 2.411 -3.729 3.567 1.00 91.94 596 ASN A C 1
ATOM 4605 O O . ASN A 1 596 ? 1.900 -4.009 4.639 1.00 91.94 596 ASN A O 1
ATOM 4609 N N . ALA A 1 597 ? 2.641 -2.463 3.209 1.00 86.75 597 ALA A N 1
ATOM 4610 C CA . ALA A 1 597 ? 2.394 -1.335 4.111 1.00 86.75 597 ALA A CA 1
ATOM 4611 C C . ALA A 1 597 ? 0.929 -1.242 4.587 1.00 86.75 597 ALA A C 1
ATOM 4613 O O . ALA A 1 597 ? 0.674 -0.833 5.716 1.00 86.75 597 ALA A O 1
ATOM 4614 N N . ALA A 1 598 ? -0.037 -1.642 3.755 1.00 86.31 598 ALA A N 1
ATOM 4615 C CA . ALA A 1 598 ? -1.451 -1.664 4.123 1.00 86.31 598 ALA A CA 1
ATOM 4616 C C . ALA A 1 598 ? -1.826 -2.804 5.091 1.00 86.31 598 ALA A C 1
ATOM 4618 O O . ALA A 1 598 ? -2.822 -2.673 5.797 1.00 86.31 598 ALA A O 1
ATOM 4619 N N . LEU A 1 599 ? -1.064 -3.904 5.122 1.00 81.19 599 LEU A N 1
ATOM 4620 C CA . LEU A 1 599 ? -1.353 -5.090 5.941 1.00 81.19 599 LEU A CA 1
ATOM 4621 C C . LEU A 1 599 ? -1.080 -4.892 7.445 1.00 81.19 599 LEU A C 1
ATOM 4623 O O . LEU A 1 599 ? -1.713 -5.550 8.264 1.00 81.19 599 LEU A O 1
ATOM 4627 N N . HIS A 1 600 ? -0.154 -4.004 7.819 1.00 64.81 600 HIS A N 1
ATOM 4628 C CA . HIS A 1 600 ? 0.326 -3.888 9.213 1.00 64.81 600 HIS A CA 1
ATOM 4629 C C . HIS A 1 600 ? -0.363 -2.788 10.011 1.00 64.81 600 HIS A C 1
ATOM 4631 O O . HIS A 1 600 ? -0.229 -2.724 11.225 1.00 64.81 600 HIS A O 1
ATOM 4637 N N . LYS A 1 601 ? -1.175 -1.966 9.342 1.00 55.88 601 LYS A N 1
ATOM 4638 C CA . LYS A 1 601 ? -1.953 -0.868 9.940 1.00 55.88 601 LYS A CA 1
ATOM 4639 C C . LYS A 1 601 ? -3.170 -1.328 10.755 1.00 55.88 601 LYS A C 1
ATOM 4641 O O . LYS A 1 601 ? -4.024 -0.515 11.088 1.00 55.88 601 LYS A O 1
ATOM 4646 N N . SER A 1 602 ? -3.286 -2.626 11.028 1.00 45.47 602 SER A N 1
ATOM 4647 C CA . SER A 1 602 ? -4.511 -3.284 11.508 1.00 45.47 602 SER A CA 1
ATOM 4648 C C . SER A 1 602 ? -4.307 -4.198 12.728 1.00 45.47 602 SER A C 1
ATOM 4650 O O . SER A 1 602 ? -5.130 -5.062 13.013 1.00 45.47 602 SER A O 1
ATOM 4652 N N . SER A 1 603 ? -3.209 -4.014 13.454 1.00 40.44 603 SER A N 1
ATOM 4653 C CA . SER A 1 603 ? -2.807 -4.780 14.647 1.00 40.44 603 SER A CA 1
ATOM 4654 C C . SER A 1 603 ? -1.710 -3.945 15.317 1.00 40.44 603 SER A C 1
ATOM 4656 O O . SER A 1 603 ? -0.840 -3.507 14.594 1.00 40.44 603 SER A O 1
ATOM 4658 N N . ALA A 1 604 ? -1.651 -3.605 16.599 1.00 45.50 604 ALA A N 1
ATOM 4659 C CA . ALA A 1 604 ? -2.121 -4.251 17.808 1.00 45.50 604 ALA A CA 1
ATOM 4660 C C . ALA A 1 604 ? -2.274 -3.202 18.932 1.00 45.50 604 ALA A C 1
ATOM 4662 O O . ALA A 1 604 ? -1.565 -2.198 18.936 1.00 45.50 604 ALA A O 1
ATOM 4663 N N . MET A 1 605 ? -3.132 -3.475 19.919 1.00 49.34 605 MET A N 1
ATOM 4664 C CA . MET A 1 605 ? -2.952 -2.939 21.272 1.00 49.34 605 MET A CA 1
ATOM 4665 C C . MET A 1 605 ? -2.313 -4.042 22.110 1.00 49.34 605 MET A C 1
ATOM 4667 O O . MET A 1 605 ? -3.004 -4.964 22.529 1.00 49.34 605 MET A O 1
ATOM 4671 N N . ILE A 1 606 ? -1.002 -3.965 22.319 1.00 61.81 606 ILE A N 1
ATOM 4672 C CA . ILE A 1 606 ? -0.301 -4.839 23.267 1.00 61.81 606 ILE A CA 1
ATOM 4673 C C . ILE A 1 606 ? -0.672 -4.378 24.678 1.00 61.81 606 ILE A C 1
ATOM 4675 O O . ILE A 1 606 ? -0.753 -3.177 24.946 1.00 61.81 606 ILE A O 1
ATOM 4679 N N . VAL A 1 607 ? -0.896 -5.331 25.578 1.00 77.06 607 VAL A N 1
ATOM 4680 C CA . VAL A 1 607 ? -1.183 -5.057 26.989 1.00 77.06 607 VAL A CA 1
ATOM 4681 C C . VAL A 1 607 ? -0.121 -5.703 27.869 1.00 77.06 607 VAL A C 1
ATOM 4683 O O . VAL A 1 607 ? 0.326 -6.819 27.605 1.00 77.06 607 VAL A O 1
ATOM 4686 N N . THR A 1 608 ? 0.259 -5.026 28.949 1.00 86.75 608 THR A N 1
ATOM 4687 C CA . THR A 1 608 ? 1.157 -5.588 29.961 1.00 86.75 608 THR A CA 1
ATOM 4688 C C . THR A 1 608 ? 0.332 -6.019 31.169 1.00 86.75 608 THR A C 1
ATOM 4690 O O . THR A 1 608 ? -0.334 -5.205 31.808 1.00 86.75 608 THR A O 1
ATOM 4693 N N . GLU A 1 609 ? 0.368 -7.304 31.503 1.00 90.19 609 GLU A N 1
ATOM 4694 C CA . GLU A 1 609 ? -0.162 -7.842 32.756 1.00 90.19 609 GLU A CA 1
ATOM 4695 C C . GLU A 1 609 ? 0.774 -7.480 33.916 1.00 90.19 609 GLU A C 1
ATOM 4697 O O . GLU A 1 609 ? 1.984 -7.656 33.825 1.00 90.19 609 GLU A O 1
ATOM 4702 N N . LEU A 1 610 ? 0.207 -7.001 35.018 1.00 89.88 610 LEU A N 1
ATOM 4703 C CA . LEU A 1 610 ? 0.842 -6.721 36.298 1.00 89.88 610 LEU A CA 1
ATOM 4704 C C . LEU A 1 610 ? 0.368 -7.767 37.301 1.00 89.88 610 LEU A C 1
ATOM 4706 O O . LEU A 1 610 ? -0.797 -7.763 37.712 1.00 89.88 610 LEU A O 1
ATOM 4710 N N . GLY A 1 611 ? 1.290 -8.627 37.720 1.00 88.44 611 GLY A N 1
ATOM 4711 C CA . GLY A 1 611 ? 1.096 -9.598 38.787 1.00 88.44 611 GLY A CA 1
ATOM 4712 C C . GLY A 1 611 ? 1.897 -9.216 40.027 1.00 88.44 611 GLY A C 1
ATOM 4713 O O . GLY A 1 611 ? 3.103 -8.996 39.942 1.00 88.44 611 GLY A O 1
ATOM 4714 N N . ALA A 1 612 ? 1.248 -9.186 41.190 1.00 88.12 612 ALA A N 1
ATOM 4715 C CA . ALA A 1 612 ? 1.914 -8.982 42.478 1.00 88.12 612 ALA A CA 1
ATOM 4716 C C . ALA A 1 612 ? 1.602 -10.140 43.432 1.00 88.12 612 ALA A C 1
ATOM 4718 O O . ALA A 1 612 ? 0.443 -10.537 43.599 1.00 88.12 612 ALA A O 1
ATOM 4719 N N . MET A 1 613 ? 2.635 -10.700 44.064 1.00 89.38 613 MET A N 1
ATOM 4720 C CA . MET A 1 613 ? 2.505 -11.854 44.957 1.00 89.38 613 MET A CA 1
ATOM 4721 C C . MET A 1 613 ? 3.425 -11.717 46.171 1.00 89.38 613 MET A C 1
ATOM 4723 O O . MET A 1 613 ? 4.518 -11.161 46.078 1.00 89.38 613 MET A O 1
ATOM 4727 N N . GLY A 1 614 ? 2.999 -12.264 47.310 1.00 91.06 614 GLY A N 1
ATOM 4728 C CA . GLY A 1 614 ? 3.856 -12.348 48.487 1.00 91.06 614 GLY A CA 1
ATOM 4729 C C . GLY A 1 614 ? 4.810 -13.541 48.410 1.00 91.06 614 GLY A C 1
ATOM 4730 O O . GLY A 1 614 ? 4.455 -14.628 47.949 1.00 91.06 614 GLY A O 1
ATOM 4731 N N . VAL A 1 615 ? 6.025 -13.360 48.905 1.00 92.88 615 VAL A N 1
ATOM 4732 C CA . VAL A 1 615 ? 7.042 -14.402 49.057 1.00 92.88 615 VAL A CA 1
ATOM 4733 C C . VAL A 1 615 ? 6.914 -15.009 50.449 1.00 92.88 615 VAL A C 1
ATOM 4735 O O . VAL A 1 615 ? 6.745 -14.299 51.444 1.00 92.88 615 VAL A O 1
ATOM 4738 N N . LYS A 1 616 ? 6.983 -16.340 50.561 1.00 92.81 616 LYS A N 1
ATOM 4739 C CA . LYS A 1 616 ? 6.935 -16.972 51.886 1.00 92.81 616 LYS A CA 1
ATOM 4740 C C . LYS A 1 616 ? 8.157 -16.579 52.731 1.00 92.81 616 LYS A C 1
ATOM 4742 O O . LYS A 1 616 ? 9.255 -16.448 52.191 1.00 92.81 616 LYS A O 1
ATOM 4747 N N . PRO A 1 617 ? 8.000 -16.446 54.063 1.00 91.00 617 PRO A N 1
ATOM 4748 C CA . PRO A 1 617 ? 9.069 -15.957 54.926 1.00 91.00 617 PRO A CA 1
ATOM 4749 C C . PRO A 1 617 ? 10.369 -16.761 54.803 1.00 91.00 617 PRO A C 1
ATOM 4751 O O . PRO A 1 617 ? 10.359 -17.986 54.918 1.00 91.00 617 PRO A O 1
ATOM 4754 N N . GLY A 1 618 ? 11.490 -16.054 54.637 1.00 87.88 618 GLY A N 1
ATOM 4755 C CA . GLY A 1 618 ? 12.839 -16.629 54.656 1.00 87.88 618 GLY A CA 1
ATOM 4756 C C . GLY A 1 618 ? 13.298 -17.316 53.366 1.00 87.88 618 GLY A C 1
ATOM 4757 O O . GLY A 1 618 ? 14.335 -17.971 53.402 1.00 87.88 618 GLY A O 1
ATOM 4758 N N . LEU A 1 619 ? 12.559 -17.188 52.258 1.00 92.50 619 LEU A N 1
ATOM 4759 C CA . LEU A 1 619 ? 12.917 -17.772 50.960 1.00 92.50 619 LEU A CA 1
ATOM 4760 C C . LEU A 1 619 ? 13.618 -16.761 50.044 1.00 92.50 619 LEU A C 1
ATOM 4762 O O . LEU A 1 619 ? 13.196 -15.608 49.972 1.00 92.50 619 LEU A O 1
ATOM 4766 N N . ASN A 1 620 ? 14.636 -17.203 49.298 1.00 91.38 620 ASN A N 1
ATOM 4767 C CA . ASN A 1 620 ? 15.317 -16.385 48.290 1.00 91.38 620 ASN A CA 1
ATOM 4768 C C . ASN A 1 620 ? 14.959 -16.822 46.857 1.00 91.38 620 ASN A C 1
ATOM 4770 O O . ASN A 1 620 ? 15.718 -17.508 46.178 1.00 91.38 620 ASN A O 1
ATOM 4774 N N . ILE A 1 621 ? 13.780 -16.414 46.388 1.00 93.25 621 ILE A N 1
ATOM 4775 C CA . ILE A 1 621 ? 13.195 -16.902 45.127 1.00 93.25 621 ILE A CA 1
ATOM 4776 C C . ILE A 1 621 ? 13.870 -16.385 43.843 1.00 93.25 621 ILE A C 1
ATOM 4778 O O . ILE A 1 621 ? 13.604 -16.923 42.773 1.00 93.25 621 ILE A O 1
ATOM 4782 N N . MET A 1 622 ? 14.727 -15.362 43.926 1.00 92.50 622 MET A N 1
ATOM 4783 C CA . MET A 1 622 ? 15.457 -14.826 42.764 1.00 92.50 622 MET A CA 1
ATOM 4784 C C . MET A 1 622 ? 16.886 -15.385 42.652 1.00 92.50 622 MET A C 1
ATOM 4786 O O . MET A 1 622 ? 17.543 -15.188 41.633 1.00 92.50 622 MET A O 1
ATOM 4790 N N . ASP A 1 623 ? 17.381 -16.094 43.672 1.00 92.88 623 ASP A N 1
ATOM 4791 C CA . ASP A 1 623 ? 18.687 -16.758 43.640 1.00 92.88 623 ASP A CA 1
ATOM 4792 C C . ASP A 1 623 ? 18.541 -18.188 43.117 1.00 92.88 623 ASP A C 1
ATOM 4794 O O . ASP A 1 623 ? 18.190 -19.115 43.854 1.00 92.88 623 ASP A O 1
ATOM 4798 N N . GLU A 1 624 ? 18.851 -18.377 41.833 1.00 91.75 624 GLU A N 1
ATOM 4799 C CA . GLU A 1 624 ? 18.796 -19.684 41.176 1.00 91.75 624 GLU A CA 1
ATOM 4800 C C . GLU A 1 624 ? 19.740 -20.728 41.809 1.00 91.75 624 GLU A C 1
ATOM 4802 O O . GLU A 1 624 ? 19.600 -21.912 41.531 1.00 91.75 624 GLU A O 1
ATOM 4807 N N . SER A 1 625 ? 20.682 -20.377 42.690 1.00 94.12 625 SER A N 1
ATOM 4808 C CA . SER A 1 625 ? 21.472 -21.396 43.403 1.00 94.12 625 SER A CA 1
ATOM 4809 C C . SER A 1 625 ? 20.691 -22.117 44.515 1.00 94.12 625 SER A C 1
ATOM 4811 O O . SER A 1 625 ? 21.123 -23.170 44.995 1.00 94.12 625 SER A O 1
ATOM 4813 N N . THR A 1 626 ? 19.528 -21.589 44.903 1.00 95.62 626 THR A N 1
ATOM 4814 C CA . THR A 1 626 ? 18.675 -22.132 45.967 1.00 95.62 626 THR A CA 1
ATOM 4815 C C . THR A 1 626 ? 17.552 -23.028 45.419 1.00 95.62 626 THR A C 1
ATOM 4817 O O . THR A 1 626 ? 17.119 -22.857 44.273 1.00 95.62 626 THR A O 1
ATOM 4820 N N . PRO A 1 627 ? 17.024 -23.987 46.210 1.00 95.69 627 PRO A N 1
ATOM 4821 C CA . PRO A 1 627 ? 15.879 -24.804 45.798 1.00 95.69 627 PRO A CA 1
ATOM 4822 C C . PRO A 1 627 ? 14.636 -23.982 45.425 1.00 95.69 627 PRO A C 1
ATOM 4824 O O . PRO A 1 627 ? 13.943 -24.306 44.463 1.00 95.69 627 PRO A O 1
ATOM 4827 N N . GLU A 1 628 ? 14.345 -22.923 46.173 1.00 95.25 628 GLU A N 1
ATOM 4828 C CA . GLU A 1 628 ? 13.212 -22.034 45.936 1.00 95.25 628 GLU A CA 1
ATOM 4829 C C . GLU A 1 628 ? 13.381 -21.175 44.678 1.00 95.25 628 GLU A C 1
ATOM 4831 O O . GLU A 1 628 ? 12.410 -21.011 43.935 1.00 95.25 628 GLU A O 1
ATOM 4836 N N . GLY A 1 629 ? 14.597 -20.701 44.383 1.00 95.00 629 GLY A N 1
ATOM 4837 C CA . GLY A 1 629 ? 14.880 -19.964 43.153 1.00 95.00 629 GLY A CA 1
ATOM 4838 C C . GLY A 1 629 ? 14.759 -20.837 41.910 1.00 95.00 629 GLY A C 1
ATOM 4839 O O . GLY A 1 629 ? 14.169 -20.423 40.913 1.00 95.00 629 GLY A O 1
ATOM 4840 N N . GLN A 1 630 ? 15.198 -22.097 41.997 1.00 95.75 630 GLN A N 1
ATOM 4841 C CA . GLN A 1 630 ? 14.982 -23.089 40.939 1.00 95.75 630 GLN A CA 1
ATOM 4842 C C . GLN A 1 630 ? 13.494 -23.370 40.684 1.00 95.75 630 GLN A C 1
ATOM 4844 O O . GLN A 1 630 ? 13.094 -23.572 39.537 1.00 95.75 630 GLN A O 1
ATOM 4849 N N . ILE A 1 631 ? 12.653 -23.354 41.726 1.00 96.06 631 ILE A N 1
ATOM 4850 C CA . ILE A 1 631 ? 11.197 -23.486 41.567 1.00 96.06 631 ILE A CA 1
ATOM 4851 C C . ILE A 1 631 ? 10.624 -22.252 40.863 1.00 96.06 631 ILE A C 1
ATOM 4853 O O . ILE A 1 631 ? 9.942 -22.399 39.850 1.00 96.06 631 ILE A O 1
ATOM 4857 N N . PHE A 1 632 ? 10.896 -21.052 41.381 1.00 95.19 632 PHE A N 1
ATOM 4858 C CA . PHE A 1 632 ? 10.309 -19.809 40.877 1.00 95.19 632 PHE A CA 1
ATOM 4859 C C . PHE A 1 632 ? 10.726 -19.529 39.426 1.00 95.19 632 PHE A C 1
ATOM 4861 O O . PHE A 1 632 ? 9.876 -19.466 38.536 1.00 95.19 632 PHE A O 1
ATOM 4868 N N . MET A 1 633 ? 12.033 -19.466 39.156 1.00 94.81 633 MET A N 1
ATOM 4869 C CA . MET A 1 633 ? 12.546 -19.212 37.807 1.00 94.81 633 MET A CA 1
ATOM 4870 C C . MET A 1 633 ? 12.238 -20.367 36.851 1.00 94.81 633 MET A C 1
ATOM 4872 O O . MET A 1 633 ? 11.964 -20.144 35.671 1.00 94.81 633 MET A O 1
ATOM 4876 N N . GLY A 1 634 ? 12.220 -21.607 37.351 1.00 94.31 634 GLY A N 1
ATOM 4877 C CA . GLY A 1 634 ? 11.848 -22.780 36.566 1.00 94.31 634 GLY A CA 1
ATOM 4878 C C . GLY A 1 634 ? 10.403 -22.740 36.062 1.00 94.31 634 GLY A C 1
ATOM 4879 O O . GLY A 1 634 ? 10.151 -23.170 34.936 1.00 94.31 634 GLY A O 1
ATOM 4880 N N . VAL A 1 635 ? 9.459 -22.208 36.848 1.00 94.75 635 VAL A N 1
ATOM 4881 C CA . VAL A 1 635 ? 8.068 -22.008 36.405 1.00 94.75 635 VAL A CA 1
ATOM 4882 C C . VAL A 1 635 ? 8.001 -20.964 35.292 1.00 94.75 635 VAL A C 1
ATOM 4884 O O . VAL A 1 635 ? 7.486 -21.266 34.217 1.00 94.75 635 VAL A O 1
ATOM 4887 N N . TYR A 1 636 ? 8.574 -19.775 35.486 1.00 94.00 636 TYR A N 1
ATOM 4888 C CA . TYR A 1 636 ? 8.466 -18.705 34.487 1.00 94.00 636 TYR A CA 1
ATOM 4889 C C . TYR A 1 636 ? 9.226 -18.994 33.186 1.00 94.00 636 TYR A C 1
ATOM 4891 O O . TYR A 1 636 ? 8.754 -18.632 32.110 1.00 94.00 636 TYR A O 1
ATOM 4899 N N . ARG A 1 637 ? 10.335 -19.747 33.238 1.00 93.12 637 ARG A N 1
ATOM 4900 C CA . ARG A 1 637 ? 11.000 -20.267 32.027 1.00 93.12 637 ARG A CA 1
ATOM 4901 C C . ARG A 1 637 ? 10.111 -21.235 31.239 1.00 93.12 637 ARG A C 1
ATOM 4903 O O . ARG A 1 637 ? 10.195 -21.266 30.017 1.00 93.12 637 ARG A O 1
ATOM 4910 N N . LYS A 1 638 ? 9.264 -22.025 31.912 1.00 92.94 638 LYS A N 1
ATOM 4911 C CA . LYS A 1 638 ? 8.275 -22.878 31.230 1.00 92.94 638 LYS A CA 1
ATOM 4912 C C . LYS A 1 638 ? 7.116 -22.060 30.675 1.00 92.94 638 LYS A C 1
ATOM 4914 O O . LYS A 1 638 ? 6.682 -22.355 29.570 1.00 92.94 638 LYS A O 1
ATOM 4919 N N . ILE A 1 639 ? 6.655 -21.047 31.415 1.00 91.81 639 ILE A N 1
ATOM 4920 C CA . ILE A 1 639 ? 5.608 -20.124 30.958 1.00 91.81 639 ILE A CA 1
ATOM 4921 C C . ILE A 1 639 ? 6.033 -19.469 29.651 1.00 91.81 639 ILE A C 1
ATOM 4923 O O . ILE A 1 639 ? 5.333 -19.635 28.666 1.00 91.81 639 ILE A O 1
ATOM 4927 N N . ILE A 1 640 ? 7.203 -18.828 29.589 1.00 91.50 640 ILE A N 1
ATOM 4928 C CA . ILE A 1 640 ? 7.619 -18.116 28.370 1.00 91.50 640 ILE A CA 1
ATOM 4929 C C . ILE A 1 640 ? 7.898 -19.031 27.169 1.00 91.50 640 ILE A C 1
ATOM 4931 O O . ILE A 1 640 ? 7.835 -18.596 26.022 1.00 91.50 640 ILE A O 1
ATOM 4935 N N . ALA A 1 641 ? 8.200 -20.306 27.420 1.00 89.38 641 ALA A N 1
ATOM 4936 C CA . ALA A 1 641 ? 8.459 -21.296 26.380 1.00 89.38 641 ALA A CA 1
ATOM 4937 C C . ALA A 1 641 ? 7.189 -21.995 25.858 1.00 89.38 641 ALA A C 1
ATOM 4939 O O . ALA A 1 641 ? 7.275 -22.756 24.894 1.00 89.38 641 ALA A O 1
ATOM 4940 N N . ALA A 1 642 ? 6.033 -21.798 26.497 1.00 87.19 642 ALA A N 1
ATOM 4941 C CA . ALA A 1 642 ? 4.796 -22.474 26.123 1.00 87.19 642 ALA A CA 1
ATOM 4942 C C . ALA A 1 642 ? 4.129 -21.839 24.876 1.00 87.19 642 ALA A C 1
ATOM 4944 O O . ALA A 1 642 ? 4.363 -20.670 24.559 1.00 87.19 642 ALA A O 1
ATOM 4945 N N . PRO A 1 643 ? 3.293 -22.587 24.134 1.00 80.81 643 PRO A N 1
ATOM 4946 C CA . PRO A 1 643 ? 2.482 -22.021 23.055 1.00 80.81 643 PRO A CA 1
ATOM 4947 C C . PRO A 1 643 ? 1.545 -20.930 23.583 1.00 80.81 643 PRO A C 1
ATOM 4949 O O . PRO A 1 643 ? 1.023 -21.053 24.685 1.00 80.81 643 PRO A O 1
ATOM 4952 N N . GLY A 1 644 ? 1.363 -19.848 22.823 1.00 77.12 644 GLY A N 1
ATOM 4953 C CA . GLY A 1 644 ? 0.533 -18.712 23.250 1.00 77.12 644 GLY A CA 1
ATOM 4954 C C . GLY A 1 644 ? 1.103 -17.899 24.421 1.00 77.12 644 GLY A C 1
ATOM 4955 O O . GLY A 1 644 ? 0.434 -17.004 24.905 1.00 77.12 644 GLY A O 1
ATOM 4956 N N . ALA A 1 645 ? 2.323 -18.196 24.883 1.00 86.19 645 ALA A N 1
ATOM 4957 C CA . ALA A 1 645 ? 2.977 -17.506 25.995 1.00 86.19 645 ALA A CA 1
ATOM 4958 C C . ALA A 1 645 ? 3.208 -16.005 25.745 1.00 86.19 645 ALA A C 1
ATOM 4960 O O . ALA A 1 645 ? 3.337 -15.609 24.577 1.00 86.19 645 ALA A O 1
ATOM 4961 N N . PRO A 1 646 ? 3.400 -15.205 26.813 1.00 85.19 646 PRO A N 1
ATOM 4962 C CA . PRO A 1 646 ? 3.745 -13.796 26.673 1.00 85.19 646 PRO A CA 1
ATOM 4963 C C . PRO A 1 646 ? 5.085 -13.646 25.945 1.00 85.19 646 PRO A C 1
ATOM 4965 O O . PRO A 1 646 ? 5.935 -14.545 25.962 1.00 85.19 646 PRO A O 1
ATOM 4968 N N . HIS A 1 647 ? 5.283 -12.508 25.283 1.00 81.12 647 HIS A N 1
ATOM 4969 C CA . HIS A 1 647 ? 6.509 -12.238 24.519 1.00 81.12 647 HIS A CA 1
ATOM 4970 C C . HIS A 1 647 ? 7.718 -12.076 25.430 1.00 81.12 647 HIS A C 1
ATOM 4972 O O . HIS A 1 647 ? 8.821 -12.542 25.122 1.00 81.12 647 HIS A O 1
ATOM 4978 N N . ARG A 1 648 ? 7.491 -11.391 26.551 1.00 86.94 648 ARG A N 1
ATOM 4979 C CA . ARG A 1 648 ? 8.500 -10.993 27.525 1.00 86.94 648 ARG A CA 1
ATOM 4980 C C . ARG A 1 648 ? 7.924 -11.039 28.932 1.00 86.94 648 ARG A C 1
ATOM 4982 O O . ARG A 1 648 ? 6.730 -10.827 29.135 1.00 86.94 648 ARG A O 1
ATOM 4989 N N . LEU A 1 649 ? 8.803 -11.325 29.884 1.00 91.44 649 LEU A N 1
ATOM 4990 C CA . LEU A 1 649 ? 8.525 -11.360 31.312 1.00 91.44 649 LEU A CA 1
ATOM 4991 C C . LEU A 1 649 ? 9.578 -10.540 32.052 1.00 91.44 649 LEU A C 1
ATOM 4993 O O . LEU A 1 649 ? 10.775 -10.765 31.861 1.00 91.44 649 LEU A O 1
ATOM 4997 N N . TYR A 1 650 ? 9.144 -9.676 32.962 1.00 93.25 650 TYR A N 1
ATOM 4998 C CA . TYR A 1 650 ? 10.014 -8.964 33.897 1.00 93.25 650 TYR A CA 1
ATOM 4999 C C . TYR A 1 650 ? 9.660 -9.401 35.312 1.00 93.25 650 TYR A C 1
ATOM 5001 O O . TYR A 1 650 ? 8.521 -9.240 35.739 1.00 93.25 650 TYR A O 1
ATOM 5009 N N . LEU A 1 651 ? 10.621 -9.974 36.035 1.00 94.56 651 LEU A N 1
ATOM 5010 C CA . LEU A 1 651 ? 10.411 -10.523 37.376 1.00 94.56 651 LEU A CA 1
ATOM 5011 C C . LEU A 1 651 ? 11.335 -9.822 38.368 1.00 94.56 651 LEU A C 1
ATOM 5013 O O . LEU A 1 651 ? 12.552 -9.888 38.206 1.00 94.56 651 LEU A O 1
ATOM 5017 N N . GLY A 1 652 ? 10.795 -9.176 39.399 1.00 93.81 652 GLY A N 1
ATOM 5018 C CA . GLY A 1 652 ? 11.598 -8.413 40.357 1.00 93.81 652 GLY A CA 1
ATOM 5019 C C . GLY A 1 652 ? 11.025 -8.417 41.769 1.00 93.81 652 GLY A C 1
ATOM 5020 O O . GLY A 1 652 ? 9.811 -8.411 41.954 1.00 93.81 652 GLY A O 1
ATOM 5021 N N . LEU A 1 653 ? 11.908 -8.409 42.770 1.00 93.75 653 LEU A N 1
ATOM 5022 C CA . LEU A 1 653 ? 11.543 -8.140 44.163 1.00 93.75 653 LEU A CA 1
ATOM 5023 C C . LEU A 1 653 ? 11.564 -6.636 44.424 1.00 93.75 653 LEU A C 1
ATOM 5025 O O . LEU A 1 653 ? 12.436 -5.937 43.896 1.00 93.75 653 LEU A O 1
ATOM 5029 N N . GLU A 1 654 ? 10.654 -6.158 45.272 1.00 93.19 654 GLU A N 1
ATOM 5030 C CA . GLU A 1 654 ? 10.762 -4.796 45.799 1.00 93.19 654 GLU A CA 1
ATOM 5031 C C . GLU A 1 654 ? 12.064 -4.661 46.592 1.00 93.19 654 GLU A C 1
ATOM 5033 O O . GLU A 1 654 ? 12.378 -5.480 47.460 1.00 93.19 654 GLU A O 1
ATOM 5038 N N . LEU A 1 655 ? 12.842 -3.619 46.292 1.00 92.44 655 LEU A N 1
ATOM 5039 C CA . LEU A 1 655 ? 14.094 -3.364 47.003 1.00 92.44 655 LEU A CA 1
ATOM 5040 C C . LEU A 1 655 ? 13.839 -2.939 48.455 1.00 92.44 655 LEU A C 1
ATOM 5042 O O . LEU A 1 655 ? 14.667 -3.199 49.330 1.00 92.44 655 LEU A O 1
ATOM 5046 N N . GLU A 1 656 ? 12.712 -2.274 48.707 1.00 89.12 656 GLU A N 1
ATOM 5047 C CA . GLU A 1 656 ? 12.272 -1.838 50.033 1.00 89.12 656 GLU A CA 1
ATOM 5048 C C . GLU A 1 656 ? 11.668 -2.978 50.859 1.00 89.12 656 GLU A C 1
ATOM 5050 O O . GLU A 1 656 ? 11.874 -3.026 52.074 1.00 89.12 656 GLU A O 1
ATOM 5055 N N . ASP A 1 657 ? 10.936 -3.882 50.207 1.00 89.12 657 ASP A N 1
ATOM 5056 C CA . ASP A 1 657 ? 10.238 -5.003 50.832 1.00 89.12 657 ASP A CA 1
ATOM 5057 C C . ASP A 1 657 ? 10.422 -6.293 50.013 1.00 89.12 657 ASP A C 1
ATOM 5059 O O . ASP A 1 657 ? 9.563 -6.668 49.211 1.00 89.12 657 ASP A O 1
ATOM 5063 N N . PRO A 1 658 ? 11.511 -7.049 50.240 1.00 87.56 658 PRO A N 1
ATOM 5064 C CA . PRO A 1 658 ? 11.787 -8.271 49.489 1.00 87.56 658 PRO A CA 1
ATOM 5065 C C . PRO A 1 658 ? 10.804 -9.415 49.803 1.00 87.56 658 PRO A C 1
ATOM 5067 O O . PRO A 1 658 ? 11.009 -10.539 49.347 1.00 87.56 658 PRO A O 1
ATOM 5070 N N . THR A 1 659 ? 9.746 -9.169 50.588 1.00 90.00 659 THR A N 1
ATOM 5071 C CA . THR A 1 659 ? 8.620 -10.098 50.737 1.00 90.00 659 THR A CA 1
ATOM 5072 C C . THR A 1 659 ? 7.573 -9.947 49.632 1.00 90.00 659 THR A C 1
ATOM 5074 O O . THR A 1 659 ? 6.654 -10.760 49.574 1.00 90.00 659 THR A O 1
ATOM 5077 N N . MET A 1 660 ? 7.732 -8.980 48.724 1.00 90.12 660 MET A N 1
ATOM 5078 C CA . MET A 1 660 ? 6.850 -8.752 47.582 1.00 90.12 660 MET A CA 1
ATOM 5079 C C . MET A 1 660 ? 7.590 -8.955 46.259 1.00 90.12 660 MET A C 1
ATOM 5081 O O . MET A 1 660 ? 8.641 -8.358 46.017 1.00 90.12 660 MET A O 1
ATOM 5085 N N . VAL A 1 661 ? 7.016 -9.792 45.390 1.00 92.75 661 VAL A N 1
ATOM 5086 C CA . VAL A 1 661 ? 7.497 -10.020 44.024 1.00 92.75 661 VAL A CA 1
ATOM 5087 C C . VAL A 1 661 ? 6.492 -9.497 43.009 1.00 92.75 661 VAL A C 1
ATOM 5089 O O . VAL A 1 661 ? 5.282 -9.691 43.154 1.00 92.75 661 VAL A O 1
ATOM 5092 N N . TRP A 1 662 ? 7.021 -8.865 41.969 1.00 92.44 662 TRP A N 1
ATOM 5093 C CA . TRP A 1 662 ? 6.278 -8.376 40.821 1.00 92.44 662 TRP A CA 1
ATOM 5094 C C . TRP A 1 662 ? 6.659 -9.147 39.568 1.00 92.44 662 TRP A C 1
ATOM 5096 O O . TRP A 1 662 ? 7.838 -9.421 39.326 1.00 92.44 662 TRP A O 1
ATOM 5106 N N . GLY A 1 663 ? 5.643 -9.472 38.780 1.00 91.94 663 GLY A N 1
ATOM 5107 C CA . GLY A 1 663 ? 5.773 -9.961 37.421 1.00 91.94 663 GLY A CA 1
ATOM 5108 C C . GLY A 1 663 ? 5.073 -9.014 36.455 1.00 91.94 663 GLY A C 1
ATOM 5109 O O . GLY A 1 663 ? 3.949 -8.589 36.719 1.00 91.94 663 GLY A O 1
ATOM 5110 N N . PHE A 1 664 ? 5.736 -8.707 35.344 1.00 92.50 664 PHE A N 1
ATOM 5111 C CA . PHE A 1 664 ? 5.162 -7.961 34.229 1.00 92.50 664 PHE A CA 1
ATOM 5112 C C . PHE A 1 664 ? 5.237 -8.823 32.975 1.00 92.50 664 PHE A C 1
ATOM 5114 O O . PHE A 1 664 ? 6.319 -9.317 32.654 1.00 92.50 664 PHE A O 1
ATOM 5121 N N . PHE A 1 665 ? 4.107 -9.032 32.305 1.00 91.25 665 PHE A N 1
ATOM 5122 C CA . PHE A 1 665 ? 3.976 -9.996 31.214 1.00 91.25 665 PHE A CA 1
ATOM 5123 C C . PHE A 1 665 ? 3.392 -9.286 29.998 1.00 91.25 665 PHE A C 1
ATOM 5125 O O . PHE A 1 665 ? 2.286 -8.757 30.070 1.00 91.25 665 PHE A O 1
ATOM 5132 N N . ASP A 1 666 ? 4.131 -9.264 28.893 1.00 86.38 666 ASP A N 1
ATOM 5133 C CA . ASP A 1 666 ? 3.678 -8.593 27.674 1.00 86.38 666 ASP A CA 1
ATOM 5134 C C . ASP A 1 666 ? 2.863 -9.560 26.809 1.00 86.38 666 ASP A C 1
ATOM 5136 O O . ASP A 1 666 ? 3.394 -10.561 26.309 1.00 86.38 666 ASP A O 1
ATOM 5140 N N . TRP A 1 667 ? 1.586 -9.236 26.613 1.00 82.25 667 TRP A N 1
ATOM 5141 C CA . TRP A 1 667 ? 0.620 -10.030 25.861 1.00 82.25 667 TRP A CA 1
ATOM 5142 C C . TRP A 1 667 ? 0.124 -9.288 24.623 1.00 82.25 667 TRP A C 1
ATOM 5144 O O . TRP A 1 667 ? -0.020 -8.065 24.627 1.00 82.25 667 TRP A O 1
ATOM 5154 N N . ASP A 1 668 ? -0.197 -10.048 23.576 1.00 70.94 668 ASP A N 1
ATOM 5155 C CA . ASP A 1 668 ? -0.837 -9.517 22.365 1.00 70.94 668 ASP A CA 1
ATOM 5156 C C . ASP A 1 668 ? -2.210 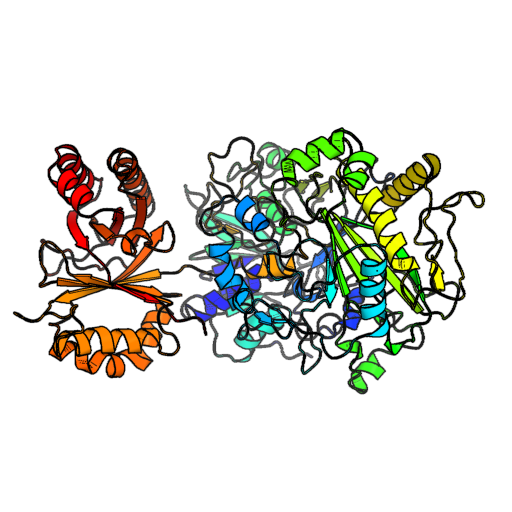-8.888 22.670 1.00 70.94 668 ASP A C 1
ATOM 5158 O O . ASP A 1 668 ? -2.602 -7.932 22.003 1.00 70.94 668 ASP A O 1
ATOM 5162 N N . SER A 1 669 ? -2.922 -9.404 23.680 1.00 72.81 669 SER A N 1
ATOM 5163 C CA . SER A 1 669 ? -4.203 -8.897 24.174 1.00 72.81 669 SER A CA 1
ATOM 5164 C C . SER A 1 669 ? -4.532 -9.463 25.567 1.00 72.81 669 SER A C 1
ATOM 5166 O O . SER A 1 669 ? -3.871 -10.380 26.060 1.00 72.81 669 SER A O 1
ATOM 5168 N N . ILE A 1 670 ? -5.592 -8.948 26.206 1.00 80.19 670 ILE A N 1
ATOM 5169 C CA . ILE A 1 670 ? -6.134 -9.525 27.453 1.00 80.19 670 ILE A CA 1
ATOM 5170 C C . ILE A 1 670 ? -6.636 -10.954 27.221 1.00 80.19 670 ILE A C 1
ATOM 5172 O O . ILE A 1 670 ? -6.482 -11.813 28.088 1.00 80.19 670 ILE A O 1
ATOM 5176 N N . GLU A 1 671 ? -7.230 -11.218 26.059 1.00 77.56 671 GLU A N 1
ATOM 5177 C CA . GLU A 1 671 ? -7.788 -12.530 25.748 1.00 77.56 671 GLU A CA 1
ATOM 5178 C C . GLU A 1 671 ? -6.696 -13.588 25.565 1.00 77.56 671 GLU A C 1
ATOM 5180 O O . GLU A 1 671 ? -6.866 -14.718 26.024 1.00 77.56 671 GLU A O 1
ATOM 5185 N N . ASP A 1 672 ? -5.553 -13.224 24.977 1.00 77.81 672 ASP A N 1
ATOM 5186 C CA . ASP A 1 672 ? -4.401 -14.125 24.859 1.00 77.81 672 ASP A CA 1
ATOM 5187 C C . ASP A 1 672 ? -3.905 -14.563 26.239 1.00 77.81 672 ASP A C 1
ATOM 5189 O O . ASP A 1 672 ? -3.698 -15.756 26.480 1.00 77.81 672 ASP A O 1
ATOM 5193 N N . HIS A 1 673 ? -3.797 -13.614 27.176 1.00 88.69 673 HIS A N 1
ATOM 5194 C CA . HIS A 1 673 ? -3.486 -13.933 28.565 1.00 88.69 673 HIS A CA 1
ATOM 5195 C C . HIS A 1 673 ? -4.545 -14.861 29.174 1.00 88.69 673 HIS A C 1
ATOM 5197 O O . HIS A 1 673 ? -4.203 -15.907 29.730 1.00 88.69 673 HIS A O 1
ATOM 5203 N N . GLU A 1 674 ? -5.834 -14.530 29.066 1.00 84.50 674 GLU A N 1
ATOM 5204 C CA . GLU A 1 674 ? -6.893 -15.354 29.650 1.00 84.50 674 GLU A CA 1
ATOM 5205 C C . GLU A 1 674 ? -6.933 -16.772 29.072 1.00 84.50 674 GLU A C 1
ATOM 5207 O O . GLU A 1 674 ? -7.147 -17.740 29.808 1.00 84.50 674 GLU A O 1
ATOM 5212 N N . THR A 1 675 ? -6.748 -16.902 27.762 1.00 80.75 675 THR A N 1
ATOM 5213 C CA . THR A 1 675 ? -6.718 -18.181 27.050 1.00 80.75 675 THR A CA 1
ATOM 5214 C C . THR A 1 675 ? -5.527 -19.003 27.511 1.00 80.75 675 THR A C 1
ATOM 5216 O O . THR A 1 675 ? -5.697 -20.145 27.942 1.00 80.75 675 THR A O 1
ATOM 5219 N N . PHE A 1 676 ? -4.338 -18.400 27.554 1.00 89.94 676 PHE A N 1
ATOM 5220 C CA . PHE A 1 676 ? -3.148 -19.057 28.077 1.00 89.94 676 PHE A CA 1
ATOM 5221 C C . PHE A 1 676 ? -3.327 -19.500 29.536 1.00 89.94 676 PHE A C 1
ATOM 5223 O O . PHE A 1 676 ? -2.975 -20.625 29.905 1.00 89.94 676 PHE A O 1
ATOM 5230 N N . ALA A 1 677 ? -3.906 -18.644 30.380 1.00 86.19 677 ALA A N 1
ATOM 5231 C CA . ALA A 1 677 ? -4.170 -18.952 31.779 1.00 86.19 677 ALA A CA 1
ATOM 5232 C C . ALA A 1 677 ? -5.150 -20.129 31.932 1.00 86.19 677 ALA A C 1
ATOM 5234 O O . ALA A 1 677 ? -4.936 -20.993 32.790 1.00 86.19 677 ALA A O 1
ATOM 5235 N N . LYS A 1 678 ? -6.188 -20.202 31.086 1.00 88.50 678 LYS A N 1
ATOM 5236 C CA . LYS A 1 678 ? -7.160 -21.311 31.051 1.00 88.50 678 LYS A CA 1
ATOM 5237 C C . LYS A 1 678 ? -6.518 -22.620 30.584 1.00 88.50 678 LYS A C 1
ATOM 5239 O O . LYS A 1 678 ? -6.762 -23.658 31.197 1.00 88.50 678 LYS A O 1
ATOM 5244 N N . GLU A 1 679 ? -5.706 -22.580 29.531 1.00 90.44 679 GLU A N 1
ATOM 5245 C CA . GLU A 1 679 ? -5.113 -23.776 28.922 1.00 90.44 679 GLU A CA 1
ATOM 5246 C C . GLU A 1 679 ? -3.918 -24.326 29.709 1.00 90.44 679 GLU A C 1
ATOM 5248 O O . GLU A 1 679 ? -3.834 -25.528 29.968 1.00 90.44 679 GLU A O 1
ATOM 5253 N N . TYR A 1 680 ? -2.997 -23.450 30.114 1.00 89.75 680 TYR A N 1
ATOM 5254 C CA . TYR A 1 680 ? -1.699 -23.842 30.667 1.00 89.75 680 TYR A CA 1
ATOM 5255 C C . TYR A 1 680 ? -1.514 -23.438 32.130 1.00 89.75 680 TYR A C 1
ATOM 5257 O O . TYR A 1 680 ? -0.738 -24.078 32.846 1.00 89.75 680 TYR A O 1
ATOM 5265 N N . GLY A 1 681 ? -2.218 -22.403 32.601 1.00 85.50 681 GLY A N 1
ATOM 5266 C CA . GLY A 1 681 ? -1.952 -21.757 33.890 1.00 85.50 681 GLY A CA 1
ATOM 5267 C C . GLY A 1 681 ? -1.983 -22.714 35.083 1.00 85.50 681 GLY A C 1
ATOM 5268 O O . GLY A 1 681 ? -1.068 -22.706 35.905 1.00 85.50 681 GLY A O 1
ATOM 5269 N N . MET A 1 682 ? -2.981 -23.601 35.159 1.00 86.75 682 MET A N 1
ATOM 5270 C CA . MET A 1 682 ? -3.112 -24.545 36.280 1.00 86.75 682 MET A CA 1
ATOM 5271 C C . MET A 1 682 ? -1.916 -25.500 36.392 1.00 86.75 682 MET A C 1
ATOM 5273 O O . MET A 1 682 ? -1.428 -25.757 37.493 1.00 86.75 682 MET A O 1
ATOM 5277 N N . GLU A 1 683 ? -1.440 -26.024 35.263 1.00 90.44 683 GLU A N 1
ATOM 5278 C CA . GLU A 1 683 ? -0.360 -27.012 35.234 1.00 90.44 683 GLU A CA 1
ATOM 5279 C C . GLU A 1 683 ? 1.018 -26.351 35.352 1.00 90.44 683 GLU A C 1
ATOM 5281 O O . GLU A 1 683 ? 1.881 -26.854 36.076 1.00 90.44 683 GLU A O 1
ATOM 5286 N N . LEU A 1 684 ? 1.227 -25.209 34.691 1.00 91.12 684 LEU A N 1
ATOM 5287 C CA . LEU A 1 684 ? 2.504 -24.495 34.724 1.00 91.12 684 LEU A CA 1
ATOM 5288 C C . LEU A 1 684 ? 2.765 -23.837 36.083 1.00 91.12 684 LEU A C 1
ATOM 5290 O O . LEU A 1 684 ? 3.895 -23.880 36.571 1.00 91.12 684 LEU A O 1
ATOM 5294 N N . CYS A 1 685 ? 1.733 -23.294 36.733 1.00 89.56 685 CYS A N 1
ATOM 5295 C CA . CYS A 1 685 ? 1.871 -22.558 37.991 1.00 89.56 685 CYS A CA 1
ATOM 5296 C C . CYS A 1 685 ? 1.699 -23.424 39.250 1.00 89.56 685 CYS A C 1
ATOM 5298 O O . CYS A 1 685 ? 1.801 -22.900 40.360 1.00 89.56 685 CYS A O 1
ATOM 5300 N N . LYS A 1 686 ? 1.477 -24.743 39.126 1.00 92.62 686 LYS A N 1
ATOM 5301 C CA . LYS A 1 686 ? 1.166 -25.641 40.263 1.00 92.62 686 LYS A CA 1
ATOM 5302 C C . LYS A 1 686 ? 2.202 -25.653 41.389 1.00 92.62 686 LYS A C 1
ATOM 5304 O O . LYS A 1 686 ? 1.881 -25.997 42.526 1.00 92.62 686 LYS A O 1
ATOM 5309 N N . ASP A 1 687 ? 3.446 -25.296 41.074 1.00 93.06 687 ASP A N 1
ATOM 5310 C CA . ASP A 1 687 ? 4.552 -25.270 42.027 1.00 93.06 687 ASP A CA 1
ATOM 5311 C C . ASP A 1 687 ? 4.763 -23.892 42.678 1.00 93.06 687 ASP A C 1
ATOM 5313 O O . ASP A 1 687 ? 5.395 -23.829 43.734 1.00 93.06 687 ASP A O 1
ATOM 5317 N N . LEU A 1 688 ? 4.187 -22.805 42.138 1.00 91.94 688 LEU A N 1
ATOM 5318 C CA . LEU A 1 688 ? 4.299 -21.460 42.727 1.00 91.94 688 LEU A CA 1
ATOM 5319 C C . LEU A 1 688 ? 3.800 -21.392 44.180 1.00 91.94 688 LEU A C 1
ATOM 5321 O O . LEU A 1 688 ? 4.511 -20.813 45.004 1.00 91.94 688 LEU A O 1
ATOM 5325 N N . PRO A 1 689 ? 2.689 -22.054 44.579 1.00 93.19 689 PRO A N 1
ATOM 5326 C CA . PRO A 1 689 ? 2.238 -22.065 45.973 1.00 93.19 689 PRO A CA 1
ATOM 5327 C C . PRO A 1 689 ? 3.226 -22.694 46.961 1.00 93.19 689 PRO A C 1
ATOM 5329 O O . PRO A 1 689 ? 3.012 -22.617 48.172 1.00 93.19 689 PRO A O 1
ATOM 5332 N N . LYS A 1 690 ? 4.299 -23.354 46.502 1.00 93.88 690 LYS A N 1
ATOM 5333 C CA . LYS A 1 690 ? 5.367 -23.843 47.387 1.00 93.88 690 LYS A CA 1
ATOM 5334 C C . LYS A 1 690 ? 6.214 -22.692 47.922 1.00 93.88 690 LYS A C 1
ATOM 5336 O O . LYS A 1 690 ? 6.582 -22.755 49.094 1.00 93.88 690 LYS A O 1
ATOM 5341 N N . VAL A 1 691 ? 6.431 -21.647 47.123 1.00 94.56 691 VAL A N 1
ATOM 5342 C CA . VAL A 1 691 ? 7.352 -20.535 47.422 1.00 94.56 691 VAL A CA 1
ATOM 5343 C C . VAL A 1 691 ? 6.657 -19.175 47.573 1.00 94.56 691 VAL A C 1
ATOM 5345 O O . VAL A 1 691 ? 7.164 -18.318 48.292 1.00 94.56 691 VAL A O 1
ATOM 5348 N N . LEU A 1 692 ? 5.465 -19.005 46.996 1.00 92.00 692 LEU A N 1
ATOM 5349 C CA . LEU A 1 692 ? 4.650 -17.789 47.089 1.00 92.00 692 LEU A CA 1
ATOM 5350 C C . LEU A 1 692 ? 3.428 -17.987 48.001 1.00 92.00 692 LEU A C 1
ATOM 5352 O O . LEU A 1 692 ? 2.970 -19.113 48.230 1.00 92.00 692 LEU A O 1
ATOM 5356 N N . THR A 1 693 ? 2.913 -16.890 48.549 1.00 87.56 693 THR A N 1
ATOM 5357 C CA . THR A 1 693 ? 1.593 -16.808 49.191 1.00 87.56 693 THR A CA 1
ATOM 5358 C C . THR A 1 693 ? 0.510 -16.527 48.135 1.00 87.56 693 THR A C 1
ATOM 5360 O O . THR A 1 693 ? 0.795 -16.530 46.938 1.00 87.56 693 THR A O 1
ATOM 5363 N N . TYR A 1 694 ? -0.757 -16.367 48.541 1.00 68.88 694 TYR A N 1
ATOM 5364 C CA . TYR A 1 694 ? -1.843 -16.065 47.597 1.00 68.88 694 TYR A CA 1
ATOM 5365 C C . TYR A 1 694 ? -1.538 -14.785 46.801 1.00 68.88 694 TYR A C 1
ATOM 5367 O O . TYR A 1 694 ? -1.111 -13.789 47.384 1.00 68.88 694 TYR A O 1
ATOM 5375 N N . GLY A 1 695 ? -1.753 -14.833 45.482 1.00 63.00 695 GLY A N 1
ATOM 5376 C CA . GLY A 1 695 ? -1.546 -13.686 44.597 1.00 63.00 695 GLY A CA 1
ATOM 5377 C C . GLY A 1 695 ? -2.499 -12.547 44.941 1.00 63.00 695 GLY A C 1
ATOM 5378 O O . GLY A 1 695 ? -3.685 -12.781 45.171 1.00 63.00 695 GLY A O 1
ATOM 5379 N N . GLU A 1 696 ? -1.968 -11.328 45.019 1.00 64.75 696 GLU A N 1
ATOM 5380 C CA . GLU A 1 696 ? -2.742 -10.166 45.448 1.00 64.75 696 GLU A CA 1
ATOM 5381 C C . GLU A 1 696 ? -3.658 -9.659 44.332 1.00 64.75 696 GLU A C 1
ATOM 5383 O O . GLU A 1 696 ? -4.810 -9.328 44.603 1.00 64.75 696 GLU A O 1
ATOM 5388 N N . PHE A 1 697 ? -3.157 -9.615 43.092 1.00 68.25 697 PHE A N 1
ATOM 5389 C CA . PHE A 1 697 ? -3.943 -9.398 41.878 1.00 68.25 697 PHE A CA 1
ATOM 5390 C C . PHE A 1 697 ? -3.122 -9.704 40.618 1.00 68.25 697 PHE A C 1
ATOM 5392 O O . PHE A 1 697 ? -1.895 -9.800 40.657 1.00 68.25 697 PHE A O 1
ATOM 5399 N N . CYS A 1 698 ? -3.847 -9.830 39.510 1.00 80.81 698 CYS A N 1
ATOM 5400 C CA . CYS A 1 698 ? -3.350 -9.944 38.149 1.00 80.81 698 CYS A CA 1
ATOM 5401 C C . CYS A 1 698 ? -4.277 -9.097 37.260 1.00 80.81 698 CYS A C 1
ATOM 5403 O O . CYS A 1 698 ? -5.485 -9.354 37.206 1.00 80.81 698 CYS A O 1
ATOM 5405 N N . LYS A 1 699 ? -3.752 -8.015 36.678 1.00 88.81 699 LYS A N 1
ATOM 5406 C CA . LYS A 1 699 ? -4.518 -6.995 35.933 1.00 88.81 699 LYS A CA 1
ATOM 5407 C C . LYS A 1 699 ? -3.654 -6.379 34.837 1.00 88.81 699 LYS A C 1
ATOM 5409 O O . LYS A 1 699 ? -2.450 -6.554 34.873 1.00 88.81 699 LYS A O 1
ATOM 5414 N N . HIS A 1 700 ? -4.227 -5.646 33.892 1.00 91.75 700 HIS A N 1
ATOM 5415 C CA . HIS A 1 700 ? -3.510 -5.162 32.711 1.00 91.75 700 HIS A CA 1
ATOM 5416 C C . HIS A 1 700 ? -3.395 -3.646 32.685 1.00 91.75 700 HIS A C 1
ATOM 5418 O O . HIS A 1 700 ? -4.318 -2.938 33.089 1.00 91.75 700 HIS A O 1
ATOM 5424 N N . ILE A 1 701 ? -2.289 -3.158 32.142 1.00 89.00 701 ILE A N 1
ATOM 5425 C CA . ILE A 1 701 ? -2.094 -1.761 31.763 1.00 89.00 701 ILE A CA 1
ATOM 5426 C C . ILE A 1 701 ? -1.741 -1.680 30.275 1.00 89.00 701 ILE A C 1
ATOM 5428 O O . ILE A 1 701 ? -1.221 -2.635 29.696 1.00 89.00 701 ILE A O 1
ATOM 5432 N N . THR A 1 702 ? -1.968 -0.518 29.679 1.00 81.00 702 THR A N 1
ATOM 5433 C CA . THR A 1 702 ? -1.380 -0.125 28.391 1.00 81.00 702 THR A CA 1
ATOM 5434 C C . THR A 1 702 ? -0.373 0.981 28.647 1.00 81.00 702 THR A C 1
ATOM 5436 O O . THR A 1 702 ? -0.748 1.995 29.241 1.00 81.00 702 THR A O 1
ATOM 5439 N N . THR A 1 703 ? 0.883 0.808 28.232 1.00 75.00 703 THR A N 1
ATOM 5440 C CA . THR A 1 703 ? 1.938 1.806 28.452 1.00 75.00 703 THR A CA 1
ATOM 5441 C C . THR A 1 703 ? 2.303 2.578 27.191 1.00 75.00 703 THR A C 1
ATOM 5443 O O . THR A 1 703 ? 2.111 2.116 26.072 1.00 75.00 703 THR A O 1
ATOM 5446 N N . THR A 1 704 ? 2.893 3.751 27.388 1.00 63.69 704 THR A N 1
ATOM 5447 C CA . THR A 1 704 ? 3.562 4.555 26.370 1.00 63.69 704 THR A CA 1
ATOM 5448 C C . THR A 1 704 ? 5.002 4.821 26.832 1.00 63.69 704 THR A C 1
ATOM 5450 O O . THR A 1 704 ? 5.184 5.436 27.890 1.00 63.69 704 THR A O 1
ATOM 5453 N N . PRO A 1 705 ? 6.034 4.380 26.086 1.00 57.38 705 PRO A N 1
ATOM 5454 C CA . PRO A 1 705 ? 5.951 3.463 24.940 1.00 57.38 705 PRO A CA 1
ATOM 5455 C C . PRO A 1 705 ? 5.308 2.112 25.312 1.00 57.38 705 PRO A C 1
ATOM 5457 O O . PRO A 1 705 ? 5.219 1.764 26.492 1.00 57.38 705 PRO A O 1
ATOM 5460 N N . THR A 1 706 ? 4.850 1.366 24.301 1.00 55.41 706 THR A N 1
ATOM 5461 C CA . THR A 1 706 ? 4.058 0.120 24.418 1.00 55.41 706 THR A CA 1
ATOM 5462 C C . THR A 1 706 ? 4.704 -0.957 25.289 1.00 55.41 706 THR A C 1
ATOM 5464 O O . THR A 1 706 ? 4.020 -1.832 25.808 1.00 55.41 706 THR A O 1
ATOM 5467 N N . PHE A 1 707 ? 6.018 -0.873 25.487 1.00 62.44 707 PHE A N 1
ATOM 5468 C CA . PHE A 1 707 ? 6.747 -1.717 26.416 1.00 62.44 707 PHE A CA 1
ATOM 5469 C C . PHE A 1 707 ? 7.318 -0.878 27.553 1.00 62.44 707 PHE A C 1
ATOM 5471 O O . PHE A 1 707 ? 7.913 0.177 27.303 1.00 62.44 707 PHE A O 1
ATOM 5478 N N . PRO A 1 708 ? 7.227 -1.350 28.804 1.00 66.31 708 PRO A N 1
ATOM 5479 C CA . PRO A 1 708 ? 7.875 -0.693 29.923 1.00 66.31 708 PRO A CA 1
ATOM 5480 C C . PRO A 1 708 ? 9.384 -0.981 29.912 1.00 66.31 708 PRO A C 1
ATOM 5482 O O . PRO A 1 708 ? 9.909 -1.602 30.832 1.00 66.31 708 PRO A O 1
ATOM 5485 N N . ASP A 1 709 ? 10.114 -0.512 28.892 1.00 72.56 709 ASP A N 1
ATOM 5486 C CA . ASP A 1 709 ? 11.565 -0.728 28.727 1.00 72.56 709 ASP A CA 1
ATOM 5487 C C . ASP A 1 709 ? 12.380 -0.259 29.938 1.00 72.56 709 ASP A C 1
ATOM 5489 O O . ASP A 1 709 ? 13.476 -0.756 30.203 1.00 72.56 709 ASP A O 1
ATOM 5493 N N . ALA A 1 710 ? 11.805 0.642 30.737 1.00 87.81 710 ALA A N 1
ATOM 5494 C CA . ALA A 1 710 ? 12.295 0.984 32.061 1.00 87.81 710 ALA A CA 1
ATOM 5495 C C . ALA A 1 710 ? 12.623 -0.246 32.915 1.00 87.81 710 ALA A C 1
ATOM 5497 O O . ALA A 1 710 ? 13.692 -0.258 33.518 1.00 87.81 710 ALA A O 1
ATOM 5498 N N . LEU A 1 711 ? 11.815 -1.307 32.865 1.00 90.62 711 LEU A N 1
ATOM 5499 C CA . LEU A 1 711 ? 12.019 -2.550 33.613 1.00 90.62 711 LEU A CA 1
ATOM 5500 C C . LEU A 1 711 ? 13.273 -3.343 33.195 1.00 90.62 711 LEU A C 1
ATOM 5502 O O . LEU A 1 711 ? 13.689 -4.226 33.943 1.00 90.62 711 LEU A O 1
ATOM 5506 N N . LYS A 1 712 ? 13.912 -3.029 32.056 1.00 89.62 712 LYS A N 1
ATOM 5507 C CA . LYS A 1 712 ? 15.221 -3.593 31.653 1.00 89.62 712 LYS A CA 1
ATOM 5508 C C . LYS A 1 712 ? 16.407 -2.902 32.330 1.00 89.62 712 LYS A C 1
ATOM 5510 O O . LYS A 1 712 ? 17.545 -3.355 32.207 1.00 89.62 712 LYS A O 1
ATOM 5515 N N . SER A 1 713 ? 16.161 -1.781 32.999 1.00 92.19 713 SER A N 1
ATOM 5516 C CA . SER A 1 713 ? 17.209 -0.963 33.601 1.00 92.19 713 SER A CA 1
ATOM 5517 C C . SER A 1 713 ? 17.806 -1.625 34.843 1.00 92.19 713 SER A C 1
ATOM 5519 O O . SER A 1 713 ? 17.214 -2.523 35.441 1.00 92.19 713 SER A O 1
ATOM 5521 N N . VAL A 1 714 ? 18.979 -1.148 35.273 1.00 94.00 714 VAL A N 1
ATOM 5522 C CA . VAL A 1 714 ? 19.674 -1.667 36.468 1.00 94.00 714 VAL A CA 1
ATOM 5523 C C . VAL A 1 714 ? 18.777 -1.582 37.706 1.00 94.00 714 VAL A C 1
ATOM 5525 O O . VAL A 1 714 ? 18.747 -2.495 38.535 1.00 94.00 714 VAL A O 1
ATOM 5528 N N . VAL A 1 715 ? 18.029 -0.488 37.821 1.00 95.88 715 VAL A N 1
ATOM 5529 C CA . VAL A 1 715 ? 16.938 -0.327 38.781 1.00 95.88 715 VAL A CA 1
ATOM 5530 C C . VAL A 1 715 ? 15.836 0.513 38.149 1.00 95.88 715 VAL A C 1
ATOM 5532 O O . VAL A 1 715 ? 16.111 1.386 37.329 1.00 95.88 715 VAL A O 1
ATOM 5535 N N . THR A 1 716 ? 14.594 0.239 38.522 1.00 96.44 716 THR A N 1
ATOM 5536 C CA . THR A 1 716 ? 13.410 0.944 38.034 1.00 96.44 716 THR A CA 1
ATOM 5537 C C . THR A 1 716 ? 12.633 1.504 39.210 1.00 96.44 716 THR A C 1
ATOM 5539 O O . THR A 1 716 ? 12.316 0.748 40.128 1.00 96.44 716 THR A O 1
ATOM 5542 N N . ASP A 1 717 ? 12.305 2.794 39.179 1.00 95.75 717 ASP A N 1
ATOM 5543 C CA . ASP A 1 717 ? 11.273 3.352 40.052 1.00 95.75 717 ASP A CA 1
ATOM 5544 C C . ASP A 1 717 ? 9.904 3.051 39.446 1.00 95.75 717 ASP A C 1
ATOM 5546 O O . ASP A 1 717 ? 9.676 3.334 38.268 1.00 95.75 717 ASP A O 1
ATOM 5550 N N . VAL A 1 718 ? 8.997 2.499 40.246 1.00 94.94 718 VAL A N 1
ATOM 5551 C CA . VAL A 1 718 ? 7.616 2.220 39.853 1.00 94.94 718 VAL A CA 1
ATOM 5552 C C . VAL A 1 718 ? 6.684 3.072 40.699 1.00 94.94 718 VAL A C 1
ATOM 5554 O O . VAL A 1 718 ? 6.736 3.035 41.928 1.00 94.94 718 VAL A O 1
ATOM 5557 N N . PHE A 1 719 ? 5.811 3.821 40.035 1.00 94.88 719 PHE A N 1
ATOM 5558 C CA . PHE A 1 719 ? 4.758 4.615 40.655 1.00 94.88 719 PHE A CA 1
ATOM 5559 C C . PHE A 1 719 ? 3.404 4.049 40.245 1.00 94.88 719 PHE A C 1
ATOM 5561 O O . PHE A 1 719 ? 3.131 3.901 39.058 1.00 94.88 719 PHE A O 1
ATOM 5568 N N . VAL A 1 720 ? 2.548 3.759 41.222 1.00 93.94 720 VAL A N 1
ATOM 5569 C CA . VAL A 1 720 ? 1.160 3.334 41.014 1.00 93.94 720 VAL A CA 1
ATOM 5570 C C . VAL A 1 720 ? 0.253 4.368 41.664 1.00 93.94 720 VAL A C 1
ATOM 5572 O O . VAL A 1 720 ? 0.156 4.442 42.891 1.00 93.94 720 VAL A O 1
ATOM 5575 N N . ILE A 1 721 ? -0.379 5.192 40.832 1.00 95.50 721 ILE A N 1
ATOM 5576 C CA . ILE A 1 721 ? -1.293 6.256 41.244 1.00 95.50 721 ILE A CA 1
ATOM 5577 C C . ILE A 1 721 ? -2.712 5.716 41.107 1.00 95.50 721 ILE A C 1
ATOM 5579 O O . ILE A 1 721 ? -3.130 5.342 40.015 1.00 95.50 721 ILE A O 1
ATOM 5583 N N . TYR A 1 722 ? -3.444 5.651 42.211 1.00 94.69 722 TYR A N 1
ATOM 5584 C CA . TYR A 1 722 ? -4.796 5.107 42.239 1.00 94.69 722 TYR A CA 1
ATOM 5585 C C . TYR A 1 722 ? -5.822 6.209 42.039 1.00 94.69 722 TYR A C 1
ATOM 5587 O O . TYR A 1 722 ? -5.695 7.302 42.592 1.00 94.69 722 TYR A O 1
ATOM 5595 N N . TYR A 1 723 ? -6.880 5.866 41.321 1.00 95.44 723 TYR A N 1
ATOM 5596 C CA . TYR A 1 723 ? -8.023 6.712 41.023 1.00 95.44 723 TYR A CA 1
ATOM 5597 C C . TYR A 1 723 ? -9.334 5.965 41.319 1.00 95.44 723 TYR A C 1
ATOM 5599 O O . TYR A 1 723 ? -9.333 4.733 41.382 1.00 95.44 723 TYR A O 1
ATOM 5607 N N . PRO A 1 724 ? -10.472 6.660 41.497 1.00 93.69 724 PRO A N 1
ATOM 5608 C CA . PRO A 1 724 ? -11.782 6.010 41.555 1.00 93.69 724 PRO A CA 1
ATOM 5609 C C . PRO A 1 724 ? -12.048 5.156 40.304 1.00 93.69 724 PRO A C 1
ATOM 5611 O O . PRO A 1 724 ? -11.591 5.495 39.222 1.00 93.69 724 PRO A O 1
ATOM 5614 N N . SER A 1 725 ? -12.836 4.085 40.405 1.00 92.06 725 SER A N 1
ATOM 5615 C CA . SER A 1 725 ? -13.141 3.212 39.251 1.00 92.06 725 SER A CA 1
ATOM 5616 C C . SER A 1 725 ? -13.913 3.889 38.104 1.00 92.06 725 SER A C 1
ATOM 5618 O O . SER A 1 725 ? -14.119 3.283 37.063 1.00 92.06 725 SER A O 1
ATOM 5620 N N . ASN A 1 726 ? -14.417 5.111 38.293 1.00 89.88 726 ASN A N 1
ATOM 5621 C CA . ASN A 1 726 ? -15.278 5.819 37.344 1.00 89.88 726 ASN A CA 1
ATOM 5622 C C . ASN A 1 726 ? -14.643 7.106 36.784 1.00 89.88 726 ASN A C 1
ATOM 5624 O O . ASN A 1 726 ? -15.369 8.053 36.476 1.00 89.88 726 ASN A O 1
ATOM 5628 N N . VAL A 1 727 ? -13.309 7.172 36.685 1.00 90.12 727 VAL A N 1
ATOM 5629 C CA . VAL A 1 727 ? -12.623 8.315 36.054 1.00 90.12 727 VAL A CA 1
ATOM 5630 C C . VAL A 1 727 ? -12.981 8.402 34.573 1.00 90.12 727 VAL A C 1
ATOM 5632 O O . VAL A 1 727 ? -12.904 7.409 33.849 1.00 90.12 727 VAL A O 1
ATOM 5635 N N . THR A 1 728 ? -13.364 9.599 34.127 1.00 85.25 728 THR A N 1
ATOM 5636 C CA . THR A 1 728 ? -13.720 9.862 32.728 1.00 85.25 728 THR A CA 1
ATOM 5637 C C . THR A 1 728 ? -12.472 9.919 31.838 1.00 85.25 728 THR A C 1
ATOM 5639 O O . THR A 1 728 ? -11.385 10.210 32.344 1.00 85.25 728 THR A O 1
ATOM 5642 N N . PRO A 1 729 ? -12.588 9.668 30.524 1.00 80.19 729 PRO A N 1
ATOM 5643 C CA . PRO A 1 729 ? -11.456 9.765 29.600 1.00 80.19 729 PRO A CA 1
ATOM 5644 C C . PRO A 1 729 ? -10.718 11.111 29.675 1.00 80.19 729 PRO A C 1
ATOM 5646 O O . PRO A 1 729 ? -9.499 11.133 29.796 1.00 80.19 729 PRO A O 1
ATOM 5649 N N . GLU A 1 730 ? -11.441 12.229 29.754 1.00 78.25 730 GLU A N 1
ATOM 5650 C CA . GLU A 1 730 ? -10.854 13.580 29.803 1.00 78.25 730 GLU A CA 1
ATOM 5651 C C . GLU A 1 730 ? -10.023 13.784 31.079 1.00 78.25 730 GLU A C 1
ATOM 5653 O O . GLU A 1 730 ? -8.966 14.419 31.068 1.00 78.25 730 GLU A O 1
ATOM 5658 N N . ALA A 1 731 ? -10.486 13.219 32.198 1.00 86.69 731 ALA A N 1
ATOM 5659 C CA . ALA A 1 731 ? -9.748 13.232 33.453 1.00 86.69 731 ALA A CA 1
ATOM 5660 C C . ALA A 1 731 ? -8.524 12.301 33.403 1.00 86.69 731 ALA A C 1
ATOM 5662 O O . ALA A 1 731 ? -7.482 12.650 33.966 1.00 86.69 731 ALA A O 1
ATOM 5663 N N . LYS A 1 732 ? -8.614 11.156 32.702 1.00 86.44 732 LYS A N 1
ATOM 5664 C CA . LYS A 1 732 ? -7.456 10.284 32.440 1.00 86.44 732 LYS A CA 1
ATOM 5665 C C . LYS A 1 732 ? -6.393 11.031 31.624 1.00 86.44 732 LYS A C 1
ATOM 5667 O O . LYS A 1 732 ? -5.223 11.005 32.005 1.00 86.44 732 LYS A O 1
ATOM 5672 N N . ASP A 1 733 ? -6.789 11.767 30.588 1.00 78.06 733 ASP A N 1
ATOM 5673 C CA . ASP A 1 733 ? -5.882 12.556 29.742 1.00 78.06 733 ASP A CA 1
ATOM 5674 C C . ASP A 1 733 ? -5.201 13.690 30.513 1.00 78.06 733 ASP A C 1
ATOM 5676 O O . ASP A 1 733 ? -3.976 13.841 30.462 1.00 78.06 733 ASP A O 1
ATOM 5680 N N . ALA A 1 734 ? -5.969 14.458 31.292 1.00 88.12 734 ALA A N 1
ATOM 5681 C CA . ALA A 1 734 ? -5.434 15.542 32.112 1.00 88.12 734 ALA A CA 1
ATOM 5682 C C . ALA A 1 734 ? -4.419 15.033 33.152 1.00 88.12 734 ALA A C 1
ATOM 5684 O O . ALA A 1 734 ? -3.349 15.626 33.339 1.00 88.12 734 ALA A O 1
ATOM 5685 N N . ALA A 1 735 ? -4.721 13.907 33.803 1.00 92.94 735 ALA A N 1
ATOM 5686 C CA . ALA A 1 735 ? -3.816 13.258 34.744 1.00 92.94 735 ALA A CA 1
ATOM 5687 C C . ALA A 1 735 ? -2.542 12.733 34.061 1.00 92.94 735 ALA A C 1
ATOM 5689 O O . ALA A 1 735 ? -1.446 12.924 34.597 1.00 92.94 735 ALA A O 1
ATOM 5690 N N . THR A 1 736 ? -2.655 12.142 32.865 1.00 91.19 736 THR A N 1
ATOM 5691 C CA . THR A 1 736 ? -1.502 11.710 32.057 1.00 91.19 736 THR A CA 1
ATOM 5692 C C . THR A 1 736 ? -0.603 12.889 31.694 1.00 91.19 736 THR A C 1
ATOM 5694 O O . THR A 1 736 ? 0.605 12.835 31.932 1.00 91.19 736 THR A O 1
ATOM 5697 N N . ALA A 1 737 ? -1.173 13.988 31.191 1.00 86.12 737 ALA A N 1
ATOM 5698 C CA . ALA A 1 737 ? -0.417 15.190 30.842 1.00 86.12 737 ALA A CA 1
ATOM 5699 C C . ALA A 1 737 ? 0.327 15.761 32.061 1.00 86.12 737 ALA A C 1
ATOM 5701 O O . ALA A 1 737 ? 1.504 16.130 31.984 1.00 86.12 737 ALA A O 1
ATOM 5702 N N . ARG A 1 738 ? -0.330 15.772 33.228 1.00 95.44 738 ARG A N 1
ATOM 5703 C CA . ARG A 1 738 ? 0.296 16.233 34.469 1.00 95.44 738 ARG A CA 1
ATOM 5704 C C . ARG A 1 738 ? 1.426 15.312 34.929 1.00 95.44 738 ARG A C 1
ATOM 5706 O O . ARG A 1 738 ? 2.468 15.805 35.365 1.00 95.44 738 ARG A O 1
ATOM 5713 N N . LEU A 1 739 ? 1.246 13.997 34.826 1.00 94.25 739 LEU A N 1
ATOM 5714 C CA . LEU A 1 739 ? 2.288 13.014 35.117 1.00 94.25 739 LEU A CA 1
ATOM 5715 C C . LEU A 1 739 ? 3.511 13.226 34.215 1.00 94.25 739 LEU A C 1
ATOM 5717 O O . LEU A 1 739 ? 4.628 13.308 34.722 1.00 94.25 739 LEU A O 1
ATOM 5721 N N . GLN A 1 740 ? 3.311 13.379 32.904 1.00 90.81 740 GLN A N 1
ATOM 5722 C CA . GLN A 1 740 ? 4.390 13.637 31.944 1.00 90.81 740 GLN A CA 1
ATOM 5723 C C . GLN A 1 740 ? 5.194 14.892 32.312 1.00 90.81 740 GLN A C 1
ATOM 5725 O O . GLN A 1 740 ? 6.426 14.867 32.291 1.00 90.81 740 GLN A O 1
ATOM 5730 N N . GLU A 1 741 ? 4.518 15.982 32.691 1.00 91.44 741 GLU A N 1
ATOM 5731 C CA . GLU A 1 741 ? 5.174 17.219 33.126 1.00 91.44 741 GLU A CA 1
ATOM 5732 C C . GLU A 1 741 ? 6.055 16.986 34.364 1.00 91.44 741 GLU A C 1
ATOM 5734 O O . GLU A 1 741 ? 7.202 17.441 34.409 1.00 91.44 741 GLU A O 1
ATOM 5739 N N . ILE A 1 742 ? 5.546 16.238 35.351 1.00 92.81 742 ILE A N 1
ATOM 5740 C CA . ILE A 1 742 ? 6.285 15.892 36.572 1.00 92.81 742 ILE A CA 1
ATOM 5741 C C . ILE A 1 742 ? 7.511 15.038 36.232 1.00 92.81 742 ILE A C 1
ATOM 5743 O O . ILE A 1 742 ? 8.617 15.363 36.675 1.00 92.81 742 ILE A O 1
ATOM 5747 N N . LEU A 1 743 ? 7.338 13.982 35.431 1.00 89.31 743 LEU A N 1
ATOM 5748 C CA . LEU A 1 743 ? 8.421 13.072 35.059 1.00 89.31 743 LEU A CA 1
ATOM 5749 C C . LEU A 1 743 ? 9.521 13.803 34.280 1.00 89.31 743 LEU A C 1
ATOM 5751 O O . LEU A 1 743 ? 10.698 13.707 34.630 1.00 89.31 743 LEU A O 1
ATOM 5755 N N . LYS A 1 744 ? 9.144 14.606 33.279 1.00 86.38 744 LYS A N 1
ATOM 5756 C CA . LYS A 1 744 ? 10.081 15.386 32.458 1.00 86.38 744 LYS A CA 1
ATOM 5757 C C . LYS A 1 744 ? 10.818 16.451 33.268 1.00 86.38 744 LYS A C 1
ATOM 5759 O O . LYS A 1 744 ? 12.022 16.634 33.092 1.00 86.38 744 LYS A O 1
ATOM 5764 N N . GLY A 1 745 ? 10.106 17.161 34.143 1.00 85.50 745 GLY A N 1
ATOM 5765 C CA . GLY A 1 745 ? 10.682 18.225 34.962 1.00 85.50 745 GLY A CA 1
ATOM 5766 C C . GLY A 1 745 ? 11.659 17.714 36.020 1.00 85.50 745 GLY A C 1
ATOM 5767 O O . GLY A 1 745 ? 12.614 18.414 36.347 1.00 85.50 745 GLY A O 1
ATOM 5768 N N . ALA A 1 746 ? 11.434 16.508 36.545 1.00 83.94 746 ALA A N 1
ATOM 5769 C CA . ALA A 1 746 ? 12.260 15.943 37.602 1.00 83.94 746 ALA A CA 1
ATOM 5770 C C . ALA A 1 746 ? 13.329 14.976 37.077 1.00 83.94 746 ALA A C 1
ATOM 5772 O O . ALA A 1 746 ? 14.520 15.238 37.232 1.00 83.94 746 ALA A O 1
ATOM 5773 N N . PHE A 1 747 ? 12.919 13.880 36.439 1.00 85.25 747 PHE A N 1
ATOM 5774 C CA . PHE A 1 747 ? 13.833 12.829 35.987 1.00 85.25 747 PHE A CA 1
ATOM 5775 C C . PHE A 1 747 ? 14.532 13.193 34.678 1.00 85.25 747 PHE A C 1
ATOM 5777 O O . PHE A 1 747 ? 15.692 12.849 34.503 1.00 85.25 747 PHE A O 1
ATOM 5784 N N . GLY A 1 748 ? 13.895 13.984 33.807 1.00 79.38 748 GLY A N 1
ATOM 5785 C CA . GLY A 1 748 ? 14.511 14.446 32.554 1.00 79.38 748 GLY A CA 1
ATOM 5786 C C . GLY A 1 748 ? 15.737 15.355 32.735 1.00 79.38 748 GLY A C 1
ATOM 5787 O O . GLY A 1 748 ? 16.412 15.671 31.760 1.00 79.38 748 GLY A O 1
ATOM 5788 N N . GLN A 1 749 ? 16.029 15.790 33.966 1.00 81.56 749 GLN A N 1
ATOM 5789 C CA . GLN A 1 749 ? 17.234 16.553 34.314 1.00 81.56 749 GLN A CA 1
ATOM 5790 C C . GLN A 1 749 ? 18.356 15.675 34.891 1.00 81.56 749 GLN A C 1
ATOM 5792 O O . GLN A 1 749 ? 19.434 16.187 35.193 1.00 81.56 749 GLN A O 1
ATOM 5797 N N . VAL A 1 750 ? 18.112 14.372 35.067 1.00 88.62 750 VAL A N 1
ATOM 5798 C CA . VAL A 1 750 ? 19.052 13.420 35.661 1.00 88.62 750 VAL A CA 1
ATOM 5799 C C . VAL A 1 750 ? 19.560 12.479 34.566 1.00 88.62 750 VAL A C 1
ATOM 5801 O O . VAL A 1 750 ? 18.800 11.627 34.115 1.00 88.62 750 VAL A O 1
ATOM 5804 N N . PRO A 1 751 ? 20.826 12.597 34.126 1.00 87.06 751 PRO A N 1
ATOM 5805 C CA . PRO A 1 751 ? 21.356 11.800 33.015 1.00 87.06 751 PRO A CA 1
ATOM 5806 C C . PRO A 1 751 ? 21.257 10.284 33.221 1.00 87.06 751 PRO A C 1
ATOM 5808 O O . PRO A 1 751 ? 21.143 9.530 32.259 1.00 87.06 751 PRO A O 1
ATOM 5811 N N . GLU A 1 752 ? 21.318 9.826 34.472 1.00 94.25 752 GLU A N 1
ATOM 5812 C CA . GLU A 1 752 ? 21.264 8.410 34.824 1.00 94.25 752 GLU A CA 1
ATOM 5813 C C . GLU A 1 752 ? 19.848 7.817 34.784 1.00 94.25 752 GLU A C 1
ATOM 5815 O O . GLU A 1 752 ? 19.740 6.587 34.766 1.00 94.25 752 GLU A O 1
ATOM 5820 N N . ALA A 1 753 ? 18.799 8.650 34.744 1.00 91.19 753 ALA A N 1
ATOM 5821 C CA . ALA A 1 753 ? 17.417 8.244 34.489 1.00 91.19 753 ALA A CA 1
ATOM 5822 C C . ALA A 1 753 ? 17.187 8.220 32.970 1.00 91.19 753 ALA A C 1
ATOM 5824 O O . ALA A 1 753 ? 16.962 9.246 32.331 1.00 91.19 753 ALA A O 1
ATOM 5825 N N . THR A 1 754 ? 17.319 7.040 32.373 1.00 82.25 754 THR A N 1
ATOM 5826 C CA . THR A 1 754 ? 17.542 6.888 30.928 1.00 82.25 754 THR A CA 1
ATOM 5827 C C . THR A 1 754 ? 16.277 6.637 30.123 1.00 82.25 754 THR A C 1
ATOM 5829 O O . THR A 1 754 ? 16.287 6.813 28.909 1.00 82.25 754 THR A O 1
ATOM 5832 N N . VAL A 1 755 ? 15.200 6.192 30.767 1.00 85.81 755 VAL A N 1
ATOM 5833 C CA . VAL A 1 755 ? 13.968 5.806 30.075 1.00 85.81 755 VAL A CA 1
ATOM 5834 C C . VAL A 1 755 ? 12.766 5.986 30.993 1.00 85.81 755 VAL A C 1
ATOM 5836 O O . VAL A 1 755 ? 12.841 5.737 32.198 1.00 85.81 755 VAL A O 1
ATOM 5839 N N . THR A 1 756 ? 11.646 6.411 30.419 1.00 88.25 756 THR A N 1
ATOM 5840 C CA . THR A 1 756 ? 10.374 6.556 31.128 1.00 88.25 756 THR A CA 1
ATOM 5841 C C . THR A 1 756 ? 9.261 5.916 30.325 1.00 88.25 756 THR A C 1
ATOM 5843 O O . THR A 1 756 ? 9.176 6.143 29.121 1.00 88.25 756 THR A O 1
ATOM 5846 N N . SER A 1 757 ? 8.383 5.183 30.996 1.00 86.75 757 SER A N 1
ATOM 5847 C CA . SER A 1 757 ? 7.113 4.723 30.430 1.00 86.75 757 SER A CA 1
ATOM 5848 C C . SER A 1 757 ? 5.994 4.965 31.432 1.00 86.75 757 SER A C 1
ATOM 5850 O O . SER A 1 757 ? 6.246 5.077 32.630 1.00 86.75 757 SER A O 1
ATOM 5852 N N . TYR A 1 758 ? 4.764 5.108 30.965 1.00 91.62 758 TYR A N 1
ATOM 5853 C CA . TYR A 1 758 ? 3.599 5.302 31.829 1.00 91.62 758 TYR A CA 1
ATOM 5854 C C . TYR A 1 758 ? 2.349 4.781 31.142 1.00 91.62 758 TYR A C 1
ATOM 5856 O O . TYR A 1 758 ? 2.337 4.644 29.927 1.00 91.62 758 TYR A O 1
ATOM 5864 N N . GLY A 1 759 ? 1.304 4.475 31.901 1.00 87.81 759 GLY A N 1
ATOM 5865 C CA . GLY A 1 759 ? 0.143 3.811 31.333 1.00 87.81 759 GLY A CA 1
ATOM 5866 C C . GLY A 1 759 ? -1.035 3.676 32.274 1.00 87.81 759 GLY A C 1
ATOM 5867 O O . GLY A 1 759 ? -0.853 3.524 33.486 1.00 87.81 759 GLY A O 1
ATOM 5868 N N . TRP A 1 760 ? -2.240 3.701 31.714 1.00 92.69 760 TRP A N 1
ATOM 5869 C CA . TRP A 1 760 ? -3.468 3.450 32.460 1.00 92.69 760 TRP A CA 1
ATOM 5870 C C . TRP A 1 760 ? -3.770 1.956 32.564 1.00 92.69 760 TRP A C 1
ATOM 5872 O O . TRP A 1 760 ? -3.465 1.171 31.668 1.00 92.69 760 TRP A O 1
ATOM 5882 N N . GLY A 1 761 ? -4.410 1.581 33.670 1.00 89.88 761 GLY A N 1
ATOM 5883 C CA . GLY A 1 761 ? -5.084 0.300 33.819 1.00 89.88 761 GLY A CA 1
ATOM 5884 C C . GLY A 1 761 ? -6.174 0.127 32.768 1.00 89.88 761 GLY A C 1
ATOM 5885 O O . GLY A 1 761 ? -6.969 1.040 32.542 1.00 89.88 761 GLY A O 1
ATOM 5886 N N . VAL A 1 762 ? -6.205 -1.051 32.145 1.00 85.31 762 VAL A N 1
ATOM 5887 C CA . VAL A 1 762 ? -7.256 -1.435 31.195 1.00 85.31 762 VAL A CA 1
ATOM 5888 C C . VAL A 1 762 ? -8.540 -1.788 31.939 1.00 85.31 762 VAL A C 1
ATOM 5890 O O . VAL A 1 762 ? -9.633 -1.471 31.481 1.00 85.31 762 VAL A O 1
ATOM 5893 N N . GLN A 1 763 ? -8.414 -2.431 33.102 1.00 89.56 763 GLN A N 1
ATOM 5894 C CA . GLN A 1 763 ? -9.531 -2.627 34.022 1.00 89.56 763 GLN A CA 1
ATOM 5895 C C . GLN A 1 763 ? -9.603 -1.494 35.060 1.00 89.56 763 GLN A C 1
ATOM 5897 O O . GLN A 1 763 ? -8.606 -0.851 35.371 1.00 89.56 763 GLN A O 1
ATOM 5902 N N . ASP A 1 764 ? -10.777 -1.273 35.650 1.00 90.12 764 ASP A N 1
ATOM 5903 C CA . ASP A 1 764 ? -10.992 -0.220 36.657 1.00 90.12 764 ASP A CA 1
ATOM 5904 C C . ASP A 1 764 ? -11.255 -0.788 38.070 1.00 90.12 764 ASP A C 1
ATOM 5906 O O . ASP A 1 764 ? -11.758 -0.099 38.958 1.00 90.12 764 ASP A O 1
ATOM 5910 N N . ASP A 1 765 ? -10.933 -2.063 38.298 1.00 90.38 765 ASP A N 1
ATOM 5911 C CA . ASP A 1 765 ? -11.164 -2.788 39.552 1.00 90.38 765 ASP A CA 1
ATOM 5912 C C . ASP A 1 765 ? -9.859 -3.231 40.254 1.00 90.38 765 ASP A C 1
ATOM 5914 O O . ASP A 1 765 ? -9.803 -4.274 40.910 1.00 90.38 765 ASP A O 1
ATOM 5918 N N . PHE A 1 766 ? -8.788 -2.438 40.142 1.00 90.31 766 PHE A N 1
ATOM 5919 C CA . PHE A 1 766 ? -7.525 -2.695 40.840 1.00 90.31 766 PHE A CA 1
ATOM 5920 C C . PHE A 1 766 ? -7.685 -2.522 42.357 1.00 90.31 766 PHE A C 1
ATOM 5922 O O . PHE A 1 766 ? -8.191 -1.485 42.789 1.00 90.31 766 PHE A O 1
ATOM 5929 N N . PRO A 1 767 ? -7.211 -3.463 43.194 1.00 88.44 767 PRO A N 1
ATOM 5930 C CA . PRO A 1 767 ? -7.235 -3.295 44.646 1.00 88.44 767 PRO A CA 1
ATOM 5931 C C . PRO A 1 767 ? -6.391 -2.092 45.090 1.00 88.44 767 PRO A C 1
ATOM 5933 O O . PRO A 1 767 ? -5.184 -2.048 44.840 1.00 88.44 767 PRO A O 1
ATOM 5936 N N . VAL A 1 768 ? -6.997 -1.132 45.792 1.00 88.31 768 VAL A N 1
ATOM 5937 C CA . VAL A 1 768 ? -6.298 0.074 46.261 1.00 88.31 768 VAL A CA 1
ATOM 5938 C C . VAL A 1 768 ? -5.454 -0.257 47.495 1.00 88.31 768 VAL A C 1
ATOM 5940 O O . VAL A 1 768 ? -5.955 -0.412 48.609 1.00 88.31 768 VAL A O 1
ATOM 5943 N N . LYS A 1 769 ? -4.134 -0.372 47.316 1.00 77.44 769 LYS A N 1
ATOM 5944 C CA . LYS A 1 769 ? -3.207 -0.765 48.392 1.00 77.44 769 LYS A CA 1
ATOM 5945 C C . LYS A 1 769 ? -2.976 0.356 49.402 1.00 77.44 769 LYS A C 1
ATOM 5947 O O . LYS A 1 769 ? -2.648 1.466 49.017 1.00 77.44 769 LYS A O 1
ATOM 5952 N N . GLY A 1 770 ? -3.081 0.050 50.698 1.00 72.31 770 GLY A N 1
ATOM 5953 C CA . GLY A 1 770 ? -2.909 1.027 51.787 1.00 72.31 770 GLY A CA 1
ATOM 5954 C C . GLY A 1 770 ? -4.190 1.772 52.194 1.00 72.31 770 GLY A C 1
ATOM 5955 O O . GLY A 1 770 ? -4.122 2.629 53.072 1.00 72.31 770 GLY A O 1
ATOM 5956 N N . GLY A 1 771 ? -5.337 1.433 51.587 1.00 70.69 771 GLY A N 1
ATOM 5957 C CA . GLY A 1 771 ? -6.671 1.957 51.910 1.00 70.69 771 GLY A CA 1
ATOM 5958 C C . GLY A 1 771 ? -7.623 0.902 52.495 1.00 70.69 771 GLY A C 1
ATOM 5959 O O . GLY A 1 771 ? -7.192 -0.034 53.171 1.00 70.69 771 GLY A O 1
ATOM 5960 N N . ASP A 1 772 ? -8.928 1.062 52.248 1.00 78.75 772 ASP A N 1
ATOM 5961 C CA . ASP A 1 772 ? -9.947 0.066 52.614 1.00 78.75 772 ASP A CA 1
ATOM 5962 C C . ASP A 1 772 ? -9.683 -1.256 51.857 1.00 78.75 772 ASP A C 1
ATOM 5964 O O . ASP A 1 772 ? -9.570 -1.230 50.630 1.00 78.75 772 ASP A O 1
ATOM 5968 N N . PRO A 1 773 ? -9.599 -2.416 52.545 1.00 77.25 773 PRO A N 1
ATOM 5969 C CA . PRO A 1 773 ? -9.324 -3.713 51.922 1.00 77.25 773 PRO A CA 1
ATOM 5970 C C . PRO A 1 773 ? -10.273 -4.121 50.787 1.00 77.25 773 PRO A C 1
ATOM 5972 O O . PRO A 1 773 ? -9.908 -4.982 49.991 1.00 77.25 773 PRO A O 1
ATOM 5975 N N . ASN A 1 774 ? -11.478 -3.545 50.723 1.00 83.25 774 ASN A N 1
ATOM 5976 C CA . ASN A 1 774 ? -12.463 -3.827 49.676 1.00 83.25 774 ASN A CA 1
ATOM 5977 C C . ASN A 1 774 ? -12.546 -2.728 48.604 1.00 83.25 774 ASN A C 1
ATOM 5979 O O . ASN A 1 774 ? -13.388 -2.817 47.711 1.00 83.25 774 ASN A O 1
ATOM 5983 N N . GLN A 1 775 ? -11.728 -1.676 48.693 1.00 89.94 775 GLN A N 1
ATOM 5984 C CA . GLN A 1 775 ? -11.743 -0.589 47.723 1.00 89.94 775 GLN A CA 1
ATOM 5985 C C . GLN A 1 775 ? -10.998 -0.990 46.451 1.00 89.94 775 GLN A C 1
ATOM 5987 O O . GLN A 1 775 ? -9.828 -1.378 46.483 1.00 89.94 775 GLN A O 1
ATOM 5992 N N . THR A 1 776 ? -11.675 -0.822 45.322 1.00 92.19 776 THR A N 1
ATOM 5993 C CA . THR A 1 776 ? -11.092 -0.956 43.991 1.00 92.19 776 THR A CA 1
ATOM 5994 C C . THR A 1 776 ? -11.023 0.395 43.283 1.00 92.19 776 THR A C 1
ATOM 5996 O O . THR A 1 776 ? -11.727 1.336 43.660 1.00 92.19 776 THR A O 1
ATOM 5999 N N . GLY A 1 777 ? -10.172 0.497 42.268 1.00 92.31 777 GLY A N 1
ATOM 6000 C CA . GLY A 1 777 ? -9.982 1.717 41.495 1.00 92.31 777 GLY A CA 1
ATOM 6001 C C . GLY A 1 777 ? -9.307 1.478 40.149 1.00 92.31 777 GLY A C 1
ATOM 6002 O O . GLY A 1 777 ? -8.855 0.375 39.850 1.00 92.31 777 GLY A O 1
ATOM 6003 N N . SER A 1 778 ? -9.206 2.532 39.350 1.00 94.06 778 SER A N 1
ATOM 6004 C CA . SER A 1 778 ? -8.317 2.571 38.186 1.00 94.06 778 SER A CA 1
ATOM 6005 C C . SER A 1 778 ? -6.901 2.930 38.640 1.00 94.06 778 SER A C 1
ATOM 6007 O O . SER A 1 778 ? -6.719 3.542 39.697 1.00 94.06 778 SER A O 1
ATOM 6009 N N . ILE A 1 779 ? -5.887 2.593 37.843 1.00 94.12 779 ILE A N 1
ATOM 6010 C CA . ILE A 1 779 ? -4.505 3.009 38.116 1.00 94.12 779 ILE A CA 1
ATOM 6011 C C . ILE A 1 779 ? -3.895 3.750 36.933 1.00 94.12 779 ILE A C 1
ATOM 6013 O O . ILE A 1 779 ? -4.135 3.391 35.785 1.00 94.12 779 ILE A O 1
ATOM 6017 N N . LEU A 1 780 ? -3.064 4.740 37.234 1.00 95.19 780 LEU A N 1
ATOM 6018 C CA . LEU A 1 780 ? -2.089 5.318 36.319 1.00 95.19 780 LEU A CA 1
ATOM 6019 C C . LEU A 1 780 ? -0.702 4.946 36.839 1.00 95.19 780 LEU A C 1
ATOM 6021 O O . LEU A 1 780 ? -0.329 5.288 37.963 1.00 95.19 780 LEU A O 1
ATOM 6025 N N . THR A 1 781 ? 0.045 4.207 36.032 1.00 94.00 781 THR A N 1
ATOM 6026 C CA . THR A 1 781 ? 1.381 3.717 36.366 1.00 94.00 781 THR A CA 1
ATOM 6027 C C . THR A 1 781 ? 2.455 4.534 35.671 1.00 94.00 781 THR A C 1
ATOM 6029 O O . THR A 1 781 ? 2.235 5.041 34.574 1.00 94.00 781 THR A O 1
ATOM 6032 N N . ALA A 1 782 ? 3.620 4.654 36.300 1.00 94.06 782 ALA A N 1
ATOM 6033 C CA . ALA A 1 782 ? 4.825 5.181 35.677 1.00 94.06 782 ALA A CA 1
ATOM 6034 C C . ALA A 1 782 ? 6.039 4.346 36.076 1.00 94.06 782 ALA A C 1
ATOM 6036 O O . ALA A 1 782 ? 6.162 3.932 37.228 1.00 94.06 782 ALA A O 1
ATOM 6037 N N . PHE A 1 783 ? 6.952 4.162 35.134 1.00 94.94 783 PHE A N 1
ATOM 6038 C CA . PHE A 1 783 ? 8.208 3.453 35.302 1.00 94.94 783 PHE A CA 1
ATOM 6039 C C . PHE A 1 783 ? 9.350 4.369 34.881 1.00 94.94 783 PHE A C 1
ATOM 6041 O O . PHE A 1 783 ? 9.329 4.915 33.775 1.00 94.94 783 PHE A O 1
ATOM 6048 N N . VAL A 1 784 ? 10.358 4.515 35.735 1.00 94.88 784 VAL A N 1
ATOM 6049 C CA . VAL A 1 784 ? 11.566 5.291 35.434 1.00 94.88 784 VAL A CA 1
ATOM 6050 C C . VAL A 1 784 ? 12.781 4.393 35.580 1.00 94.88 784 VAL A C 1
ATOM 6052 O O . VAL A 1 784 ? 13.114 3.952 36.678 1.00 94.88 784 VAL A O 1
ATOM 6055 N N . GLY A 1 785 ? 13.427 4.106 34.456 1.00 94.75 785 GLY A N 1
ATOM 6056 C CA . GLY A 1 785 ? 14.587 3.234 34.384 1.00 94.75 785 GLY A CA 1
ATOM 6057 C C . GLY A 1 785 ? 15.886 3.989 34.636 1.00 94.75 785 GLY A C 1
ATOM 6058 O O . GLY A 1 785 ? 16.109 5.064 34.078 1.00 94.75 785 GLY A O 1
ATOM 6059 N N . TRP A 1 786 ? 16.754 3.409 35.461 1.00 96.19 786 TRP A N 1
ATOM 6060 C CA . TRP A 1 786 ? 18.052 3.968 35.812 1.00 96.19 786 TRP A CA 1
ATOM 6061 C C . TRP A 1 786 ? 19.198 3.073 35.366 1.00 96.19 786 TRP A C 1
ATOM 6063 O O . TRP A 1 786 ? 19.238 1.873 35.648 1.00 96.19 786 TRP A O 1
ATOM 6073 N N . SER A 1 787 ? 20.208 3.691 34.766 1.00 93.88 787 SER A N 1
ATOM 6074 C CA . SER A 1 787 ? 21.452 3.017 34.380 1.00 93.88 787 SER A CA 1
ATOM 6075 C C . SER A 1 787 ? 22.366 2.688 35.569 1.00 93.88 787 SER A C 1
ATOM 6077 O O . SER A 1 787 ? 23.312 1.913 35.425 1.00 93.88 787 SER A O 1
ATOM 6079 N N . ASN A 1 788 ? 22.113 3.262 36.754 1.00 93.19 788 ASN A N 1
ATOM 6080 C CA . ASN A 1 788 ? 22.987 3.131 37.918 1.00 93.19 788 ASN A CA 1
ATOM 6081 C C . ASN A 1 788 ? 22.210 3.129 39.252 1.00 93.19 788 ASN A C 1
ATOM 6083 O O . ASN A 1 788 ? 21.512 4.088 39.584 1.00 93.19 788 ASN A O 1
ATOM 6087 N N . LEU A 1 789 ? 22.393 2.072 40.056 1.00 93.19 789 LEU A N 1
ATOM 6088 C CA . LEU A 1 789 ? 21.727 1.915 41.356 1.00 93.19 789 LEU A CA 1
ATOM 6089 C C . LEU A 1 789 ? 22.170 2.951 42.404 1.00 93.19 789 LEU A C 1
ATOM 6091 O O . LEU A 1 789 ? 21.358 3.390 43.214 1.00 93.19 789 LEU A O 1
ATOM 6095 N N . GLU A 1 790 ? 23.444 3.343 42.422 1.00 93.44 790 GLU A N 1
ATOM 6096 C CA . GLU A 1 790 ? 23.956 4.308 43.402 1.00 93.44 790 GLU A CA 1
ATOM 6097 C C . GLU A 1 790 ? 23.468 5.730 43.098 1.00 93.44 790 GLU A C 1
ATOM 6099 O O . GLU A 1 790 ? 23.113 6.479 44.013 1.00 93.44 790 GLU A O 1
ATOM 6104 N N . ALA A 1 791 ? 23.364 6.079 41.811 1.00 92.94 791 ALA A N 1
ATOM 6105 C CA . ALA A 1 791 ? 22.751 7.327 41.367 1.00 92.94 791 ALA A CA 1
ATOM 6106 C C . ALA A 1 791 ? 21.267 7.387 41.759 1.00 92.94 791 ALA A C 1
ATOM 6108 O O . ALA A 1 791 ? 20.844 8.368 42.370 1.00 92.94 791 ALA A O 1
ATOM 6109 N N . ASN A 1 792 ? 20.507 6.309 41.517 1.00 95.81 792 ASN A N 1
ATOM 6110 C CA . ASN A 1 792 ? 19.118 6.193 41.972 1.00 95.81 792 ASN A CA 1
ATOM 6111 C C . ASN A 1 792 ? 19.007 6.367 43.501 1.00 95.81 792 ASN A C 1
ATOM 6113 O O . ASN A 1 792 ? 18.235 7.200 43.974 1.00 95.81 792 ASN A O 1
ATOM 6117 N N . LYS A 1 793 ? 19.830 5.666 44.297 1.00 94.00 793 LYS A N 1
ATOM 6118 C CA . LYS A 1 793 ? 19.846 5.818 45.767 1.00 94.00 793 LYS A CA 1
ATOM 6119 C C . LYS A 1 793 ? 20.145 7.246 46.213 1.00 94.00 793 LYS A C 1
ATOM 6121 O O . LYS A 1 793 ? 19.493 7.746 47.128 1.00 94.00 793 LYS A O 1
ATOM 6126 N N . THR A 1 794 ? 21.118 7.895 45.579 1.00 93.69 794 THR A N 1
ATOM 6127 C CA . THR A 1 794 ? 21.482 9.286 45.874 1.00 93.69 794 THR A CA 1
ATOM 6128 C C . THR A 1 794 ? 20.325 10.228 45.543 1.00 93.69 794 THR A C 1
ATOM 6130 O O . THR A 1 794 ? 19.991 11.104 46.342 1.00 93.69 794 THR A O 1
ATOM 6133 N N . PHE A 1 795 ? 19.662 10.022 44.404 1.00 93.62 795 PHE A N 1
ATOM 6134 C CA . PHE A 1 795 ? 18.515 10.823 43.992 1.00 93.62 795 PHE A CA 1
ATOM 6135 C C . PHE A 1 795 ? 17.333 10.694 44.958 1.00 93.62 795 PHE A C 1
ATOM 6137 O O . PHE A 1 795 ? 16.753 11.709 45.340 1.00 93.62 795 PHE A O 1
ATOM 6144 N N . HIS A 1 796 ? 17.041 9.487 45.445 1.00 93.38 796 HIS A N 1
ATOM 6145 C CA . HIS A 1 796 ? 15.993 9.232 46.447 1.00 93.38 796 HIS A CA 1
ATOM 6146 C C . HIS A 1 796 ? 16.218 9.957 47.784 1.00 93.38 796 HIS A C 1
ATOM 6148 O O . HIS A 1 796 ? 15.271 10.239 48.514 1.00 93.38 796 HIS A O 1
ATOM 6154 N N . GLN A 1 797 ? 17.464 10.313 48.113 1.00 92.31 797 GLN A N 1
ATOM 6155 C CA . GLN A 1 797 ? 17.785 11.115 49.302 1.00 92.31 797 GLN A CA 1
ATOM 6156 C C . GLN A 1 797 ? 17.636 12.628 49.068 1.00 92.31 797 GLN A C 1
ATOM 6158 O O . GLN A 1 797 ? 17.677 13.412 50.024 1.00 92.31 797 GLN A O 1
ATOM 6163 N N . SER A 1 798 ? 17.474 13.055 47.814 1.00 91.25 798 SER A N 1
ATOM 6164 C CA . SER A 1 798 ? 17.414 14.463 47.433 1.00 91.25 798 SER A CA 1
ATOM 6165 C C . SER A 1 798 ? 16.081 15.121 47.800 1.00 91.25 798 SER A C 1
ATOM 6167 O O . SER A 1 798 ? 15.043 14.476 47.960 1.00 91.25 798 SER A O 1
ATOM 6169 N N . GLN A 1 799 ? 16.095 16.453 47.891 1.00 88.69 799 GLN A N 1
ATOM 6170 C CA . GLN A 1 799 ? 14.866 17.230 48.042 1.00 88.69 799 GLN A CA 1
ATOM 6171 C C . GLN A 1 799 ? 13.973 17.133 46.793 1.00 88.69 799 GLN A C 1
ATOM 6173 O O . GLN A 1 799 ? 12.753 17.118 46.924 1.00 88.69 799 GLN A O 1
ATOM 6178 N N . ALA A 1 800 ? 14.576 16.999 45.606 1.00 86.62 800 ALA A N 1
ATOM 6179 C CA . ALA A 1 800 ? 13.853 16.874 44.346 1.00 86.62 800 ALA A CA 1
ATOM 6180 C C . ALA A 1 800 ? 12.955 15.629 44.327 1.00 86.62 800 ALA A C 1
ATOM 6182 O O . ALA A 1 800 ? 11.797 15.727 43.935 1.00 86.62 800 ALA A O 1
ATOM 6183 N N . TYR A 1 801 ? 13.438 14.486 44.827 1.00 90.38 801 TYR A N 1
ATOM 6184 C CA . TYR A 1 801 ? 12.628 13.267 44.896 1.00 90.38 801 TYR A CA 1
ATOM 6185 C C . TYR A 1 801 ? 11.428 13.409 45.846 1.00 90.38 801 TYR A C 1
ATOM 6187 O O . TYR A 1 801 ? 10.306 13.058 45.490 1.00 90.38 801 TYR A O 1
ATOM 6195 N N . LYS A 1 802 ? 11.616 14.032 47.017 1.00 88.44 802 LYS A N 1
ATOM 6196 C CA . LYS A 1 802 ? 10.506 14.308 47.953 1.00 88.44 802 LYS A CA 1
ATOM 6197 C C . LYS A 1 802 ? 9.426 15.201 47.336 1.00 88.44 802 LYS A C 1
ATOM 6199 O O . LYS A 1 802 ? 8.242 15.041 47.623 1.00 88.44 802 LYS A O 1
ATOM 6204 N N . GLU A 1 803 ? 9.824 16.150 46.489 1.00 90.00 803 GLU A N 1
ATOM 6205 C CA . GLU A 1 803 ? 8.881 16.993 45.751 1.00 90.00 803 GLU A CA 1
ATOM 6206 C C . GLU A 1 803 ? 8.105 16.215 44.684 1.00 90.00 803 GLU A C 1
ATOM 6208 O O . GLU A 1 803 ? 6.949 16.550 44.430 1.00 90.00 803 GLU A O 1
ATOM 6213 N N . ILE A 1 804 ? 8.698 15.183 44.074 1.00 91.12 804 ILE A N 1
ATOM 6214 C CA . ILE A 1 804 ? 8.016 14.321 43.096 1.00 91.12 804 ILE A CA 1
ATOM 6215 C C . ILE A 1 804 ? 6.870 13.580 43.769 1.00 91.12 804 ILE A C 1
ATOM 6217 O O . ILE A 1 804 ? 5.738 13.704 43.313 1.00 91.12 804 ILE A O 1
ATOM 6221 N N . GLU A 1 805 ? 7.127 12.875 44.874 1.00 87.12 805 GLU A N 1
ATOM 6222 C CA . GLU A 1 805 ? 6.075 12.131 45.581 1.00 87.12 805 GLU A CA 1
ATOM 6223 C C . GLU A 1 805 ? 4.936 13.062 46.012 1.00 87.12 805 GLU A C 1
ATOM 6225 O O . GLU A 1 805 ? 3.765 12.759 45.785 1.00 87.12 805 GLU A O 1
ATOM 6230 N N . SER A 1 806 ? 5.270 14.256 46.518 1.00 90.19 806 SER A N 1
ATOM 6231 C CA . SER A 1 806 ? 4.262 15.268 46.842 1.00 90.19 806 SER A CA 1
ATOM 6232 C C . SER A 1 806 ? 3.450 15.706 45.620 1.00 90.19 806 SER A C 1
ATOM 6234 O O . SER A 1 806 ? 2.246 15.904 45.754 1.00 90.19 806 SER A O 1
ATOM 6236 N N . LYS A 1 807 ? 4.075 15.880 44.449 1.00 93.12 807 LYS A N 1
ATOM 6237 C CA . LYS A 1 807 ? 3.386 16.292 43.215 1.00 93.12 807 LYS A CA 1
ATOM 6238 C C . LYS A 1 807 ? 2.497 15.181 42.660 1.00 93.12 807 LYS A C 1
ATOM 6240 O O . LYS A 1 807 ? 1.386 15.481 42.228 1.00 93.12 807 LYS A O 1
ATOM 6245 N N . LEU A 1 808 ? 2.957 13.930 42.711 1.00 92.06 808 LEU A N 1
ATOM 6246 C CA . LEU A 1 808 ? 2.216 12.756 42.240 1.00 92.06 808 LEU A CA 1
ATOM 6247 C C . LEU A 1 808 ? 0.945 12.512 43.066 1.00 92.06 808 LEU A C 1
ATOM 6249 O O . LEU A 1 808 ? -0.110 12.246 42.498 1.00 92.06 808 LEU A O 1
ATOM 6253 N N . VAL A 1 809 ? 1.010 12.675 44.394 1.00 88.94 809 VAL A N 1
ATOM 6254 C CA . VAL A 1 809 ? -0.177 12.570 45.269 1.00 88.94 809 VAL A CA 1
ATOM 6255 C C . VAL A 1 809 ? -1.196 13.680 44.989 1.00 88.94 809 VAL A C 1
ATOM 6257 O O . VAL A 1 809 ? -2.388 13.489 45.199 1.00 88.94 809 VAL A O 1
ATOM 6260 N N . THR A 1 810 ? -0.748 14.840 44.503 1.00 90.25 810 THR A N 1
ATOM 6261 C CA . THR A 1 810 ? -1.617 15.997 44.224 1.00 90.25 810 THR A CA 1
ATOM 6262 C C . THR A 1 810 ? -2.138 16.069 42.791 1.00 90.25 810 THR A C 1
ATOM 6264 O O . THR A 1 810 ? -2.745 17.079 42.433 1.00 90.25 810 THR A O 1
ATOM 6267 N N . ILE A 1 811 ? -1.896 15.053 41.954 1.00 94.06 811 ILE A N 1
ATOM 6268 C CA . ILE A 1 811 ? -2.558 14.993 40.645 1.00 94.06 811 ILE A CA 1
ATOM 6269 C C . ILE A 1 811 ? -4.068 14.908 40.889 1.00 94.06 811 ILE A C 1
ATOM 6271 O O . ILE A 1 811 ? -4.534 14.128 41.721 1.00 94.06 811 ILE A O 1
ATOM 6275 N N . GLU A 1 812 ? -4.822 15.771 40.210 1.00 93.38 812 GLU A N 1
ATOM 6276 C CA . GLU A 1 812 ? -6.264 15.895 40.405 1.00 93.38 812 GLU A CA 1
ATOM 6277 C C . GLU A 1 812 ? -6.965 14.548 40.199 1.00 93.38 812 GLU A C 1
ATOM 6279 O O . GLU A 1 812 ? -6.716 13.855 39.220 1.00 93.38 812 GLU A O 1
ATOM 6284 N N . GLY A 1 813 ? -7.827 14.166 41.145 1.00 91.56 813 GLY A N 1
ATOM 6285 C CA . GLY A 1 813 ? -8.550 12.891 41.116 1.00 91.56 813 GLY A CA 1
ATOM 6286 C C . GLY A 1 813 ? -7.803 11.697 41.723 1.00 91.56 813 GLY A C 1
ATOM 6287 O O . GLY A 1 813 ? -8.434 10.663 41.945 1.00 91.56 813 GLY A O 1
ATOM 6288 N N . SER A 1 814 ? -6.511 11.831 42.049 1.00 93.69 814 SER A N 1
ATOM 6289 C CA . SER A 1 814 ? -5.750 10.790 42.750 1.00 93.69 814 SER A CA 1
ATOM 6290 C C . SER A 1 814 ? -6.330 10.525 44.142 1.00 93.69 814 SER A C 1
ATOM 6292 O O . SER A 1 814 ? -6.608 11.450 44.909 1.00 93.69 814 SER A O 1
ATOM 6294 N N . ILE A 1 815 ? -6.509 9.248 44.480 1.00 93.19 815 ILE A N 1
ATOM 6295 C CA . ILE A 1 815 ? -6.972 8.799 45.802 1.00 93.19 815 ILE A CA 1
ATOM 6296 C C . ILE A 1 815 ? -5.860 8.152 46.625 1.00 93.19 815 ILE A C 1
ATOM 6298 O O . ILE A 1 815 ? -5.982 8.086 47.847 1.00 93.19 815 ILE A O 1
ATOM 6302 N N . ASN A 1 816 ? -4.795 7.660 45.984 1.00 92.94 816 ASN A N 1
ATOM 6303 C CA . ASN A 1 816 ? -3.656 7.065 46.674 1.00 92.94 816 ASN A CA 1
ATOM 6304 C C . ASN A 1 816 ? -2.417 6.962 45.766 1.00 92.94 816 ASN A C 1
ATOM 6306 O O . ASN A 1 816 ? -2.537 6.960 44.544 1.00 92.94 816 ASN A O 1
ATOM 6310 N N . LEU A 1 817 ? -1.233 6.806 46.359 1.00 92.75 817 LEU A N 1
ATOM 6311 C CA . LEU A 1 817 ? 0.028 6.567 45.655 1.00 92.75 817 LEU A CA 1
ATOM 6312 C C . LEU A 1 817 ? 0.798 5.435 46.335 1.00 92.75 817 LEU A C 1
ATOM 6314 O O . LEU A 1 817 ? 0.955 5.424 47.555 1.00 92.75 817 LEU A O 1
ATOM 6318 N N . ARG A 1 818 ? 1.360 4.535 45.528 1.00 90.88 818 ARG A N 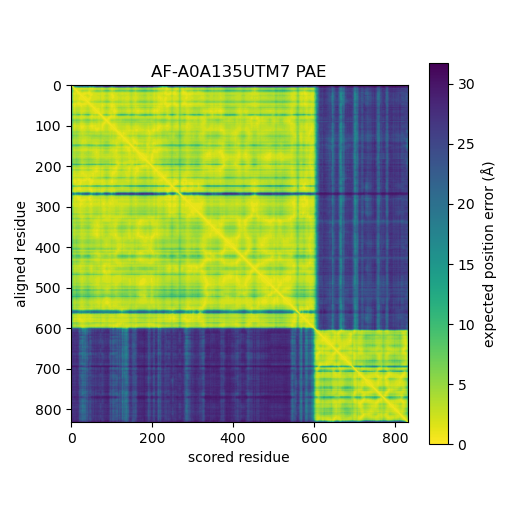1
ATOM 6319 C CA . ARG A 1 818 ? 2.401 3.599 45.955 1.00 90.88 818 ARG A CA 1
ATOM 6320 C C . ARG A 1 818 ? 3.641 3.787 45.085 1.00 90.88 818 ARG A C 1
ATOM 6322 O O . ARG A 1 818 ? 3.527 3.796 43.863 1.00 90.88 818 ARG A O 1
ATOM 6329 N N . SER A 1 819 ? 4.803 3.910 45.713 1.00 92.69 819 SER A N 1
ATOM 6330 C CA . SER A 1 819 ? 6.113 3.955 45.060 1.00 92.69 819 SER A CA 1
ATOM 6331 C C . SER A 1 819 ? 6.994 2.826 45.596 1.00 92.69 819 SER A C 1
ATOM 6333 O O . SER A 1 819 ? 6.943 2.509 46.785 1.00 92.69 819 SER A O 1
ATOM 6335 N N . PHE A 1 820 ? 7.758 2.181 44.721 1.00 93.50 820 PHE A N 1
ATOM 6336 C CA . PHE A 1 820 ? 8.734 1.147 45.084 1.00 93.50 820 PHE A CA 1
ATOM 6337 C C . PHE A 1 820 ? 9.769 0.989 43.972 1.00 93.50 820 PHE A C 1
ATOM 6339 O O . PHE A 1 820 ? 9.574 1.479 42.856 1.00 93.50 820 PHE A O 1
ATOM 6346 N N . ARG A 1 821 ? 10.876 0.304 44.267 1.00 95.81 821 ARG A N 1
ATOM 6347 C CA . ARG A 1 821 ? 11.931 0.038 43.287 1.00 95.81 821 ARG A CA 1
ATOM 6348 C C . ARG A 1 821 ? 12.073 -1.433 42.976 1.00 95.81 821 ARG A C 1
ATOM 6350 O O . ARG A 1 821 ? 11.977 -2.272 43.867 1.00 95.81 821 ARG A O 1
ATOM 6357 N N . LEU A 1 822 ? 12.393 -1.722 41.719 1.00 95.06 822 LEU A N 1
ATOM 6358 C CA . LEU A 1 822 ? 12.639 -3.071 41.224 1.00 95.06 822 LEU A CA 1
ATOM 6359 C C . LEU A 1 822 ? 13.982 -3.168 40.504 1.00 95.06 822 LEU A C 1
ATOM 6361 O O . LEU A 1 822 ? 14.365 -2.271 39.753 1.00 95.06 822 LEU A O 1
ATOM 6365 N N . SER A 1 823 ? 14.642 -4.311 40.656 1.00 93.50 823 SER A N 1
ATOM 6366 C CA . SER A 1 823 ? 15.656 -4.793 39.714 1.00 93.50 823 SER A CA 1
ATOM 6367 C C . SER A 1 823 ? 15.136 -6.093 39.114 1.00 93.50 823 SER A C 1
ATOM 6369 O O . SER A 1 823 ? 15.028 -7.100 39.819 1.00 93.50 823 SER A O 1
ATOM 6371 N N . CYS A 1 824 ? 14.757 -6.059 37.837 1.00 93.56 824 CYS A N 1
ATOM 6372 C CA . CYS A 1 824 ? 14.083 -7.186 37.206 1.00 93.56 824 CYS A CA 1
ATOM 6373 C C . CYS A 1 824 ? 15.069 -8.140 36.529 1.00 93.56 824 CYS A C 1
ATOM 6375 O O . CYS A 1 824 ? 16.029 -7.730 35.880 1.00 93.56 824 CYS A O 1
ATOM 6377 N N . THR A 1 825 ? 14.782 -9.434 36.629 1.00 93.75 825 THR A N 1
ATOM 6378 C CA . THR A 1 825 ? 15.276 -10.438 35.690 1.00 93.75 825 THR A CA 1
ATOM 6379 C C . THR A 1 825 ? 14.332 -10.481 34.500 1.00 93.75 825 THR A C 1
ATOM 6381 O O . THR A 1 825 ? 13.121 -10.615 34.678 1.00 93.75 825 THR A O 1
ATOM 6384 N N . VAL A 1 826 ? 14.890 -10.374 33.296 1.00 91.56 826 VAL A N 1
ATOM 6385 C CA . VAL A 1 826 ? 14.124 -10.410 32.049 1.00 91.56 826 VAL A CA 1
ATOM 6386 C C . VAL A 1 826 ? 14.212 -11.806 31.449 1.00 91.56 826 VAL A C 1
ATOM 6388 O O . VAL A 1 826 ? 15.306 -12.344 31.272 1.00 91.56 826 VAL A O 1
ATOM 6391 N N . LEU A 1 827 ? 13.062 -12.391 31.129 1.00 90.69 827 LEU A N 1
ATOM 6392 C CA . LEU A 1 827 ? 12.972 -13.565 30.271 1.00 90.69 827 LEU A CA 1
ATOM 6393 C C . LEU A 1 827 ? 12.299 -13.126 28.973 1.00 90.69 827 LEU A C 1
ATOM 6395 O O . LEU A 1 827 ? 11.240 -12.506 29.004 1.00 90.69 827 LEU A O 1
ATOM 6399 N N . GLU A 1 828 ? 12.894 -13.468 27.838 1.00 83.06 828 GLU A N 1
ATOM 6400 C CA . GLU A 1 828 ? 12.327 -13.209 26.513 1.00 83.06 828 GLU A CA 1
ATOM 6401 C C . GLU A 1 828 ? 12.287 -14.529 25.736 1.00 83.06 828 GLU A C 1
ATOM 6403 O O . GLU A 1 828 ? 13.131 -15.412 25.955 1.00 83.06 828 GLU A O 1
ATOM 6408 N N . LYS A 1 829 ? 11.302 -14.700 24.845 1.00 74.44 829 LYS A N 1
ATOM 6409 C CA . LYS A 1 829 ? 11.295 -15.848 23.931 1.00 74.44 829 LYS A CA 1
ATOM 6410 C C . LYS A 1 829 ? 12.596 -15.837 23.131 1.00 74.44 829 LYS A C 1
ATOM 6412 O O . LYS A 1 829 ? 12.882 -14.878 22.422 1.00 74.44 829 LYS A O 1
ATOM 6417 N N . GLN A 1 830 ? 13.379 -16.913 23.227 1.00 46.66 830 GLN A N 1
ATOM 6418 C CA . GLN A 1 830 ? 14.493 -17.102 22.306 1.00 46.66 830 GLN A CA 1
ATOM 6419 C C . GLN A 1 830 ? 13.899 -17.301 20.917 1.00 46.66 830 GLN A C 1
ATOM 6421 O O . GLN A 1 830 ? 13.283 -18.333 20.651 1.00 46.66 830 GLN A O 1
ATOM 6426 N N . THR A 1 831 ? 14.057 -16.297 20.061 1.00 36.09 831 THR A N 1
ATOM 6427 C CA . THR A 1 831 ? 13.886 -16.438 18.621 1.00 36.09 831 THR A CA 1
ATOM 6428 C C . THR A 1 831 ? 14.804 -17.572 18.176 1.00 36.09 831 THR A C 1
ATOM 6430 O O . THR A 1 831 ? 16.028 -17.449 18.225 1.00 36.09 831 THR A O 1
ATOM 6433 N N . ARG A 1 832 ? 14.212 -18.727 17.872 1.00 27.81 832 ARG A N 1
ATOM 6434 C CA . ARG A 1 832 ? 14.901 -19.774 17.124 1.00 27.81 832 ARG A CA 1
ATOM 6435 C C . ARG A 1 832 ? 14.801 -19.479 15.649 1.00 27.81 832 ARG A C 1
ATOM 6437 O O . ARG A 1 832 ? 13.718 -18.997 15.248 1.00 27.81 832 ARG A O 1
#

InterPro domains:
  IPR000172 Glucose-methanol-choline oxidoreductase, N-terminal [PF00732] (20-328)
  IPR000172 Glucose-methanol-choline oxidoreductase, N-terminal [PS00624] (288-302)
  IPR007867 Glucose-methanol-choline oxidoreductase, C-terminal [PF05199] (441-595)
  IPR012132 Glucose-methanol-choline oxidoreductase [PTHR11552] (18-598)
  IPR036188 FAD/NAD(P)-binding domain superfamily [G3DSA:3.50.50.60] (20-598)
  IPR036188 FAD/NAD(P)-binding domain superfamily [SSF51905] (18-598)

Mean predicted aligned error: 12.59 Å

Foldseek 3Di:
DDDDFFFEAQDDDPVQLEFAEEEEALAQQSLLQLLVCLVQDLPGQYEYEAQAEALPPPLLLWFLLQLLLCVPPPRRQKDWAFAAQDVLLVRDGEIFIWTRYRLICLSRDLQWDAAFAQVQQVVLVAFCRHSVNLQVLLQQAEQEPFDDPCCSSHHRPHLFYKAQALAAQVLLQCLLQVLLVLVPWDEDRDLRSSQHFTGKYWTIGRADNPQLTGRGSCVRRPPVCSNVCPRSSHHYHYQKHFKEFQFDDPLRARFWTKMDRNPVPPPPDPPPDIRTHTHNFFYEYANAQARRLQRCLLHQEEDPVLNVLQVHHHPYHFPLFFWFKDFKKKAKFKFFFQDDCSLASECCNPVPLVNNVVVCVVVSPSSSSHSQWTMKGRHADDPVLQVVLHDVSVVVCVPPPPVPVSHGQKMKTKGQYDSDDCVPDPDSTGMIIIIIIGQFDQFTWGWGFSHSTPPGDIHTDNRPLVHPPSNRLSSQLVRQLSSVSSQLSRQGGFWTDCVRDFPDDPPALPDTGHGDPGHDNDHGDADPVNSVSSSSSCSNGMHGSSQIAQSAEEDPPPPPPQSHQAYSLQDGPSHHNYGYQARNYRNGGGRIDCSSVSNSSNDDQKKKKKWKFFWPPPDDCCPCVDPNVCLNVVLVLVQQQDPLHFQKKWWWAFPVHNRMIIIIGIHRDPVSVVVSCVPCVCPSCVSVVVTTDDIPDIFIKQKVSRDQCLSQAQKKKKKKFWFALDDDPVLVVQLVVLLVCLCCVQVVVPVQQPDKMKTKTPHAFCQDPPDDRRGTGIIIMMMTHGNDPVSVVVSCVDPSVVVSVVSSCPSPRTPDMDITMTNIDMDGPPDD

Sequence (832 aa):
MATVSAGIYTELPTNLAEVDVIIAGGGTAGSIVASRLAEVDPTLSILVIEQGQDSFNVTNVIYPALFERNTLPNSDTALFWKANKSPQLADREPVVETGGILGGGSAINWMVYTRGQWDDFESWNTSGWSAEELLPLLRKVETYHGATTNESTHGYDGPIHVSKGTHQAPRAERGWIDGAVEAGWSETEDLQSLHSSNGSGPWYRYVSPTDGRRQDVAHRYLHPLLQSGEYPNLHVLVETQVLRILFEGEENRAAGVEIRRNPAFAQGSRDNSTTRVKARKLVVSSAGSFGTPLLLERSGVGDPAVLEKAGIATVESLDGVGNDFQDHHFVGYVYRTNLEQNETINGIARNDRGRDVDAMIAANDKQLGWNGHDASSKFRPSPADISALGPDFQAAWDRDFKDSPNRPLMIMGLFNAYFGDPAALPDDAEYVTTAPWVTYPYARGHIHTTGPNIDDQYDFTTGWLLDEKDIDLKSHIWGYKTQRAIARRMEIFRGELALGHPKFSNTSSAAVIEVAEGPVTDSIEYSAEDDATIIQHIRENIGTSRHPLGTCKMAPRETRGVDIAVDHELNVYGVSGLKIADLSVPAQQVAANTYNAALHKSSAMIVTELGAMGVKPGLNIMDESTPEGQIFMGVYRKIIAAPGAPHRLYLGLELEDPTMVWGFFDWDSIEDHETFAKEYGMELCKDLPKVLTYGEFCKHITTTPTFPDALKSVVTDVFVIYYPSNVTPEAKDAATARLQEILKGAFGQVPEATVTSYGWGVQDDFPVKGGDPNQTGSILTAFVGWSNLEANKTFHQSQAYKEIESKLVTIEGSINLRSFRLSCTVLEKQTR

Organism: NCBI:txid1209931

Secondary structure (DSSP, 8-state):
---PPTTEESS--GGGSEEEEEEE--SHHHHHHHHHHHHH-TT--EEEE-SS--STT-HHHHSGGGGGGGGSTT-SSEEEEEPPPBGGGTTB--EEEEE-STTTHHHHS--B-----HHHHHTT--TT-SHHHHHHHHHHHEEE-S--S-GGGS-BSSSEEEB-TT---HHHHHHHHHHHHHTTPPB-S-TTSSS--SEEEE--BSB-TTT--B--HIIIIIHHHHHHS--TTEEEE-SEEEEEEEEETTTTEEEEEEEEE-TTTSTT------EEEEEEEEEEE-SHHHHHHHHHHHTTEE-HHHHHHTT---SEE-TTTT--BB--EE--EEEEE---GGG--TTGGGT-TT--HHHHHHTT-GGGG--S--EEEEE---HHHHHHT-HHHHHHHHHHTTT-TT--SEEEEEESS--S-GGG-SSS-EEEEEEEEESS----BEEEESSSSTTS-EEEE--TT-SGGGHHHHHHHHHHHHHHHHHTTSTTEEEE-GGGS----TTSTT---S--SS---PPPP--HHHHHHHHHHHHHH-EE-S--B-TT-B--TT-TT----B-TT-BBTT-BSEEE-STT--SS--SS-THHHHHSTT----EEEEEEEEEPTT--TT-TTSHHHHHHHHHHHHHHHSTT--SEEEEEEESS-TTEEEEEEEES-HHHHHHHIIIIIHHHSTTHHHHEEEEEEEEEEEEESSS-GGGGSSEEEEEEEEEETT--HHHHHHHHHHHHHHHHHHGGG-TTEEEEEEEEESSS-EE-TTS-TT-EEEEEEEEEEES-HHHHHHHHTSHHHHHHHHHHHTSTT--EEEEEEEEEEEEE----

pLDDT: mean 91.56, std 9.89, range [25.34, 98.81]

Solvent-accessible surface area (backbone atoms only — not comparable to full-atom values): 42106 Å² total; per-residue (Å²): 135,84,79,74,52,60,49,54,34,78,63,88,55,83,85,59,45,57,33,33,33,35,27,43,18,26,18,45,19,25,31,41,36,53,36,51,48,38,72,71,34,73,84,44,34,35,39,33,34,15,52,16,48,76,45,92,83,37,65,43,37,46,30,33,40,23,23,64,43,32,75,38,92,89,40,72,42,38,39,77,50,67,29,52,72,30,73,77,32,67,61,37,56,56,61,44,60,44,41,25,25,36,8,11,47,54,35,44,49,74,40,63,57,35,38,42,27,43,65,39,32,46,68,44,76,42,75,83,42,32,42,78,63,39,43,65,43,59,15,57,47,22,19,56,68,67,74,59,97,56,66,91,63,56,17,74,82,18,74,35,36,32,14,66,23,49,35,79,37,69,68,59,30,48,17,51,36,51,9,34,38,75,68,72,44,45,79,37,72,44,60,58,59,31,61,47,20,65,27,23,25,69,39,39,22,32,16,28,62,84,80,14,33,46,47,21,40,30,74,54,42,37,49,57,45,33,65,68,64,82,42,85,30,42,36,36,36,27,31,22,35,74,51,26,54,37,65,45,74,95,60,39,28,35,40,27,35,36,31,30,62,24,68,95,73,33,90,88,51,86,65,79,62,72,50,68,34,37,19,76,59,29,36,33,40,13,40,32,39,64,46,35,29,41,31,35,36,46,40,11,38,18,29,60,70,51,30,54,71,16,71,33,67,77,74,34,84,24,65,8,38,14,30,55,26,34,53,34,45,28,45,66,36,36,30,32,31,76,54,54,78,87,49,34,47,62,32,39,54,73,55,30,94,86,30,52,54,69,60,37,58,76,66,65,44,42,62,38,12,20,63,38,50,44,21,33,31,29,37,57,79,50,76,66,52,38,60,71,64,30,71,70,42,38,52,51,38,60,72,73,34,66,90,36,77,39,57,34,55,30,37,40,36,44,30,24,30,57,100,65,62,74,86,75,52,94,64,90,67,34,43,30,23,38,38,40,26,44,28,72,58,71,28,48,17,31,40,42,54,55,34,60,49,83,85,44,62,67,51,32,41,68,27,68,65,58,36,85,85,40,47,50,50,51,50,49,56,52,38,54,56,52,53,50,57,21,52,32,40,10,72,47,23,23,24,33,39,66,90,40,48,57,81,50,53,88,86,43,76,62,35,78,49,60,71,44,99,40,52,53,79,76,84,71,62,76,52,74,68,48,50,53,32,44,53,52,40,46,28,69,52,56,40,65,67,66,41,56,23,17,10,30,9,36,43,66,92,83,50,82,96,57,57,43,32,16,38,77,86,27,38,36,68,84,42,35,40,38,33,58,32,45,40,15,31,46,63,63,72,43,56,42,48,49,67,54,68,32,64,44,68,43,65,79,66,52,28,36,35,44,33,38,31,36,44,42,90,95,64,56,49,85,44,64,92,39,77,52,5,44,51,50,52,51,34,54,57,50,48,42,68,39,84,74,38,41,58,34,36,37,39,24,41,30,74,87,45,72,49,35,39,40,38,38,34,37,24,75,31,71,58,49,49,52,51,36,43,70,76,43,36,67,74,60,49,64,62,47,69,79,53,33,50,77,67,76,50,76,48,41,29,41,38,50,50,73,56,61,63,13,51,75,25,64,26,17,44,38,38,42,36,30,27,57,54,78,72,49,70,70,54,51,50,54,40,50,56,52,48,51,52,53,47,50,70,57,44,67,74,37,86,53,49,70,38,68,19,34,26,43,38,74,54,41,68,43,73,45,81,96,61,58,94,84,40,51,10,22,39,43,35,37,32,40,7,16,75,38,60,67,60,52,56,54,44,64,73,35,71,67,42,57,50,46,58,57,52,61,56,63,37,77,73,48,77,46,72,47,76,52,36,32,48,39,52,76,50,65,57,78,84,123

Radius of gyration: 29.25 Å; Cα contacts (8 Å, |Δi|>4): 2033; chains: 1; bounding box: 63×55×92 Å

Nearest PDB structures (foldseek):
  6h3o-assembly1_B  TM=9.421E-01  e=8.835E-66  Phanerodontia chrysosporium
  8il5-assembly1_A  TM=9.339E-01  e=4.810E-64  Phanerodontia chrysosporium
  6h3g-assembly1_G  TM=9.358E-01  e=2.098E-62  Phanerodontia chrysosporium
  8il4-assembly2_B  TM=9.167E-01  e=1.081E-60  Polyporus arcularius HHB13444
  8il4-assembly1_A  TM=8.989E-01  e=1.052E-59  Polyporus arcularius HHB13444